Protein AF-0000000078593612 (afdb_homodimer)

Organism: NCBI:txid1408889

Solvent-accessible surface area (backbone atoms only — not comparable to full-atom values): 45350 Å² total; per-residue (Å²): 127,71,74,78,68,58,71,71,62,85,76,64,77,66,53,33,5,36,52,20,31,52,41,51,43,61,33,21,47,53,28,37,57,37,37,45,30,49,49,64,64,54,51,49,42,60,63,47,47,27,39,27,21,12,40,40,27,44,46,95,59,37,51,93,60,41,53,49,58,53,38,48,76,69,48,68,70,75,63,52,52,66,53,46,51,50,44,54,53,50,46,58,73,74,44,88,56,78,33,35,37,36,35,32,21,48,63,38,58,70,71,56,56,63,58,69,59,53,34,48,55,42,36,74,70,72,43,51,49,45,73,48,87,26,29,36,88,79,33,36,25,61,49,12,41,36,52,44,54,37,46,51,67,68,47,44,58,80,72,39,89,59,59,66,61,69,36,86,51,26,31,37,55,36,36,74,48,61,54,61,37,41,40,32,57,17,40,46,50,48,52,41,52,58,45,41,71,61,68,35,44,72,40,58,59,50,42,88,92,15,33,65,69,49,59,45,41,57,60,12,26,51,34,33,40,22,22,14,80,56,17,45,64,47,40,50,50,41,27,72,76,64,64,25,52,66,48,81,60,47,24,41,36,13,22,59,69,46,28,48,52,52,52,48,53,53,33,63,74,68,66,45,63,61,65,53,48,51,54,51,48,50,54,49,46,49,49,49,48,51,52,54,50,21,33,42,55,46,38,63,73,67,51,56,64,37,38,24,31,39,44,30,40,62,34,46,44,59,16,51,49,55,32,41,44,73,72,48,28,39,72,41,38,39,31,31,46,74,48,56,83,82,60,66,34,66,64,48,46,55,51,50,48,54,55,46,42,71,74,33,73,86,56,75,61,47,78,46,68,51,64,52,64,70,59,49,44,52,53,55,70,72,57,78,50,58,32,37,37,17,23,53,79,46,49,60,53,23,61,73,72,68,30,55,69,46,72,80,26,52,40,27,61,74,40,37,45,70,59,53,40,54,42,29,52,69,8,30,52,45,45,48,28,52,52,51,18,50,55,60,68,72,106,128,71,73,80,68,56,70,72,62,86,76,64,75,64,54,33,5,36,50,19,31,51,41,51,42,61,33,22,48,52,29,36,56,36,36,44,30,50,47,65,63,52,51,50,42,60,62,47,47,26,41,28,20,12,39,40,28,45,46,95,58,37,52,94,60,40,53,50,58,53,37,47,77,68,49,68,69,78,66,55,51,65,54,46,51,50,44,54,54,50,46,58,72,74,44,88,56,76,34,35,38,36,35,31,21,48,65,38,57,70,74,56,55,61,58,70,58,53,33,48,55,41,36,74,71,71,42,52,49,45,72,48,87,26,28,38,86,79,33,36,26,62,50,12,41,36,52,43,53,39,46,52,67,66,48,44,59,81,71,38,89,57,60,66,62,68,36,86,50,26,32,38,55,34,36,74,46,60,54,60,37,42,39,33,58,16,40,47,49,48,52,42,52,58,45,40,72,61,68,35,44,71,39,58,58,50,41,88,91,15,31,65,68,50,59,44,42,57,59,12,27,52,34,32,40,23,22,14,79,58,16,45,66,48,41,50,48,40,28,74,75,64,66,25,51,66,50,78,60,48,24,40,36,13,22,59,69,48,29,48,51,52,52,49,54,53,34,60,75,69,67,47,61,61,66,53,48,50,51,52,48,50,53,50,47,51,50,48,48,51,51,52,50,20,34,42,56,44,37,64,74,68,51,56,64,36,39,23,32,39,42,30,38,61,34,46,44,58,16,52,48,55,30,41,44,72,71,48,28,39,71,42,36,39,31,31,45,74,49,55,81,80,63,64,33,65,64,48,46,53,51,50,50,53,53,46,42,71,74,34,72,88,56,76,62,47,76,44,69,53,64,53,64,70,61,48,45,52,53,55,68,71,58,79,52,58,34,36,37,17,24,52,80,46,50,60,52,23,62,72,71,69,28,54,68,46,72,80,26,52,41,27,60,75,38,36,45,73,60,53,38,55,42,30,52,68,7,31,52,46,45,49,27,52,52,52,17,49,54,61,68,71,106

Structure (mmCIF, N/CA/C/O backbone):
data_AF-0000000078593612-model_v1
#
loop_
_entity.id
_entity.type
_entity.pdbx_description
1 polymer 'Nitrogenase/oxidoreductase component 1 domain-containing protein'
#
loop_
_atom_site.group_PDB
_atom_site.id
_atom_site.type_symbol
_atom_site.label_atom_id
_atom_site.label_alt_id
_atom_site.label_comp_id
_atom_site.label_asym_id
_atom_site.label_entity_id
_atom_site.label_seq_id
_atom_site.pdbx_PDB_ins_code
_atom_site.Cartn_x
_atom_site.Cartn_y
_atom_site.Cartn_z
_atom_site.occupancy
_atom_site.B_iso_or_equiv
_atom_site.auth_seq_id
_atom_site.auth_comp_id
_atom_site.auth_asym_id
_atom_site.auth_atom_id
_atom_site.pdbx_PDB_model_num
ATOM 1 N N . MET A 1 1 ? -31.641 17.141 -5.438 1 20.25 1 MET A N 1
ATOM 2 C CA . MET A 1 1 ? -30.625 18.188 -5.531 1 20.25 1 MET A CA 1
ATOM 3 C C . MET A 1 1 ? -29.391 17.672 -6.266 1 20.25 1 MET A C 1
ATOM 5 O O . MET A 1 1 ? -28.875 16.609 -5.949 1 20.25 1 MET A O 1
ATOM 9 N N . ASN A 1 2 ? -29.266 18.047 -7.441 1 22.45 2 ASN A N 1
ATOM 10 C CA . ASN A 1 2 ? -28.156 17.766 -8.344 1 22.45 2 ASN A CA 1
ATOM 11 C C . ASN A 1 2 ? -26.812 18.016 -7.676 1 22.45 2 ASN A C 1
ATOM 13 O O . ASN A 1 2 ? -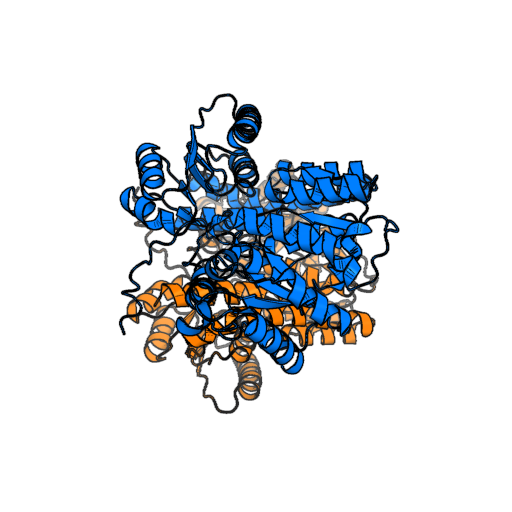26.391 19.172 -7.527 1 22.45 2 ASN A O 1
ATOM 17 N N . ILE A 1 3 ? -26.453 17.219 -6.75 1 29.5 3 ILE A N 1
ATOM 18 C CA . ILE A 1 3 ? -25.25 17.297 -5.938 1 29.5 3 ILE A CA 1
ATOM 19 C C . ILE A 1 3 ? -24.031 17.5 -6.836 1 29.5 3 ILE A C 1
ATOM 21 O O . ILE A 1 3 ? -22.922 17.703 -6.352 1 29.5 3 ILE A O 1
ATOM 25 N N . ASN A 1 4 ? -24.172 17.312 -8.047 1 32.06 4 ASN A N 1
ATOM 26 C CA . ASN A 1 4 ? -23.172 17.547 -9.086 1 32.06 4 ASN A CA 1
ATOM 27 C C . ASN A 1 4 ? -22.938 19.047 -9.297 1 32.06 4 ASN A C 1
ATOM 29 O O . ASN A 1 4 ? -22.078 19.422 -10.094 1 32.06 4 ASN A O 1
ATOM 33 N N . ASN A 1 5 ? -24.031 19.828 -9.289 1 29.62 5 ASN A N 1
ATOM 34 C CA . ASN A 1 5 ? -23.891 21.266 -9.484 1 29.62 5 ASN A CA 1
ATOM 35 C C . ASN A 1 5 ? -23.156 21.922 -8.32 1 29.62 5 ASN A C 1
ATOM 37 O O . ASN A 1 5 ? -23.781 22.609 -7.496 1 29.62 5 ASN A O 1
ATOM 41 N N . THR A 1 6 ? -22.438 21.188 -7.41 1 33.31 6 THR A N 1
ATOM 42 C CA . THR A 1 6 ? -21.625 21.875 -6.414 1 33.31 6 THR A CA 1
ATOM 43 C C . THR A 1 6 ? -20.922 23.078 -7.039 1 33.31 6 THR A C 1
ATOM 45 O O . THR A 1 6 ? -20.125 22.922 -7.969 1 33.31 6 THR A O 1
ATOM 48 N N . SER A 1 7 ? -21.594 24.125 -7.227 1 34 7 SER A N 1
ATOM 49 C CA . SER A 1 7 ? -20.844 25.359 -7.34 1 34 7 SER A CA 1
ATOM 50 C C . SER A 1 7 ? -19.453 25.234 -6.707 1 34 7 SER A C 1
ATOM 52 O O . SER A 1 7 ? -19.344 24.844 -5.539 1 34 7 SER A O 1
ATOM 54 N N . ILE A 1 8 ? -18.469 24.781 -7.434 1 39.66 8 ILE A N 1
ATOM 55 C CA . ILE A 1 8 ? -17.062 24.797 -7.062 1 39.66 8 ILE A CA 1
ATOM 56 C C . ILE A 1 8 ? -16.781 25.984 -6.148 1 39.66 8 ILE A C 1
ATOM 58 O O . ILE A 1 8 ? -16.828 27.125 -6.586 1 39.66 8 ILE A O 1
ATOM 62 N N . VAL A 1 9 ? -17.375 26.094 -5.078 1 41.19 9 VAL A N 1
ATOM 63 C CA . VAL A 1 9 ? -16.734 27.031 -4.172 1 41.19 9 VAL A CA 1
ATOM 64 C C . VAL A 1 9 ? -15.25 27.156 -4.531 1 41.19 9 VAL A C 1
ATOM 66 O O . VAL A 1 9 ? -14.602 26.172 -4.863 1 41.19 9 VAL A O 1
ATOM 69 N N . GLU A 1 10 ? -14.805 28.266 -5.055 1 49.91 10 GLU A N 1
ATOM 70 C CA . GLU A 1 10 ? -13.406 28.609 -5.289 1 49.91 10 GLU A CA 1
ATOM 71 C C . GLU A 1 10 ? -12.5 27.953 -4.258 1 49.91 10 GLU A C 1
ATOM 73 O O . GLU A 1 10 ? -12.477 28.359 -3.094 1 49.91 10 GLU A O 1
ATOM 78 N N . VAL A 1 11 ? -12.281 26.609 -4.488 1 56.75 11 VAL A N 1
ATOM 79 C CA . VAL A 1 11 ? -11.398 25.891 -3.578 1 56.75 11 VAL A CA 1
ATOM 80 C C . VAL A 1 11 ? -9.992 26.484 -3.631 1 56.75 11 VAL A C 1
ATOM 82 O O . VAL A 1 11 ? -9.375 26.547 -4.695 1 56.75 11 VAL A O 1
ATOM 85 N N . SER A 1 12 ? -9.695 27.219 -2.6 1 67.75 12 SER A N 1
ATOM 86 C CA . SER A 1 12 ? -8.328 27.703 -2.451 1 67.75 12 SER A CA 1
ATOM 87 C C . SER A 1 12 ? -7.383 26.578 -2.059 1 67.75 12 SER A C 1
ATOM 89 O O . SER A 1 12 ? -7.777 25.641 -1.363 1 67.75 12 SER A O 1
ATOM 91 N N . ARG A 1 13 ? -6.203 26.516 -2.662 1 78.31 13 ARG A N 1
ATOM 92 C CA . ARG A 1 13 ? -5.152 25.547 -2.365 1 78.31 13 ARG A CA 1
ATOM 93 C C . ARG A 1 13 ? -4.762 25.594 -0.891 1 78.31 13 ARG A C 1
ATOM 95 O O . ARG A 1 13 ? -4.43 24.578 -0.298 1 78.31 13 ARG A O 1
ATOM 102 N N . ASN A 1 14 ? -4.777 26.734 -0.405 1 76 14 ASN A N 1
ATOM 103 C CA . ASN A 1 14 ? -4.363 26.922 0.981 1 76 14 ASN A CA 1
ATOM 104 C C . ASN A 1 14 ? -5.461 27.594 1.806 1 76 14 ASN A C 1
ATOM 106 O O . ASN A 1 14 ? -5.941 28.672 1.449 1 76 14 ASN A O 1
ATOM 110 N N . SER A 1 15 ? -5.816 26.828 2.857 1 79.56 15 SER A N 1
ATOM 111 C CA . SER A 1 15 ? -6.805 27.391 3.771 1 79.56 15 SER A CA 1
ATOM 112 C C . SER A 1 15 ? -6.152 28.344 4.766 1 79.56 15 SER A C 1
ATOM 114 O O . SER A 1 15 ? -5.02 28.797 4.562 1 79.56 15 SER A O 1
ATOM 116 N N . CYS A 1 16 ? -6.91 28.766 5.766 1 84.31 16 CYS A N 1
ATOM 117 C CA . CYS A 1 16 ? -6.434 29.797 6.684 1 84.31 16 CYS A CA 1
ATOM 118 C C . CYS A 1 16 ? -5.773 29.172 7.906 1 84.31 16 CYS A C 1
ATOM 120 O O . CYS A 1 16 ? -5.734 27.953 8.039 1 84.31 16 CYS A O 1
ATOM 122 N N . ALA A 1 17 ? -5.223 30 8.688 1 88.5 17 ALA A N 1
ATOM 123 C CA . ALA A 1 17 ? -4.492 29.562 9.875 1 88.5 17 ALA A CA 1
ATOM 124 C C . ALA A 1 17 ? -5.395 28.781 10.82 1 88.5 17 ALA A C 1
ATOM 126 O O . ALA A 1 17 ? -4.965 27.797 11.43 1 88.5 17 ALA A O 1
ATOM 127 N N . PHE A 1 18 ? -6.621 29.188 10.953 1 86.75 18 PHE A N 1
ATOM 128 C CA . PHE A 1 18 ? -7.582 28.516 11.812 1 86.75 18 PHE A CA 1
ATOM 129 C C . PHE A 1 18 ? -7.777 27.062 11.367 1 86.75 18 PHE A C 1
ATOM 131 O O . PHE A 1 18 ? -7.77 26.156 12.195 1 86.75 18 PHE A O 1
ATOM 138 N N . SER A 1 19 ? -7.848 26.875 10.094 1 84.75 19 SER A N 1
ATOM 139 C CA . SER A 1 19 ? -8.023 25.531 9.531 1 84.75 19 SER A CA 1
ATOM 140 C C . SER A 1 19 ? -6.82 24.641 9.844 1 84.75 19 SER A C 1
ATOM 142 O O . SER A 1 19 ? -6.98 23.469 10.172 1 84.75 19 SER A O 1
ATOM 144 N N . GLY A 1 20 ? -5.691 25.234 9.703 1 89.94 20 GLY A N 1
ATOM 145 C CA . GLY A 1 20 ? -4.484 24.5 10.016 1 89.94 20 GLY A CA 1
ATOM 146 C C . GLY A 1 20 ? -4.434 24.031 11.461 1 89.94 20 GLY A C 1
ATOM 147 O O . GLY A 1 20 ? -4.094 22.875 11.734 1 89.94 20 GLY A O 1
ATOM 148 N N . ALA A 1 21 ? -4.82 24.891 12.32 1 91.94 21 ALA A N 1
ATOM 149 C CA . ALA A 1 21 ? -4.828 24.562 13.742 1 91.94 21 ALA A CA 1
ATOM 150 C C . ALA A 1 21 ? -5.855 23.469 14.055 1 91.94 21 ALA A C 1
ATOM 152 O O . ALA A 1 21 ? -5.566 22.531 14.797 1 91.94 21 ALA A O 1
ATOM 153 N N . LEU A 1 22 ? -6.984 23.672 13.508 1 87.88 22 LEU A N 1
ATOM 154 C CA . LEU A 1 22 ? -8.062 22.703 13.727 1 87.88 22 LEU A CA 1
ATOM 155 C C . LEU A 1 22 ? -7.652 21.328 13.25 1 87.88 22 LEU A C 1
ATOM 157 O O . LEU A 1 22 ? -7.871 20.328 13.953 1 87.88 22 LEU A O 1
ATOM 161 N N . GLN A 1 23 ? -7.023 21.234 12.125 1 88.81 23 GLN A N 1
ATOM 162 C CA . GLN A 1 23 ? -6.613 19.953 11.562 1 88.81 23 GLN A CA 1
ATOM 163 C C . GLN A 1 23 ? -5.547 19.297 12.43 1 88.81 23 GLN A C 1
ATOM 165 O O . GLN A 1 23 ? -5.566 18.078 12.617 1 88.81 23 GLN A O 1
ATOM 170 N N . VAL A 1 24 ? -4.688 20.062 12.898 1 93.69 24 VAL A N 1
ATOM 171 C CA . VAL A 1 24 ? -3.639 19.547 13.766 1 93.69 24 VAL A CA 1
ATOM 172 C C . VAL A 1 24 ? -4.262 18.953 15.031 1 93.69 24 VAL A C 1
ATOM 174 O O . VAL A 1 24 ? -3.996 17.797 15.375 1 93.69 24 VAL A O 1
ATOM 177 N N . VAL A 1 25 ? -5.129 19.656 15.68 1 92.31 25 VAL A N 1
ATOM 178 C CA . VAL A 1 25 ? -5.711 19.25 16.953 1 92.31 25 VAL A CA 1
ATOM 179 C C . VAL A 1 25 ? -6.578 18.016 16.75 1 92.31 25 VAL A C 1
ATOM 181 O O . VAL A 1 25 ? -6.523 17.062 17.547 1 92.31 25 VAL A O 1
ATOM 184 N N . GLU A 1 26 ? -7.262 17.984 15.648 1 88.5 26 GLU A N 1
ATOM 185 C CA . GLU A 1 26 ? -8.164 16.859 15.375 1 88.5 26 GLU A CA 1
ATOM 186 C C . GLU A 1 26 ? -7.387 15.602 15.031 1 88.5 26 GLU A C 1
ATOM 188 O O . GLU A 1 26 ? -7.941 14.5 15.062 1 88.5 26 GLU A O 1
ATOM 193 N N . SER A 1 27 ? -6.152 15.75 14.703 1 93.56 27 SER A N 1
ATOM 194 C CA . SER A 1 27 ? -5.348 14.602 14.281 1 93.56 27 SER A CA 1
ATOM 195 C C . SER A 1 27 ? -4.621 13.969 15.461 1 93.56 27 SER A C 1
ATOM 197 O O . SER A 1 27 ? -3.797 13.07 15.281 1 93.56 27 SER A O 1
ATOM 199 N N . ILE A 1 28 ? -4.93 14.461 16.656 1 95.06 28 ILE A N 1
ATOM 200 C CA . ILE A 1 28 ? -4.402 13.883 17.891 1 95.06 28 ILE A CA 1
ATOM 201 C C . ILE A 1 28 ? -5.512 13.133 18.625 1 95.06 28 ILE A C 1
ATOM 203 O O . ILE A 1 28 ? -6.562 13.703 18.922 1 95.06 28 ILE A O 1
ATOM 207 N N . GLU A 1 29 ? -5.203 11.844 18.906 1 92.19 29 GLU A N 1
ATOM 208 C CA . GLU A 1 29 ? -6.23 11.023 19.531 1 92.19 29 GLU A CA 1
ATOM 209 C C . GLU A 1 29 ? -6.59 11.555 20.922 1 92.19 29 GLU A C 1
ATOM 211 O O . GLU A 1 29 ? -5.707 11.906 21.703 1 92.19 29 GLU A O 1
ATOM 216 N N . LYS A 1 30 ? -7.887 11.688 21.172 1 91.56 30 LYS A N 1
ATOM 217 C CA . LYS A 1 30 ? -8.469 12.07 22.453 1 91.56 30 LYS A CA 1
ATOM 218 C C . LYS A 1 30 ? -8.172 13.531 22.781 1 91.56 30 LYS A C 1
ATOM 220 O O . LYS A 1 30 ? -8.047 13.898 23.953 1 91.56 30 LYS A O 1
ATOM 225 N N . VAL A 1 31 ? -7.914 14.289 21.844 1 91.94 31 VAL A N 1
ATOM 226 C CA . VAL A 1 31 ? -7.832 15.734 21.969 1 91.94 31 VAL A CA 1
ATOM 227 C C . VAL A 1 31 ? -9.008 16.391 21.234 1 91.94 31 VAL A C 1
ATOM 229 O O . VAL A 1 31 ? -9.305 16.047 20.094 1 91.94 31 VAL A O 1
ATOM 232 N N . VAL A 1 32 ? -9.648 17.312 21.906 1 89.06 32 VAL A N 1
ATOM 233 C CA . VAL A 1 32 ? -10.883 17.875 21.375 1 89.06 32 VAL A CA 1
ATOM 234 C C . VAL A 1 32 ? -10.719 19.375 21.172 1 89.06 32 VAL A C 1
ATOM 236 O O . VAL A 1 32 ? -10.359 20.094 22.109 1 89.06 32 VAL A O 1
ATOM 239 N N . PRO A 1 33 ? -10.961 19.812 19.984 1 89.25 33 PRO A N 1
ATOM 240 C CA . PRO A 1 33 ? -10.961 21.266 19.766 1 89.25 33 PRO A CA 1
ATOM 241 C C . PRO A 1 33 ? -12.25 21.938 20.234 1 89.25 33 PRO A C 1
ATOM 243 O O . PRO A 1 33 ? -13.336 21.359 20.094 1 89.25 33 PRO A O 1
ATOM 246 N N . ILE A 1 34 ? -12.148 23.016 20.891 1 86.5 34 ILE A N 1
ATOM 247 C CA . ILE A 1 34 ? -13.25 23.922 21.203 1 86.5 34 ILE A CA 1
ATOM 248 C C . ILE A 1 34 ? -13.141 25.188 20.344 1 86.5 34 ILE A C 1
ATOM 250 O O . ILE A 1 34 ? -12.266 26.031 20.578 1 86.5 34 ILE A O 1
ATOM 254 N N . VAL A 1 35 ? -14.008 25.25 19.391 1 83.81 35 VAL A N 1
ATOM 255 C CA . VAL A 1 35 ? -13.906 26.312 18.391 1 83.81 35 VAL A CA 1
ATOM 256 C C . VAL A 1 35 ? -14.648 27.547 18.859 1 83.81 35 VAL A C 1
ATOM 258 O O . VAL A 1 35 ? -15.852 27.5 19.125 1 83.81 35 VAL A O 1
ATOM 261 N N . HIS A 1 36 ? -13.898 28.547 19.078 1 83.44 36 HIS A N 1
ATOM 262 C CA . HIS A 1 36 ? -14.461 29.859 19.422 1 83.44 36 HIS A CA 1
ATOM 263 C C . HIS A 1 36 ? -14.398 30.797 18.219 1 83.44 36 HIS A C 1
ATOM 265 O O . HIS A 1 36 ? -13.547 31.688 18.172 1 83.44 36 HIS A O 1
ATOM 271 N N . SER A 1 37 ? -15.258 30.531 17.297 1 78.56 37 SER A N 1
ATOM 272 C CA . SER A 1 37 ? -15.352 31.281 16.062 1 78.56 37 SER A CA 1
ATOM 273 C C . SER A 1 37 ? -16.766 31.25 15.492 1 78.56 37 SER A C 1
ATOM 275 O O . SER A 1 37 ? -17.688 30.719 16.125 1 78.56 37 SER A O 1
ATOM 277 N N . THR A 1 38 ? -16.938 31.875 14.32 1 69.25 38 THR A N 1
ATOM 278 C CA . THR A 1 38 ? -18.25 31.844 13.672 1 69.25 38 THR A CA 1
ATOM 279 C C . THR A 1 38 ? -18.531 30.469 13.078 1 69.25 38 THR A C 1
ATOM 281 O O . THR A 1 38 ? -17.609 29.688 12.828 1 69.25 38 THR A O 1
ATOM 284 N N . ALA A 1 39 ? -19.797 30.141 12.945 1 60.31 39 ALA A N 1
ATOM 285 C CA . ALA A 1 39 ? -20.25 28.859 12.414 1 60.31 39 ALA A CA 1
ATOM 286 C C . ALA A 1 39 ? -19.672 28.625 11.016 1 60.31 39 ALA A C 1
ATOM 288 O O . ALA A 1 39 ? -19.359 27.484 10.656 1 60.31 39 ALA A O 1
ATOM 289 N N . GLY A 1 40 ? -19.516 29.609 10.289 1 56.53 40 GLY A N 1
ATOM 290 C CA . GLY A 1 40 ? -19.031 29.5 8.922 1 56.53 40 GLY A CA 1
ATOM 291 C C . GLY A 1 40 ? -17.641 28.906 8.82 1 56.53 40 GLY A C 1
ATOM 292 O O . GLY A 1 40 ? -17.391 28.062 7.957 1 56.53 40 GLY A O 1
ATOM 293 N N . CYS A 1 41 ? -16.844 29.281 9.742 1 64.56 41 CYS A N 1
ATOM 294 C CA . CYS A 1 41 ? -15.461 28.797 9.688 1 64.56 41 CYS A CA 1
ATOM 295 C C . CYS A 1 41 ? -15.406 27.297 9.93 1 64.56 41 CYS A C 1
ATOM 297 O O . CYS A 1 41 ? -14.625 26.594 9.289 1 64.56 41 CYS A O 1
ATOM 299 N N . THR A 1 42 ? -16.281 26.812 10.758 1 60.22 42 THR A N 1
ATOM 300 C CA . THR A 1 42 ? -16.266 25.391 11.125 1 60.22 42 THR A CA 1
ATOM 301 C C . THR A 1 42 ? -16.828 24.531 10 1 60.22 42 THR A C 1
ATOM 303 O O . THR A 1 42 ? -16.266 23.484 9.68 1 60.22 42 THR A O 1
ATOM 306 N N . ILE A 1 43 ? -17.875 25.031 9.492 1 50 43 ILE A N 1
ATOM 307 C CA . ILE A 1 43 ? -18.547 24.281 8.445 1 50 43 ILE A CA 1
ATOM 308 C C . ILE A 1 43 ? -17.641 24.203 7.215 1 50 43 ILE A C 1
ATOM 310 O O . ILE A 1 43 ? -17.516 23.125 6.602 1 50 43 ILE A O 1
ATOM 314 N N . GLN A 1 44 ? -17 25.266 6.965 1 54.03 44 GLN A N 1
ATOM 315 C CA . GLN A 1 44 ? -16.109 25.312 5.812 1 54.03 44 GLN A CA 1
ATOM 316 C C . GLN A 1 44 ? -14.961 24.312 5.969 1 54.03 44 GLN A C 1
ATOM 318 O O . GLN A 1 44 ? -14.555 23.656 5.004 1 54.03 44 GLN A O 1
ATOM 323 N N . GLN A 1 45 ? -14.68 24.156 7.164 1 58.25 45 GLN A N 1
ATOM 324 C CA . GLN A 1 45 ? -13.547 23.266 7.414 1 58.25 45 GLN A CA 1
ATOM 325 C C . GLN A 1 45 ? -13.969 21.797 7.352 1 58.25 45 GLN A C 1
ATOM 327 O O . GLN A 1 45 ? -13.297 20.984 6.715 1 58.25 45 GLN A O 1
ATOM 332 N N . TYR A 1 46 ? -15.023 21.516 8.008 1 56.53 46 TYR A N 1
ATOM 333 C CA . TYR A 1 46 ? -15.453 20.125 8.094 1 56.53 46 TYR A CA 1
ATOM 334 C C . TYR A 1 46 ? -15.883 19.609 6.73 1 56.53 46 TYR A C 1
ATOM 336 O O . TYR A 1 46 ? -15.461 18.531 6.305 1 56.53 46 TYR A O 1
ATOM 344 N N . LEU A 1 47 ? -16.641 20.391 6.121 1 51.5 47 LEU A N 1
ATOM 345 C CA . LEU A 1 47 ? -17.219 19.922 4.863 1 51.5 47 LEU A CA 1
ATOM 346 C C . LEU A 1 47 ? -16.234 20.094 3.715 1 51.5 47 LEU A C 1
ATOM 348 O O . LEU A 1 47 ? -16.125 19.234 2.834 1 51.5 47 LEU A O 1
ATOM 352 N N . GLY A 1 48 ? -15.469 21.016 3.879 1 58.41 48 GLY A N 1
ATOM 353 C CA . GLY A 1 48 ? -14.656 21.391 2.73 1 58.41 48 GLY A CA 1
ATOM 354 C C . GLY A 1 48 ? -13.32 20.656 2.689 1 58.41 48 GLY A C 1
ATOM 355 O O . GLY A 1 48 ? -13 20 1.701 1 58.41 48 GLY A O 1
ATOM 356 N N . VAL A 1 49 ? -12.711 20.578 3.758 1 61.84 49 VAL A N 1
ATOM 357 C CA . VAL A 1 49 ? -11.328 20.125 3.74 1 61.84 49 VAL A CA 1
ATOM 358 C C . VAL A 1 49 ? -11.273 18.609 3.646 1 61.84 49 VAL A C 1
ATOM 360 O O . VAL A 1 49 ? -10.492 18.062 2.863 1 61.84 49 VAL A O 1
ATOM 363 N N . ASN A 1 50 ? -12.109 17.938 4.336 1 65.25 50 ASN A N 1
ATOM 364 C CA . ASN A 1 50 ? -12.07 16.484 4.348 1 65.25 50 ASN A CA 1
ATOM 365 C C . ASN A 1 50 ? -12.406 15.898 2.979 1 65.25 50 ASN A C 1
ATOM 367 O O . ASN A 1 50 ? -11.805 14.922 2.551 1 65.25 50 ASN A O 1
ATOM 371 N N . LYS A 1 51 ? -13.258 16.547 2.365 1 65 51 LYS A N 1
ATOM 372 C CA . LYS A 1 51 ? -13.688 16.078 1.051 1 65 51 LYS A CA 1
ATOM 373 C C . LYS A 1 51 ? -12.57 16.234 0.02 1 65 51 LYS A C 1
ATOM 375 O O . LYS A 1 51 ? -12.398 15.391 -0.854 1 65 51 LYS A O 1
ATOM 380 N N . VAL A 1 52 ? -11.805 17.25 0.281 1 72.5 52 VAL A N 1
ATOM 381 C CA . VAL A 1 52 ? -10.82 17.547 -0.754 1 72.5 52 VAL A CA 1
ATOM 382 C C . VAL A 1 52 ? -9.445 17.047 -0.325 1 72.5 52 VAL A C 1
ATOM 384 O O . VAL A 1 52 ? -8.461 17.219 -1.049 1 72.5 52 VAL A O 1
ATOM 387 N N . SER A 1 53 ? -9.406 16.453 0.793 1 77.62 53 SER A N 1
ATOM 388 C CA . SER A 1 53 ? -8.18 15.812 1.261 1 77.62 53 SER A CA 1
ATOM 389 C C . SER A 1 53 ? -8.281 14.289 1.178 1 77.62 53 SER A C 1
ATOM 391 O O . SER A 1 53 ? -8.023 13.594 2.158 1 77.62 53 SER A O 1
ATOM 393 N N . GLY A 1 54 ? -8.742 13.891 0.077 1 67.25 54 GLY A N 1
ATOM 394 C CA . GLY A 1 54 ? -8.828 12.453 -0.097 1 67.25 54 GLY A CA 1
ATOM 395 C C . GLY A 1 54 ? -10.125 11.867 0.43 1 67.25 54 GLY A C 1
ATOM 396 O O . GLY A 1 54 ? -10.172 10.688 0.802 1 67.25 54 GLY A O 1
ATOM 397 N N . ASN A 1 55 ? -11.18 12.719 0.637 1 59.91 55 ASN A N 1
ATOM 398 C CA . ASN A 1 55 ? -12.516 12.312 1.056 1 59.91 55 ASN A CA 1
ATOM 399 C C . ASN A 1 55 ? -12.484 11.594 2.402 1 59.91 55 ASN A C 1
ATOM 401 O O . ASN A 1 55 ? -13.125 10.547 2.568 1 59.91 55 ASN A O 1
ATOM 405 N N . LYS A 1 56 ? -11.742 12.148 3.33 1 70.38 56 LYS A N 1
ATOM 406 C CA . LYS A 1 56 ? -11.625 11.562 4.664 1 70.38 56 LYS A CA 1
ATOM 407 C C . LYS A 1 56 ? -12.82 11.945 5.535 1 70.38 56 LYS A C 1
ATOM 409 O O . LYS A 1 56 ? -13.539 12.906 5.234 1 70.38 56 LYS A O 1
ATOM 414 N N . GLY A 1 57 ? -13.297 11.055 6.426 1 55.62 57 GLY A N 1
ATOM 415 C CA . GLY A 1 57 ? -14.344 11.352 7.387 1 55.62 57 GLY A CA 1
ATOM 416 C C . GLY A 1 57 ? -13.867 12.18 8.562 1 55.62 57 GLY A C 1
ATOM 417 O O . GLY A 1 57 ? -12.703 12.57 8.617 1 55.62 57 GLY A O 1
ATOM 418 N N . SER A 1 58 ? -14.781 12.672 9.461 1 51.34 58 SER A N 1
ATOM 419 C CA . SER A 1 58 ? -14.508 13.617 10.539 1 51.34 58 SER A CA 1
ATOM 420 C C . SER A 1 58 ? -13.852 12.922 11.727 1 51.34 58 SER A C 1
ATOM 422 O O . SER A 1 58 ? -13.359 13.586 12.648 1 51.34 58 SER A O 1
ATOM 424 N N . GLY A 1 59 ? -13.375 11.68 11.664 1 48.66 59 GLY A N 1
ATOM 425 C CA . GLY A 1 59 ? -12.711 11.023 12.781 1 48.66 59 GLY A CA 1
ATOM 426 C C . GLY A 1 59 ? -13.492 11.109 14.078 1 48.66 59 GLY A C 1
ATOM 427 O O . GLY A 1 59 ? -14.703 11.352 14.062 1 48.66 59 GLY A O 1
ATOM 428 N N . TYR A 1 60 ? -12.797 10.766 15.367 1 40.62 60 TYR A N 1
ATOM 429 C CA . TYR A 1 60 ? -13.375 10.742 16.703 1 40.62 60 TYR A CA 1
ATOM 430 C C . TYR A 1 60 ? -14.047 12.07 17.031 1 40.62 60 TYR A C 1
ATOM 432 O O . TYR A 1 60 ? -15.148 12.094 17.578 1 40.62 60 TYR A O 1
ATOM 440 N N . ALA A 1 61 ? -13.258 13.148 16.922 1 40.78 61 ALA A N 1
ATOM 441 C CA . ALA A 1 61 ? -13.75 14.469 17.297 1 40.78 61 ALA A CA 1
ATOM 442 C C . ALA A 1 61 ? -14.352 15.195 16.094 1 40.78 61 ALA A C 1
ATOM 444 O O . ALA A 1 61 ? -14.781 16.344 16.188 1 40.78 61 ALA A O 1
ATOM 445 N N . GLY A 1 62 ? -14.273 14.523 14.812 1 42.16 62 GLY A N 1
ATOM 446 C CA . GLY A 1 62 ? -14.609 15.047 13.5 1 42.16 62 GLY A CA 1
ATOM 447 C C . GLY A 1 62 ? -16 14.664 13.047 1 42.16 62 GLY A C 1
ATOM 448 O O . GLY A 1 62 ? -16.641 13.781 13.633 1 42.16 62 GLY A O 1
ATOM 449 N N . GLY A 1 63 ? -16.797 15.438 12.641 1 41.22 63 GLY A N 1
ATOM 450 C CA . GLY A 1 63 ? -18.172 15.648 12.188 1 41.22 63 GLY A CA 1
ATOM 451 C C . GLY A 1 63 ? -18.781 16.922 12.719 1 41.22 63 GLY A C 1
ATOM 452 O O . GLY A 1 63 ? -18.078 17.797 13.211 1 41.22 63 GLY A O 1
ATOM 453 N N . VAL A 1 64 ? -20.031 17.047 12.453 1 39.19 64 VAL A N 1
ATOM 454 C CA . VAL A 1 64 ? -20.781 18.219 12.906 1 39.19 64 VAL A CA 1
ATOM 455 C C . VAL A 1 64 ? -20.609 18.391 14.414 1 39.19 64 VAL A C 1
ATOM 457 O O . VAL A 1 64 ? -21.062 19.391 14.984 1 39.19 64 VAL A O 1
ATOM 460 N N . GLN A 1 65 ? -19.797 17.484 14.891 1 36.94 65 GLN A N 1
ATOM 461 C CA . GLN A 1 65 ? -19.812 17.5 16.344 1 36.94 65 GLN A CA 1
ATOM 462 C C . GLN A 1 65 ? -18.672 18.375 16.891 1 36.94 65 GLN A C 1
ATOM 464 O O . GLN A 1 65 ? -18.422 18.375 18.094 1 36.94 65 GLN A O 1
ATOM 469 N N . ALA A 1 66 ? -17.719 18.719 16.031 1 41.56 66 ALA A N 1
ATOM 470 C CA . ALA A 1 66 ? -16.828 19.656 16.703 1 41.56 66 ALA A CA 1
ATOM 471 C C . ALA A 1 66 ? -17.609 20.703 17.5 1 41.56 66 ALA A C 1
ATOM 473 O O . ALA A 1 66 ? -18.5 21.344 16.984 1 41.56 66 ALA A O 1
ATOM 474 N N . SER A 1 67 ? -17.672 20.547 18.781 1 36.41 67 SER A N 1
ATOM 475 C CA . SER A 1 67 ? -18.406 21.469 19.641 1 36.41 67 SER A CA 1
ATOM 476 C C . SER A 1 67 ? -18.078 22.922 19.297 1 36.41 67 SER A C 1
ATOM 478 O O . SER A 1 67 ? -16.922 23.344 19.359 1 36.41 67 SER A O 1
ATOM 480 N N . SER A 1 68 ? -18.609 23.328 18.234 1 38.66 68 SER A N 1
ATOM 481 C CA . SER A 1 68 ? -18.5 24.734 17.875 1 38.66 68 SER A CA 1
ATOM 482 C C . SER A 1 68 ? -19.422 25.609 18.734 1 38.66 68 SER A C 1
ATOM 484 O O . SER A 1 68 ? -20.5 25.172 19.125 1 38.66 68 SER A O 1
ATOM 486 N N . SER A 1 69 ? -18.844 26.453 19.438 1 38.5 69 SER A N 1
ATOM 487 C CA . SER A 1 69 ? -19.703 27.375 20.188 1 38.5 69 SER A CA 1
ATOM 488 C C . SER A 1 69 ? -20.75 28.016 19.281 1 38.5 69 SER A C 1
ATOM 490 O O . SER A 1 69 ? -21.656 28.703 19.766 1 38.5 69 SER A O 1
ATOM 492 N N . ASN A 1 70 ? -20.844 27.328 18.031 1 37.91 70 ASN A N 1
ATOM 493 C CA . ASN A 1 70 ? -21.828 27.922 17.109 1 37.91 70 ASN A CA 1
ATOM 494 C C . ASN A 1 70 ? -22.141 29.375 17.5 1 37.91 70 ASN A C 1
ATOM 496 O O . ASN A 1 70 ? -23.25 29.688 17.906 1 37.91 70 ASN A O 1
ATOM 500 N N . VAL A 1 71 ? -21.219 30.203 17.688 1 37.41 71 VAL A N 1
ATOM 501 C CA . VAL A 1 71 ? -21.484 31.609 17.969 1 37.41 71 VAL A CA 1
ATOM 502 C C . VAL A 1 71 ? -22.297 32.219 16.828 1 37.41 71 VAL A C 1
ATOM 504 O O . VAL A 1 71 ? -21.891 32.156 15.664 1 37.41 71 VAL A O 1
ATOM 507 N N . ILE A 1 72 ? -23.547 32.219 16.906 1 36.06 72 ILE A N 1
ATOM 508 C CA . ILE A 1 72 ? -24.453 32.938 16.016 1 36.06 72 ILE A CA 1
ATOM 509 C C . ILE A 1 72 ? -24.094 34.438 16.016 1 36.06 72 ILE A C 1
ATOM 511 O O . ILE A 1 72 ? -23.438 34.906 16.938 1 36.06 72 ILE A O 1
ATOM 515 N N . GLU A 1 73 ? -24.5 35.094 14.922 1 37 73 GLU A N 1
ATOM 516 C CA . GLU A 1 73 ? -24.328 36.531 14.711 1 37 73 GLU A CA 1
ATOM 517 C C . GLU A 1 73 ? -24.453 37.312 16.016 1 37 73 GLU A C 1
ATOM 519 O O . GLU A 1 73 ? -23.656 38.188 16.312 1 37 73 GLU A O 1
ATOM 524 N N . LYS A 1 74 ? -25.5 37.219 16.594 1 35.75 74 LYS A N 1
ATOM 525 C CA . LYS A 1 74 ? -25.844 38 17.766 1 35.75 74 LYS A CA 1
ATOM 526 C C . LYS A 1 74 ? -24.844 37.781 18.906 1 35.75 74 LYS A C 1
ATOM 528 O O . LYS A 1 74 ? -24.531 38.719 19.656 1 35.75 74 LYS A O 1
ATOM 533 N N . GLN A 1 75 ? -24.406 36.781 19.078 1 40.44 75 GLN A N 1
ATOM 534 C CA . GLN A 1 75 ? -23.5 36.5 20.188 1 40.44 75 GLN A CA 1
ATOM 535 C C . GLN A 1 75 ? -22.078 36.938 19.844 1 40.44 75 GLN A C 1
ATOM 537 O O . GLN A 1 75 ? -21.25 37.125 20.75 1 40.44 75 GLN A O 1
ATOM 542 N N . ILE A 1 76 ? -21.688 37.031 18.719 1 42.03 76 ILE A N 1
ATOM 543 C CA . ILE A 1 76 ? -20.5 37.75 18.25 1 42.03 76 ILE A CA 1
ATOM 544 C C . ILE A 1 76 ? -20.516 39.188 18.781 1 42.03 76 ILE A C 1
ATOM 546 O O . ILE A 1 76 ? -19.469 39.719 19.156 1 42.03 76 ILE A O 1
ATOM 550 N N . ILE A 1 77 ? -21.609 39.844 18.875 1 40.62 77 ILE A N 1
ATOM 551 C CA . ILE A 1 77 ? -21.766 41.25 19.297 1 40.62 77 ILE A CA 1
ATOM 552 C C . ILE A 1 77 ? -21.625 41.344 20.812 1 40.62 77 ILE A C 1
ATOM 554 O O . ILE A 1 77 ? -21 42.281 21.312 1 40.62 77 ILE A O 1
ATOM 558 N N . PHE A 1 78 ? -22.328 40.719 21.719 1 42.5 78 PHE A N 1
ATOM 559 C CA . PHE A 1 78 ? -22.516 41.062 23.109 1 42.5 78 PHE A CA 1
ATOM 560 C C . PHE A 1 78 ? -21.469 40.406 24 1 42.5 78 PHE A C 1
ATOM 562 O O . PHE A 1 78 ? -21.594 40.406 25.219 1 42.5 78 PHE A O 1
ATOM 569 N N . GLY A 1 79 ? -20.328 40.094 23.656 1 51.88 79 GLY A N 1
ATOM 570 C CA . GLY A 1 79 ? -19.188 39.781 24.5 1 51.88 79 GLY A CA 1
ATOM 571 C C . GLY A 1 79 ? -19.062 38.312 24.812 1 51.88 79 GLY A C 1
ATOM 572 O O . GLY A 1 79 ? -19.984 37.719 25.406 1 51.88 79 GLY A O 1
ATOM 573 N N . GLY A 1 80 ? -18.297 37.25 24.078 1 62 80 GLY A N 1
ATOM 574 C CA . GLY A 1 80 ? -18.172 35.844 23.781 1 62 80 GLY A CA 1
ATOM 575 C C . GLY A 1 80 ? -17.438 35.062 24.859 1 62 80 GLY A C 1
ATOM 576 O O . GLY A 1 80 ? -17.328 33.844 24.781 1 62 80 GLY A O 1
ATOM 577 N N . THR A 1 81 ? -17.125 35.875 25.984 1 75.31 81 THR A N 1
ATOM 578 C CA . THR A 1 81 ? -16.344 35.25 27.031 1 75.31 81 THR A CA 1
ATOM 579 C C . THR A 1 81 ? -17.203 34.312 27.859 1 75.31 81 THR A C 1
ATOM 581 O O . THR A 1 81 ? -16.781 33.188 28.188 1 75.31 81 THR A O 1
ATOM 584 N N . SER A 1 82 ? -18.359 34.875 28.281 1 76.88 82 SER A N 1
ATOM 585 C CA . SER A 1 82 ? -19.25 34.031 29.062 1 76.88 82 SER A CA 1
ATOM 586 C C . SER A 1 82 ? -19.672 32.781 28.281 1 76.88 82 SER A C 1
ATOM 588 O O . SER A 1 82 ? -19.766 31.688 28.844 1 76.88 82 SER A O 1
ATOM 590 N N . ARG A 1 83 ? -19.812 32.969 27.141 1 79.62 83 ARG A N 1
ATOM 591 C CA . ARG A 1 83 ? -20.203 31.859 26.297 1 79.62 83 ARG A CA 1
ATOM 592 C C . ARG A 1 83 ? -19.078 30.844 26.156 1 79.62 83 ARG A C 1
ATOM 594 O O . ARG A 1 83 ? -19.312 29.641 26.141 1 79.62 83 ARG A O 1
ATOM 601 N N . LEU A 1 84 ? -17.906 31.422 26.047 1 85.31 84 LEU A N 1
ATOM 602 C CA . LEU A 1 84 ? -16.75 30.531 25.953 1 85.31 84 LEU A CA 1
ATOM 603 C C . LEU A 1 84 ? -16.609 29.703 27.219 1 85.31 84 LEU A C 1
ATOM 605 O O . LEU A 1 84 ? -16.359 28.5 27.141 1 85.31 84 LEU A O 1
ATOM 609 N N . ARG A 1 85 ? -16.844 30.375 28.328 1 86.06 85 ARG A N 1
ATOM 610 C CA . ARG A 1 85 ? -16.781 29.672 29.609 1 86.06 85 ARG A CA 1
ATOM 611 C C . ARG A 1 85 ? -17.797 28.531 29.656 1 86.06 85 ARG A C 1
ATOM 613 O O . ARG A 1 85 ? -17.453 27.406 30.047 1 86.06 85 ARG A O 1
ATOM 620 N N . GLU A 1 86 ? -18.938 28.812 29.281 1 83.88 86 GLU A N 1
ATOM 621 C CA . GLU A 1 86 ? -20 27.812 29.266 1 83.88 86 GLU A CA 1
ATOM 622 C C . GLU A 1 86 ? -19.688 26.688 28.281 1 83.88 86 GLU A C 1
ATOM 624 O O . GLU A 1 86 ? -19.922 25.516 28.578 1 83.88 86 GLU A O 1
ATOM 629 N N . GLN A 1 87 ? -19.203 27.062 27.188 1 83.69 87 GLN A N 1
ATOM 630 C CA . GLN A 1 87 ? -18.859 26.078 26.156 1 83.69 87 GLN A CA 1
ATOM 631 C C . GLN A 1 87 ? -17.766 25.141 26.641 1 83.69 87 GLN A C 1
ATOM 633 O O . GLN A 1 87 ? -17.828 23.922 26.391 1 83.69 87 GLN A O 1
ATOM 638 N N . ILE A 1 88 ? -16.781 25.688 27.25 1 88.62 88 ILE A N 1
ATOM 639 C CA . ILE A 1 88 ? -15.688 24.875 27.781 1 88.62 88 ILE A CA 1
ATOM 640 C C . ILE A 1 88 ? -16.234 23.859 28.781 1 88.62 88 ILE A C 1
ATOM 642 O O . ILE A 1 88 ? -15.977 22.672 28.672 1 88.62 88 ILE A O 1
ATOM 646 N N . LYS A 1 89 ? -17.062 24.344 29.672 1 87.12 89 LYS A N 1
ATOM 647 C CA . LYS A 1 89 ? -17.625 23.484 30.703 1 87.12 89 LYS A CA 1
ATOM 648 C C . LYS A 1 89 ? -18.516 22.391 30.094 1 87.12 89 LYS A C 1
ATOM 650 O O . LYS A 1 89 ? -18.453 21.234 30.5 1 87.12 89 LYS A O 1
ATOM 655 N N . ASN A 1 90 ? -19.344 22.781 29.203 1 85.12 90 ASN A N 1
ATOM 656 C CA . ASN A 1 90 ? -20.25 21.844 28.562 1 85.12 90 ASN A CA 1
ATOM 657 C C . ASN A 1 90 ? -19.484 20.766 27.781 1 85.12 90 ASN A C 1
ATOM 659 O O . ASN A 1 90 ? -19.859 19.594 27.812 1 85.12 90 ASN A O 1
ATOM 663 N N . THR A 1 91 ? -18.5 21.219 27.047 1 85.44 91 THR A N 1
ATOM 664 C CA . THR A 1 91 ? -17.719 20.281 26.25 1 85.44 91 THR A CA 1
ATOM 665 C C . THR A 1 91 ? -17.031 19.25 27.141 1 85.44 91 THR A C 1
ATOM 667 O O . THR A 1 91 ? -17.031 18.062 26.844 1 85.44 91 THR A O 1
ATOM 670 N N . ILE A 1 92 ? -16.531 19.703 28.203 1 88.12 92 ILE A N 1
ATOM 671 C CA . ILE A 1 92 ? -15.82 18.828 29.141 1 88.12 92 ILE A CA 1
ATOM 672 C C . ILE A 1 92 ? -16.781 17.812 29.734 1 88.12 92 ILE A C 1
ATOM 674 O O . ILE A 1 92 ? -16.422 16.656 29.953 1 88.12 92 ILE A O 1
ATOM 678 N N . LYS A 1 93 ? -17.984 18.203 29.922 1 86.88 93 LYS A N 1
ATOM 679 C CA . LYS A 1 93 ? -19 17.359 30.531 1 86.88 93 LYS A CA 1
ATOM 680 C C . LYS A 1 93 ? -19.469 16.266 29.547 1 86.88 93 LYS A C 1
ATOM 682 O O . LYS A 1 93 ? -19.781 15.156 29.969 1 86.88 93 LYS A O 1
ATOM 687 N N . VAL A 1 94 ? -19.422 16.594 28.328 1 85.38 94 VAL A N 1
ATOM 688 C CA . VAL A 1 94 ? -20.094 15.703 27.375 1 85.38 94 VAL A CA 1
ATOM 689 C C . VAL A 1 94 ? -19.047 14.898 26.609 1 85.38 94 VAL A C 1
ATOM 691 O O . VAL A 1 94 ? -19.344 13.805 26.125 1 85.38 94 VAL A O 1
ATOM 694 N N . MET A 1 95 ? -17.875 15.414 26.5 1 87.31 95 MET A N 1
ATOM 695 C CA . MET A 1 95 ? -16.844 14.742 25.719 1 87.31 95 MET A CA 1
ATOM 696 C C . MET A 1 95 ? -15.672 14.32 26.609 1 87.31 95 MET A C 1
ATOM 698 O O . MET A 1 95 ? -15.078 15.148 27.297 1 87.31 95 MET A O 1
ATOM 702 N N . ASP A 1 96 ? -15.438 13.109 26.531 1 88 96 ASP A N 1
ATOM 703 C CA . ASP A 1 96 ? -14.281 12.594 27.25 1 88 96 ASP A CA 1
ATOM 704 C C . ASP A 1 96 ? -13 12.766 26.453 1 88 96 ASP A C 1
ATOM 706 O O . ASP A 1 96 ? -12.852 12.172 25.375 1 88 96 ASP A O 1
ATOM 710 N N . ALA A 1 97 ? -12.094 13.625 26.922 1 91.69 97 ALA A N 1
ATOM 711 C CA . ALA A 1 97 ? -10.828 13.891 26.234 1 91.69 97 ALA A CA 1
ATOM 712 C C . ALA A 1 97 ? -9.695 14.062 27.234 1 91.69 97 ALA A C 1
ATOM 714 O O . ALA A 1 97 ? -9.93 14.273 28.438 1 91.69 97 ALA A O 1
ATOM 715 N N . ASP A 1 98 ? -8.531 13.883 26.75 1 94.06 98 ASP A N 1
ATOM 716 C CA . ASP A 1 98 ? -7.34 14.055 27.578 1 94.06 98 ASP A CA 1
ATOM 717 C C . ASP A 1 98 ? -6.855 15.5 27.547 1 94.06 98 ASP A C 1
A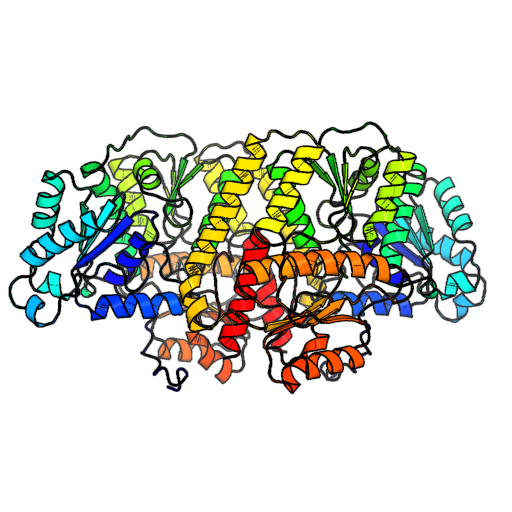TOM 719 O O . ASP A 1 98 ? -6.113 15.938 28.438 1 94.06 98 ASP A O 1
ATOM 723 N N . LEU A 1 99 ? -7.273 16.203 26.516 1 94.44 99 LEU A N 1
ATOM 724 C CA . LEU A 1 99 ? -6.91 17.609 26.359 1 94.44 99 LEU A CA 1
ATOM 725 C C . LEU A 1 99 ? -7.953 18.359 25.531 1 94.44 99 LEU A C 1
ATOM 727 O O . LEU A 1 99 ? -8.453 17.828 24.531 1 94.44 99 LEU A O 1
ATOM 731 N N . TYR A 1 100 ? -8.305 19.5 26 1 91.69 100 TYR A N 1
ATOM 732 C CA . TYR A 1 100 ? -9.188 20.391 25.266 1 91.69 100 TYR A CA 1
ATOM 733 C C . TYR A 1 100 ? -8.43 21.625 24.781 1 91.69 100 TYR A C 1
ATOM 735 O O . TYR A 1 100 ? -7.676 22.234 25.547 1 91.69 100 TYR A O 1
ATOM 743 N N . VAL A 1 101 ? -8.578 21.906 23.516 1 93.06 101 VAL A N 1
ATOM 744 C CA . VAL A 1 101 ? -7.836 23.031 22.938 1 93.06 101 VAL A CA 1
ATOM 745 C C . VAL A 1 101 ? -8.812 24.078 22.406 1 93.06 101 VAL A C 1
ATOM 747 O O . VAL A 1 101 ? -9.508 23.844 21.422 1 93.06 101 VAL A O 1
ATOM 750 N N . VAL A 1 102 ? -8.812 25.25 23.016 1 90.88 102 VAL A N 1
ATOM 751 C CA . VAL A 1 102 ? -9.641 26.344 22.531 1 90.88 102 VAL A CA 1
ATOM 752 C C . VAL A 1 102 ? -8.977 27.016 21.328 1 90.88 102 VAL A C 1
ATOM 754 O O . VAL A 1 102 ? -7.844 27.5 21.438 1 90.88 102 VAL A O 1
ATOM 757 N N . LEU A 1 103 ? -9.656 26.984 20.266 1 89.12 103 LEU A N 1
ATOM 758 C CA . LEU A 1 103 ? -9.172 27.625 19.031 1 89.12 103 LEU A CA 1
ATOM 759 C C . LEU A 1 103 ? -10.008 28.859 18.703 1 89.12 103 LEU A C 1
ATOM 761 O O . LEU A 1 103 ? -11.234 28.781 18.625 1 89.12 103 LEU A O 1
ATOM 765 N N . SER A 1 104 ? -9.336 29.969 18.562 1 86 104 SER A N 1
ATOM 766 C CA . SER A 1 104 ? -10.062 31.203 18.266 1 86 104 SER A CA 1
ATOM 767 C C . SER A 1 104 ? -9.93 31.562 16.781 1 86 104 SER A C 1
ATOM 769 O O . SER A 1 104 ? -8.875 31.375 16.188 1 86 104 SER A O 1
ATOM 771 N N . GLY A 1 105 ? -10.992 32.062 16.234 1 82.88 105 GLY A N 1
ATOM 772 C CA . GLY A 1 105 ? -11.016 32.5 14.852 1 82.88 105 GLY A CA 1
ATOM 773 C C . GLY A 1 105 ? -10.938 34.031 14.711 1 82.88 105 GLY A C 1
ATOM 774 O O . GLY A 1 105 ? -10.617 34.719 15.672 1 82.88 105 GLY A O 1
ATOM 775 N N . CYS A 1 106 ? -11.086 34.438 13.469 1 78.5 106 CYS A N 1
ATOM 776 C CA . CYS A 1 106 ? -10.914 35.844 13.109 1 78.5 106 CYS A CA 1
ATOM 777 C C . CYS A 1 106 ? -11.867 36.719 13.906 1 78.5 106 CYS A C 1
ATOM 779 O O . CYS A 1 106 ? -11.453 37.719 14.5 1 78.5 106 CYS A O 1
ATOM 781 N N . ALA A 1 107 ? -13.125 36.344 13.969 1 73.88 107 ALA A N 1
ATOM 782 C CA . ALA A 1 107 ? -14.172 37.156 14.539 1 73.88 107 ALA A CA 1
ATOM 783 C C . ALA A 1 107 ? -13.938 37.406 16.031 1 73.88 107 ALA A C 1
ATOM 785 O O . ALA A 1 107 ? -14.039 38.531 16.5 1 73.88 107 ALA A O 1
ATOM 786 N N . THR A 1 108 ? -13.602 36.406 16.734 1 78.12 108 THR A N 1
ATOM 787 C CA . THR A 1 108 ? -13.43 36.5 18.172 1 78.12 108 THR A CA 1
ATOM 788 C C . THR A 1 108 ? -12.156 37.25 18.531 1 78.12 108 THR A C 1
ATOM 790 O O . THR A 1 108 ? -12.109 38 19.516 1 78.12 108 THR A O 1
ATOM 793 N N . GLU A 1 109 ? -11.203 37.062 17.766 1 78.69 109 GLU A N 1
ATOM 794 C CA . GLU A 1 109 ? -9.953 37.781 18 1 78.69 109 GLU A CA 1
ATOM 795 C C . GLU A 1 109 ? -10.109 39.281 17.719 1 78.69 109 GLU A C 1
ATOM 797 O O . GLU A 1 109 ? -9.484 40.094 18.391 1 78.69 109 GLU A O 1
ATOM 802 N N . LEU A 1 110 ? -10.922 39.531 16.734 1 75.62 110 LEU A N 1
ATOM 803 C CA . LEU A 1 110 ? -11.18 40.938 16.422 1 75.62 110 LEU A CA 1
ATOM 804 C C . LEU A 1 110 ? -11.992 41.625 17.516 1 75.62 110 LEU A C 1
ATOM 806 O O . LEU A 1 110 ? -11.789 42.781 17.812 1 75.62 110 LEU A O 1
ATOM 810 N N . VAL A 1 111 ? -12.953 40.875 18.016 1 76.56 111 VAL A N 1
ATOM 811 C CA . VAL A 1 111 ? -13.766 41.406 19.125 1 76.56 111 VAL A CA 1
ATOM 812 C C . VAL A 1 111 ? -12.883 41.625 20.344 1 76.56 111 VAL A C 1
ATOM 814 O O . VAL A 1 111 ? -13.133 42.562 21.125 1 76.56 111 VAL A O 1
ATOM 817 N N . GLY A 1 112 ? -11.906 40.812 20.516 1 76.75 112 GLY A N 1
ATOM 818 C CA . GLY A 1 112 ? -10.969 41 21.625 1 76.75 112 GLY A CA 1
ATOM 819 C C . GLY A 1 112 ? -11.359 40.188 22.859 1 76.75 112 GLY A C 1
ATOM 820 O O . GLY A 1 112 ? -11.141 40.656 23.984 1 76.75 112 GLY A O 1
ATOM 821 N N . ASP A 1 113 ? -11.992 39.125 22.641 1 78.88 113 ASP A N 1
ATOM 822 C CA . ASP A 1 113 ? -12.297 38.25 23.781 1 78.88 113 ASP A CA 1
ATOM 823 C C . ASP A 1 113 ? -11.023 37.812 24.484 1 78.88 113 ASP A C 1
ATOM 825 O O . ASP A 1 113 ? -10 37.562 23.844 1 78.88 113 ASP A O 1
ATOM 829 N N . ASP A 1 114 ? -11.086 37.844 25.781 1 85 114 ASP A N 1
ATOM 830 C CA . ASP A 1 114 ? -9.914 37.438 26.547 1 85 114 ASP A CA 1
ATOM 831 C C . ASP A 1 114 ? -9.867 35.938 26.688 1 85 114 ASP A C 1
ATOM 833 O O . ASP A 1 114 ? -10.047 35.406 27.797 1 85 114 ASP A O 1
ATOM 837 N N . ILE A 1 115 ? -9.477 35.25 25.703 1 89 115 ILE A N 1
ATOM 838 C CA . ILE A 1 115 ? -9.477 33.781 25.625 1 89 115 ILE A CA 1
ATOM 839 C C . ILE A 1 115 ? -8.445 33.219 26.594 1 89 115 ILE A C 1
ATOM 841 O O . ILE A 1 115 ? -8.742 32.281 27.328 1 89 115 ILE A O 1
ATOM 845 N N . PRO A 1 116 ? -7.273 33.812 26.688 1 89.88 116 PRO A N 1
ATOM 846 C CA . PRO A 1 116 ? -6.289 33.281 27.641 1 89.88 116 PRO A CA 1
ATOM 847 C C . PRO A 1 116 ? -6.797 33.312 29.078 1 89.88 116 PRO A C 1
ATOM 849 O O . PRO A 1 116 ? -6.562 32.344 29.828 1 89.88 116 PRO A O 1
ATOM 852 N N . ALA A 1 117 ? -7.512 34.344 29.422 1 90.06 117 ALA A N 1
ATOM 853 C CA . ALA A 1 117 ? -8.023 34.469 30.781 1 90.06 117 ALA A CA 1
ATOM 854 C C . ALA A 1 117 ? -9.062 33.375 31.062 1 90.06 117 ALA A C 1
ATOM 856 O O . ALA A 1 117 ? -9.102 32.812 32.156 1 90.06 117 ALA A O 1
ATOM 857 N N . MET A 1 118 ? -9.867 33.188 30.141 1 88.81 118 MET A N 1
ATOM 858 C CA . MET A 1 118 ? -10.898 32.156 30.312 1 88.81 118 MET A CA 1
ATOM 859 C C . MET A 1 118 ? -10.273 30.766 30.422 1 88.81 118 MET A C 1
ATOM 861 O O . MET A 1 118 ? -10.75 29.922 31.172 1 88.81 118 MET A O 1
ATOM 865 N N . THR A 1 119 ? -9.32 30.516 29.578 1 91.62 119 THR A N 1
ATOM 866 C CA . THR A 1 119 ? -8.633 29.234 29.609 1 91.62 119 THR A CA 1
ATOM 867 C C . THR A 1 119 ? -7.91 29.031 30.938 1 91.62 119 THR A C 1
ATOM 869 O O . THR A 1 119 ? -7.906 27.938 31.5 1 91.62 119 THR A O 1
ATOM 872 N N . LYS A 1 120 ? -7.32 30.094 31.438 1 92.31 120 LYS A N 1
ATOM 873 C CA . LYS A 1 120 ? -6.648 30.047 32.719 1 92.31 120 LYS A CA 1
ATOM 874 C C . LYS A 1 120 ? -7.633 29.703 33.844 1 92.31 120 LYS A C 1
ATOM 876 O O . LYS A 1 120 ? -7.301 28.938 34.75 1 92.31 120 LYS A O 1
ATOM 881 N N . GLU A 1 121 ? -8.742 30.281 33.781 1 92 121 GLU A N 1
ATOM 882 C CA . GLU A 1 121 ? -9.789 29.984 34.75 1 92 121 GLU A CA 1
ATOM 883 C C . GLU A 1 121 ? -10.141 28.5 34.75 1 92 121 GLU A C 1
ATOM 885 O O . GLU A 1 121 ? -10.32 27.891 35.812 1 92 121 GLU A O 1
ATOM 890 N N . ALA A 1 122 ? -10.273 27.984 33.562 1 91.5 122 ALA A N 1
ATOM 891 C CA . ALA A 1 122 ? -10.57 26.562 33.438 1 91.5 122 ALA A CA 1
ATOM 892 C C . ALA A 1 122 ? -9.43 25.719 33.969 1 91.5 122 ALA A C 1
ATOM 894 O O . ALA A 1 122 ? -9.664 24.688 34.625 1 91.5 122 ALA A O 1
ATOM 895 N N . GLN A 1 123 ? -8.227 26.125 33.719 1 92.81 123 GLN A N 1
ATOM 896 C CA . GLN A 1 123 ? -7.051 25.422 34.25 1 92.81 123 GLN A CA 1
ATOM 897 C C . GLN A 1 123 ? -7.031 25.422 35.75 1 92.81 123 GLN A C 1
ATOM 899 O O . GLN A 1 123 ? -6.648 24.422 36.375 1 92.81 123 GLN A O 1
ATOM 904 N N . GLU A 1 124 ? -7.402 26.469 36.344 1 93.25 124 GLU A N 1
ATOM 905 C CA . GLU A 1 124 ? -7.441 26.578 37.812 1 93.25 124 GLU A CA 1
ATOM 906 C C . GLU A 1 124 ? -8.461 25.625 38.406 1 93.25 124 GLU A C 1
ATOM 908 O O . GLU A 1 124 ? -8.336 25.219 39.562 1 93.25 124 GLU A O 1
ATOM 913 N N . GLN A 1 125 ? -9.383 25.297 37.625 1 91.88 125 GLN A N 1
ATOM 914 C CA . GLN A 1 125 ? -10.359 24.297 38.031 1 91.88 125 GLN A CA 1
ATOM 915 C C . GLN A 1 125 ? -9.875 22.875 37.719 1 91.88 125 GLN A C 1
ATOM 917 O O . GLN A 1 125 ? -10.625 21.906 37.875 1 91.88 125 GLN A O 1
ATOM 922 N N . ARG A 1 126 ? -8.75 22.656 37.188 1 89.81 126 ARG A N 1
ATOM 923 C CA . ARG A 1 126 ? -8.031 21.406 36.969 1 89.81 126 ARG A CA 1
ATOM 924 C C . ARG A 1 126 ? -8.523 20.719 35.688 1 89.81 126 ARG A C 1
ATOM 926 O O . ARG A 1 126 ? -8.477 19.5 35.562 1 89.81 126 ARG A O 1
ATOM 933 N N . TYR A 1 127 ? -9.172 21.578 34.875 1 93.38 127 TYR A N 1
ATOM 934 C CA . TYR A 1 127 ? -9.516 21.031 33.562 1 93.38 127 TYR A CA 1
ATOM 935 C C . TYR A 1 127 ? -8.328 21.109 32.625 1 93.38 127 TYR A C 1
ATOM 937 O O . TYR A 1 127 ? -7.594 22.109 32.625 1 93.38 127 TYR A O 1
ATOM 945 N N . PRO A 1 128 ? -8.117 20.062 31.859 1 94.5 128 PRO A N 1
ATOM 946 C CA . PRO A 1 128 ? -7 20.062 30.906 1 94.5 128 PRO A CA 1
ATOM 947 C C . PRO A 1 128 ? -7.312 20.859 29.641 1 94.5 128 PRO A C 1
ATOM 949 O O . PRO A 1 128 ? -7.52 20.266 28.578 1 94.5 128 PRO A O 1
ATOM 952 N N . VAL A 1 129 ? -7.262 22.203 29.734 1 94.44 129 VAL A N 1
ATOM 953 C CA . VAL A 1 129 ? -7.633 23.094 28.641 1 94.44 129 VAL A CA 1
ATOM 954 C C . VAL A 1 129 ? -6.469 24.016 28.312 1 94.44 129 VAL A C 1
ATOM 956 O O . VAL A 1 129 ? -5.797 24.531 29.203 1 94.44 129 VAL A O 1
ATOM 959 N N . ILE A 1 130 ? -6.18 24.125 27.078 1 94.75 130 ILE A N 1
ATOM 960 C CA . ILE A 1 130 ? -5.238 25.141 26.609 1 94.75 130 ILE A CA 1
ATOM 961 C C . ILE A 1 130 ? -5.867 25.938 25.484 1 94.75 130 ILE A C 1
ATOM 963 O O . ILE A 1 130 ? -6.973 25.625 25.031 1 94.75 130 ILE A O 1
ATOM 967 N N . ASN A 1 131 ? -5.219 27.031 25.094 1 92.94 131 ASN A N 1
ATOM 968 C CA . ASN A 1 131 ? -5.758 27.844 24 1 92.94 131 ASN A CA 1
ATOM 969 C C . ASN A 1 131 ? -4.691 28.141 22.953 1 92.94 131 ASN A C 1
ATOM 971 O O . ASN A 1 131 ? -3.506 28.25 23.281 1 92.94 131 ASN A O 1
ATOM 975 N N . ILE A 1 132 ? -5.062 28.188 21.766 1 92.69 132 ILE A N 1
ATOM 976 C CA . ILE A 1 132 ? -4.234 28.578 20.625 1 92.69 132 ILE A CA 1
ATOM 977 C C . ILE A 1 132 ? -4.949 29.641 19.797 1 92.69 132 ILE A C 1
ATOM 979 O O . ILE A 1 132 ? -6.062 29.422 19.312 1 92.69 132 ILE A O 1
ATOM 983 N N . GLN A 1 133 ? -4.352 30.766 19.656 1 89.5 133 GLN A N 1
ATOM 984 C CA . GLN A 1 133 ? -4.934 31.859 18.891 1 89.5 133 GLN A CA 1
ATOM 985 C C . GLN A 1 133 ? -4.473 31.812 17.438 1 89.5 133 GLN A C 1
ATOM 987 O O . GLN A 1 133 ? -3.307 32.094 17.141 1 89.5 133 GLN A O 1
ATOM 992 N N . THR A 1 134 ? -5.406 31.469 16.609 1 86.12 134 THR A N 1
ATOM 993 C CA . THR A 1 134 ? -5.055 31.281 15.203 1 86.12 134 THR A CA 1
ATOM 994 C C . THR A 1 134 ? -6.094 31.938 14.305 1 86.12 134 THR A C 1
ATOM 996 O O . THR A 1 134 ? -6.668 31.281 13.43 1 86.12 134 THR A O 1
ATOM 999 N N . PRO A 1 135 ? -6.238 33.25 14.461 1 80.62 135 PRO A N 1
ATOM 1000 C CA . PRO A 1 135 ? -7.152 33.906 13.523 1 80.62 135 PRO A CA 1
ATOM 1001 C C . PRO A 1 135 ? -6.688 33.781 12.07 1 80.62 135 PRO A C 1
ATOM 1003 O O . PRO A 1 135 ? -5.484 33.812 11.797 1 80.62 135 PRO A O 1
ATOM 1006 N N . GLY A 1 136 ? -7.625 33.656 11.188 1 77.12 136 GLY A N 1
ATOM 1007 C CA . GLY A 1 136 ? -7.352 33.406 9.773 1 77.12 136 GLY A CA 1
ATOM 1008 C C . GLY A 1 136 ? -6.457 34.469 9.164 1 77.12 136 GLY A C 1
ATOM 1009 O O . GLY A 1 136 ? -5.648 34.188 8.281 1 77.12 136 GLY A O 1
ATOM 1010 N N . PHE A 1 137 ? -6.574 35.625 9.656 1 75.31 137 PHE A N 1
ATOM 1011 C CA . PHE A 1 137 ? -5.863 36.719 9.031 1 75.31 137 PHE A CA 1
ATOM 1012 C C . PHE A 1 137 ? -4.375 36.688 9.359 1 75.31 137 PHE A C 1
ATOM 1014 O O . PHE A 1 137 ? -3.57 37.375 8.742 1 75.31 137 PHE A O 1
ATOM 1021 N N . LYS A 1 138 ? -3.971 35.875 10.242 1 83.81 138 LYS A N 1
ATOM 1022 C CA . LYS A 1 138 ? -2.574 35.812 10.656 1 83.81 138 LYS A CA 1
ATOM 1023 C C . LYS A 1 138 ? -1.747 34.969 9.703 1 83.81 138 LYS A C 1
ATOM 1025 O O . LYS A 1 138 ? -0.516 35.031 9.711 1 83.81 138 LYS A O 1
ATOM 1030 N N . GLY A 1 139 ? -2.477 34.156 8.953 1 87.06 139 GLY A N 1
ATOM 1031 C CA . GLY A 1 139 ? -1.701 33.312 8.047 1 87.06 139 GLY A CA 1
ATOM 1032 C C . GLY A 1 139 ? -2.52 32.219 7.41 1 87.06 139 GLY A C 1
ATOM 1033 O O . GLY A 1 139 ? -3.75 32.219 7.508 1 87.06 139 GLY A O 1
ATOM 1034 N N . ASP A 1 140 ? -1.757 31.375 6.719 1 88.81 140 ASP A N 1
ATOM 1035 C CA . ASP A 1 140 ? -2.414 30.281 6.016 1 88.81 140 ASP A CA 1
ATOM 1036 C C . ASP A 1 140 ? -2.328 28.984 6.824 1 88.81 140 ASP A C 1
ATOM 1038 O O . ASP A 1 140 ? -1.994 29.016 8.008 1 88.81 140 ASP A O 1
ATOM 1042 N N . ILE A 1 141 ? -2.711 27.953 6.219 1 90 141 ILE A N 1
ATOM 1043 C CA . ILE A 1 141 ? -2.816 26.656 6.859 1 90 141 ILE A CA 1
ATOM 1044 C C . ILE A 1 141 ? -1.453 26.234 7.402 1 90 141 ILE A C 1
ATOM 1046 O O . ILE A 1 141 ? -1.366 25.594 8.453 1 90 141 ILE A O 1
ATOM 1050 N N . HIS A 1 142 ? -0.383 26.562 6.742 1 92.62 142 HIS A N 1
ATOM 1051 C CA . HIS A 1 142 ? 0.97 26.203 7.152 1 92.62 142 HIS A CA 1
ATOM 1052 C C . HIS A 1 142 ? 1.371 26.938 8.43 1 92.62 142 HIS A C 1
ATOM 1054 O O . HIS A 1 142 ? 1.946 26.344 9.344 1 92.62 142 HIS A O 1
ATOM 1060 N N . TYR A 1 143 ? 1.012 28.172 8.414 1 91.44 143 TYR A N 1
ATOM 1061 C CA . TYR A 1 143 ? 1.222 28.953 9.625 1 91.44 143 TYR A CA 1
ATOM 1062 C C . TYR A 1 143 ? 0.434 28.375 10.797 1 91.44 143 TYR A C 1
ATOM 1064 O O . TYR A 1 143 ? 0.939 28.312 11.914 1 91.44 143 TYR A O 1
ATOM 1072 N N . GLY A 1 144 ? -0.789 28.031 10.539 1 93.06 144 GLY A N 1
ATOM 1073 C CA . GLY A 1 144 ? -1.593 27.391 11.562 1 93.06 144 GLY A CA 1
ATOM 1074 C C . GLY A 1 144 ? -0.934 26.156 12.156 1 93.06 144 GLY A C 1
ATOM 1075 O O . GLY A 1 144 ? -0.951 25.969 13.375 1 93.06 144 GLY A O 1
ATOM 1076 N N . TYR A 1 145 ? -0.37 25.344 11.297 1 94.81 145 TYR A N 1
ATOM 1077 C CA . TYR A 1 145 ? 0.366 24.156 11.734 1 94.81 145 TYR A CA 1
ATOM 1078 C C . TYR A 1 145 ? 1.544 24.547 12.617 1 94.81 145 TYR A C 1
ATOM 1080 O O . TYR A 1 145 ? 1.725 23.984 13.703 1 94.81 145 TYR A O 1
ATOM 1088 N N . GLU A 1 146 ? 2.309 25.484 12.227 1 94.88 146 GLU A N 1
ATOM 1089 C CA . GLU A 1 146 ? 3.512 25.906 12.938 1 94.88 146 GLU A CA 1
ATOM 1090 C C . GLU A 1 146 ? 3.176 26.422 14.328 1 94.88 146 GLU A C 1
ATOM 1092 O O . GLU A 1 146 ? 3.803 26.031 15.312 1 94.88 146 GLU A O 1
ATOM 1097 N N . VAL A 1 147 ? 2.166 27.281 14.375 1 94.38 147 VAL A N 1
ATOM 1098 C CA . VAL A 1 147 ? 1.803 27.922 15.633 1 94.38 147 VAL A CA 1
ATOM 1099 C C . VAL A 1 147 ? 1.212 26.891 16.594 1 94.38 147 VAL A C 1
ATOM 1101 O O . VAL A 1 147 ? 1.49 26.922 17.797 1 94.38 147 VAL A O 1
ATOM 1104 N N . THR A 1 148 ? 0.456 26.031 16.062 1 95.88 148 THR A N 1
ATOM 1105 C CA . THR A 1 148 ? -0.183 25.016 16.906 1 95.88 148 THR A CA 1
ATOM 1106 C C . THR A 1 148 ? 0.857 24.078 17.5 1 95.88 148 THR A C 1
ATOM 1108 O O . THR A 1 148 ? 0.809 23.75 18.688 1 95.88 148 THR A O 1
ATOM 1111 N N . LEU A 1 149 ? 1.825 23.656 16.688 1 96.19 149 LEU A N 1
ATOM 1112 C CA . LEU A 1 149 ? 2.896 22.781 17.172 1 96.19 149 LEU A CA 1
ATOM 1113 C C . LEU A 1 149 ? 3.641 23.438 18.328 1 96.19 149 LEU A C 1
ATOM 1115 O O . LEU A 1 149 ? 3.82 22.828 19.375 1 96.19 149 LEU A O 1
ATOM 1119 N N . ARG A 1 150 ? 3.992 24.609 18.062 1 93.94 150 ARG A N 1
ATOM 1120 C CA . ARG A 1 150 ? 4.777 25.328 19.062 1 93.94 150 ARG A CA 1
ATOM 1121 C C . ARG A 1 150 ? 3.994 25.516 20.359 1 93.94 150 ARG A C 1
ATOM 1123 O O . ARG A 1 150 ? 4.523 25.281 21.438 1 93.94 150 ARG A O 1
ATOM 1130 N N . THR A 1 151 ? 2.771 25.906 20.219 1 94.5 151 THR A N 1
ATOM 1131 C CA . THR A 1 151 ? 1.944 26.172 21.375 1 94.5 151 THR A CA 1
ATOM 1132 C C . THR A 1 151 ? 1.709 24.906 22.188 1 94.5 151 THR A C 1
ATOM 1134 O O . THR A 1 151 ? 1.758 24.922 23.422 1 94.5 151 THR A O 1
ATOM 1137 N N . LEU A 1 152 ? 1.427 23.797 21.516 1 95.25 152 LEU A N 1
ATOM 1138 C CA . LEU A 1 152 ? 1.237 22.516 22.203 1 95.25 152 LEU A CA 1
ATOM 1139 C C . LEU A 1 152 ? 2.486 22.141 22.984 1 95.25 152 LEU A C 1
ATOM 1141 O O . LEU A 1 152 ? 2.396 21.734 24.156 1 95.25 152 LEU A O 1
ATOM 1145 N N . ILE A 1 153 ? 3.629 22.328 22.391 1 94.31 153 ILE A N 1
ATOM 1146 C CA . ILE A 1 153 ? 4.891 21.969 23.031 1 94.31 153 ILE A CA 1
ATOM 1147 C C . ILE A 1 153 ? 5.141 22.891 24.219 1 94.31 153 ILE A C 1
ATOM 1149 O O . ILE A 1 153 ? 5.57 22.422 25.281 1 94.31 153 ILE A O 1
ATOM 1153 N N . GLU A 1 154 ? 4.77 24.125 24.078 1 92.31 154 GLU A N 1
ATOM 1154 C CA . GLU A 1 154 ? 5.055 25.141 25.094 1 92.31 154 GLU A CA 1
ATOM 1155 C C . GLU A 1 154 ? 4.09 25.031 26.266 1 92.31 154 GLU A C 1
ATOM 1157 O O . GLU A 1 154 ? 4.465 25.281 27.422 1 92.31 154 GLU A O 1
ATOM 1162 N N . GLN A 1 155 ? 2.877 24.656 25.969 1 90.25 155 GLN A N 1
ATOM 1163 C CA . GLN A 1 155 ? 1.842 24.812 26.984 1 90.25 155 GLN A CA 1
ATOM 1164 C C . GLN A 1 155 ? 1.531 23.484 27.656 1 90.25 155 GLN A C 1
ATOM 1166 O O . GLN A 1 155 ? 0.889 23.453 28.719 1 90.25 155 GLN A O 1
ATOM 1171 N N . LEU A 1 156 ? 1.959 22.406 27.109 1 89.62 156 LEU A N 1
ATOM 1172 C CA . LEU A 1 156 ? 1.528 21.109 27.625 1 89.62 156 LEU A CA 1
ATOM 1173 C C . LEU A 1 156 ? 2.02 20.906 29.062 1 89.62 156 LEU A C 1
ATOM 1175 O O . LEU A 1 156 ? 1.367 20.234 29.859 1 89.62 156 LEU A O 1
ATOM 1179 N N . HIS A 1 157 ? 3.152 21.531 29.406 1 83.88 157 HIS A N 1
ATOM 1180 C CA . HIS A 1 157 ? 3.707 21.406 30.75 1 83.88 157 HIS A CA 1
ATOM 1181 C C . HIS A 1 157 ? 2.789 22.047 31.781 1 83.88 157 HIS A C 1
ATOM 1183 O O . HIS A 1 157 ? 2.91 21.766 32.969 1 83.88 157 HIS A O 1
ATOM 1189 N N . LYS A 1 158 ? 1.9 22.938 31.359 1 81.81 158 LYS A N 1
ATOM 1190 C CA . LYS A 1 158 ? 0.957 23.578 32.281 1 81.81 158 LYS A CA 1
ATOM 1191 C C . LYS A 1 158 ? -0.124 22.609 32.719 1 81.81 158 LYS A C 1
ATOM 1193 O O . LYS A 1 158 ? -0.784 22.828 33.75 1 81.81 158 LYS A O 1
ATOM 1198 N N . ILE A 1 159 ? -0.288 21.578 31.984 1 87.69 159 ILE A N 1
ATOM 1199 C CA . ILE A 1 159 ? -1.382 20.641 32.219 1 87.69 159 ILE A CA 1
ATOM 1200 C C . ILE A 1 159 ? -0.824 19.312 32.719 1 87.69 159 ILE A C 1
ATOM 1202 O O . ILE A 1 159 ? -1.375 18.719 33.656 1 87.69 159 ILE A O 1
ATOM 1206 N N . TYR A 1 160 ? 0.26 18.906 32.125 1 86.94 160 TYR A N 1
ATOM 1207 C CA . TYR A 1 160 ? 0.842 17.609 32.438 1 86.94 160 TYR A CA 1
ATOM 1208 C C . TYR A 1 160 ? 2.311 17.734 32.812 1 86.94 160 TYR A C 1
ATOM 1210 O O . TYR A 1 160 ? 2.984 18.688 32.375 1 86.94 160 TYR A O 1
ATOM 1218 N N . GLU A 1 161 ? 2.734 16.781 33.656 1 82.25 161 GLU A N 1
ATOM 1219 C CA . GLU A 1 161 ? 4.168 16.703 33.906 1 82.25 161 GLU A CA 1
ATOM 1220 C C . GLU A 1 161 ? 4.938 16.281 32.688 1 82.25 161 GLU A C 1
ATOM 1222 O O . GLU A 1 161 ? 4.547 15.328 32 1 82.25 161 GLU A O 1
ATOM 1227 N N . VAL A 1 162 ? 5.859 17.125 32.344 1 80.06 162 VAL A N 1
ATOM 1228 C CA . VAL A 1 162 ? 6.707 16.844 31.203 1 80.06 162 VAL A CA 1
ATOM 1229 C C . VAL A 1 162 ? 8.148 16.641 31.656 1 80.06 162 VAL A C 1
ATOM 1231 O O . VAL A 1 162 ? 8.703 17.469 32.375 1 80.06 162 VAL A O 1
ATOM 1234 N N . ALA A 1 163 ? 8.625 15.281 31.531 1 73.25 163 ALA A N 1
ATOM 1235 C CA . ALA A 1 163 ? 10.023 14.992 31.859 1 73.25 163 ALA A CA 1
ATOM 1236 C C . ALA A 1 163 ? 10.953 15.367 30.719 1 73.25 163 ALA A C 1
ATOM 1238 O O . ALA A 1 163 ? 10.555 15.328 29.547 1 73.25 163 ALA A O 1
ATOM 1239 N N . SER A 1 164 ? 12.086 15.844 31.141 1 79.25 164 SER A N 1
ATOM 1240 C CA . SER A 1 164 ? 13.008 16.266 30.078 1 79.25 164 SER A CA 1
ATOM 1241 C C . SER A 1 164 ? 14.188 15.305 29.969 1 79.25 164 SER A C 1
ATOM 1243 O O . SER A 1 164 ? 15.148 15.578 29.25 1 79.25 164 SER A O 1
ATOM 1245 N N . GLU A 1 165 ? 13.945 14.195 30.609 1 90.69 165 GLU A N 1
ATOM 1246 C CA . GLU A 1 165 ? 15.031 13.227 30.469 1 90.69 165 GLU A CA 1
ATOM 1247 C C . GLU A 1 165 ? 15.047 12.633 29.062 1 90.69 165 GLU A C 1
ATOM 1249 O O . GLU A 1 165 ? 14.008 12.211 28.547 1 90.69 165 GLU A O 1
ATOM 1254 N N . ARG A 1 166 ? 16.234 12.641 28.578 1 95 166 ARG A N 1
ATOM 1255 C CA . ARG A 1 166 ? 16.391 12.188 27.203 1 95 166 ARG A CA 1
ATOM 1256 C C . ARG A 1 166 ? 16.172 10.68 27.094 1 95 166 ARG A C 1
ATOM 1258 O O . ARG A 1 166 ? 16.656 9.914 27.938 1 95 166 ARG A O 1
ATOM 1265 N N . VAL A 1 167 ? 15.438 10.281 26.172 1 96.44 167 VAL A N 1
ATOM 1266 C CA . VAL A 1 167 ? 15.25 8.867 25.859 1 96.44 167 VAL A CA 1
ATOM 1267 C C . VAL A 1 167 ? 16.047 8.508 24.609 1 96.44 167 VAL A C 1
ATOM 1269 O O . VAL A 1 167 ? 15.758 8.992 23.516 1 96.44 167 VAL A O 1
ATOM 1272 N N . LYS A 1 168 ? 16.969 7.629 24.828 1 96.81 168 LYS A N 1
ATOM 1273 C CA . LYS A 1 168 ? 17.844 7.23 23.734 1 96.81 168 LYS A CA 1
ATOM 1274 C C . LYS A 1 168 ? 17.062 6.578 22.609 1 96.81 168 LYS A C 1
ATOM 1276 O O . LYS A 1 168 ? 16.219 5.719 22.844 1 96.81 168 LYS A O 1
ATOM 1281 N N . GLY A 1 169 ? 17.281 7.066 21.406 1 97.88 169 GLY A N 1
ATOM 1282 C CA . GLY A 1 169 ? 16.672 6.449 20.234 1 97.88 169 GLY A CA 1
ATOM 1283 C C . GLY A 1 169 ? 15.289 6.984 19.922 1 97.88 169 GLY A C 1
ATOM 1284 O O . GLY A 1 169 ? 14.695 6.617 18.906 1 97.88 169 GLY A O 1
ATOM 1285 N N . LEU A 1 170 ? 14.758 7.859 20.766 1 98.31 170 LEU A N 1
ATOM 1286 C CA . LEU A 1 170 ? 13.453 8.453 20.5 1 98.31 170 LEU A CA 1
ATOM 1287 C C . LEU A 1 170 ? 13.586 9.656 19.562 1 98.31 170 LEU A C 1
ATOM 1289 O O . LEU A 1 170 ? 14.406 10.547 19.797 1 98.31 170 LEU A O 1
ATOM 1293 N N . VAL A 1 171 ? 12.836 9.648 18.469 1 98.81 171 VAL A N 1
ATOM 1294 C CA . VAL A 1 171 ? 12.883 10.766 17.531 1 98.81 171 VAL A CA 1
ATOM 1295 C C . VAL A 1 171 ? 11.484 11.336 17.328 1 98.81 171 VAL A C 1
ATOM 1297 O O . VAL A 1 171 ? 10.492 10.594 17.375 1 98.81 171 VAL A O 1
ATOM 1300 N N . ASN A 1 172 ? 11.375 12.664 17.141 1 98.62 172 ASN A N 1
ATOM 1301 C CA . ASN A 1 172 ? 10.141 13.344 16.75 1 98.62 172 ASN A CA 1
ATOM 1302 C C . ASN A 1 172 ? 10.109 13.648 15.258 1 98.62 172 ASN A C 1
ATOM 1304 O O . ASN A 1 172 ? 11.141 13.977 14.672 1 98.62 172 ASN A O 1
ATOM 1308 N N . VAL A 1 173 ? 8.945 13.547 14.711 1 98.62 173 VAL A N 1
ATOM 1309 C CA . VAL A 1 173 ? 8.773 13.859 13.297 1 98.62 173 VAL A CA 1
ATOM 1310 C C . VAL A 1 173 ? 7.965 15.148 13.141 1 98.62 173 VAL A C 1
ATOM 1312 O O . VAL A 1 173 ? 6.844 15.242 13.648 1 98.62 173 VAL A O 1
ATOM 1315 N N . PHE A 1 174 ? 8.531 16.141 12.422 1 98.19 174 PHE A N 1
ATOM 1316 C CA . PHE A 1 174 ? 7.863 17.406 12.156 1 98.19 174 PHE A CA 1
ATOM 1317 C C . PHE A 1 174 ? 7.801 17.672 10.656 1 98.19 174 PHE A C 1
ATOM 1319 O O . PHE A 1 174 ? 8.586 17.125 9.883 1 98.19 174 PHE A O 1
ATOM 1326 N N . GLY A 1 175 ? 6.852 18.453 10.258 1 97.12 175 GLY A N 1
ATOM 1327 C CA . GLY A 1 175 ? 6.82 18.953 8.891 1 97.12 175 GLY A CA 1
ATOM 1328 C C . GLY A 1 175 ? 5.82 18.219 8.016 1 97.12 175 GLY A C 1
ATOM 1329 O O . GLY A 1 175 ? 5.723 18.484 6.82 1 97.12 175 GLY A O 1
ATOM 1330 N N . VAL A 1 176 ? 5.16 17.25 8.547 1 97.06 176 VAL A N 1
ATOM 1331 C CA . VAL A 1 176 ? 4.062 16.578 7.855 1 97.06 176 VAL A CA 1
ATOM 1332 C C . VAL A 1 176 ? 2.727 17.125 8.352 1 97.06 176 VAL A C 1
ATOM 1334 O O . VAL A 1 176 ? 2.336 16.891 9.492 1 97.06 176 VAL A O 1
ATOM 1337 N N . ILE A 1 177 ? 2.029 17.828 7.492 1 94.94 177 ILE A N 1
ATOM 1338 C CA . ILE A 1 177 ? 0.844 18.562 7.91 1 94.94 177 ILE A CA 1
ATOM 1339 C C . ILE A 1 177 ? -0.405 17.734 7.648 1 94.94 177 ILE A C 1
ATOM 1341 O O . ILE A 1 177 ? -0.759 17.469 6.496 1 94.94 177 ILE A O 1
ATOM 1345 N N . PRO A 1 178 ? -1.093 17.312 8.641 1 93.69 178 PRO A N 1
ATOM 1346 C CA . PRO A 1 178 ? -2.279 16.484 8.453 1 93.69 178 PRO A CA 1
ATOM 1347 C C . PRO A 1 178 ? -3.303 17.109 7.512 1 93.69 178 PRO A C 1
ATOM 1349 O O . PRO A 1 178 ? -3.557 18.312 7.586 1 93.69 178 PRO A O 1
ATOM 1352 N N . ASN A 1 179 ? -3.871 16.359 6.637 1 89.44 179 ASN A N 1
ATOM 1353 C CA . ASN A 1 179 ? -4.938 16.656 5.691 1 89.44 179 ASN A CA 1
ATOM 1354 C C . ASN A 1 179 ? -4.445 17.578 4.57 1 89.44 179 ASN A C 1
ATOM 1356 O O . ASN A 1 179 ? -4.887 17.453 3.424 1 89.44 179 ASN A O 1
ATOM 1360 N N . GLN A 1 180 ? -3.572 18.578 4.961 1 91.81 180 GLN A N 1
ATOM 1361 C CA . GLN A 1 180 ? -2.951 19.328 3.879 1 91.81 180 GLN A CA 1
ATOM 1362 C C . GLN A 1 180 ? -2.062 18.438 3.021 1 91.81 180 GLN A C 1
ATOM 1364 O O . GLN A 1 180 ? -2.027 18.578 1.797 1 91.81 180 GLN A O 1
ATOM 1369 N N . ASP A 1 181 ? -1.235 17.734 3.693 1 94.19 181 ASP A N 1
ATOM 1370 C CA . ASP A 1 181 ? -0.685 16.531 3.055 1 94.19 181 ASP A CA 1
ATOM 1371 C C . ASP A 1 181 ? -1.731 15.43 2.963 1 94.19 181 ASP A C 1
ATOM 1373 O O . ASP A 1 181 ? -2.043 14.781 3.963 1 94.19 181 ASP A O 1
ATOM 1377 N N . VAL A 1 182 ? -2.199 15.203 1.811 1 93.5 182 VAL A N 1
ATOM 1378 C CA . VAL A 1 182 ? -3.316 14.281 1.637 1 93.5 182 VAL A CA 1
ATOM 1379 C C . VAL A 1 182 ? -2.881 12.867 2.014 1 93.5 182 VAL A C 1
ATOM 1381 O O . VAL A 1 182 ? -3.705 12.047 2.426 1 93.5 182 VAL A O 1
ATOM 1384 N N . PHE A 1 183 ? -1.611 12.555 1.972 1 96.69 183 PHE A N 1
ATOM 1385 C CA . PHE A 1 183 ? -1.085 11.219 2.227 1 96.69 183 PHE A CA 1
ATOM 1386 C C . PHE A 1 183 ? -0.453 11.148 3.611 1 96.69 183 PHE A C 1
ATOM 1388 O O . PHE A 1 183 ? 0.327 10.234 3.895 1 96.69 183 PHE A O 1
ATOM 1395 N N . TRP A 1 184 ? -0.779 12.031 4.512 1 96.31 184 TRP A N 1
ATOM 1396 C CA . TRP A 1 184 ? -0.038 12.242 5.75 1 96.31 184 TRP A CA 1
ATOM 1397 C C . TRP A 1 184 ? -0.016 10.977 6.598 1 96.31 184 TRP A C 1
ATOM 1399 O O . TRP A 1 184 ? 1.008 10.641 7.195 1 96.31 184 TRP A O 1
ATOM 1409 N N . GLN A 1 185 ? -1.097 10.266 6.695 1 95.81 185 GLN A N 1
ATOM 1410 C CA . GLN A 1 185 ? -1.132 9.078 7.547 1 95.81 185 GLN A CA 1
ATOM 1411 C C . GLN A 1 185 ? -0.193 7.996 7.02 1 95.81 185 GLN A C 1
ATOM 1413 O O . GLN A 1 185 ? 0.623 7.453 7.77 1 95.81 185 GLN A O 1
ATOM 1418 N N . GLY A 1 186 ? -0.358 7.727 5.707 1 97.06 186 GLY A N 1
ATOM 1419 C CA . GLY A 1 186 ? 0.555 6.773 5.094 1 97.06 186 GLY A CA 1
ATOM 1420 C C . GLY A 1 186 ? 2.008 7.203 5.176 1 97.06 186 GLY A C 1
ATOM 1421 O O . GLY A 1 186 ? 2.895 6.375 5.387 1 97.06 186 GLY A O 1
ATOM 1422 N N . ASN A 1 187 ? 2.236 8.484 5.02 1 98.12 187 ASN A N 1
ATOM 1423 C CA . ASN A 1 187 ? 3.59 9.023 5.09 1 98.12 187 ASN A CA 1
ATOM 1424 C C . ASN A 1 187 ? 4.195 8.836 6.48 1 98.12 187 ASN A C 1
ATOM 1426 O O . ASN A 1 187 ? 5.34 8.398 6.609 1 98.12 187 ASN A O 1
ATOM 1430 N N . LEU A 1 188 ? 3.414 9.133 7.48 1 98.12 188 LEU A N 1
ATOM 1431 C CA . LEU A 1 188 ? 3.908 9.008 8.852 1 98.12 188 LEU A CA 1
ATOM 1432 C C . LEU A 1 188 ? 4.168 7.543 9.203 1 98.12 188 LEU A C 1
ATOM 1434 O O . LEU A 1 188 ? 5.164 7.227 9.852 1 98.12 188 LEU A O 1
ATOM 1438 N N . PHE A 1 189 ? 3.346 6.684 8.719 1 97.25 189 PHE A N 1
ATOM 1439 C CA . PHE A 1 189 ? 3.527 5.262 8.992 1 97.25 189 PHE A CA 1
ATOM 1440 C C . PHE A 1 189 ? 4.762 4.727 8.281 1 97.25 189 PHE A C 1
ATOM 1442 O O . PHE A 1 189 ? 5.48 3.883 8.82 1 97.25 189 PHE A O 1
ATOM 1449 N N . GLU A 1 190 ? 4.957 5.168 7.098 1 98.25 190 GLU A N 1
ATOM 1450 C CA . GLU A 1 190 ? 6.133 4.711 6.363 1 98.25 190 GLU A CA 1
ATOM 1451 C C . GLU A 1 190 ? 7.418 5.219 7.012 1 98.25 190 GLU A C 1
ATOM 1453 O O . GLU A 1 190 ? 8.391 4.473 7.133 1 98.25 190 GLU A O 1
ATOM 1458 N N . LEU A 1 191 ? 7.422 6.496 7.43 1 98.62 191 LEU A N 1
ATOM 1459 C CA . LEU A 1 191 ? 8.578 7.016 8.156 1 98.62 191 LEU A CA 1
ATOM 1460 C C . LEU A 1 191 ? 8.836 6.203 9.414 1 98.62 191 LEU A C 1
ATOM 1462 O O . LEU A 1 191 ? 9.984 5.852 9.711 1 98.62 191 LEU A O 1
ATOM 1466 N N . LYS A 1 192 ? 7.762 5.953 10.133 1 98.31 192 LYS A N 1
ATOM 1467 C CA . LYS A 1 192 ? 7.867 5.164 11.352 1 98.31 192 LYS A CA 1
ATOM 1468 C C . LYS A 1 192 ? 8.438 3.779 11.07 1 98.31 192 LYS A C 1
ATOM 1470 O O . LYS A 1 192 ? 9.344 3.318 11.766 1 98.31 192 LYS A O 1
ATOM 1475 N N . ARG A 1 193 ? 7.918 3.111 10.016 1 97.31 193 ARG A N 1
ATOM 1476 C CA . ARG A 1 193 ? 8.391 1.78 9.648 1 97.31 193 ARG A CA 1
ATOM 1477 C C . ARG A 1 193 ? 9.891 1.796 9.352 1 97.31 193 ARG A C 1
ATOM 1479 O O . ARG A 1 193 ? 10.633 0.953 9.852 1 97.31 193 ARG A O 1
ATOM 1486 N N . ILE A 1 194 ? 10.336 2.736 8.594 1 98.5 194 ILE A N 1
ATOM 1487 C CA . ILE A 1 194 ? 11.727 2.842 8.18 1 98.5 194 ILE A CA 1
ATOM 1488 C C . ILE A 1 194 ? 12.609 3.068 9.406 1 98.5 194 ILE A C 1
ATOM 1490 O O . ILE A 1 194 ? 13.602 2.365 9.602 1 98.5 194 ILE A O 1
ATOM 1494 N N . LEU A 1 195 ? 12.203 3.965 10.234 1 98.75 195 LEU A N 1
ATOM 1495 C CA . LEU A 1 195 ? 13.023 4.359 11.375 1 98.75 195 LEU A CA 1
ATOM 1496 C C . LEU A 1 195 ? 13.039 3.266 12.438 1 98.75 195 LEU A C 1
ATOM 1498 O O . LEU A 1 195 ? 14.07 3.01 13.055 1 98.75 195 LEU A O 1
ATOM 1502 N N . GLU A 1 196 ? 11.93 2.59 12.664 1 98 196 GLU A N 1
ATOM 1503 C CA . GLU A 1 196 ? 11.883 1.501 13.633 1 98 196 GLU A CA 1
ATOM 1504 C C . GLU A 1 196 ? 12.703 0.305 13.164 1 98 196 GLU A C 1
ATOM 1506 O O . GLU A 1 196 ? 13.25 -0.44 13.984 1 98 196 GLU A O 1
ATOM 1511 N N . SER A 1 197 ? 12.836 0.171 11.859 1 97.19 197 SER A N 1
ATOM 1512 C CA . SER A 1 197 ? 13.594 -0.942 11.297 1 97.19 197 SER A CA 1
ATOM 1513 C C . SER A 1 197 ? 15.078 -0.824 11.641 1 97.19 197 SER A C 1
ATOM 1515 O O . SER A 1 197 ? 15.812 -1.815 11.602 1 97.19 197 SER A O 1
ATOM 1517 N N . ILE A 1 198 ? 15.516 0.378 11.938 1 97.62 198 ILE A N 1
ATOM 1518 C CA . ILE A 1 198 ? 16.922 0.542 12.305 1 97.62 198 ILE A CA 1
ATOM 1519 C C . ILE A 1 198 ? 17.047 0.755 13.812 1 97.62 198 ILE A C 1
ATOM 1521 O O . ILE A 1 198 ? 18.078 1.239 14.297 1 97.62 198 ILE A O 1
ATOM 1525 N N . GLY A 1 199 ? 15.961 0.547 14.562 1 97.19 199 GLY A N 1
ATOM 1526 C CA . GLY A 1 199 ? 16.047 0.424 16.016 1 97.19 199 GLY A CA 1
ATOM 1527 C C . GLY A 1 199 ? 15.609 1.679 16.75 1 97.19 199 GLY A C 1
ATOM 1528 O O . GLY A 1 199 ? 15.859 1.82 17.938 1 97.19 199 GLY A O 1
ATOM 1529 N N . LEU A 1 200 ? 14.953 2.537 16.125 1 98.44 200 LEU A N 1
ATOM 1530 C CA . LEU A 1 200 ? 14.555 3.787 16.766 1 98.44 200 LEU A CA 1
ATOM 1531 C C . LEU A 1 200 ? 13.102 3.719 17.234 1 98.44 200 LEU A C 1
ATOM 1533 O O . LEU A 1 200 ? 12.352 2.84 16.812 1 98.44 200 LEU A O 1
ATOM 1537 N N . LYS A 1 201 ? 12.773 4.508 18.172 1 98.12 201 LYS A N 1
ATOM 1538 C CA . LYS A 1 201 ? 11.398 4.805 18.547 1 98.12 201 LYS A CA 1
ATOM 1539 C C . LYS A 1 201 ? 10.922 6.117 17.938 1 98.12 201 LYS A C 1
ATOM 1541 O O . LYS A 1 201 ? 11.672 7.098 17.906 1 98.12 201 LYS A O 1
ATOM 1546 N N . VAL A 1 202 ? 9.695 6.129 17.469 1 98.5 202 VAL A N 1
ATOM 1547 C CA . VAL A 1 202 ? 9.305 7.27 16.641 1 98.5 202 VAL A CA 1
ATOM 1548 C C . VAL A 1 202 ? 8.023 7.891 17.188 1 98.5 202 VAL A C 1
ATOM 1550 O O . VAL A 1 202 ? 7.016 7.203 17.359 1 98.5 202 VAL A O 1
ATOM 1553 N N . ASN A 1 203 ? 8.109 9.109 17.453 1 97.88 203 ASN A N 1
ATOM 1554 C CA . ASN A 1 203 ? 6.938 9.93 17.75 1 97.88 203 ASN A CA 1
ATOM 1555 C C . ASN A 1 203 ? 6.445 10.664 16.516 1 97.88 203 ASN A C 1
ATOM 1557 O O . ASN A 1 203 ? 6.992 11.711 16.141 1 97.88 203 ASN A O 1
ATOM 1561 N N . THR A 1 204 ? 5.355 10.148 15.938 1 97.88 204 THR A N 1
ATOM 1562 C CA . THR A 1 204 ? 4.832 10.758 14.727 1 97.88 204 THR A CA 1
ATOM 1563 C C . THR A 1 204 ? 3.861 11.891 15.055 1 97.88 204 THR A C 1
ATOM 1565 O O . THR A 1 204 ? 3.512 12.688 14.188 1 97.88 204 THR A O 1
ATOM 1568 N N . LEU A 1 205 ? 3.359 11.906 16.25 1 97.06 205 LEU A N 1
ATOM 1569 C CA . LEU A 1 205 ? 2.602 12.992 16.859 1 97.06 205 LEU A CA 1
ATOM 1570 C C . LEU A 1 205 ? 1.154 12.984 16.375 1 97.06 205 LEU A C 1
ATOM 1572 O O . LEU A 1 205 ? 0.264 13.477 17.078 1 97.06 205 LEU A O 1
ATOM 1576 N N . PHE A 1 206 ? 0.878 12.484 15.172 1 96.75 206 PHE A N 1
ATOM 1577 C CA . PHE A 1 206 ? -0.466 12.531 14.609 1 96.75 206 PHE A CA 1
ATOM 1578 C C . PHE A 1 206 ? -0.911 11.141 14.164 1 96.75 206 PHE A C 1
ATOM 1580 O O . PHE A 1 206 ? -0.082 10.305 13.797 1 96.75 206 PHE A O 1
ATOM 1587 N N . GLY A 1 207 ? -2.244 10.969 14.164 1 93.38 207 GLY A N 1
ATOM 1588 C CA . GLY A 1 207 ? -2.807 9.773 13.555 1 93.38 207 GLY A CA 1
ATOM 1589 C C . GLY A 1 207 ? -3.023 8.648 14.547 1 93.38 207 GLY A C 1
ATOM 1590 O O . GLY A 1 207 ? -3.111 8.883 15.75 1 93.38 207 GLY A O 1
ATOM 1591 N N . PHE A 1 208 ? -3.113 7.461 14.062 1 93.38 208 PHE A N 1
ATOM 1592 C CA . PHE A 1 208 ? -3.453 6.273 14.836 1 93.38 208 PHE A CA 1
ATOM 1593 C C . PHE A 1 208 ? -2.416 6.02 15.922 1 93.38 208 PHE A C 1
ATOM 1595 O O . PHE A 1 208 ? -1.219 5.949 15.641 1 93.38 208 PHE A O 1
ATOM 1602 N N . GLY A 1 209 ? -2.869 5.973 17.078 1 93.12 209 GLY A N 1
ATOM 1603 C CA . GLY A 1 209 ? -2.008 5.629 18.203 1 93.12 209 GLY A CA 1
ATOM 1604 C C . GLY A 1 209 ? -1.27 6.824 18.781 1 93.12 209 GLY A C 1
ATOM 1605 O O . GLY A 1 209 ? -0.442 6.68 19.672 1 93.12 209 GLY A O 1
ATOM 1606 N N . GLN A 1 210 ? -1.493 7.988 18.25 1 96 210 GLN A N 1
ATOM 1607 C CA . GLN A 1 210 ? -0.821 9.195 18.719 1 96 210 GLN A CA 1
ATOM 1608 C C . GLN A 1 210 ? -1.753 10.039 19.594 1 96 210 GLN A C 1
ATOM 1610 O O . GLN A 1 210 ? -2.719 10.617 19.094 1 96 210 GLN A O 1
ATOM 1615 N N . ASN A 1 211 ? -1.434 10.062 20.859 1 94.44 211 ASN A N 1
ATOM 1616 C CA . ASN A 1 211 ? -2.232 10.797 21.828 1 94.44 211 ASN A CA 1
ATOM 1617 C C . ASN A 1 211 ? -1.377 11.766 22.641 1 94.44 211 ASN A C 1
ATOM 1619 O O . ASN A 1 211 ? -0.247 12.07 22.25 1 94.44 211 ASN A O 1
ATOM 1623 N N . ILE A 1 212 ? -1.935 12.234 23.703 1 93.75 212 ILE A N 1
ATOM 1624 C CA . ILE A 1 212 ? -1.271 13.273 24.484 1 93.75 212 ILE A CA 1
ATOM 1625 C C . ILE A 1 212 ? 0.02 12.719 25.078 1 93.75 212 ILE A C 1
ATOM 1627 O O . ILE A 1 212 ? 0.983 13.461 25.281 1 93.75 212 ILE A O 1
ATOM 1631 N N . GLU A 1 213 ? 0.039 11.438 25.328 1 93.94 213 GLU A N 1
ATOM 1632 C CA . GLU A 1 213 ? 1.245 10.836 25.875 1 93.94 213 GLU A CA 1
ATOM 1633 C C . GLU A 1 213 ? 2.432 11 24.938 1 93.94 213 GLU A C 1
ATOM 1635 O O . GLU A 1 213 ? 3.559 11.227 25.375 1 93.94 213 GLU A O 1
ATOM 1640 N N . ASN A 1 214 ? 2.188 10.883 23.703 1 95.69 214 ASN A N 1
ATOM 1641 C CA . ASN A 1 214 ? 3.236 11.102 22.719 1 95.69 214 ASN A CA 1
ATOM 1642 C C . ASN A 1 214 ? 3.74 12.539 22.734 1 95.69 214 ASN A C 1
ATOM 1644 O O . ASN A 1 214 ? 4.941 12.789 22.625 1 95.69 214 ASN A O 1
ATOM 1648 N N . TRP A 1 215 ? 2.865 13.438 22.906 1 95.88 215 TRP A N 1
ATOM 1649 C CA . TRP A 1 215 ? 3.219 14.852 22.938 1 95.88 215 TRP A CA 1
ATOM 1650 C C . TRP A 1 215 ? 3.982 15.195 24.219 1 95.88 215 TRP A C 1
ATOM 1652 O O . TRP A 1 215 ? 4.887 16.031 24.203 1 95.88 215 TRP A O 1
ATOM 1662 N N . ARG A 1 216 ? 3.656 14.5 25.266 1 94.25 216 ARG A N 1
ATOM 1663 C CA . ARG A 1 216 ? 4.363 14.695 26.516 1 94.25 216 ARG A CA 1
ATOM 1664 C C . ARG A 1 216 ? 5.816 14.242 26.406 1 94.25 216 ARG A C 1
ATOM 1666 O O . ARG A 1 216 ? 6.684 14.734 27.141 1 94.25 216 ARG A O 1
ATOM 1673 N N . GLN A 1 217 ? 6.086 13.422 25.438 1 95 217 GLN A N 1
ATOM 1674 C CA . GLN A 1 217 ? 7.422 12.852 25.297 1 95 217 GLN A CA 1
ATOM 1675 C C . GLN A 1 217 ? 8.258 13.648 24.297 1 95 217 GLN A C 1
ATOM 1677 O O . GLN A 1 217 ? 9.438 13.359 24.094 1 95 217 GLN A O 1
ATOM 1682 N N . VAL A 1 218 ? 7.711 14.688 23.75 1 96.94 218 VAL A N 1
ATOM 1683 C CA . VAL A 1 218 ? 8.398 15.461 22.719 1 96.94 218 VAL A CA 1
ATOM 1684 C C . VAL A 1 218 ? 9.719 16 23.266 1 96.94 218 VAL A C 1
ATOM 1686 O O . VAL A 1 218 ? 10.766 15.852 22.641 1 96.94 218 VAL A O 1
ATOM 1689 N N . PRO A 1 219 ? 9.766 16.453 24.516 1 95.69 219 PRO A N 1
ATOM 1690 C CA . PRO A 1 219 ? 11.031 16.984 25.031 1 95.69 219 PRO A CA 1
ATOM 1691 C C . PRO A 1 219 ? 12.016 15.883 25.422 1 95.69 219 PRO A C 1
ATOM 1693 O O . PRO A 1 219 ? 13.164 16.172 25.766 1 95.69 219 PRO A O 1
ATOM 1696 N N . ASN A 1 220 ? 11.602 14.648 25.359 1 96.38 220 ASN A N 1
ATOM 1697 C CA . ASN A 1 220 ? 12.453 13.523 25.75 1 96.38 220 ASN A CA 1
ATOM 1698 C C . ASN A 1 220 ? 13.242 12.992 24.547 1 96.38 220 ASN A C 1
ATOM 1700 O O . ASN A 1 220 ? 14.148 12.172 24.719 1 96.38 220 ASN A O 1
ATOM 1704 N N . ALA A 1 221 ? 13 13.469 23.422 1 97.88 221 ALA A N 1
ATOM 1705 C CA . ALA A 1 221 ? 13.57 12.891 22.203 1 97.88 221 ALA A CA 1
ATOM 1706 C C . ALA A 1 221 ? 15.07 13.148 22.125 1 97.88 221 ALA A C 1
ATOM 1708 O O . ALA A 1 221 ? 15.57 14.117 22.703 1 97.88 221 ALA A O 1
ATOM 1709 N N . GLU A 1 222 ? 15.688 12.281 21.469 1 98.25 222 GLU A N 1
ATOM 1710 C CA . GLU A 1 222 ? 17.109 12.43 21.219 1 98.25 222 GLU A CA 1
ATOM 1711 C C . GLU A 1 222 ? 17.375 13.266 19.969 1 98.25 222 GLU A C 1
ATOM 1713 O O . GLU A 1 222 ? 18.406 13.93 19.859 1 98.25 222 GLU A O 1
ATOM 1718 N N . LEU A 1 223 ? 16.469 13.258 19.078 1 98.75 223 LEU A N 1
ATOM 1719 C CA . LEU A 1 223 ? 16.641 13.93 17.797 1 98.75 223 LEU A CA 1
ATOM 1720 C C . LEU A 1 223 ? 15.289 14.336 17.219 1 98.75 223 LEU A C 1
ATOM 1722 O O . LEU A 1 223 ? 14.312 13.594 17.328 1 98.75 223 LEU A O 1
ATOM 1726 N N . ASN A 1 224 ? 15.242 15.562 16.641 1 98.75 224 ASN A N 1
ATOM 1727 C CA . ASN A 1 224 ? 14.078 16.016 15.875 1 98.75 224 ASN A CA 1
ATOM 1728 C C . ASN A 1 224 ? 14.328 15.922 14.367 1 98.75 224 ASN A C 1
ATOM 1730 O O . ASN A 1 224 ? 15.383 16.344 13.883 1 98.75 224 ASN A O 1
ATOM 1734 N N . LEU A 1 225 ? 13.391 15.328 13.672 1 98.81 225 LEU A N 1
ATOM 1735 C CA . LEU A 1 225 ? 13.461 15.227 12.219 1 98.81 225 LEU A CA 1
ATOM 1736 C C . LEU A 1 225 ? 12.453 16.172 11.555 1 98.81 225 LEU A C 1
ATOM 1738 O O . LEU A 1 225 ? 11.266 16.141 11.891 1 98.81 225 LEU A O 1
ATOM 1742 N N . VAL A 1 226 ? 12.898 17 10.594 1 98.12 226 VAL A N 1
ATOM 1743 C CA . VAL A 1 226 ? 12.039 17.984 9.961 1 98.12 226 VAL A CA 1
ATOM 1744 C C . VAL A 1 226 ? 11.977 17.734 8.453 1 98.12 226 VAL A C 1
ATOM 1746 O O . VAL A 1 226 ? 13.008 17.688 7.785 1 98.12 226 VAL A O 1
ATOM 1749 N N . PHE A 1 227 ? 10.742 17.656 7.895 1 97.56 227 PHE A N 1
ATOM 1750 C CA . PHE A 1 227 ? 10.625 17.234 6.508 1 97.56 227 PHE A CA 1
ATOM 1751 C C . PHE A 1 227 ? 10 18.328 5.652 1 97.56 227 PHE A C 1
ATOM 1753 O O . PHE A 1 227 ? 9.633 18.094 4.5 1 97.56 227 PHE A O 1
ATOM 1760 N N . SER A 1 228 ? 9.82 19.484 6.18 1 94.69 228 SER A N 1
ATOM 1761 C CA . SER A 1 228 ? 9.414 20.688 5.473 1 94.69 228 SER A CA 1
ATOM 1762 C C . SER A 1 228 ? 9.789 21.938 6.254 1 94.69 228 SER A C 1
ATOM 1764 O O . SER A 1 228 ? 10.094 21.859 7.449 1 94.69 228 SER A O 1
ATOM 1766 N N . PRO A 1 229 ? 9.766 23.094 5.613 1 91.56 229 PRO A N 1
ATOM 1767 C CA . PRO A 1 229 ? 10.109 24.328 6.332 1 91.56 229 PRO A CA 1
ATOM 1768 C C . PRO A 1 229 ? 9.18 24.609 7.504 1 91.56 229 PRO A C 1
ATOM 1770 O O . PRO A 1 229 ? 9.555 25.312 8.445 1 91.56 229 PRO A O 1
ATOM 1773 N N . TRP A 1 230 ? 8.117 23.938 7.547 1 93.19 230 TRP A N 1
ATOM 1774 C CA . TRP A 1 230 ? 7.062 24.281 8.492 1 93.19 230 TRP A CA 1
ATOM 1775 C C . TRP A 1 230 ? 7.277 23.562 9.828 1 93.19 230 TRP A C 1
ATOM 1777 O O . TRP A 1 230 ? 6.59 23.859 10.805 1 93.19 230 TRP A O 1
ATOM 1787 N N . GLY A 1 231 ? 8.195 22.734 9.844 1 94.5 231 GLY A N 1
ATOM 1788 C CA . GLY A 1 231 ? 8.547 22.078 11.094 1 94.5 231 GLY A CA 1
ATOM 1789 C C . GLY A 1 231 ? 9.766 22.672 11.766 1 94.5 231 GLY A C 1
ATOM 1790 O O . GLY A 1 231 ? 10.102 22.312 12.898 1 94.5 231 GLY A O 1
ATOM 1791 N N . ILE A 1 232 ? 10.383 23.641 11.18 1 94.19 232 ILE A N 1
ATOM 1792 C CA . ILE A 1 232 ? 11.688 24.141 11.609 1 94.19 232 ILE A CA 1
ATOM 1793 C C . ILE A 1 232 ? 11.539 24.938 12.906 1 94.19 232 ILE A C 1
ATOM 1795 O O . ILE A 1 232 ? 12.359 24.812 13.812 1 94.19 232 ILE A O 1
ATOM 1799 N N . LYS A 1 233 ? 10.531 25.766 13 1 94.56 233 LYS A N 1
ATOM 1800 C CA . LYS A 1 233 ? 10.359 26.609 14.188 1 94.56 233 LYS A CA 1
ATOM 1801 C C . LYS A 1 233 ? 10.211 25.75 15.445 1 94.56 233 LYS A C 1
ATOM 1803 O O . LYS A 1 233 ? 10.789 26.078 16.484 1 94.56 233 LYS A O 1
ATOM 1808 N N . ALA A 1 234 ? 9.445 24.719 15.328 1 96.25 234 ALA A N 1
ATOM 1809 C CA . ALA A 1 234 ? 9.281 23.812 16.469 1 96.25 234 ALA A CA 1
ATOM 1810 C C . ALA A 1 234 ? 10.609 23.156 16.828 1 96.25 234 ALA A C 1
ATOM 1812 O O . ALA A 1 234 ? 10.969 23.078 18 1 96.25 234 ALA A O 1
ATOM 1813 N N . ALA A 1 235 ? 11.328 22.734 15.836 1 97.31 235 ALA A N 1
ATOM 1814 C CA . ALA A 1 235 ? 12.609 22.078 16.062 1 97.31 235 ALA A CA 1
ATOM 1815 C C . ALA A 1 235 ? 13.617 23.031 16.703 1 97.31 235 ALA A C 1
ATOM 1817 O O . ALA A 1 235 ? 14.336 22.656 17.625 1 97.31 235 ALA A O 1
ATOM 1818 N N . LYS A 1 236 ? 13.625 24.234 16.25 1 97.06 236 LYS A N 1
ATOM 1819 C CA . LYS A 1 236 ? 14.531 25.234 16.797 1 97.06 236 LYS A CA 1
ATOM 1820 C C . LYS A 1 236 ? 14.188 25.531 18.266 1 97.06 236 LYS A C 1
ATOM 1822 O O . LYS A 1 236 ? 15.086 25.672 19.094 1 97.06 236 LYS A O 1
ATOM 1827 N N . TYR A 1 237 ? 12.945 25.625 18.516 1 96.56 237 TYR A N 1
ATOM 1828 C CA . TYR A 1 237 ? 12.516 25.844 19.891 1 96.56 237 TYR A CA 1
ATOM 1829 C C . TYR A 1 237 ? 13.008 24.734 20.797 1 96.56 237 TYR A C 1
ATOM 1831 O O . TYR A 1 237 ? 13.5 24.984 21.891 1 96.56 237 TYR A O 1
ATOM 1839 N N . LEU A 1 238 ? 12.852 23.516 20.359 1 96.94 238 LEU A N 1
ATOM 1840 C CA . LEU A 1 238 ? 13.242 22.344 21.156 1 96.94 238 LEU A CA 1
ATOM 1841 C C . LEU A 1 238 ? 14.758 22.297 21.328 1 96.94 238 LEU A C 1
ATOM 1843 O O . LEU A 1 238 ? 15.258 21.859 22.375 1 96.94 238 LEU A O 1
ATOM 1847 N N . LYS A 1 239 ? 15.453 22.734 20.312 1 97.75 239 LYS A N 1
ATOM 1848 C CA . LYS A 1 239 ? 16.906 22.828 20.422 1 97.75 239 LYS A CA 1
ATOM 1849 C C . LYS A 1 239 ? 17.312 23.859 21.484 1 97.75 239 LYS A C 1
ATOM 1851 O O . LYS A 1 239 ? 18.141 23.594 22.344 1 97.75 239 LYS A O 1
ATOM 1856 N N . ASP A 1 240 ? 16.719 24.984 21.469 1 96.69 240 ASP A N 1
ATOM 1857 C CA . ASP A 1 240 ? 17.062 26.094 22.359 1 96.69 240 ASP A CA 1
ATOM 1858 C C . ASP A 1 240 ? 16.672 25.781 23.797 1 96.69 240 ASP A C 1
ATOM 1860 O O . ASP A 1 240 ? 17.438 26.016 24.719 1 96.69 240 ASP A O 1
ATOM 1864 N N . LYS A 1 241 ? 15.539 25.203 23.938 1 93.88 241 LYS A N 1
ATOM 1865 C CA . LYS A 1 241 ? 14.977 25.031 25.281 1 93.88 241 LYS A CA 1
ATOM 1866 C C . LYS A 1 241 ? 15.445 23.719 25.906 1 93.88 241 LYS A C 1
ATOM 1868 O O . LYS A 1 241 ? 15.672 23.656 27.125 1 93.88 241 LYS A O 1
ATOM 1873 N N . TYR A 1 242 ? 15.555 22.688 25.078 1 94.31 242 TYR A N 1
ATOM 1874 C CA . TYR A 1 242 ? 15.805 21.375 25.641 1 94.31 242 TYR A CA 1
ATOM 1875 C C . TYR A 1 242 ? 17.094 20.781 25.109 1 94.31 242 TYR A C 1
ATOM 1877 O O . TYR A 1 242 ? 17.438 19.641 25.406 1 94.31 242 TYR A O 1
ATOM 1885 N N . ASN A 1 243 ? 17.734 21.484 24.234 1 96.56 243 ASN A N 1
ATOM 1886 C CA . ASN A 1 243 ? 19 21.062 23.656 1 96.56 243 ASN A CA 1
ATOM 1887 C C . ASN A 1 243 ? 18.844 19.797 22.828 1 96.56 243 ASN A C 1
ATOM 1889 O O . ASN A 1 243 ? 19.703 18.906 22.859 1 96.56 243 ASN A O 1
ATOM 1893 N N . ILE A 1 244 ? 17.734 19.609 22.219 1 97.81 244 ILE A N 1
ATOM 1894 C CA . ILE A 1 244 ? 17.516 18.5 21.312 1 97.81 244 ILE A CA 1
ATOM 1895 C C . ILE A 1 244 ? 17.922 18.906 19.891 1 97.81 244 ILE A C 1
ATOM 1897 O O . ILE A 1 244 ? 17.344 19.828 19.312 1 97.81 244 ILE A O 1
ATOM 1901 N N . PRO A 1 245 ? 18.953 18.234 19.344 1 98.38 245 PRO A N 1
ATOM 1902 C CA . PRO A 1 245 ? 19.328 18.578 17.969 1 98.38 245 PRO A CA 1
ATOM 1903 C C . PRO A 1 245 ? 18.266 18.203 16.953 1 98.38 245 PRO A C 1
ATOM 1905 O O . PRO A 1 245 ? 17.328 17.469 17.266 1 98.38 245 PRO A O 1
ATOM 1908 N N . TYR A 1 246 ? 18.375 18.828 15.703 1 98.5 246 TYR A N 1
ATOM 1909 C CA . TYR A 1 246 ? 17.453 18.453 14.648 1 98.5 246 TYR A CA 1
ATOM 1910 C C . TYR A 1 246 ? 18.172 18.312 13.305 1 98.5 246 TYR A C 1
ATOM 1912 O O . TYR A 1 246 ? 19.234 18.906 13.102 1 98.5 246 TYR A O 1
ATOM 1920 N N . LEU A 1 247 ? 17.672 17.422 12.477 1 98.31 247 LEU A N 1
ATOM 1921 C CA . LEU A 1 247 ? 18.047 17.297 11.078 1 98.31 247 LEU A CA 1
ATOM 1922 C C . LEU A 1 247 ? 16.953 17.844 10.172 1 98.31 247 LEU A C 1
ATOM 1924 O O . LEU A 1 247 ? 15.773 17.5 10.328 1 98.31 247 LEU A O 1
ATOM 1928 N N . ASN A 1 248 ? 17.344 18.734 9.266 1 95.81 248 ASN A N 1
ATOM 1929 C CA . ASN A 1 248 ? 16.406 19.312 8.305 1 95.81 248 ASN A CA 1
ATOM 1930 C C . ASN A 1 248 ? 16.531 18.641 6.934 1 95.81 248 ASN A C 1
ATOM 1932 O O . ASN A 1 248 ? 17.516 18.859 6.227 1 95.81 248 ASN A O 1
ATOM 1936 N N . PHE A 1 249 ? 15.547 17.875 6.5 1 94.38 249 PHE A N 1
ATOM 1937 C CA . PHE A 1 249 ? 15.57 17.172 5.223 1 94.38 249 PHE A CA 1
ATOM 1938 C C . PHE A 1 249 ? 14.836 17.953 4.152 1 94.38 249 PHE A C 1
ATOM 1940 O O . PHE A 1 249 ? 14.961 17.672 2.961 1 94.38 249 PHE A O 1
ATOM 1947 N N . GLU A 1 250 ? 14.102 18.922 4.395 1 87.62 250 GLU A N 1
ATOM 1948 C CA . GLU A 1 250 ? 13.414 19.875 3.525 1 87.62 250 GLU A CA 1
ATOM 1949 C C . GLU A 1 250 ? 12.289 19.188 2.748 1 87.62 250 GLU A C 1
ATOM 1951 O O . GLU A 1 250 ? 11.383 19.859 2.254 1 87.62 250 GLU A O 1
ATOM 1956 N N . SER A 1 251 ? 12.406 17.891 2.492 1 95 251 SER A N 1
ATOM 1957 C CA . SER A 1 251 ? 11.375 17.141 1.788 1 95 251 SER A CA 1
ATOM 1958 C C . SER A 1 251 ? 11.32 15.695 2.266 1 95 251 SER A C 1
ATOM 1960 O O . SER A 1 251 ? 12.297 15.18 2.811 1 95 251 SER A O 1
ATOM 1962 N N . LEU A 1 252 ? 10.164 15.117 2.078 1 98.12 252 LEU A N 1
ATOM 1963 C CA . LEU A 1 252 ? 10.023 13.688 2.348 1 98.12 252 LEU A CA 1
ATOM 1964 C C . LEU A 1 252 ? 10.828 12.867 1.341 1 98.12 252 LEU A C 1
ATOM 1966 O O . LEU A 1 252 ? 10.859 13.195 0.154 1 98.12 252 LEU A O 1
ATOM 1970 N N . PRO A 1 253 ? 11.469 11.82 1.796 1 98.38 253 PRO A N 1
ATOM 1971 C CA . PRO A 1 253 ? 12.297 11.008 0.902 1 98.38 253 PRO A CA 1
ATOM 1972 C C . PRO A 1 253 ? 11.477 10.062 0.035 1 98.38 253 PRO A C 1
ATOM 1974 O O . PRO A 1 253 ? 10.539 9.422 0.526 1 98.38 253 PRO A O 1
ATOM 1977 N N . VAL A 1 254 ? 11.82 9.977 -1.188 1 98.31 254 VAL A N 1
ATOM 1978 C CA . VAL A 1 254 ? 11.141 9.07 -2.111 1 98.31 254 VAL A CA 1
ATOM 1979 C C . VAL A 1 254 ? 12.164 8.312 -2.945 1 98.31 254 VAL A C 1
ATOM 1981 O O . VAL A 1 254 ? 13.102 8.906 -3.484 1 98.31 254 VAL A O 1
ATOM 1984 N N . GLY A 1 255 ? 11.992 6.977 -2.959 1 97.19 255 GLY A N 1
ATOM 1985 C CA . GLY A 1 255 ? 12.805 6.211 -3.889 1 97.19 255 GLY A CA 1
ATOM 1986 C C . GLY A 1 255 ? 14.133 5.77 -3.299 1 97.19 255 GLY A C 1
ATOM 1987 O O . GLY A 1 255 ? 14.266 5.637 -2.08 1 97.19 255 GLY A O 1
ATOM 1988 N N . LEU A 1 256 ? 15.109 5.516 -4.129 1 95.75 256 LEU A N 1
ATOM 1989 C CA . LEU A 1 256 ? 16.359 4.852 -3.754 1 95.75 256 LEU A CA 1
ATOM 1990 C C . LEU A 1 256 ? 17.297 5.824 -3.053 1 95.75 256 LEU A C 1
ATOM 1992 O O . LEU A 1 256 ? 17.281 5.93 -1.823 1 95.75 256 LEU A O 1
ATOM 1996 N N . SER A 1 257 ? 17.922 6.719 -3.746 1 93.69 257 SER A N 1
ATOM 1997 C CA . SER A 1 257 ? 19 7.547 -3.217 1 93.69 257 SER A CA 1
ATOM 1998 C C . SER A 1 257 ? 18.5 8.477 -2.115 1 93.69 257 SER A C 1
ATOM 2000 O O . SER A 1 257 ? 19.141 8.625 -1.078 1 93.6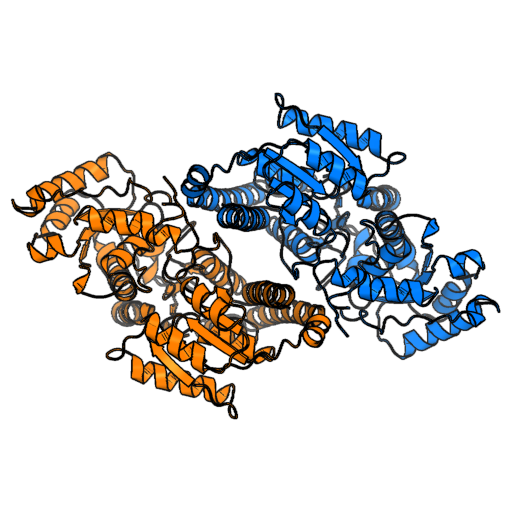9 257 SER A O 1
ATOM 2002 N N . SER A 1 258 ? 17.375 9.031 -2.324 1 95.38 258 SER A N 1
ATOM 2003 C CA . SER A 1 258 ? 16.828 9.984 -1.365 1 95.38 258 SER A CA 1
ATOM 2004 C C . SER A 1 258 ? 16.516 9.305 -0.034 1 95.38 258 SER A C 1
ATOM 2006 O O . SER A 1 258 ? 16.859 9.828 1.028 1 95.38 258 SER A O 1
ATOM 2008 N N . THR A 1 259 ? 15.891 8.148 -0.063 1 98.44 259 THR A N 1
ATOM 2009 C CA . THR A 1 259 ? 15.516 7.434 1.151 1 98.44 259 THR A CA 1
ATOM 2010 C C . THR A 1 259 ? 16.75 6.875 1.856 1 98.44 259 THR A C 1
ATOM 2012 O O . THR A 1 259 ? 16.859 6.945 3.082 1 98.44 259 THR A O 1
ATOM 2015 N N . SER A 1 260 ? 17.688 6.367 1.09 1 98.25 260 SER A N 1
ATOM 2016 C CA . SER A 1 260 ? 18.922 5.84 1.678 1 98.25 260 SER A CA 1
ATOM 2017 C C . SER A 1 260 ? 19.719 6.938 2.371 1 98.25 260 SER A C 1
ATOM 2019 O O . SER A 1 260 ? 20.234 6.734 3.471 1 98.25 260 SER A O 1
ATOM 2021 N N . SER A 1 261 ? 19.828 8.07 1.687 1 97.25 261 SER A N 1
ATOM 2022 C CA . SER A 1 261 ? 20.531 9.203 2.277 1 97.25 261 SER A CA 1
ATOM 2023 C C . SER A 1 261 ? 19.859 9.648 3.58 1 97.25 261 SER A C 1
ATOM 2025 O O . SER A 1 261 ? 20.547 9.984 4.547 1 97.25 261 SER A O 1
ATOM 2027 N N . PHE A 1 262 ? 18.562 9.648 3.641 1 98.44 262 PHE A N 1
ATOM 2028 C CA . PHE A 1 262 ? 17.797 9.969 4.836 1 98.44 262 PHE A CA 1
ATOM 2029 C C . PHE A 1 262 ? 18.141 9.023 5.977 1 98.44 262 PHE A C 1
ATOM 2031 O O . PHE A 1 262 ? 18.469 9.469 7.082 1 98.44 262 PHE A O 1
ATOM 2038 N N . ILE A 1 263 ? 18.141 7.734 5.68 1 98.75 263 ILE A N 1
ATOM 2039 C CA . ILE A 1 263 ? 18.391 6.711 6.688 1 98.75 263 ILE A CA 1
ATOM 2040 C C . ILE A 1 263 ? 19.812 6.836 7.203 1 98.75 263 ILE A C 1
ATOM 2042 O O . ILE A 1 263 ? 20.062 6.785 8.414 1 98.75 263 ILE A O 1
ATOM 2046 N N . GLU A 1 264 ? 20.766 7.051 6.32 1 98.38 264 GLU A N 1
ATOM 2047 C CA . GLU A 1 264 ? 22.172 7.168 6.68 1 98.38 264 GLU A CA 1
ATOM 2048 C C . GLU A 1 264 ? 22.422 8.391 7.555 1 98.38 264 GLU A C 1
ATOM 2050 O O . GLU A 1 264 ? 23.156 8.312 8.539 1 98.38 264 GLU A O 1
ATOM 2055 N N . LYS A 1 265 ? 21.844 9.5 7.211 1 98.25 265 LYS A N 1
ATOM 2056 C CA . LYS A 1 265 ? 22.016 10.727 7.977 1 98.25 265 LYS A CA 1
ATOM 2057 C C . LYS A 1 265 ? 21.516 10.562 9.406 1 98.25 265 LYS A C 1
ATOM 2059 O O . LYS A 1 265 ? 22.172 10.977 10.359 1 98.25 265 LYS A O 1
ATOM 2064 N N . VAL A 1 266 ? 20.344 9.953 9.562 1 98.62 266 VAL A N 1
ATOM 2065 C CA . VAL A 1 266 ? 19.766 9.734 10.883 1 98.62 266 VAL A CA 1
ATOM 2066 C C . VAL A 1 266 ? 20.641 8.742 11.664 1 98.62 266 VAL A C 1
ATOM 2068 O O . VAL A 1 266 ? 20.938 8.969 12.836 1 98.62 266 VAL A O 1
ATOM 2071 N N . GLY A 1 267 ? 21 7.621 10.961 1 97.94 267 GLY A N 1
ATOM 2072 C CA . GLY A 1 267 ? 21.828 6.621 11.602 1 97.94 267 GLY A CA 1
ATOM 2073 C C . GLY A 1 267 ? 23.156 7.18 12.102 1 97.94 267 GLY A C 1
ATOM 2074 O O . GLY A 1 267 ? 23.578 6.879 13.219 1 97.94 267 GLY A O 1
ATOM 2075 N N . ASN A 1 268 ? 23.781 8.008 11.297 1 97.38 268 ASN A N 1
ATOM 2076 C CA . ASN A 1 268 ? 25.047 8.625 11.656 1 97.38 268 ASN A CA 1
ATOM 2077 C C . ASN A 1 268 ? 24.891 9.586 12.836 1 97.38 268 ASN A C 1
ATOM 2079 O O . ASN A 1 268 ? 25.719 9.586 13.75 1 97.38 268 ASN A O 1
ATOM 2083 N N . GLN A 1 269 ? 23.844 10.328 12.828 1 97.88 269 GLN A N 1
ATOM 2084 C CA . GLN A 1 269 ? 23.594 11.297 13.883 1 97.88 269 GLN A CA 1
ATOM 2085 C C . GLN A 1 269 ? 23.391 10.609 15.227 1 97.88 269 GLN A C 1
ATOM 2087 O O . GLN A 1 269 ? 23.797 11.141 16.266 1 97.88 269 GLN A O 1
ATOM 2092 N N . LEU A 1 270 ? 22.781 9.445 15.234 1 98.06 270 LEU A N 1
ATOM 2093 C CA . LEU A 1 270 ? 22.438 8.773 16.484 1 98.06 270 LEU A CA 1
ATOM 2094 C C . LEU A 1 270 ? 23.375 7.609 16.75 1 98.06 270 LEU A C 1
ATOM 2096 O O . LEU A 1 270 ? 23.156 6.82 17.672 1 98.06 270 LEU A O 1
ATOM 2100 N N . SER A 1 271 ? 24.375 7.41 15.93 1 97.19 271 SER A N 1
ATOM 2101 C CA . SER A 1 271 ? 25.406 6.379 16.094 1 97.19 271 SER A CA 1
ATOM 2102 C C . SER A 1 271 ? 24.781 4.988 16.141 1 97.19 271 SER A C 1
ATOM 2104 O O . SER A 1 271 ? 25.094 4.191 17.031 1 97.19 271 SER A O 1
ATOM 2106 N N . ILE A 1 272 ? 23.938 4.812 15.266 1 97.12 272 ILE A N 1
ATOM 2107 C CA . ILE A 1 272 ? 23.328 3.496 15.125 1 97.12 272 ILE A CA 1
ATOM 2108 C C . ILE A 1 272 ? 24.297 2.543 14.438 1 97.12 272 ILE A C 1
ATOM 2110 O O . ILE A 1 272 ? 25.141 2.973 13.633 1 97.12 272 ILE A O 1
ATOM 2114 N N . ASP A 1 273 ? 24.172 1.292 14.703 1 96.88 273 ASP A N 1
ATOM 2115 C CA . ASP A 1 273 ? 25.016 0.254 14.109 1 96.88 273 ASP A CA 1
ATOM 2116 C C . ASP A 1 273 ? 24.953 0.308 12.578 1 96.88 273 ASP A C 1
ATOM 2118 O O . ASP A 1 273 ? 23.891 0.108 11.992 1 96.88 273 ASP A O 1
ATOM 2122 N N . GLU A 1 274 ? 26.062 0.476 12 1 96.69 274 GLU A N 1
ATOM 2123 C CA . GLU A 1 274 ? 26.172 0.642 10.555 1 96.69 274 GLU A CA 1
ATOM 2124 C C . GLU A 1 274 ? 25.719 -0.618 9.82 1 96.69 274 GLU A C 1
ATOM 2126 O O . GLU A 1 274 ? 25.141 -0.537 8.727 1 96.69 274 GLU A O 1
ATOM 2131 N N . ASN A 1 275 ? 25.969 -1.688 10.398 1 97.12 275 ASN A N 1
ATOM 2132 C CA . ASN A 1 275 ? 25.578 -2.941 9.766 1 97.12 275 ASN A CA 1
ATOM 2133 C C . ASN A 1 275 ? 24.062 -3.064 9.672 1 97.12 275 ASN A C 1
ATOM 2135 O O . ASN A 1 275 ? 23.531 -3.549 8.664 1 97.12 275 ASN A O 1
ATOM 2139 N N . LYS A 1 276 ? 23.438 -2.66 10.703 1 96.5 276 LYS A N 1
ATOM 2140 C CA . LYS A 1 276 ? 21.969 -2.684 10.719 1 96.5 276 LYS A CA 1
ATOM 2141 C C . LYS A 1 276 ? 21.391 -1.766 9.641 1 96.5 276 LYS A C 1
ATOM 2143 O O . LYS A 1 276 ? 20.453 -2.137 8.938 1 96.5 276 LYS A O 1
ATOM 2148 N N . ILE A 1 277 ? 21.984 -0.623 9.484 1 98.06 277 ILE A N 1
ATOM 2149 C CA . ILE A 1 277 ? 21.562 0.366 8.5 1 98.06 277 ILE A CA 1
ATOM 2150 C C . ILE A 1 277 ? 21.781 -0.178 7.09 1 98.06 277 ILE A C 1
ATOM 2152 O O . ILE A 1 277 ? 20.875 -0.173 6.262 1 98.06 277 ILE A O 1
ATOM 2156 N N . ASN A 1 278 ? 22.938 -0.683 6.887 1 98 278 ASN A N 1
ATOM 2157 C CA . ASN A 1 278 ? 23.312 -1.176 5.566 1 98 278 ASN A CA 1
ATOM 2158 C C . ASN A 1 278 ? 22.453 -2.369 5.152 1 98 278 ASN A C 1
ATOM 2160 O O . ASN A 1 278 ? 22.062 -2.486 3.988 1 98 278 ASN A O 1
ATOM 2164 N N . GLU A 1 279 ? 22.219 -3.205 6.07 1 97.62 279 GLU A N 1
ATOM 2165 C CA . GLU A 1 279 ? 21.391 -4.379 5.781 1 97.62 279 GLU A CA 1
ATOM 2166 C C . GLU A 1 279 ? 19.984 -3.977 5.387 1 97.62 279 GLU A C 1
ATOM 2168 O O . GLU A 1 279 ? 19.422 -4.508 4.422 1 97.62 279 GLU A O 1
ATOM 2173 N N . PHE A 1 280 ? 19.438 -3.092 6.105 1 97.69 280 PHE A N 1
ATOM 2174 C CA . PHE A 1 280 ? 18.094 -2.629 5.812 1 97.69 280 PHE A CA 1
ATOM 2175 C C . PHE A 1 280 ? 18.031 -1.956 4.445 1 97.69 280 PHE A C 1
ATOM 2177 O O . PHE A 1 280 ? 17.156 -2.26 3.635 1 97.69 280 PHE A O 1
ATOM 2184 N N . ILE A 1 281 ? 18.953 -1.038 4.199 1 98.44 281 ILE A N 1
ATOM 2185 C CA . ILE A 1 281 ? 19 -0.294 2.945 1 98.44 281 ILE A CA 1
ATOM 2186 C C . ILE A 1 281 ? 19.172 -1.261 1.777 1 98.44 281 ILE A C 1
ATOM 2188 O O . ILE A 1 281 ? 18.469 -1.175 0.774 1 98.44 281 ILE A O 1
ATOM 2192 N N . LYS A 1 282 ? 20.047 -2.162 1.94 1 97.69 282 LYS A N 1
ATOM 2193 C CA . LYS A 1 282 ? 20.328 -3.125 0.878 1 97.69 282 LYS A CA 1
ATOM 2194 C C . LYS A 1 282 ? 19.078 -3.939 0.536 1 97.69 282 LYS A C 1
ATOM 2196 O O . LYS A 1 282 ? 18.766 -4.125 -0.64 1 97.69 282 LYS A O 1
ATOM 2201 N N . ASN A 1 283 ? 18.438 -4.383 1.526 1 96.69 283 ASN A N 1
ATOM 2202 C CA . ASN A 1 283 ? 17.234 -5.184 1.314 1 96.69 283 ASN A CA 1
ATOM 2203 C C . ASN A 1 283 ? 16.141 -4.387 0.609 1 96.69 283 ASN A C 1
ATOM 2205 O O . ASN A 1 283 ? 15.531 -4.863 -0.351 1 96.69 283 ASN A O 1
ATOM 2209 N N . GLU A 1 284 ? 15.883 -3.199 1.064 1 97.81 284 GLU A N 1
ATOM 2210 C CA . GLU A 1 284 ? 14.828 -2.365 0.498 1 97.81 284 GLU A CA 1
ATOM 2211 C C . GLU A 1 284 ? 15.164 -1.935 -0.925 1 97.81 284 GLU A C 1
ATOM 2213 O O . GLU A 1 284 ? 14.305 -1.932 -1.804 1 97.81 284 GLU A O 1
ATOM 2218 N N . GLU A 1 285 ? 16.406 -1.557 -1.129 1 97.38 285 GLU A N 1
ATOM 2219 C CA . GLU A 1 285 ? 16.844 -1.16 -2.465 1 97.38 285 GLU A CA 1
ATOM 2220 C C . GLU A 1 285 ? 16.75 -2.326 -3.445 1 97.38 285 GLU A C 1
ATOM 2222 O O . GLU A 1 285 ? 16.344 -2.143 -4.598 1 97.38 285 GLU A O 1
ATOM 2227 N N . SER A 1 286 ? 17.141 -3.5 -2.984 1 96.31 286 SER A N 1
ATOM 2228 C CA . SER A 1 286 ? 17.078 -4.68 -3.84 1 96.31 286 SER A CA 1
ATOM 2229 C C . SER A 1 286 ? 15.641 -4.984 -4.254 1 96.31 286 SER A C 1
ATOM 2231 O O . SER A 1 286 ? 15.383 -5.359 -5.402 1 96.31 286 SER A O 1
ATOM 2233 N N . LYS A 1 287 ? 14.805 -4.84 -3.355 1 95.69 287 LYS A N 1
ATOM 2234 C CA . LYS A 1 287 ? 13.398 -5.09 -3.658 1 95.69 287 LYS A CA 1
ATOM 2235 C C . LYS A 1 287 ? 12.867 -4.086 -4.676 1 95.69 287 LYS A C 1
ATOM 2237 O O . LYS A 1 287 ? 12.195 -4.465 -5.641 1 95.69 287 LYS A O 1
ATOM 2242 N N . LEU A 1 288 ? 13.078 -2.812 -4.422 1 96.19 288 LEU A N 1
ATOM 2243 C CA . LEU A 1 288 ? 12.633 -1.787 -5.359 1 96.19 288 LEU A CA 1
ATOM 2244 C C . LEU A 1 288 ? 13.25 -2 -6.734 1 96.19 288 LEU A C 1
ATOM 2246 O O . LEU A 1 288 ? 12.57 -1.863 -7.758 1 96.19 288 LEU A O 1
ATOM 2250 N N . ASN A 1 289 ? 14.523 -2.385 -6.758 1 93.5 289 ASN A N 1
ATOM 2251 C CA . ASN A 1 289 ? 15.188 -2.664 -8.023 1 93.5 289 ASN A CA 1
ATOM 2252 C C . ASN A 1 289 ? 14.562 -3.863 -8.734 1 93.5 289 ASN A C 1
ATOM 2254 O O . ASN A 1 289 ? 14.469 -3.885 -9.961 1 93.5 289 ASN A O 1
ATOM 2258 N N . TYR A 1 290 ? 14.203 -4.809 -7.93 1 91.31 290 TYR A N 1
ATOM 2259 C CA . TYR A 1 290 ? 13.5 -5.969 -8.469 1 91.31 290 TYR A CA 1
ATOM 2260 C C . TYR A 1 290 ? 12.227 -5.547 -9.195 1 91.31 290 TYR A C 1
ATOM 2262 O O . TYR A 1 290 ? 11.953 -6.016 -10.305 1 91.31 290 TYR A O 1
ATOM 2270 N N . TYR A 1 291 ? 11.492 -4.629 -8.648 1 91.69 291 TYR A N 1
ATOM 2271 C CA . TYR A 1 291 ? 10.266 -4.137 -9.273 1 91.69 291 TYR A CA 1
ATOM 2272 C C . TYR A 1 291 ? 10.578 -3.301 -10.508 1 91.69 291 TYR A C 1
ATOM 2274 O O . TYR A 1 291 ? 9.875 -3.383 -11.523 1 91.69 291 TYR A O 1
ATOM 2282 N N . LEU A 1 292 ? 11.617 -2.498 -10.414 1 90.25 292 LEU A N 1
ATOM 2283 C CA . LEU A 1 292 ? 12.016 -1.667 -11.547 1 90.25 292 LEU A CA 1
ATOM 2284 C C . LEU A 1 292 ? 12.414 -2.527 -12.734 1 90.25 292 LEU A C 1
ATOM 2286 O O . LEU A 1 292 ? 12.109 -2.191 -13.883 1 90.25 292 LEU A O 1
ATOM 2290 N N . GLU A 1 293 ? 13.023 -3.621 -12.422 1 84.88 293 GLU A N 1
ATOM 2291 C CA . GLU A 1 293 ? 13.398 -4.559 -13.477 1 84.88 293 GLU A CA 1
ATOM 2292 C C . GLU A 1 293 ? 12.172 -5.223 -14.086 1 84.88 293 GLU A C 1
ATOM 2294 O O . GLU A 1 293 ? 12.125 -5.469 -15.297 1 84.88 293 GLU A O 1
ATOM 2299 N N . ASN A 1 294 ? 11.234 -5.48 -13.273 1 81.19 294 ASN A N 1
ATOM 2300 C CA . ASN A 1 294 ? 10.023 -6.156 -13.719 1 81.19 294 ASN A CA 1
ATOM 2301 C C . ASN A 1 294 ? 9.172 -5.262 -14.617 1 81.19 294 ASN A C 1
ATOM 2303 O O . ASN A 1 294 ? 8.328 -5.754 -15.367 1 81.19 294 ASN A O 1
ATOM 2307 N N . ILE A 1 295 ? 9.414 -3.971 -14.555 1 81.38 295 ILE A N 1
ATOM 2308 C CA . ILE A 1 295 ? 8.594 -3.076 -15.359 1 81.38 295 ILE A CA 1
ATOM 2309 C C . ILE A 1 295 ? 9.414 -2.521 -16.516 1 81.38 295 ILE A C 1
ATOM 2311 O O . ILE A 1 295 ? 8.938 -1.679 -17.281 1 81.38 295 ILE A O 1
ATOM 2315 N N . ALA A 1 296 ? 10.586 -2.967 -16.703 1 76.69 296 ALA A N 1
ATOM 2316 C CA . ALA A 1 296 ? 11.508 -2.432 -17.703 1 76.69 296 ALA A CA 1
ATOM 2317 C C . ALA A 1 296 ? 10.906 -2.512 -19.094 1 76.69 296 ALA A C 1
ATOM 2319 O O . ALA A 1 296 ? 11.008 -1.563 -19.875 1 76.69 296 ALA A O 1
ATOM 2320 N N . ASP A 1 297 ? 10.266 -3.645 -19.359 1 70.44 297 ASP A N 1
ATOM 2321 C CA . ASP A 1 297 ? 9.641 -3.791 -20.672 1 70.44 297 ASP A CA 1
ATOM 2322 C C . ASP A 1 297 ? 8.547 -2.746 -20.875 1 70.44 297 ASP A C 1
ATOM 2324 O O . ASP A 1 297 ? 8.422 -2.174 -21.953 1 70.44 297 ASP A O 1
ATOM 2328 N N . PHE A 1 298 ? 7.824 -2.623 -19.859 1 74.06 298 PHE A N 1
ATOM 2329 C CA . PHE A 1 298 ? 6.793 -1.593 -19.891 1 74.06 298 PHE A CA 1
ATOM 2330 C C . PHE A 1 298 ? 7.414 -0.217 -20.109 1 74.06 298 PHE A C 1
ATOM 2332 O O . PHE A 1 298 ? 6.898 0.585 -20.891 1 74.06 298 PHE A O 1
ATOM 2339 N N . TYR A 1 299 ? 8.445 0.011 -19.484 1 70.31 299 TYR A N 1
ATOM 2340 C CA . TYR A 1 299 ? 9.172 1.271 -19.547 1 70.31 299 TYR A CA 1
ATOM 2341 C C . TYR A 1 299 ? 9.57 1.59 -20.984 1 70.31 299 TYR A C 1
ATOM 2343 O O . TYR A 1 299 ? 9.406 2.723 -21.453 1 70.31 299 TYR A O 1
ATOM 2351 N N . TYR A 1 300 ? 9.977 0.616 -21.641 1 70.25 300 TYR A N 1
ATOM 2352 C CA . TYR A 1 300 ? 10.43 0.807 -23.016 1 70.25 300 TYR A CA 1
ATOM 2353 C C . TYR A 1 300 ? 9.25 0.923 -23.969 1 70.25 300 TYR A C 1
ATOM 2355 O O . TYR A 1 300 ? 9.258 1.765 -24.875 1 70.25 300 TYR A O 1
ATOM 2363 N N . GLU A 1 301 ? 8.328 0.145 -23.703 1 71.62 301 GLU A N 1
ATOM 2364 C CA . GLU A 1 301 ? 7.16 0.118 -24.578 1 71.62 301 GLU A CA 1
ATOM 2365 C C . GLU A 1 301 ? 6.395 1.437 -24.531 1 71.62 301 GLU A C 1
ATOM 2367 O O . GLU A 1 301 ? 5.938 1.941 -25.547 1 71.62 301 GLU A O 1
ATOM 2372 N N . TYR A 1 302 ? 6.273 1.988 -23.375 1 75.31 302 TYR A N 1
ATOM 2373 C CA . TYR A 1 302 ? 5.445 3.18 -23.219 1 75.31 302 TYR A CA 1
ATOM 2374 C C . TYR A 1 302 ? 6.309 4.426 -23.047 1 75.31 302 TYR A C 1
ATOM 2376 O O . TYR A 1 302 ? 5.793 5.52 -22.797 1 75.31 302 TYR A O 1
ATOM 2384 N N . ASN A 1 303 ? 7.617 4.324 -23.25 1 76.5 303 ASN A N 1
ATOM 2385 C CA . ASN A 1 303 ? 8.547 5.438 -23.141 1 76.5 303 ASN A CA 1
ATOM 2386 C C . ASN A 1 303 ? 8.289 6.266 -21.875 1 76.5 303 ASN A C 1
ATOM 2388 O O . ASN A 1 303 ? 7.781 7.383 -21.969 1 76.5 303 ASN A O 1
ATOM 2392 N N . LEU A 1 304 ? 8.773 5.809 -20.844 1 76.88 304 LEU A N 1
ATOM 2393 C CA . LEU A 1 304 ? 8.516 6.477 -19.578 1 76.88 304 LEU A CA 1
ATOM 2394 C C . LEU A 1 304 ? 9.438 7.68 -19.391 1 76.88 304 LEU A C 1
ATOM 2396 O O . LEU A 1 304 ? 9.328 8.406 -18.406 1 76.88 304 LEU A O 1
ATOM 2400 N N . GLN A 1 305 ? 10.289 7.984 -20.344 1 85.06 305 GLN A N 1
ATOM 2401 C CA . GLN A 1 305 ? 11.109 9.195 -20.281 1 85.06 305 GLN A CA 1
ATOM 2402 C C . GLN A 1 305 ? 10.289 10.422 -20.672 1 85.06 305 GLN A C 1
ATOM 2404 O O . GLN A 1 305 ? 10.594 11.086 -21.672 1 85.06 305 GLN A O 1
ATOM 2409 N N . LYS A 1 306 ? 9.422 10.719 -19.844 1 92.75 306 LYS A N 1
ATOM 2410 C CA . LYS A 1 306 ? 8.477 11.797 -20.109 1 92.75 306 LYS A CA 1
ATOM 2411 C C . LYS A 1 306 ? 8.898 13.078 -19.391 1 92.75 306 LYS A C 1
ATOM 2413 O O . LYS A 1 306 ? 9.383 13.039 -18.266 1 92.75 306 LYS A O 1
ATOM 2418 N N . GLU A 1 307 ? 8.727 14.172 -20.141 1 95.44 307 GLU A N 1
ATOM 2419 C CA . GLU A 1 307 ? 8.883 15.484 -19.531 1 95.44 307 GLU A CA 1
ATOM 2420 C C . GLU A 1 307 ? 7.664 15.844 -18.688 1 95.44 307 GLU A C 1
ATOM 2422 O O . GLU A 1 307 ? 6.523 15.727 -19.141 1 95.44 307 GLU A O 1
ATOM 2427 N N . PHE A 1 308 ? 7.961 16.297 -17.422 1 97.44 308 PHE A N 1
ATOM 2428 C CA . PHE A 1 308 ? 6.785 16.469 -16.594 1 97.44 308 PHE A CA 1
ATOM 2429 C C . PHE A 1 308 ? 6.824 17.812 -15.867 1 97.44 308 PHE A C 1
ATOM 2431 O O . PHE A 1 308 ? 7.883 18.438 -15.75 1 97.44 308 PHE A O 1
ATOM 2438 N N . ALA A 1 309 ? 5.641 18.312 -15.5 1 98.38 309 ALA A N 1
ATOM 2439 C CA . ALA A 1 309 ? 5.445 19.422 -14.57 1 98.38 309 ALA A CA 1
ATOM 2440 C C . ALA A 1 309 ? 4.977 18.906 -13.203 1 98.38 309 ALA A C 1
ATOM 2442 O O . ALA A 1 309 ? 4.23 17.938 -13.125 1 98.38 309 ALA A O 1
ATOM 2443 N N . ILE A 1 310 ? 5.445 19.562 -12.188 1 98.31 310 ILE A N 1
ATOM 2444 C CA . ILE A 1 310 ? 4.992 19.203 -10.852 1 98.31 310 ILE A CA 1
ATOM 2445 C C . ILE A 1 310 ? 4.469 20.453 -10.133 1 98.31 310 ILE A C 1
ATOM 2447 O O . ILE A 1 310 ? 5.125 21.5 -10.133 1 98.31 310 ILE A O 1
ATOM 2451 N N . VAL A 1 311 ? 3.254 20.391 -9.695 1 97.81 311 VAL A N 1
ATOM 2452 C CA . VAL A 1 311 ? 2.611 21.391 -8.852 1 97.81 311 VAL A CA 1
ATOM 2453 C C . VAL A 1 311 ? 2.393 20.828 -7.449 1 97.81 311 VAL A C 1
ATOM 2455 O O . VAL A 1 311 ? 1.48 20.016 -7.23 1 97.81 311 VAL A O 1
ATOM 2458 N N . SER A 1 312 ? 3.193 21.25 -6.516 1 96.62 312 SER A N 1
ATOM 2459 C CA . SER A 1 312 ? 3.131 20.625 -5.199 1 96.62 312 SER A CA 1
ATOM 2460 C C . SER A 1 312 ? 3.773 21.5 -4.137 1 96.62 312 SER A C 1
ATOM 2462 O O . SER A 1 312 ? 4.168 22.641 -4.418 1 96.62 312 SER A O 1
ATOM 2464 N N . GLU A 1 313 ? 3.76 20.984 -2.92 1 94.88 313 GLU A N 1
ATOM 2465 C CA . GLU A 1 313 ? 4.328 21.703 -1.781 1 94.88 313 GLU A CA 1
ATOM 2466 C C . GLU A 1 313 ? 5.781 21.312 -1.547 1 94.88 313 GLU A C 1
ATOM 2468 O O . GLU A 1 313 ? 6.238 20.281 -2.055 1 94.88 313 GLU A O 1
ATOM 2473 N N . THR A 1 314 ? 6.453 22.094 -0.785 1 92.75 314 THR A N 1
ATOM 2474 C CA . THR A 1 314 ? 7.875 21.938 -0.505 1 92.75 314 THR A CA 1
ATOM 2475 C C . THR A 1 314 ? 8.148 20.547 0.078 1 92.75 314 THR A C 1
ATOM 2477 O O . THR A 1 314 ? 9.125 19.891 -0.288 1 92.75 314 THR A O 1
ATOM 2480 N N . GLY A 1 315 ? 7.262 20.078 0.872 1 92.88 315 GLY A N 1
ATOM 2481 C CA . GLY A 1 315 ? 7.484 18.828 1.595 1 92.88 315 GLY A CA 1
ATOM 2482 C C . GLY A 1 315 ? 7.5 17.609 0.693 1 92.88 315 GLY A C 1
ATOM 2483 O O . GLY A 1 315 ? 7.957 16.547 1.097 1 92.88 315 GLY A O 1
ATOM 2484 N N . TYR A 1 316 ? 7.078 17.766 -0.567 1 93.62 316 TYR A N 1
ATOM 2485 C CA . TYR A 1 316 ? 6.918 16.609 -1.435 1 93.62 316 TYR A CA 1
ATOM 2486 C C . TYR A 1 316 ? 7.742 16.766 -2.707 1 93.62 316 TYR A C 1
ATOM 2488 O O . TYR A 1 316 ? 8.195 15.766 -3.279 1 93.62 316 TYR A O 1
ATOM 2496 N N . THR A 1 317 ? 7.941 17.891 -3.121 1 95.38 317 THR A N 1
ATOM 2497 C CA . THR A 1 317 ? 8.367 18.203 -4.484 1 95.38 317 THR A CA 1
ATOM 2498 C C . THR A 1 317 ? 9.734 17.594 -4.777 1 95.38 317 THR A C 1
ATOM 2500 O O . THR A 1 317 ? 9.883 16.812 -5.719 1 95.38 317 THR A O 1
ATOM 2503 N N . LEU A 1 318 ? 10.656 17.891 -3.949 1 95.25 318 LEU A N 1
ATOM 2504 C CA . LEU A 1 318 ? 12.023 17.469 -4.23 1 95.25 318 LEU A CA 1
ATOM 2505 C C . LEU A 1 318 ? 12.133 15.945 -4.191 1 95.25 318 LEU A C 1
ATOM 2507 O O . LEU A 1 318 ? 12.789 15.344 -5.047 1 95.25 318 LEU A O 1
ATOM 2511 N N . GLY A 1 319 ? 11.539 15.32 -3.178 1 96.44 319 GLY A N 1
ATOM 2512 C CA . GLY A 1 319 ? 11.586 13.875 -3.066 1 96.44 319 GLY A CA 1
ATOM 2513 C C . GLY A 1 319 ? 11.031 13.164 -4.285 1 96.44 319 GLY A C 1
ATOM 2514 O O . GLY A 1 319 ? 11.641 12.219 -4.793 1 96.44 319 GLY A O 1
ATOM 2515 N N . ILE A 1 320 ? 9.922 13.625 -4.766 1 97.94 320 ILE A N 1
ATOM 2516 C CA . ILE A 1 320 ? 9.281 13.039 -5.934 1 97.94 320 ILE A CA 1
ATOM 2517 C C . ILE A 1 320 ? 10.164 13.227 -7.164 1 97.94 320 ILE A C 1
ATOM 2519 O O . ILE A 1 320 ? 10.367 12.289 -7.941 1 97.94 320 ILE A O 1
ATOM 2523 N N . ILE A 1 321 ? 10.719 14.422 -7.312 1 96.62 321 ILE A N 1
ATOM 2524 C CA . ILE A 1 321 ? 11.562 14.742 -8.461 1 96.62 321 ILE A CA 1
ATOM 2525 C C . ILE A 1 321 ? 12.797 13.844 -8.469 1 96.62 321 ILE A C 1
ATOM 2527 O O . ILE A 1 321 ? 13.156 13.281 -9.5 1 96.62 321 ILE A O 1
ATOM 2531 N N . GLU A 1 322 ? 13.406 13.688 -7.328 1 96 322 GLU A N 1
ATOM 2532 C CA . GLU A 1 322 ? 14.617 12.883 -7.23 1 96 322 GLU A CA 1
ATOM 2533 C C . GLU A 1 322 ? 14.367 11.445 -7.688 1 96 322 GLU A C 1
ATOM 2535 O O . GLU A 1 322 ? 15.164 10.875 -8.43 1 96 322 GLU A O 1
ATOM 2540 N N . PHE A 1 323 ? 13.297 10.898 -7.281 1 97.25 323 PHE A N 1
ATOM 2541 C CA . PHE A 1 323 ? 12.977 9.523 -7.664 1 97.25 323 PHE A CA 1
ATOM 2542 C C . PHE A 1 323 ? 12.672 9.438 -9.156 1 97.25 323 PHE A C 1
ATOM 2544 O O . PHE A 1 323 ? 13.172 8.547 -9.844 1 97.25 323 PHE A O 1
ATOM 2551 N N . LEU A 1 324 ? 11.828 10.344 -9.641 1 96.25 324 LEU A N 1
ATOM 2552 C CA . LEU A 1 324 ? 11.406 10.281 -11.039 1 96.25 324 LEU A CA 1
ATOM 2553 C C . LEU A 1 324 ? 12.594 10.492 -11.977 1 96.25 324 LEU A C 1
ATOM 2555 O O . LEU A 1 324 ? 12.688 9.836 -13.016 1 96.25 324 LEU A O 1
ATOM 2559 N N . VAL A 1 325 ? 13.5 11.359 -11.586 1 94.12 325 VAL A N 1
ATOM 2560 C CA . VAL A 1 325 ? 14.703 11.586 -12.375 1 94.12 325 VAL A CA 1
ATOM 2561 C C . VAL A 1 325 ? 15.555 10.312 -12.391 1 94.12 325 VAL A C 1
ATOM 2563 O O . VAL A 1 325 ? 16.125 9.953 -13.422 1 94.12 325 VAL A O 1
ATOM 2566 N N . GLU A 1 326 ? 15.609 9.664 -11.281 1 91.5 326 GLU A N 1
ATOM 2567 C CA . GLU A 1 326 ? 16.375 8.43 -11.156 1 91.5 326 GLU A CA 1
ATOM 2568 C C . GLU A 1 326 ? 15.867 7.367 -12.133 1 91.5 326 GLU A C 1
ATOM 2570 O O . GLU A 1 326 ? 16.641 6.535 -12.602 1 91.5 326 GLU A O 1
ATOM 2575 N N . ILE A 1 327 ? 14.609 7.434 -12.43 1 91.69 327 ILE A N 1
ATOM 2576 C CA . ILE A 1 327 ? 14.078 6.387 -13.297 1 91.69 327 ILE A CA 1
ATOM 2577 C C . ILE A 1 327 ? 13.852 6.945 -14.703 1 91.69 327 ILE A C 1
ATOM 2579 O O . ILE A 1 327 ? 13.133 6.348 -15.508 1 91.69 327 ILE A O 1
ATOM 2583 N N . GLY A 1 328 ? 14.297 8.133 -14.938 1 90.06 328 GLY A N 1
ATOM 2584 C CA . GLY A 1 328 ? 14.453 8.562 -16.312 1 90.06 328 GLY A CA 1
ATOM 2585 C C . GLY A 1 328 ? 13.484 9.664 -16.703 1 90.06 328 GLY A C 1
ATOM 2586 O O . GLY A 1 328 ? 13.531 10.164 -17.844 1 90.06 328 GLY A O 1
ATOM 2587 N N . PHE A 1 329 ? 12.609 10.109 -15.852 1 93.5 329 PHE A N 1
ATOM 2588 C CA . PHE A 1 329 ? 11.734 11.227 -16.156 1 93.5 329 PHE A CA 1
ATOM 2589 C C . PHE A 1 329 ? 12.508 12.539 -16.156 1 93.5 329 PHE A C 1
ATOM 2591 O O . PHE A 1 329 ? 13.578 12.633 -15.547 1 93.5 329 PHE A O 1
ATOM 2598 N N . ILE A 1 330 ? 11.914 13.539 -16.844 1 93.88 330 ILE A N 1
ATOM 2599 C CA . ILE A 1 330 ? 12.617 14.805 -16.984 1 93.88 330 ILE A CA 1
ATOM 2600 C C . ILE A 1 330 ? 11.742 15.945 -16.469 1 93.88 330 ILE A C 1
ATOM 2602 O O . ILE A 1 330 ? 10.75 16.312 -17.094 1 93.88 330 ILE A O 1
ATOM 2606 N N . PRO A 1 331 ? 12.141 16.516 -15.359 1 95.69 331 PRO A N 1
ATOM 2607 C CA . PRO A 1 331 ? 11.375 17.672 -14.891 1 95.69 331 PRO A CA 1
ATOM 2608 C C . PRO A 1 331 ? 11.57 18.906 -15.766 1 95.69 331 PRO A C 1
ATOM 2610 O O . PRO A 1 331 ? 12.711 19.25 -16.094 1 95.69 331 PRO A O 1
ATOM 2613 N N . LYS A 1 332 ? 10.469 19.547 -16.141 1 95.38 332 LYS A N 1
ATOM 2614 C CA . LYS A 1 332 ? 10.531 20.734 -16.969 1 95.38 332 LYS A CA 1
ATOM 2615 C C . LYS A 1 332 ? 10.039 21.969 -16.203 1 95.38 332 LYS A C 1
ATOM 2617 O O . LYS A 1 332 ? 10.594 23.062 -16.344 1 95.38 332 LYS A O 1
ATOM 2622 N N . THR A 1 333 ? 9.008 21.797 -15.523 1 97 333 THR A N 1
ATOM 2623 C CA . THR A 1 333 ? 8.367 22.906 -14.812 1 97 333 THR A CA 1
ATOM 2624 C C . THR A 1 333 ? 8.047 22.5 -13.375 1 97 333 THR A C 1
ATOM 2626 O O . THR A 1 333 ? 7.418 21.469 -13.141 1 97 333 THR A O 1
ATOM 2629 N N . ILE A 1 334 ? 8.516 23.281 -12.445 1 96.69 334 ILE A N 1
ATOM 2630 C CA . ILE A 1 334 ? 8.258 23.078 -11.023 1 96.69 334 ILE A CA 1
ATOM 2631 C C . ILE A 1 334 ? 7.5 24.266 -10.453 1 96.69 334 ILE A C 1
ATOM 2633 O O . ILE A 1 334 ? 7.945 25.406 -10.586 1 96.69 334 ILE A O 1
ATOM 2637 N N . ILE A 1 335 ? 6.391 24.016 -9.867 1 96.31 335 ILE A N 1
ATOM 2638 C CA . ILE A 1 335 ? 5.602 25.062 -9.234 1 96.31 335 ILE A CA 1
ATOM 2639 C C . ILE A 1 335 ? 5.395 24.734 -7.754 1 96.31 335 ILE A C 1
ATOM 2641 O O . ILE A 1 335 ? 4.727 23.766 -7.418 1 96.31 335 ILE A O 1
ATOM 2645 N N . ILE A 1 336 ? 5.934 25.516 -6.867 1 95.06 336 ILE A N 1
ATOM 2646 C CA . ILE A 1 336 ? 5.781 25.375 -5.422 1 95.06 336 ILE A CA 1
ATOM 2647 C C . ILE A 1 336 ? 4.598 26.219 -4.949 1 95.06 336 ILE A C 1
ATOM 2649 O O . ILE A 1 336 ? 4.516 27.406 -5.254 1 95.06 336 ILE A O 1
ATOM 2653 N N . THR A 1 337 ? 3.75 25.594 -4.121 1 93.75 337 THR A N 1
ATOM 2654 C CA . THR A 1 337 ? 2.469 26.25 -3.887 1 93.75 337 THR A CA 1
ATOM 2655 C C . THR A 1 337 ? 2.365 26.734 -2.443 1 93.75 337 THR A C 1
ATOM 2657 O O . THR A 1 337 ? 1.392 27.391 -2.074 1 93.75 337 THR A O 1
ATOM 2660 N N . ASP A 1 338 ? 3.336 26.453 -1.564 1 90.81 338 ASP A N 1
ATOM 2661 C CA . ASP A 1 338 ? 3.16 26.75 -0.148 1 90.81 338 ASP A CA 1
ATOM 2662 C C . ASP A 1 338 ? 4.113 27.859 0.297 1 90.81 338 ASP A C 1
ATOM 2664 O O . ASP A 1 338 ? 4.262 28.109 1.495 1 90.81 338 ASP A O 1
ATOM 2668 N N . ILE A 1 339 ? 4.867 28.391 -0.561 1 84.75 339 ILE A N 1
ATOM 2669 C CA . ILE A 1 339 ? 5.77 29.484 -0.221 1 84.75 339 ILE A CA 1
ATOM 2670 C C . ILE A 1 339 ? 5.348 30.75 -0.963 1 84.75 339 ILE A C 1
ATOM 2672 O O . ILE A 1 339 ? 5.258 30.766 -2.193 1 84.75 339 ILE A O 1
ATOM 2676 N N . SER A 1 340 ? 4.879 31.688 -0.178 1 66.56 340 SER A N 1
ATOM 2677 C CA . SER A 1 340 ? 4.512 32.969 -0.808 1 66.56 340 SER A CA 1
ATOM 2678 C C . SER A 1 340 ? 5.723 33.875 -0.962 1 66.56 340 SER A C 1
ATOM 2680 O O . SER A 1 340 ? 6.742 33.688 -0.298 1 66.56 340 SER A O 1
ATOM 2682 N N . GLU A 1 341 ? 5.809 34.656 -2.01 1 57.75 341 GLU A N 1
ATOM 2683 C CA . GLU A 1 341 ? 6.887 35.5 -2.492 1 57.75 341 GLU A CA 1
ATOM 2684 C C . GLU A 1 341 ? 7.602 36.219 -1.335 1 57.75 341 GLU A C 1
ATOM 2686 O O . GLU A 1 341 ? 8.82 36.375 -1.36 1 57.75 341 GLU A O 1
ATOM 2691 N N . ASP A 1 342 ? 7.043 36.531 -0.373 1 56.16 342 ASP A N 1
ATOM 2692 C CA . ASP A 1 342 ? 7.707 37.406 0.601 1 56.16 342 ASP A CA 1
ATOM 2693 C C . ASP A 1 342 ? 8.43 36.562 1.664 1 56.16 342 ASP A C 1
ATOM 2695 O O . ASP A 1 342 ? 9.453 37 2.197 1 56.16 342 ASP A O 1
ATOM 2699 N N . ASN A 1 343 ? 8.047 35.375 1.821 1 61.03 343 ASN A N 1
ATOM 2700 C CA . ASN A 1 343 ? 8.57 34.688 2.994 1 61.03 343 ASN A CA 1
ATOM 2701 C C . ASN A 1 343 ? 9.898 34 2.693 1 61.03 343 ASN A C 1
ATOM 2703 O O . ASN A 1 343 ? 10.789 34.594 2.1 1 61.03 343 ASN A O 1
ATOM 2707 N N . TYR A 1 344 ? 10.07 32.812 2.742 1 65.81 344 TYR A N 1
ATOM 2708 C CA . TYR A 1 344 ? 11.18 31.875 2.713 1 65.81 344 TYR A CA 1
ATOM 2709 C C . TYR A 1 344 ? 11.555 31.516 1.278 1 65.81 344 TYR A C 1
ATOM 2711 O O . TYR A 1 344 ? 12.352 30.609 1.048 1 65.81 344 TYR A O 1
ATOM 2719 N N . GLU A 1 345 ? 11.195 32.438 0.375 1 72 345 GLU A N 1
ATOM 2720 C CA . GLU A 1 345 ? 11.281 32.094 -1.036 1 72 345 GLU A CA 1
ATOM 2721 C C . GLU A 1 345 ? 12.727 32.094 -1.516 1 72 345 GLU A C 1
ATOM 2723 O O . GLU A 1 345 ? 13.18 31.141 -2.145 1 72 345 GLU A O 1
ATOM 2728 N N . ASP A 1 346 ? 13.406 33.062 -1.107 1 77.81 346 ASP A N 1
ATOM 2729 C CA . ASP A 1 346 ? 14.766 33.188 -1.627 1 77.81 346 ASP A CA 1
ATOM 2730 C C . ASP A 1 346 ? 15.648 32.062 -1.156 1 77.81 346 ASP A C 1
ATOM 2732 O O . ASP A 1 346 ? 16.391 31.453 -1.95 1 77.81 346 ASP A O 1
ATOM 2736 N N . ASN A 1 347 ? 15.523 31.812 0.052 1 79 347 ASN A N 1
ATOM 2737 C CA . ASN A 1 347 ? 16.344 30.75 0.602 1 79 347 ASN A CA 1
ATOM 2738 C C . ASN A 1 347 ? 15.961 29.391 0.019 1 79 347 ASN A C 1
ATOM 2740 O O . ASN A 1 347 ? 16.828 28.594 -0.338 1 79 347 ASN A O 1
ATOM 2744 N N . TYR A 1 348 ? 14.734 29.188 -0.077 1 82.19 348 TYR A N 1
ATOM 2745 C CA . TYR A 1 348 ? 14.289 27.906 -0.608 1 82.19 348 TYR A CA 1
ATOM 2746 C C . TYR A 1 348 ? 14.594 27.797 -2.096 1 82.19 348 TYR A C 1
ATOM 2748 O O . TYR A 1 348 ? 14.961 26.719 -2.582 1 82.19 348 TYR A O 1
ATOM 2756 N N . ARG A 1 349 ? 14.453 28.906 -2.777 1 84.06 349 ARG A N 1
ATOM 2757 C CA . ARG A 1 349 ? 14.789 28.906 -4.199 1 84.06 349 ARG A CA 1
ATOM 2758 C C . ARG A 1 349 ? 16.25 28.516 -4.422 1 84.06 349 ARG A C 1
ATOM 2760 O O . ARG A 1 349 ? 16.547 27.688 -5.277 1 84.06 349 ARG A O 1
ATOM 2767 N N . LYS A 1 350 ? 17.094 29.156 -3.688 1 85.25 350 LYS A N 1
ATOM 2768 C CA . LYS A 1 350 ? 18.516 28.859 -3.812 1 85.25 350 LYS A CA 1
ATOM 2769 C C . LYS A 1 350 ? 18.797 27.391 -3.502 1 85.25 350 LYS A C 1
ATOM 2771 O O . LYS A 1 350 ? 19.562 26.734 -4.207 1 85.25 350 LYS A O 1
ATOM 2776 N N . TYR A 1 351 ? 18.141 26.938 -2.508 1 85.81 351 TYR A N 1
ATOM 2777 C CA . TYR A 1 351 ? 18.312 25.547 -2.105 1 85.81 351 TYR A CA 1
ATOM 2778 C C . TYR A 1 351 ? 17.844 24.594 -3.207 1 85.81 351 TYR A C 1
ATOM 2780 O O . TYR A 1 351 ? 18.578 23.688 -3.592 1 85.81 351 TYR A O 1
ATOM 2788 N N . LEU A 1 352 ? 16.703 24.844 -3.727 1 86.5 352 LEU A N 1
ATOM 2789 C CA . LEU A 1 352 ? 16.125 23.969 -4.738 1 86.5 352 LEU A CA 1
ATOM 2790 C C . LEU A 1 352 ? 16.938 24.016 -6.035 1 86.5 352 LEU A C 1
ATOM 2792 O O . LEU A 1 352 ? 17.125 23 -6.695 1 86.5 352 LEU A O 1
ATOM 2796 N N . ASP A 1 353 ? 17.328 25.219 -6.324 1 86.5 353 ASP A N 1
ATOM 2797 C CA . ASP A 1 353 ? 18.141 25.391 -7.531 1 86.5 353 ASP A CA 1
ATOM 2798 C C . ASP A 1 353 ? 19.438 24.578 -7.445 1 86.5 353 ASP A C 1
ATOM 2800 O O . ASP A 1 353 ? 19.828 23.938 -8.422 1 86.5 353 ASP A O 1
ATOM 2804 N N . LYS A 1 354 ? 20.031 24.656 -6.359 1 87.38 354 LYS A N 1
ATOM 2805 C CA . LYS A 1 354 ? 21.281 23.906 -6.156 1 87.38 354 LYS A CA 1
ATOM 2806 C C . LYS A 1 354 ? 21.031 22.406 -6.285 1 87.38 354 LYS A C 1
ATOM 2808 O O . LYS A 1 354 ? 21.812 21.703 -6.934 1 87.38 354 LYS A O 1
ATOM 2813 N N . LYS A 1 355 ? 20.031 21.922 -5.684 1 88.06 355 LYS A N 1
ATOM 2814 C CA . LYS A 1 355 ? 19.703 20.5 -5.719 1 88.06 355 LYS A CA 1
ATOM 2815 C C . LYS A 1 355 ? 19.359 20.047 -7.133 1 88.06 355 LYS A C 1
ATOM 2817 O O . LYS A 1 355 ? 19.781 18.984 -7.574 1 88.06 355 LYS A O 1
ATOM 2822 N N . LEU A 1 356 ? 18.594 20.875 -7.789 1 87.56 356 LEU A N 1
ATOM 2823 C CA . LEU A 1 356 ? 18.156 20.531 -9.141 1 87.56 356 LEU A CA 1
ATOM 2824 C C . LEU A 1 356 ? 19.328 20.547 -10.109 1 87.56 356 LEU A C 1
ATOM 2826 O O . LEU A 1 356 ? 19.406 19.703 -11.008 1 87.56 356 LEU A O 1
ATOM 2830 N N . HIS A 1 357 ? 20.203 21.484 -9.914 1 87.12 357 HIS A N 1
ATOM 2831 C CA . HIS A 1 357 ? 21.391 21.562 -10.758 1 87.12 357 HIS A CA 1
ATOM 2832 C C . HIS A 1 357 ? 22.266 20.328 -10.586 1 87.12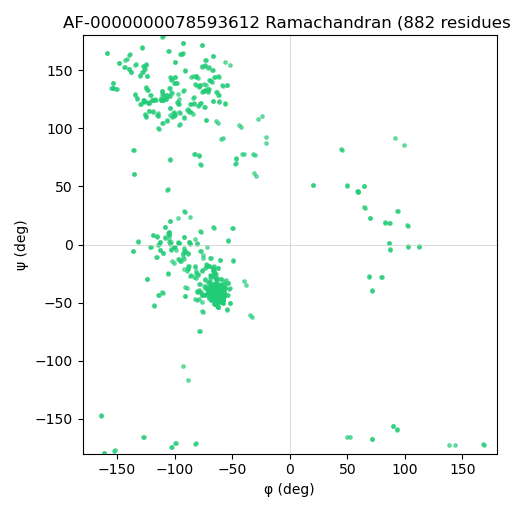 357 HIS A C 1
ATOM 2834 O O . HIS A 1 357 ? 22.891 19.859 -11.539 1 87.12 357 HIS A O 1
ATOM 2840 N N . ALA A 1 358 ? 22.328 19.906 -9.438 1 86.69 358 ALA A N 1
ATOM 2841 C CA . ALA A 1 358 ? 23.109 18.719 -9.156 1 86.69 358 ALA A CA 1
ATOM 2842 C C . ALA A 1 358 ? 22.469 17.484 -9.797 1 86.69 358 ALA A C 1
ATOM 2844 O O . ALA A 1 358 ? 23.188 16.594 -10.273 1 86.69 358 ALA A O 1
ATOM 2845 N N . LEU A 1 359 ? 21.234 17.484 -9.805 1 85.88 359 LEU A N 1
ATOM 2846 C CA . LEU A 1 359 ? 20.484 16.344 -10.336 1 85.88 359 LEU A CA 1
ATOM 2847 C C . LEU A 1 359 ? 20.484 16.359 -11.859 1 85.88 359 LEU A C 1
ATOM 2849 O O . LEU A 1 359 ? 20.531 15.305 -12.5 1 85.88 359 LEU A O 1
ATOM 2853 N N . LEU A 1 360 ? 20.328 17.562 -12.336 1 87 360 LEU A N 1
ATOM 2854 C CA . LEU A 1 360 ? 20.188 17.734 -13.773 1 87 360 LEU A CA 1
ATOM 2855 C C . LEU A 1 360 ? 21.031 18.906 -14.273 1 87 360 LEU A C 1
ATOM 2857 O O . LEU A 1 360 ? 20.484 19.938 -14.688 1 87 360 LEU A O 1
ATOM 2861 N N . PRO A 1 361 ? 22.219 18.688 -14.461 1 77.88 361 PRO A N 1
ATOM 2862 C CA . PRO A 1 361 ? 23.109 19.797 -14.797 1 77.88 361 PRO A CA 1
ATOM 2863 C C . PRO A 1 361 ? 22.844 20.359 -16.188 1 77.88 361 PRO A C 1
ATOM 2865 O O . PRO A 1 361 ? 23.094 21.547 -16.438 1 77.88 361 PRO A O 1
ATOM 2868 N N . LEU A 1 362 ? 22.344 19.594 -17.031 1 72.5 362 LEU A N 1
ATOM 2869 C CA . LEU A 1 362 ? 22.234 20.016 -18.422 1 72.5 362 LEU A CA 1
ATOM 2870 C C . LEU A 1 362 ? 20.797 20.422 -18.75 1 72.5 362 LEU A C 1
ATOM 2872 O O . LEU A 1 362 ? 20.516 20.859 -19.875 1 72.5 362 LEU A O 1
ATOM 2876 N N . ASN A 1 363 ? 19.969 20.234 -17.812 1 75.56 363 ASN A N 1
ATOM 2877 C CA . ASN A 1 363 ? 18.578 20.5 -18.094 1 75.56 363 ASN A CA 1
ATOM 2878 C C . ASN A 1 363 ? 18.109 21.812 -17.469 1 75.56 363 ASN A C 1
ATOM 2880 O O . ASN A 1 363 ? 18.547 22.156 -16.359 1 75.56 363 ASN A O 1
ATOM 2884 N N . GLN A 1 364 ? 17.406 22.484 -18.344 1 81 364 GLN A N 1
ATOM 2885 C CA . GLN A 1 364 ? 16.781 23.672 -17.797 1 81 364 GLN A CA 1
ATOM 2886 C C . GLN A 1 364 ? 15.422 23.359 -17.172 1 81 364 GLN A C 1
ATOM 2888 O O . GLN A 1 364 ? 14.57 22.734 -17.797 1 81 364 GLN A O 1
ATOM 2893 N N . VAL A 1 365 ? 15.297 23.641 -15.922 1 91.44 365 VAL A N 1
ATOM 2894 C CA . VAL A 1 365 ? 14.055 23.469 -15.18 1 91.44 365 VAL A CA 1
ATOM 2895 C C . VAL A 1 365 ? 13.484 24.828 -14.789 1 91.44 365 VAL A C 1
ATOM 2897 O O . VAL A 1 365 ? 14.211 25.688 -14.297 1 91.44 365 VAL A O 1
ATOM 2900 N N . ASN A 1 366 ? 12.25 25.125 -15.156 1 93.44 366 ASN A N 1
ATOM 2901 C CA . ASN A 1 366 ? 11.578 26.359 -14.75 1 93.44 366 ASN A CA 1
ATOM 2902 C C . ASN A 1 366 ? 10.961 26.219 -13.359 1 93.44 366 ASN A C 1
ATOM 2904 O O . ASN A 1 366 ? 10.125 25.344 -13.133 1 93.44 366 ASN A O 1
ATOM 2908 N N . LEU A 1 367 ? 11.383 27.062 -12.5 1 93 367 LEU A N 1
ATOM 2909 C CA . LEU A 1 367 ? 10.914 27.031 -11.125 1 93 367 LEU A CA 1
ATOM 2910 C C . LEU A 1 367 ? 10.008 28.234 -10.836 1 93 367 LEU A C 1
ATOM 2912 O O . LEU A 1 367 ? 10.391 29.375 -11.094 1 93 367 LEU A O 1
ATOM 2916 N N . TYR A 1 368 ? 8.828 27.953 -10.336 1 93.12 368 TYR A N 1
ATOM 2917 C CA . TYR A 1 368 ? 7.863 29 -9.984 1 93.12 368 TYR A CA 1
ATOM 2918 C C . TYR A 1 368 ? 7.367 28.812 -8.555 1 93.12 368 TYR A C 1
ATOM 2920 O O . TYR A 1 368 ? 7.344 27.703 -8.031 1 93.12 368 TYR A O 1
ATOM 2928 N N . PHE A 1 369 ? 7.051 29.906 -7.902 1 92.69 369 PHE A N 1
ATOM 2929 C CA . PHE A 1 369 ? 6.309 29.953 -6.648 1 92.69 369 PHE A CA 1
ATOM 2930 C C . PHE A 1 369 ? 4.949 30.609 -6.844 1 92.69 369 PHE A C 1
ATOM 2932 O O . PHE A 1 369 ? 4.867 31.828 -7.027 1 92.69 369 PHE A O 1
ATOM 2939 N N . GLU A 1 370 ? 3.941 29.781 -6.961 1 91.19 370 GLU A N 1
ATOM 2940 C CA . GLU A 1 370 ? 2.617 30.266 -7.34 1 91.19 370 GLU A CA 1
ATOM 2941 C C . GLU A 1 370 ? 1.517 29.391 -6.746 1 91.19 370 GLU A C 1
ATOM 2943 O O . GLU A 1 370 ? 1.624 28.156 -6.746 1 91.19 370 GLU A O 1
ATOM 2948 N N . GLU A 1 371 ? 0.506 30.016 -6.18 1 89.88 371 GLU A N 1
ATOM 2949 C CA . GLU A 1 371 ? -0.607 29.25 -5.633 1 89.88 371 GLU A CA 1
ATOM 2950 C C . GLU A 1 371 ? -1.902 29.547 -6.387 1 89.88 371 GLU A C 1
ATOM 2952 O O . GLU A 1 371 ? -2.895 28.828 -6.227 1 89.88 371 GLU A O 1
ATOM 2957 N N . ASP A 1 372 ? -1.918 30.547 -7.234 1 89.69 372 ASP A N 1
ATOM 2958 C CA . ASP A 1 372 ? -3.111 30.938 -7.977 1 89.69 372 ASP A CA 1
ATOM 2959 C C . ASP A 1 372 ? -3.4 29.938 -9.102 1 89.69 372 ASP A C 1
ATOM 2961 O O . ASP A 1 372 ? -2.529 29.672 -9.938 1 89.69 372 ASP A O 1
ATOM 2965 N N . LEU A 1 373 ? -4.605 29.547 -9.164 1 93.19 373 LEU A N 1
ATOM 2966 C CA . LEU A 1 373 ? -4.992 28.484 -10.102 1 93.19 373 LEU A CA 1
ATOM 2967 C C . LEU A 1 373 ? -4.812 28.953 -11.547 1 93.19 373 LEU A C 1
ATOM 2969 O O . LEU A 1 373 ? -4.25 28.234 -12.367 1 93.19 373 LEU A O 1
ATOM 2973 N N . GLU A 1 374 ? -5.293 30.125 -11.852 1 93.5 374 GLU A N 1
ATOM 2974 C CA . GLU A 1 374 ? -5.246 30.609 -13.227 1 93.5 374 GLU A CA 1
ATOM 2975 C C . GLU A 1 374 ? -3.805 30.781 -13.703 1 93.5 374 GLU A C 1
ATOM 2977 O O . GLU A 1 374 ? -3.475 30.438 -14.836 1 93.5 374 GLU A O 1
ATOM 2982 N N . LYS A 1 375 ? -3.006 31.312 -12.875 1 95.06 375 LYS A N 1
ATOM 2983 C CA . LYS A 1 375 ? -1.596 31.484 -13.211 1 95.06 375 LYS A CA 1
ATOM 2984 C C . LYS A 1 375 ? -0.907 30.141 -13.406 1 95.06 375 LYS A C 1
ATOM 2986 O O . LYS A 1 375 ? -0.109 29.969 -14.328 1 95.06 375 LYS A O 1
ATOM 2991 N N . ILE A 1 376 ? -1.225 29.25 -12.586 1 96.75 376 ILE A N 1
ATOM 2992 C CA . ILE A 1 376 ? -0.654 27.906 -12.688 1 96.75 376 ILE A CA 1
ATOM 2993 C C . ILE A 1 376 ? -1.069 27.266 -14.008 1 96.75 376 ILE A C 1
ATOM 2995 O O . ILE A 1 376 ? -0.24 26.688 -14.711 1 96.75 376 ILE A O 1
ATOM 2999 N N . ASN A 1 377 ? -2.311 27.375 -14.305 1 97.19 377 ASN A N 1
ATOM 3000 C CA . ASN A 1 377 ? -2.805 26.812 -15.555 1 97.19 377 ASN A CA 1
ATOM 3001 C C . ASN A 1 377 ? -2.068 27.406 -16.766 1 97.19 377 ASN A C 1
ATOM 3003 O O . ASN A 1 377 ? -1.715 26.688 -17.688 1 97.19 377 ASN A O 1
ATOM 3007 N N . GLU A 1 378 ? -1.872 28.672 -16.672 1 97.25 378 GLU A N 1
ATOM 3008 C CA . GLU A 1 378 ? -1.164 29.344 -17.766 1 97.25 378 GLU A CA 1
ATOM 3009 C C . GLU A 1 378 ? 0.27 28.844 -17.891 1 97.25 378 GLU A C 1
ATOM 3011 O O . GLU A 1 378 ? 0.764 28.609 -18.984 1 97.25 378 GLU A O 1
ATOM 3016 N N . ILE A 1 379 ? 0.921 28.719 -16.812 1 97.88 379 ILE A N 1
ATOM 3017 C CA . ILE A 1 379 ? 2.295 28.234 -16.781 1 97.88 379 ILE A CA 1
ATOM 3018 C C . ILE A 1 379 ? 2.357 26.828 -17.406 1 97.88 379 ILE A C 1
ATOM 3020 O O . ILE A 1 379 ? 3.209 26.562 -18.25 1 97.88 379 ILE A O 1
ATOM 3024 N N . ILE A 1 380 ? 1.44 25.969 -16.984 1 98.12 380 ILE A N 1
ATOM 3025 C CA . ILE A 1 380 ? 1.43 24.594 -17.453 1 98.12 380 ILE A CA 1
ATOM 3026 C C . ILE A 1 380 ? 1.123 24.562 -18.953 1 98.12 380 ILE A C 1
ATOM 3028 O O . ILE A 1 380 ? 1.741 23.797 -19.703 1 98.12 380 ILE A O 1
ATOM 3032 N N . LYS A 1 381 ? 0.177 25.344 -19.328 1 97.19 381 LYS A N 1
ATOM 3033 C CA . LYS A 1 381 ? -0.212 25.406 -20.734 1 97.19 381 LYS A CA 1
ATOM 3034 C C . LYS A 1 381 ? 0.99 25.703 -21.625 1 97.19 381 LYS A C 1
ATOM 3036 O O . LYS A 1 381 ? 1.098 25.172 -22.734 1 97.19 381 LYS A O 1
ATOM 3041 N N . ASN A 1 382 ? 1.885 26.438 -21.141 1 95.94 382 ASN A N 1
ATOM 3042 C CA . ASN A 1 382 ? 3.027 26.891 -21.922 1 95.94 382 ASN A CA 1
ATOM 3043 C C . ASN A 1 382 ? 4.246 26 -21.703 1 95.94 382 ASN A C 1
ATOM 3045 O O . ASN A 1 382 ? 5.309 26.25 -22.281 1 95.94 382 ASN A O 1
ATOM 3049 N N . SER A 1 383 ? 4.18 25 -20.938 1 94.81 383 SER A N 1
ATOM 3050 C CA . SER A 1 383 ? 5.336 24.188 -20.547 1 94.81 383 SER A CA 1
ATOM 3051 C C . SER A 1 383 ? 5.531 23.016 -21.5 1 94.81 383 SER A C 1
ATOM 3053 O O . SER A 1 383 ? 6.598 22.391 -21.5 1 94.81 383 SER A O 1
ATOM 3055 N N . GLU A 1 384 ? 4.699 22.641 -22.344 1 93.31 384 GLU A N 1
ATOM 3056 C CA . GLU A 1 384 ? 4.789 21.531 -23.281 1 93.31 384 GLU A CA 1
ATOM 3057 C C . GLU A 1 384 ? 5.203 20.234 -22.578 1 93.31 384 GLU A C 1
ATOM 3059 O O . GLU A 1 384 ? 6.141 19.562 -23 1 93.31 384 GLU A O 1
ATOM 3064 N N . VAL A 1 385 ? 4.562 19.891 -21.531 1 96.81 385 VAL A N 1
ATOM 3065 C CA . VAL A 1 385 ? 4.887 18.703 -20.766 1 96.81 385 VAL A CA 1
ATOM 3066 C C . VAL A 1 385 ? 4.023 17.531 -21.234 1 96.81 385 VAL A C 1
ATOM 3068 O O . VAL A 1 385 ? 3.039 17.719 -21.953 1 96.81 385 VAL A O 1
ATOM 3071 N N . GLU A 1 386 ? 4.461 16.312 -20.844 1 96.31 386 GLU A N 1
ATOM 3072 C CA . GLU A 1 386 ? 3.771 15.094 -21.219 1 96.31 386 GLU A CA 1
ATOM 3073 C C . GLU A 1 386 ? 3.082 14.438 -20.031 1 96.31 386 GLU A C 1
ATOM 3075 O O . GLU A 1 386 ? 2.336 13.477 -20.188 1 96.31 386 GLU A O 1
ATOM 3080 N N . LEU A 1 387 ? 3.322 14.953 -18.875 1 97.44 387 LEU A N 1
ATOM 3081 C CA . LEU A 1 387 ? 2.777 14.438 -17.625 1 97.44 387 LEU A CA 1
ATOM 3082 C C . LEU A 1 387 ? 2.686 15.547 -16.578 1 97.44 387 LEU A C 1
ATOM 3084 O O . LEU A 1 387 ? 3.6 16.359 -16.453 1 97.44 387 LEU A O 1
ATOM 3088 N N . ILE A 1 388 ? 1.594 15.609 -15.922 1 98.5 388 ILE A N 1
ATOM 3089 C CA . ILE A 1 388 ? 1.425 16.547 -14.82 1 98.5 388 ILE A CA 1
ATOM 3090 C C . ILE A 1 388 ? 1.319 15.789 -13.5 1 98.5 388 ILE A C 1
ATOM 3092 O O . ILE A 1 388 ? 0.586 14.805 -13.398 1 98.5 388 ILE A O 1
ATOM 3096 N N . LEU A 1 389 ? 2.107 16.109 -12.57 1 98.56 389 LEU A N 1
ATOM 3097 C CA . LEU A 1 389 ? 1.924 15.711 -11.18 1 98.56 389 LEU A CA 1
ATOM 3098 C C . LEU A 1 389 ? 1.348 16.859 -10.359 1 98.56 389 LEU A C 1
ATOM 3100 O O . LEU A 1 389 ? 1.979 17.906 -10.227 1 98.56 389 LEU A O 1
ATOM 3104 N N . GLY A 1 390 ? 0.221 16.719 -9.914 1 97.5 390 GLY A N 1
ATOM 3105 C CA . GLY A 1 390 ? -0.41 17.828 -9.234 1 97.5 390 GLY A CA 1
ATOM 3106 C C . GLY A 1 390 ? -1.614 17.422 -8.406 1 97.5 390 GLY A C 1
ATOM 3107 O O . GLY A 1 390 ? -1.601 16.375 -7.754 1 97.5 390 GLY A O 1
ATOM 3108 N N . SER A 1 391 ? -2.588 18.297 -8.32 1 94.62 391 SER A N 1
ATOM 3109 C CA . SER A 1 391 ? -3.822 18.109 -7.562 1 94.62 391 SER A CA 1
ATOM 3110 C C . SER A 1 391 ? -5.023 17.969 -8.492 1 94.62 391 SER A C 1
ATOM 3112 O O . SER A 1 391 ? -4.863 17.906 -9.711 1 94.62 391 SER A O 1
ATOM 3114 N N . SER A 1 392 ? -6.223 17.766 -7.875 1 93.38 392 SER A N 1
ATOM 3115 C CA . SER A 1 392 ? -7.449 17.703 -8.664 1 93.38 392 SER A CA 1
ATOM 3116 C C . SER A 1 392 ? -7.703 19.016 -9.391 1 93.38 392 SER A C 1
ATOM 3118 O O . SER A 1 392 ? -8.445 19.047 -10.375 1 93.38 392 SER A O 1
ATOM 3120 N N . LEU A 1 393 ? -7.078 20.141 -8.93 1 93 393 LEU A N 1
ATOM 3121 C CA . LEU A 1 393 ? -7.242 21.438 -9.57 1 93 393 LEU A CA 1
ATOM 3122 C C . LEU A 1 393 ? -6.645 21.438 -10.969 1 93 393 LEU A C 1
ATOM 3124 O O . LEU A 1 393 ? -7.082 22.203 -11.836 1 93 393 LEU A O 1
ATOM 3128 N N . GLU A 1 394 ? -5.711 20.578 -11.211 1 96.31 394 GLU A N 1
ATOM 3129 C CA . GLU A 1 394 ? -5.035 20.547 -12.508 1 96.31 394 GLU A CA 1
ATOM 3130 C C . GLU A 1 394 ? -5.785 19.656 -13.5 1 96.31 394 GLU A C 1
ATOM 3132 O O . GLU A 1 394 ? -5.344 19.484 -14.641 1 96.31 394 GLU A O 1
ATOM 3137 N N . ASN A 1 395 ? -6.922 19.078 -13.109 1 95.12 395 ASN A N 1
ATOM 3138 C CA . ASN A 1 395 ? -7.707 18.25 -14.023 1 95.12 395 ASN A CA 1
ATOM 3139 C C . ASN A 1 395 ? -8.117 19.031 -15.273 1 95.12 395 ASN A C 1
ATOM 3141 O O . ASN A 1 395 ? -8.047 18.516 -16.391 1 95.12 395 ASN A O 1
ATOM 3145 N N . LYS A 1 396 ? -8.516 20.25 -15.07 1 94.69 396 LYS A N 1
ATOM 3146 C CA . LYS A 1 396 ? -9.008 21.062 -16.188 1 94.69 396 LYS A CA 1
ATOM 3147 C C . LYS A 1 396 ? -7.914 21.297 -17.219 1 94.69 396 LYS A C 1
ATOM 3149 O O . LYS A 1 396 ? -8.125 21.078 -18.406 1 94.69 396 LYS A O 1
ATOM 3154 N N . ILE A 1 397 ? -6.793 21.797 -16.719 1 97.12 397 ILE A N 1
ATOM 3155 C CA . ILE A 1 397 ? -5.699 22.078 -17.641 1 97.12 397 ILE A CA 1
ATOM 3156 C C . ILE A 1 397 ? -5.211 20.781 -18.281 1 97.12 397 ILE A C 1
ATOM 3158 O O . ILE A 1 397 ? -4.805 20.766 -19.438 1 97.12 397 ILE A O 1
ATOM 3162 N N . SER A 1 398 ? -5.176 19.734 -17.531 1 97.38 398 SER A N 1
ATOM 3163 C CA . SER A 1 398 ? -4.84 18.406 -18.062 1 97.38 398 SER A CA 1
ATOM 3164 C C . SER A 1 398 ? -5.707 18.062 -19.281 1 97.38 398 SER A C 1
ATOM 3166 O O . SER A 1 398 ? -5.195 17.656 -20.312 1 97.38 398 SER A O 1
ATOM 3168 N N . ASP A 1 399 ? -6.965 18.203 -19.172 1 96.31 399 ASP A N 1
ATOM 3169 C CA . ASP A 1 399 ? -7.91 17.922 -20.25 1 96.31 399 ASP A CA 1
ATOM 3170 C C . ASP A 1 399 ? -7.684 18.859 -21.438 1 96.31 399 ASP A C 1
ATOM 3172 O O . ASP A 1 399 ? -7.727 18.438 -22.578 1 96.31 399 ASP A O 1
ATOM 3176 N N . GLU A 1 400 ? -7.5 20.078 -21.094 1 96.56 400 GLU A N 1
ATOM 3177 C CA . GLU A 1 400 ? -7.355 21.109 -22.125 1 96.56 400 GLU A CA 1
ATOM 3178 C C . GLU A 1 400 ? -6.156 20.812 -23.016 1 96.56 400 GLU A C 1
ATOM 3180 O O . GLU A 1 400 ? -6.234 20.969 -24.25 1 96.56 400 GLU A O 1
ATOM 3185 N N . ILE A 1 401 ? -5.082 20.438 -22.438 1 97.12 401 ILE A N 1
ATOM 3186 C CA . ILE A 1 401 ? -3.871 20.266 -23.219 1 97.12 401 ILE A CA 1
ATOM 3187 C C . ILE A 1 401 ? -3.672 18.781 -23.547 1 97.12 401 ILE A C 1
ATOM 3189 O O . ILE A 1 401 ? -2.666 18.391 -24.141 1 97.12 401 ILE A O 1
ATOM 3193 N N . ASN A 1 402 ? -4.5 17.891 -23.047 1 96.44 402 ASN A N 1
ATOM 3194 C CA . ASN A 1 402 ? -4.512 16.469 -23.297 1 96.44 402 ASN A CA 1
ATOM 3195 C C . ASN A 1 402 ? -3.246 15.789 -22.781 1 96.44 402 ASN A C 1
ATOM 3197 O O . ASN A 1 402 ? -2.555 15.102 -23.531 1 96.44 402 ASN A O 1
ATOM 3201 N N . VAL A 1 403 ? -2.932 16.031 -21.625 1 97 403 VAL A N 1
ATOM 3202 C CA . VAL A 1 403 ? -1.808 15.438 -20.906 1 97 403 VAL A CA 1
ATOM 3203 C C . VAL A 1 403 ? -2.303 14.789 -19.609 1 97 403 VAL A C 1
ATOM 3205 O O . VAL A 1 403 ? -3.16 15.336 -18.922 1 97 403 VAL A O 1
ATOM 3208 N N . PRO A 1 404 ? -1.821 13.539 -19.312 1 96.75 404 PRO A N 1
ATOM 3209 C CA . PRO A 1 404 ? -2.295 12.883 -18.094 1 96.75 404 PRO A CA 1
ATOM 3210 C C . PRO A 1 404 ? -1.831 13.586 -16.828 1 96.75 404 PRO A C 1
ATOM 3212 O O . PRO A 1 404 ? -0.749 14.18 -16.797 1 96.75 404 PRO A O 1
ATOM 3215 N N . VAL A 1 405 ? -2.68 13.484 -15.727 1 97.88 405 VAL A N 1
ATOM 3216 C CA . VAL A 1 405 ? -2.354 14.109 -14.453 1 97.88 405 VAL A CA 1
ATOM 3217 C C . VAL A 1 405 ? -2.418 13.07 -13.336 1 97.88 405 VAL A C 1
ATOM 3219 O O . VAL A 1 405 ? -3.406 12.352 -13.203 1 97.88 405 VAL A O 1
ATOM 3222 N N . GLN A 1 406 ? -1.37 12.922 -12.633 1 97.88 406 GLN A N 1
ATOM 3223 C CA . GLN A 1 406 ? -1.325 12.133 -11.406 1 97.88 406 GLN A CA 1
ATOM 3224 C C . GLN A 1 406 ? -1.46 13.023 -10.172 1 97.88 406 GLN A C 1
ATOM 3226 O O . GLN A 1 406 ? -0.674 13.953 -9.984 1 97.88 406 GLN A O 1
ATOM 3231 N N . HIS A 1 407 ? -2.439 12.75 -9.359 1 97.12 407 HIS A N 1
ATOM 3232 C CA . HIS A 1 407 ? -2.666 13.539 -8.156 1 97.12 407 HIS A CA 1
ATOM 3233 C C . HIS A 1 407 ? -1.687 13.156 -7.055 1 97.12 407 HIS A C 1
ATOM 3235 O O . HIS A 1 407 ? -1.641 12 -6.633 1 97.12 407 HIS A O 1
ATOM 3241 N N . ILE A 1 408 ? -0.895 14.117 -6.551 1 97.12 408 ILE A N 1
ATOM 3242 C CA . ILE A 1 408 ? 0.107 13.836 -5.527 1 97.12 408 ILE A CA 1
ATOM 3243 C C . ILE A 1 408 ? 0.062 14.914 -4.449 1 97.12 408 ILE A C 1
ATOM 3245 O O . ILE A 1 408 ? 0.77 14.82 -3.441 1 97.12 408 ILE A O 1
ATOM 3249 N N . SER A 1 409 ? -0.731 15.914 -4.676 1 94.31 409 SER A N 1
ATOM 3250 C CA . SER A 1 409 ? -0.743 17.062 -3.771 1 94.31 409 SER A CA 1
ATOM 3251 C C . SER A 1 409 ? -2.164 17.562 -3.525 1 94.31 409 SER A C 1
ATOM 3253 O O . SER A 1 409 ? -3.084 17.219 -4.27 1 94.31 409 SER A O 1
ATOM 3255 N N . PHE A 1 410 ? -2.311 18.312 -2.533 1 92.38 410 PHE A N 1
ATOM 3256 C CA . PHE A 1 410 ? -3.6 18.906 -2.182 1 92.38 410 PHE A CA 1
ATOM 3257 C C . PHE A 1 410 ? -4.008 19.953 -3.201 1 92.38 410 PHE A C 1
ATOM 3259 O O . PHE A 1 410 ? -3.166 20.703 -3.705 1 92.38 410 PHE A O 1
ATOM 3266 N N . PRO A 1 411 ? -5.281 19.984 -3.496 1 92.5 411 PRO A N 1
ATOM 3267 C CA . PRO A 1 411 ? -6.387 19.141 -3.031 1 92.5 411 PRO A CA 1
ATOM 3268 C C . PRO A 1 411 ? -6.617 17.922 -3.926 1 92.5 411 PRO A C 1
ATOM 3270 O O . PRO A 1 411 ? -6.309 17.969 -5.121 1 92.5 411 PRO A O 1
ATOM 3273 N N . ILE A 1 412 ? -7.086 16.859 -3.381 1 92.38 412 ILE A N 1
ATOM 3274 C CA . ILE A 1 412 ? -7.492 15.664 -4.117 1 92.38 412 ILE A CA 1
ATOM 3275 C C . ILE A 1 412 ? -8.93 15.297 -3.746 1 92.38 412 ILE A C 1
ATOM 3277 O O . ILE A 1 412 ? -9.203 14.914 -2.605 1 92.38 412 ILE A O 1
ATOM 3281 N N . TRP A 1 413 ? -9.844 15.43 -4.645 1 86.88 413 TRP A N 1
ATOM 3282 C CA . TRP A 1 413 ? -11.227 15.039 -4.379 1 86.88 413 TRP A CA 1
ATOM 3283 C C . TRP A 1 413 ? -11.641 13.859 -5.246 1 86.88 413 TRP A C 1
ATOM 3285 O O . TRP A 1 413 ? -12.734 13.305 -5.078 1 86.88 413 TRP A O 1
ATOM 3295 N N . ASP A 1 414 ? -10.75 13.359 -6.082 1 87.81 414 ASP A N 1
ATOM 3296 C CA . ASP A 1 414 ? -11.055 12.289 -7.027 1 87.81 414 ASP A CA 1
ATOM 3297 C C . ASP A 1 414 ? -10.734 10.922 -6.43 1 87.81 414 ASP A C 1
ATOM 3299 O O . ASP A 1 414 ? -11.039 9.891 -7.027 1 87.81 414 ASP A O 1
ATOM 3303 N N . SER A 1 415 ? -10.125 10.938 -5.309 1 91.56 415 SER A N 1
ATOM 3304 C CA . SER A 1 415 ? -9.703 9.68 -4.707 1 91.56 415 SER A CA 1
ATOM 3305 C C . SER A 1 415 ? -9.938 9.68 -3.201 1 91.56 415 SER A C 1
ATOM 3307 O O . SER A 1 415 ? -9.906 10.734 -2.564 1 91.56 415 SER A O 1
ATOM 3309 N N . VAL A 1 416 ? -10.164 8.531 -2.699 1 91.38 416 VAL A N 1
ATOM 3310 C CA . VAL A 1 416 ? -10.188 8.297 -1.258 1 91.38 416 VAL A CA 1
ATOM 3311 C C . VAL A 1 416 ? -8.828 7.773 -0.797 1 91.38 416 VAL A C 1
ATOM 3313 O O . VAL A 1 416 ? -8.352 6.754 -1.299 1 91.38 416 VAL A O 1
ATOM 3316 N N . ILE A 1 417 ? -8.219 8.484 0.082 1 93.56 417 ILE A N 1
ATOM 3317 C CA . ILE A 1 417 ? -6.875 8.141 0.54 1 93.56 417 ILE A CA 1
ATOM 3318 C C . ILE A 1 417 ? -6.879 7.941 2.055 1 93.56 417 ILE A C 1
ATOM 3320 O O . ILE A 1 417 ? -7.258 8.844 2.805 1 93.56 417 ILE A O 1
ATOM 3324 N N . LEU A 1 418 ? -6.48 6.77 2.506 1 93.44 418 LEU A N 1
ATOM 3325 C CA . LEU A 1 418 ? -6.465 6.441 3.928 1 93.44 418 LEU A CA 1
ATOM 3326 C C . LEU A 1 418 ? -5.047 6.152 4.406 1 93.44 418 LEU A C 1
ATOM 3328 O O . LEU A 1 418 ? -4.555 6.801 5.332 1 93.44 418 LEU A O 1
ATOM 3332 N N . ASP A 1 419 ? -4.406 5.277 3.721 1 95.06 419 ASP A N 1
ATOM 3333 C CA . ASP A 1 419 ? -3.096 4.816 4.168 1 95.06 419 ASP A CA 1
ATOM 3334 C C . ASP A 1 419 ? -2.082 4.848 3.025 1 95.06 419 ASP A C 1
ATOM 3336 O O . ASP A 1 419 ? -0.927 4.457 3.203 1 95.06 419 ASP A O 1
ATOM 3340 N N . LYS A 1 420 ? -2.496 5.293 1.923 1 96.75 420 LYS A N 1
ATOM 3341 C CA . LYS A 1 420 ? -1.626 5.324 0.75 1 96.75 420 LYS A CA 1
ATOM 3342 C C . LYS A 1 420 ? -0.457 6.281 0.96 1 96.75 420 LYS A C 1
ATOM 3344 O O . LYS A 1 420 ? -0.623 7.352 1.546 1 96.75 420 LYS A O 1
ATOM 3349 N N . THR A 1 421 ? 0.686 5.91 0.432 1 97.81 421 THR A N 1
ATOM 3350 C CA . THR A 1 421 ? 1.863 6.762 0.554 1 97.81 421 THR A CA 1
ATOM 3351 C C . THR A 1 421 ? 2.709 6.703 -0.715 1 97.81 421 THR A C 1
ATOM 3353 O O . THR A 1 421 ? 2.699 5.695 -1.426 1 97.81 421 THR A O 1
ATOM 3356 N N . TYR A 1 422 ? 3.426 7.742 -0.979 1 98.25 422 TYR A N 1
ATOM 3357 C CA . TYR A 1 422 ? 4.352 7.801 -2.105 1 98.25 422 TYR A CA 1
ATOM 3358 C C . TYR A 1 422 ? 5.793 7.93 -1.622 1 98.25 422 TYR A C 1
ATOM 3360 O O . TYR A 1 422 ? 6.715 8.07 -2.428 1 98.25 422 TYR A O 1
ATOM 3368 N N . ILE A 1 423 ? 6.016 7.84 -0.317 1 98.44 423 ILE A N 1
ATOM 3369 C CA . ILE A 1 423 ? 7.371 8.125 0.141 1 98.44 423 ILE A CA 1
ATOM 3370 C C . ILE A 1 423 ? 8.078 6.824 0.51 1 98.44 423 ILE A C 1
ATOM 3372 O O . ILE A 1 423 ? 7.438 5.777 0.637 1 98.44 423 ILE A O 1
ATOM 3376 N N . GLY A 1 424 ? 9.391 6.906 0.67 1 98.5 424 GLY A N 1
ATOM 3377 C CA . GLY A 1 424 ? 10.18 5.719 0.958 1 98.5 424 GLY A CA 1
ATOM 3378 C C . GLY A 1 424 ? 10.305 4.781 -0.229 1 98.5 424 GLY A C 1
ATOM 3379 O O . GLY A 1 424 ? 10.047 5.176 -1.367 1 98.5 424 GLY A O 1
ATOM 3380 N N . TYR A 1 425 ? 10.781 3.59 0.074 1 98.12 425 TYR A N 1
ATOM 3381 C CA . TYR A 1 425 ? 10.906 2.576 -0.968 1 98.12 425 TYR A CA 1
ATOM 3382 C C . TYR A 1 425 ? 9.539 2.049 -1.381 1 98.12 425 TYR A C 1
ATOM 3384 O O . TYR A 1 425 ? 9.25 1.921 -2.572 1 98.12 425 TYR A O 1
ATOM 3392 N N . LYS A 1 426 ? 8.734 1.814 -0.375 1 97.12 426 LYS A N 1
ATOM 3393 C CA . LYS A 1 426 ? 7.383 1.309 -0.61 1 97.12 426 LYS A CA 1
ATOM 3394 C C . LYS A 1 426 ? 6.543 2.318 -1.389 1 97.12 426 LYS A C 1
ATOM 3396 O O . LYS A 1 426 ? 5.832 1.953 -2.326 1 97.12 426 LYS A O 1
ATOM 3401 N N . GLY A 1 427 ? 6.652 3.539 -0.958 1 98.25 427 GLY A N 1
ATOM 3402 C CA . GLY A 1 427 ? 5.895 4.582 -1.635 1 98.25 427 GLY A CA 1
ATOM 3403 C C . GLY A 1 427 ? 6.336 4.801 -3.07 1 98.25 427 GLY A C 1
ATOM 3404 O O . GLY A 1 427 ? 5.52 5.141 -3.93 1 98.25 427 GLY A O 1
ATOM 3405 N N . ALA A 1 428 ? 7.609 4.637 -3.307 1 98.06 428 ALA A N 1
ATOM 3406 C CA . ALA A 1 428 ? 8.117 4.742 -4.672 1 98.06 428 ALA A CA 1
ATOM 3407 C C . ALA A 1 428 ? 7.484 3.691 -5.578 1 98.06 428 ALA A C 1
ATOM 3409 O O . ALA A 1 428 ? 7.156 3.973 -6.73 1 98.06 428 ALA A O 1
ATOM 3410 N N . THR A 1 429 ? 7.305 2.498 -5.066 1 97.19 429 THR A N 1
ATOM 3411 C CA . THR A 1 429 ? 6.648 1.435 -5.816 1 97.19 429 THR A CA 1
ATOM 3412 C C . THR A 1 429 ? 5.199 1.803 -6.121 1 97.19 429 THR A C 1
ATOM 3414 O O . THR A 1 429 ? 4.727 1.608 -7.242 1 97.19 429 THR A O 1
ATOM 3417 N N . THR A 1 430 ? 4.543 2.344 -5.141 1 97.94 430 THR A N 1
ATOM 3418 C CA . THR A 1 430 ? 3.162 2.781 -5.316 1 97.94 430 THR A CA 1
ATOM 3419 C C . THR A 1 430 ? 3.074 3.875 -6.379 1 97.94 430 THR A C 1
ATOM 3421 O O . THR A 1 430 ? 2.191 3.844 -7.238 1 97.94 430 THR A O 1
ATOM 3424 N N . LEU A 1 431 ? 3.973 4.812 -6.254 1 97.56 431 LEU A N 1
ATOM 3425 C CA . LEU A 1 431 ? 4.008 5.898 -7.23 1 97.56 431 LEU A CA 1
ATOM 3426 C C . LEU A 1 431 ? 4.246 5.359 -8.633 1 97.56 431 LEU A C 1
ATOM 3428 O O . LEU A 1 431 ? 3.607 5.805 -9.594 1 97.56 431 LEU A O 1
ATOM 3432 N N . LEU A 1 432 ? 5.137 4.434 -8.742 1 95 432 LEU A N 1
ATOM 3433 C CA . LEU A 1 432 ? 5.438 3.803 -10.023 1 95 432 LEU A CA 1
ATOM 3434 C C . LEU A 1 432 ? 4.203 3.107 -10.586 1 95 432 LEU A C 1
ATOM 3436 O O . LEU A 1 432 ? 3.9 3.238 -11.773 1 95 432 LEU A O 1
ATOM 3440 N N . GLU A 1 433 ? 3.512 2.332 -9.766 1 95.5 433 GLU A N 1
ATOM 3441 C CA . GLU A 1 433 ? 2.285 1.662 -10.188 1 95.5 433 GLU A CA 1
ATOM 3442 C C . GLU A 1 433 ? 1.26 2.666 -10.703 1 95.5 433 GLU A C 1
ATOM 3444 O O . GLU A 1 433 ? 0.663 2.457 -11.766 1 95.5 433 GLU A O 1
ATOM 3449 N N . ASP A 1 434 ? 1.106 3.762 -9.984 1 96.25 434 ASP A N 1
ATOM 3450 C CA . ASP A 1 434 ? 0.079 4.742 -10.328 1 96.25 434 ASP A CA 1
ATOM 3451 C C . ASP A 1 434 ? 0.425 5.469 -11.625 1 96.25 434 ASP A C 1
ATOM 3453 O O . ASP A 1 434 ? -0.423 5.613 -12.508 1 96.25 434 ASP A O 1
ATOM 3457 N N . ILE A 1 435 ? 1.67 5.906 -11.75 1 95.69 435 ILE A N 1
ATOM 3458 C CA . ILE A 1 435 ? 2.084 6.656 -12.93 1 95.69 435 ILE A CA 1
ATOM 3459 C C . ILE A 1 435 ? 2.049 5.75 -14.15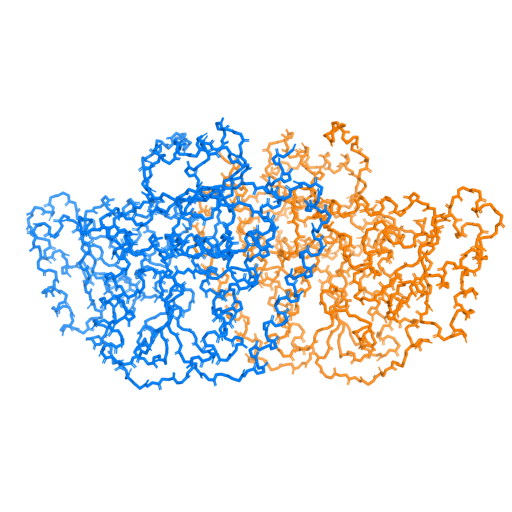6 1 95.69 435 ILE A C 1
ATOM 3461 O O . ILE A 1 435 ? 1.569 6.152 -15.219 1 95.69 435 ILE A O 1
ATOM 3465 N N . ALA A 1 436 ? 2.545 4.566 -14.023 1 92.69 436 ALA A N 1
ATOM 3466 C CA . ALA A 1 436 ? 2.539 3.627 -15.141 1 92.69 436 ALA A CA 1
ATOM 3467 C C . ALA A 1 436 ? 1.113 3.307 -15.578 1 92.69 436 ALA A C 1
ATOM 3469 O O . ALA A 1 436 ? 0.829 3.23 -16.781 1 92.69 436 ALA A O 1
ATOM 3470 N N . THR A 1 437 ? 0.243 3.062 -14.617 1 93.69 437 THR A N 1
ATOM 3471 C CA . THR A 1 437 ? -1.16 2.809 -14.922 1 93.69 437 THR A CA 1
ATOM 3472 C C . THR A 1 437 ? -1.773 3.988 -15.672 1 93.69 437 THR A C 1
ATOM 3474 O O . THR A 1 437 ? -2.48 3.799 -16.656 1 93.69 437 THR A O 1
ATOM 3477 N N . LEU A 1 438 ? -1.483 5.18 -15.148 1 93.88 438 LEU A N 1
ATOM 3478 C CA . LEU A 1 438 ? -1.989 6.406 -15.758 1 93.88 438 LEU A CA 1
ATOM 3479 C C . LEU A 1 438 ? -1.52 6.531 -17.203 1 93.88 438 LEU A C 1
ATOM 3481 O O . LEU A 1 438 ? -2.32 6.809 -18.094 1 93.88 438 LEU A O 1
ATOM 3485 N N . ILE A 1 439 ? -0.272 6.324 -17.422 1 91.69 439 ILE A N 1
ATOM 3486 C CA . ILE A 1 439 ? 0.324 6.465 -18.75 1 91.69 439 ILE A CA 1
ATOM 3487 C C . ILE A 1 439 ? -0.245 5.402 -19.688 1 91.69 439 ILE A C 1
ATOM 3489 O O . ILE A 1 439 ? -0.551 5.688 -20.844 1 91.69 439 ILE A O 1
ATOM 3493 N N . ARG A 1 440 ? -0.419 4.23 -19.203 1 86.75 440 ARG A N 1
ATOM 3494 C CA . ARG A 1 440 ? -0.983 3.143 -20 1 86.75 440 ARG A CA 1
ATOM 3495 C C . ARG A 1 440 ? -2.393 3.484 -20.469 1 86.75 440 ARG A C 1
ATOM 3497 O O . ARG A 1 440 ? -2.74 3.238 -21.625 1 86.75 440 ARG A O 1
ATOM 3504 N N . ASN A 1 441 ? -3.158 4.008 -19.594 1 88.88 441 ASN A N 1
ATOM 3505 C CA . ASN A 1 441 ? -4.566 4.25 -19.891 1 88.88 441 ASN A CA 1
ATOM 3506 C C . ASN A 1 441 ? -4.754 5.512 -20.719 1 88.88 441 ASN A C 1
ATOM 3508 O O . ASN A 1 441 ? -5.797 5.688 -21.359 1 88.88 441 ASN A O 1
ATOM 3512 N N . PHE A 1 442 ? -3.852 6.43 -20.625 1 86.69 442 PHE A N 1
ATOM 3513 C CA . PHE A 1 442 ? -3.957 7.66 -21.406 1 86.69 442 PHE A CA 1
ATOM 3514 C C . PHE A 1 442 ? -3.566 7.414 -22.859 1 86.69 442 PHE A C 1
ATOM 3516 O O . PHE A 1 442 ? -3.992 8.148 -23.75 1 86.69 442 PHE A O 1
ATOM 3523 N N . ASN A 1 443 ? -2.801 6.379 -23.219 1 67.5 443 ASN A N 1
ATOM 3524 C CA . ASN A 1 443 ? -2.416 6.035 -24.578 1 67.5 443 ASN A CA 1
ATOM 3525 C C . ASN A 1 443 ? -3.479 5.176 -25.266 1 67.5 443 ASN A C 1
ATOM 3527 O O . ASN A 1 443 ? -3.705 5.305 -26.469 1 67.5 443 ASN A O 1
ATOM 3531 N N . MET B 1 1 ? 1.612 1.599 -36.656 1 20.81 1 MET B N 1
ATOM 3532 C CA . MET B 1 1 ? 0.717 0.481 -36.375 1 20.81 1 MET B CA 1
ATOM 3533 C C . MET B 1 1 ? -0.215 0.812 -35.188 1 20.81 1 MET B C 1
ATOM 3535 O O . MET B 1 1 ? 0.232 1.29 -34.156 1 20.81 1 MET B O 1
ATOM 3539 N N . ASN B 1 2 ? -1.387 1.105 -35.5 1 22.94 2 ASN B N 1
ATOM 3540 C CA . ASN B 1 2 ? -2.486 1.396 -34.594 1 22.94 2 ASN B CA 1
ATOM 3541 C C . ASN B 1 2 ? -2.572 0.365 -33.469 1 22.94 2 ASN B C 1
ATOM 3543 O O . ASN B 1 2 ? -3.041 -0.754 -33.688 1 22.94 2 ASN B O 1
ATOM 3547 N N . ILE B 1 3 ? -1.677 0.402 -32.625 1 30.03 3 ILE B N 1
ATOM 3548 C CA . ILE B 1 3 ? -1.507 -0.527 -31.5 1 30.03 3 ILE B CA 1
ATOM 3549 C C . ILE B 1 3 ? -2.826 -0.677 -30.75 1 30.03 3 ILE B C 1
ATOM 3551 O O . ILE B 1 3 ? -2.939 -1.504 -29.844 1 30.03 3 ILE B O 1
ATOM 3555 N N . ASN B 1 4 ? -3.729 0.16 -30.984 1 31.69 4 ASN B N 1
ATOM 3556 C CA . ASN B 1 4 ? -5.086 0.134 -30.438 1 31.69 4 ASN B CA 1
ATOM 3557 C C . ASN B 1 4 ? -5.906 -0.998 -31.062 1 31.69 4 ASN B C 1
ATOM 3559 O O . ASN B 1 4 ? -7.051 -1.227 -30.656 1 31.69 4 ASN B O 1
ATOM 3563 N N . ASN B 1 5 ? -5.758 -1.188 -32.406 1 29.03 5 ASN B N 1
ATOM 3564 C CA . ASN B 1 5 ? -6.48 -2.262 -33.062 1 29.03 5 ASN B CA 1
ATOM 3565 C C . ASN B 1 5 ? -6.008 -3.635 -32.594 1 29.03 5 ASN B C 1
ATOM 3567 O O . ASN B 1 5 ? -5.324 -4.348 -33.344 1 29.03 5 ASN B O 1
ATOM 3571 N N . THR B 1 6 ? -5.25 -3.773 -31.484 1 32.66 6 THR B N 1
ATOM 3572 C CA . THR B 1 6 ? -4.969 -5.125 -31.016 1 32.66 6 THR B CA 1
ATOM 3573 C C . THR B 1 6 ? -6.215 -6 -31.109 1 32.66 6 THR B C 1
ATOM 3575 O O . THR B 1 6 ? -7.242 -5.695 -30.5 1 32.66 6 THR B O 1
ATOM 3578 N N . SER B 1 7 ? -6.52 -6.445 -32.281 1 33.03 7 SER B N 1
ATOM 3579 C CA . SER B 1 7 ? -7.426 -7.594 -32.281 1 33.03 7 SER B CA 1
ATOM 3580 C C . SER B 1 7 ? -7.41 -8.305 -30.953 1 33.03 7 SER B C 1
ATOM 3582 O O . SER B 1 7 ? -6.348 -8.68 -30.453 1 33.03 7 SER B O 1
ATOM 3584 N N . ILE B 1 8 ? -8.227 -8 -30.078 1 39.66 8 ILE B N 1
ATOM 3585 C CA . ILE B 1 8 ? -8.477 -8.711 -28.828 1 39.66 8 ILE B CA 1
ATOM 3586 C C . ILE B 1 8 ? -8.219 -10.203 -29.016 1 39.66 8 ILE B C 1
ATOM 3588 O O . ILE B 1 8 ? -8.961 -10.883 -29.734 1 39.66 8 ILE B O 1
ATOM 3592 N N . VAL B 1 9 ? -7.059 -10.539 -29.328 1 40.12 9 VAL B N 1
ATOM 3593 C CA . VAL B 1 9 ? -6.828 -11.969 -29.141 1 40.12 9 VAL B CA 1
ATOM 3594 C C . VAL B 1 9 ? -7.738 -12.508 -28.047 1 40.12 9 VAL B C 1
ATOM 3596 O O . VAL B 1 9 ? -7.902 -11.867 -27 1 40.12 9 VAL B O 1
ATOM 3599 N N . GLU B 1 10 ? -8.734 -13.266 -28.375 1 49.81 10 GLU B N 1
ATOM 3600 C CA . GLU B 1 10 ? -9.602 -13.984 -27.438 1 49.81 10 GLU B CA 1
ATOM 3601 C C . GLU B 1 10 ? -8.836 -14.398 -26.188 1 49.81 10 GLU B C 1
ATOM 3603 O O . GLU B 1 10 ? -8.016 -15.32 -26.219 1 49.81 10 GLU B O 1
ATOM 3608 N N . VAL B 1 11 ? -8.648 -13.312 -25.297 1 57.16 11 VAL B N 1
ATOM 3609 C CA . VAL B 1 11 ? -7.953 -13.594 -24.047 1 57.16 11 VAL B CA 1
ATOM 3610 C C . VAL B 1 11 ? -8.773 -14.57 -23.203 1 57.16 11 VAL B C 1
ATOM 3612 O O . VAL B 1 11 ? -9.93 -14.297 -22.875 1 57.16 11 VAL B O 1
ATOM 3615 N N . SER B 1 12 ? -8.266 -15.758 -23.188 1 67.75 12 SER B N 1
ATOM 3616 C CA . SER B 1 12 ? -8.867 -16.734 -22.281 1 67.75 12 SER B CA 1
ATOM 3617 C C . SER B 1 12 ? -8.484 -16.453 -20.844 1 67.75 12 SER B C 1
ATOM 3619 O O . SER B 1 12 ? -7.398 -15.945 -20.562 1 67.75 12 SER B O 1
ATOM 3621 N N . ARG B 1 13 ? -9.445 -16.562 -19.906 1 78.12 13 ARG B N 1
ATOM 3622 C CA . ARG B 1 13 ? -9.242 -16.391 -18.469 1 78.12 13 ARG B CA 1
ATOM 3623 C C . ARG B 1 13 ? -8.172 -17.344 -17.953 1 78.12 13 ARG B C 1
ATOM 3625 O O . ARG B 1 13 ? -7.426 -17 -17.031 1 78.12 13 ARG B O 1
ATOM 3632 N N . ASN B 1 14 ? -8.188 -18.453 -18.484 1 76.06 14 ASN B N 1
ATOM 3633 C CA . ASN B 1 14 ? -7.262 -19.484 -18.031 1 76.06 14 ASN B CA 1
ATOM 3634 C C . ASN B 1 14 ? -6.398 -20 -19.188 1 76.06 14 ASN B C 1
ATOM 3636 O O . ASN B 1 14 ? -6.918 -20.438 -20.203 1 76.06 14 ASN B O 1
ATOM 3640 N N . SER B 1 15 ? -5.086 -19.844 -18.922 1 79.5 15 SER B N 1
ATOM 3641 C CA . SER B 1 15 ? -4.152 -20.375 -19.906 1 79.5 15 SER B CA 1
ATOM 3642 C C . SER B 1 15 ? -3.936 -21.875 -19.703 1 79.5 15 SER B C 1
ATOM 3644 O O . SER B 1 15 ? -4.715 -22.531 -19 1 79.5 15 SER B O 1
ATOM 3646 N N . CYS B 1 16 ? -2.975 -22.438 -20.422 1 84.25 16 CYS B N 1
ATOM 3647 C CA . CYS B 1 16 ? -2.785 -23.875 -20.422 1 84.25 16 CYS B CA 1
ATOM 3648 C C . CYS B 1 16 ? -1.775 -24.297 -19.359 1 84.25 16 CYS B C 1
ATOM 3650 O O . CYS B 1 16 ? -1.212 -23.438 -18.672 1 84.25 16 CYS B O 1
ATOM 3652 N N . ALA B 1 17 ? -1.647 -25.547 -19.203 1 88.5 17 ALA B N 1
ATOM 3653 C CA . ALA B 1 17 ? -0.769 -26.109 -18.188 1 88.5 17 ALA B CA 1
ATOM 3654 C C . ALA B 1 17 ? 0.674 -25.672 -18.391 1 88.5 17 ALA B C 1
ATOM 3656 O O . ALA B 1 17 ? 1.393 -25.406 -17.422 1 88.5 17 ALA B O 1
ATOM 3657 N N . PHE B 1 18 ? 1.1 -25.578 -19.609 1 86.75 18 PHE B N 1
ATOM 3658 C CA . PHE B 1 18 ? 2.453 -25.141 -19.938 1 86.75 18 PHE B CA 1
ATOM 3659 C C . PHE B 1 18 ? 2.709 -23.734 -19.422 1 86.75 18 PHE B C 1
ATOM 3661 O O . PHE B 1 18 ? 3.752 -23.469 -18.812 1 86.75 18 PHE B O 1
ATOM 3668 N N . SER B 1 19 ? 1.743 -22.891 -19.562 1 84.75 19 SER B N 1
ATOM 3669 C CA . SER B 1 19 ? 1.852 -21.516 -19.094 1 84.75 19 SER B CA 1
ATOM 3670 C C . SER B 1 19 ? 1.987 -21.453 -17.578 1 84.75 19 SER B C 1
ATOM 3672 O O . SER B 1 19 ? 2.775 -20.672 -17.047 1 84.75 19 SER B O 1
ATOM 3674 N N . GLY B 1 20 ? 1.206 -22.266 -16.969 1 89.88 20 GLY B N 1
ATOM 3675 C CA . GLY B 1 20 ? 1.291 -22.328 -15.516 1 89.88 20 GLY B CA 1
ATOM 3676 C C . GLY B 1 20 ? 2.66 -22.75 -15.016 1 89.88 20 GLY B C 1
ATOM 3677 O O . GLY B 1 20 ? 3.199 -22.141 -14.086 1 89.88 20 GLY B O 1
ATOM 3678 N N . ALA B 1 21 ? 3.205 -23.703 -15.656 1 91.94 21 ALA B N 1
ATOM 3679 C CA . ALA B 1 21 ? 4.527 -24.188 -15.281 1 91.94 21 ALA B CA 1
ATOM 3680 C C . ALA B 1 21 ? 5.598 -23.141 -15.523 1 91.94 21 ALA B C 1
ATOM 3682 O O . ALA B 1 21 ? 6.469 -22.906 -14.68 1 91.94 21 ALA B O 1
ATOM 3683 N N . LEU B 1 22 ? 5.508 -22.562 -16.656 1 87.88 22 LEU B N 1
ATOM 3684 C CA . LEU B 1 22 ? 6.473 -21.531 -17.031 1 87.88 22 LEU B CA 1
ATOM 3685 C C . LEU B 1 22 ? 6.4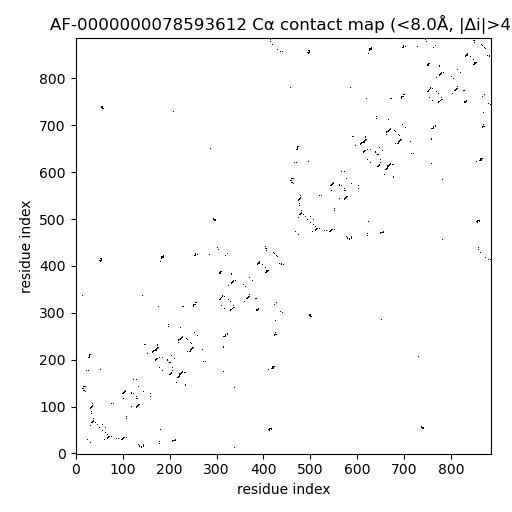49 -20.391 -16.031 1 87.88 22 LEU B C 1
ATOM 3687 O O . LEU B 1 22 ? 7.5 -19.922 -15.586 1 87.88 22 LEU B O 1
ATOM 3691 N N . GLN B 1 23 ? 5.285 -19.984 -15.625 1 88.75 23 GLN B N 1
ATOM 3692 C CA . GLN B 1 23 ? 5.141 -18.859 -14.688 1 88.75 23 GLN B CA 1
ATOM 3693 C C . GLN B 1 23 ? 5.711 -19.219 -13.32 1 88.75 23 GLN B C 1
ATOM 3695 O O . GLN B 1 23 ? 6.34 -18.375 -12.672 1 88.75 23 GLN B O 1
ATOM 3700 N N . VAL B 1 24 ? 5.48 -20.375 -12.938 1 93.69 24 VAL B N 1
ATOM 3701 C CA . VAL B 1 24 ? 6.004 -20.828 -11.656 1 93.69 24 VAL B CA 1
ATOM 3702 C C . VAL B 1 24 ? 7.531 -20.797 -11.68 1 93.69 24 VAL B C 1
ATOM 3704 O O . VAL B 1 24 ? 8.156 -20.203 -10.805 1 93.69 24 VAL B O 1
ATOM 3707 N N . VAL B 1 25 ? 8.133 -21.344 -12.672 1 92.31 25 VAL B N 1
ATOM 3708 C CA . VAL B 1 25 ? 9.586 -21.484 -12.758 1 92.31 25 VAL B CA 1
ATOM 3709 C C . VAL B 1 25 ? 10.227 -20.109 -12.867 1 92.31 25 VAL B C 1
ATOM 3711 O O . VAL B 1 25 ? 11.234 -19.828 -12.211 1 92.31 25 VAL B O 1
ATOM 3714 N N . GLU B 1 26 ? 9.586 -19.25 -13.594 1 88.38 26 GLU B N 1
ATOM 3715 C CA . GLU B 1 26 ? 10.125 -17.906 -13.812 1 88.38 26 GLU B CA 1
ATOM 3716 C C . GLU B 1 26 ? 10.023 -17.062 -12.547 1 88.38 26 GLU B C 1
ATOM 3718 O O . GLU B 1 26 ? 10.688 -16.031 -12.43 1 88.38 26 GLU B O 1
ATOM 3723 N N . SER B 1 27 ? 9.219 -17.469 -11.633 1 93.5 27 SER B N 1
ATOM 3724 C CA . SER B 1 27 ? 8.984 -16.688 -10.422 1 93.5 27 SER B CA 1
ATOM 3725 C C . SER B 1 27 ? 9.938 -17.109 -9.305 1 93.5 27 SER B C 1
ATOM 3727 O O . SER B 1 27 ? 9.805 -16.641 -8.164 1 93.5 27 SER B O 1
ATOM 3729 N N . ILE B 1 28 ? 10.883 -17.984 -9.633 1 95.06 28 ILE B N 1
ATOM 3730 C CA . ILE B 1 28 ? 11.938 -18.391 -8.711 1 95.06 28 ILE B CA 1
ATOM 3731 C C . ILE B 1 28 ? 13.266 -17.781 -9.141 1 95.06 28 ILE B C 1
ATOM 3733 O O . ILE B 1 28 ? 13.711 -17.969 -10.273 1 95.06 28 ILE B O 1
ATOM 3737 N N . GLU B 1 29 ? 13.867 -17.062 -8.164 1 92.31 29 GLU B N 1
ATOM 3738 C CA . GLU B 1 29 ? 15.109 -16.375 -8.5 1 92.31 29 GLU B CA 1
ATOM 3739 C C . GLU B 1 29 ? 16.203 -17.359 -8.883 1 92.31 29 GLU B C 1
ATOM 3741 O O . GLU B 1 29 ? 16.391 -18.375 -8.203 1 92.31 29 GLU B O 1
ATOM 3746 N N . LYS B 1 30 ? 16.875 -17.109 -10 1 91.62 30 LYS B N 1
ATOM 3747 C CA . LYS B 1 30 ? 18.031 -17.844 -10.5 1 91.62 30 LYS B CA 1
ATOM 3748 C C . LYS B 1 30 ? 17.625 -19.234 -10.969 1 91.62 30 LYS B C 1
ATOM 3750 O O . LYS B 1 30 ? 18.422 -20.172 -10.883 1 91.62 30 LYS B O 1
ATOM 3755 N N . VAL B 1 31 ? 16.438 -19.422 -11.289 1 91.94 31 VAL B N 1
ATOM 3756 C CA . VAL B 1 31 ? 15.969 -20.625 -11.961 1 91.94 31 VAL B CA 1
ATOM 3757 C C . VAL B 1 31 ? 15.555 -20.297 -13.391 1 91.94 31 VAL B C 1
ATOM 3759 O O . VAL B 1 31 ? 14.844 -19.312 -13.625 1 91.94 31 VAL B O 1
ATOM 3762 N N . VAL B 1 32 ? 16.016 -21.094 -14.312 1 89.06 32 VAL B N 1
ATOM 3763 C CA . VAL B 1 32 ? 15.82 -20.766 -15.719 1 89.06 32 VAL B CA 1
ATOM 3764 C C . VAL B 1 32 ? 15.023 -21.875 -16.406 1 89.06 32 VAL B C 1
ATOM 3766 O O . VAL B 1 32 ? 15.398 -23.047 -16.328 1 89.06 32 VAL B O 1
ATOM 3769 N N . PRO B 1 33 ? 13.938 -21.484 -17.016 1 89.25 33 PRO B N 1
ATOM 3770 C CA . PRO B 1 33 ? 13.211 -22.484 -17.797 1 89.25 33 PRO B CA 1
ATOM 3771 C C . PRO B 1 33 ? 13.844 -22.75 -19.156 1 89.25 33 PRO B C 1
ATOM 3773 O O . PRO B 1 33 ? 14.359 -21.828 -19.797 1 89.25 33 PRO B O 1
ATOM 3776 N N . ILE B 1 34 ? 13.945 -23.969 -19.547 1 86.44 34 ILE B N 1
ATOM 3777 C CA . ILE B 1 34 ? 14.281 -24.391 -20.891 1 86.44 34 ILE B CA 1
ATOM 3778 C C . ILE B 1 34 ? 13.031 -24.938 -21.594 1 86.44 34 ILE B C 1
ATOM 3780 O O . ILE B 1 34 ? 12.57 -26.031 -21.266 1 86.44 34 ILE B O 1
ATOM 3784 N N . VAL B 1 35 ? 12.547 -24.156 -22.5 1 83.75 35 VAL B N 1
ATOM 3785 C CA . VAL B 1 35 ? 11.266 -24.469 -23.109 1 83.75 35 VAL B CA 1
ATOM 3786 C C . VAL B 1 35 ? 11.477 -25.391 -24.312 1 83.75 35 VAL B C 1
ATOM 3788 O O . VAL B 1 35 ? 12.172 -25.031 -25.266 1 83.75 35 VAL B O 1
ATOM 3791 N N . HIS B 1 36 ? 10.984 -26.547 -24.172 1 83.38 36 HIS B N 1
ATOM 3792 C CA . HIS B 1 36 ? 10.984 -27.516 -25.266 1 83.38 36 HIS B CA 1
ATOM 3793 C C . HIS B 1 36 ? 9.602 -27.641 -25.891 1 83.38 36 HIS B C 1
ATOM 3795 O O . HIS B 1 36 ? 8.883 -28.594 -25.641 1 83.38 36 HIS B O 1
ATOM 3801 N N . SER B 1 37 ? 9.258 -26.609 -26.609 1 78.56 37 SER B N 1
ATOM 3802 C CA . SER B 1 37 ? 7.961 -26.5 -27.266 1 78.56 37 SER B CA 1
ATOM 3803 C C . SER B 1 37 ? 8.047 -25.641 -28.531 1 78.56 37 SER B C 1
ATOM 3805 O O . SER B 1 37 ? 9.141 -25.234 -28.938 1 78.56 37 SER B O 1
ATOM 3807 N N . THR B 1 38 ? 6.898 -25.422 -29.172 1 68.94 38 THR B N 1
ATOM 3808 C CA . THR B 1 38 ? 6.867 -24.578 -30.344 1 68.94 38 THR B CA 1
ATOM 3809 C C . THR B 1 38 ? 7.02 -23.109 -29.969 1 68.94 38 THR B C 1
ATOM 3811 O O . THR B 1 38 ? 6.75 -22.734 -28.828 1 68.94 38 THR B O 1
ATOM 3814 N N . ALA B 1 39 ? 7.527 -22.312 -30.875 1 60 39 ALA B N 1
ATOM 3815 C CA . ALA B 1 39 ? 7.742 -20.875 -30.656 1 60 39 ALA B CA 1
ATOM 3816 C C . ALA B 1 39 ? 6.445 -20.188 -30.266 1 60 39 ALA B C 1
ATOM 3818 O O . ALA B 1 39 ? 6.457 -19.234 -29.469 1 60 39 ALA B O 1
ATOM 3819 N N . GLY B 1 40 ? 5.395 -20.609 -30.766 1 56.31 40 GLY B N 1
ATOM 3820 C CA . GLY B 1 40 ? 4.098 -20 -30.516 1 56.31 40 GLY B CA 1
ATOM 3821 C C . GLY B 1 40 ? 3.707 -20.031 -29.047 1 56.31 40 GLY B C 1
ATOM 3822 O O . GLY B 1 40 ? 3.199 -19.031 -28.516 1 56.31 40 GLY B O 1
ATOM 3823 N N . CYS B 1 41 ? 4.016 -21.094 -28.438 1 64.31 41 CYS B N 1
ATOM 3824 C CA . CYS B 1 41 ? 3.623 -21.234 -27.031 1 64.31 41 CYS B CA 1
ATOM 3825 C C . CYS B 1 41 ? 4.383 -20.234 -26.156 1 64.31 41 CYS B C 1
ATOM 3827 O O . CYS B 1 41 ? 3.812 -19.656 -25.234 1 64.31 41 CYS B O 1
ATOM 3829 N N . THR B 1 42 ? 5.605 -19.953 -26.5 1 60.03 42 THR B N 1
ATOM 3830 C CA . THR B 1 42 ? 6.445 -19.078 -25.688 1 60.03 42 THR B CA 1
ATOM 3831 C C . THR B 1 42 ? 6.051 -17.625 -25.875 1 60.03 42 THR B C 1
ATOM 3833 O O . THR B 1 42 ? 5.969 -16.859 -24.906 1 60.03 42 THR B O 1
ATOM 3836 N N . ILE B 1 43 ? 5.836 -17.344 -27.109 1 49.81 43 ILE B N 1
ATOM 3837 C CA . ILE B 1 43 ? 5.5 -15.961 -27.438 1 49.81 43 ILE B CA 1
ATOM 3838 C C . ILE B 1 43 ? 4.156 -15.594 -26.812 1 49.81 43 ILE B C 1
ATOM 3840 O O . ILE B 1 43 ? 4.004 -14.508 -26.25 1 49.81 43 ILE B O 1
ATOM 3844 N N . GLN B 1 44 ? 3.287 -16.547 -26.859 1 53.84 44 GLN B N 1
ATOM 3845 C CA . GLN B 1 44 ? 1.961 -16.312 -26.297 1 53.84 44 GLN B CA 1
ATOM 3846 C C . GLN B 1 44 ? 2.039 -16.062 -24.797 1 53.84 44 GLN B C 1
ATOM 3848 O O . GLN B 1 44 ? 1.32 -15.219 -24.25 1 53.84 44 GLN B O 1
ATOM 3853 N N . GLN B 1 45 ? 2.996 -16.656 -24.297 1 58.41 45 GLN B N 1
ATOM 3854 C CA . GLN B 1 45 ? 3.105 -16.547 -22.844 1 58.41 45 GLN B CA 1
ATOM 3855 C C . GLN B 1 45 ? 3.775 -15.242 -22.438 1 58.41 45 GLN B C 1
ATOM 3857 O O . GLN B 1 45 ? 3.299 -14.547 -21.531 1 58.41 45 GLN B O 1
ATOM 3862 N N . TYR B 1 46 ? 4.844 -14.953 -23.078 1 56.53 46 TYR B N 1
ATOM 3863 C CA . TYR B 1 46 ? 5.609 -13.773 -22.688 1 56.53 46 TYR B CA 1
ATOM 3864 C C . TYR B 1 46 ? 4.836 -12.5 -23 1 56.53 46 TYR B C 1
ATOM 3866 O O . TYR B 1 46 ? 4.73 -11.617 -22.141 1 56.53 46 TYR B O 1
ATOM 3874 N N . LEU B 1 47 ? 4.32 -12.492 -24.125 1 51.16 47 LEU B N 1
ATOM 3875 C CA . LEU B 1 47 ? 3.666 -11.258 -24.547 1 51.16 47 LEU B CA 1
ATOM 3876 C C . LEU B 1 47 ? 2.25 -11.172 -24 1 51.16 47 LEU B C 1
ATOM 3878 O O . LEU B 1 47 ? 1.8 -10.102 -23.594 1 51.16 47 LEU B O 1
ATOM 3882 N N . GLY B 1 48 ? 1.734 -12.266 -23.812 1 57.97 48 GLY B N 1
ATOM 3883 C CA . GLY B 1 48 ? 0.316 -12.258 -23.5 1 57.97 48 GLY B CA 1
ATOM 3884 C C . GLY B 1 48 ? 0.038 -12.195 -22.016 1 57.97 48 GLY B C 1
ATOM 3885 O O . GLY B 1 48 ? -0.661 -11.297 -21.547 1 57.97 48 GLY B O 1
ATOM 3886 N N . VAL B 1 49 ? 0.72 -12.93 -21.297 1 61.66 49 VAL B N 1
ATOM 3887 C CA . VAL B 1 49 ? 0.336 -13.109 -19.906 1 61.66 49 VAL B CA 1
ATOM 3888 C C . VAL B 1 49 ? 0.816 -11.922 -19.078 1 61.66 49 VAL B C 1
ATOM 3890 O O . VAL B 1 49 ? 0.069 -11.391 -18.25 1 61.66 49 VAL B O 1
ATOM 3893 N N . ASN B 1 50 ? 1.979 -11.453 -19.344 1 65.06 50 ASN B N 1
ATOM 3894 C CA . ASN B 1 50 ? 2.529 -10.359 -18.547 1 65.06 50 ASN B CA 1
ATOM 3895 C C . ASN B 1 50 ? 1.73 -9.07 -18.719 1 65.06 50 ASN B C 1
ATOM 3897 O O . ASN B 1 50 ? 1.51 -8.328 -17.766 1 65.06 50 ASN B O 1
ATOM 3901 N N . LYS B 1 51 ? 1.3 -8.922 -19.891 1 65.06 51 LYS B N 1
ATOM 3902 C CA . LYS B 1 51 ? 0.54 -7.715 -20.188 1 65.06 51 LYS B CA 1
ATOM 3903 C C . LYS B 1 51 ? -0.817 -7.73 -19.5 1 65.06 51 LYS B C 1
ATOM 3905 O O . LYS B 1 51 ? -1.296 -6.688 -19.031 1 65.06 51 LYS B O 1
ATOM 3910 N N . VAL B 1 52 ? -1.274 -8.93 -19.312 1 72 52 VAL B N 1
ATOM 3911 C CA . VAL B 1 52 ? -2.637 -8.992 -18.797 1 72 52 VAL B CA 1
ATOM 3912 C C . VAL B 1 52 ? -2.609 -9.352 -17.312 1 72 52 VAL B C 1
ATOM 3914 O O . VAL B 1 52 ? -3.658 -9.469 -16.672 1 72 52 VAL B O 1
ATOM 3917 N N . SER B 1 53 ? -1.467 -9.508 -16.812 1 78 53 SER B N 1
ATOM 3918 C CA . SER B 1 53 ? -1.299 -9.727 -15.375 1 78 53 SER B CA 1
ATOM 3919 C C . SER B 1 53 ? -0.753 -8.484 -14.688 1 78 53 SER B C 1
ATOM 3921 O O . SER B 1 53 ? 0.239 -8.555 -13.953 1 78 53 SER B O 1
ATOM 3923 N N . GLY B 1 54 ? -1.35 -7.43 -15.008 1 67.31 54 GLY B N 1
ATOM 3924 C CA . GLY B 1 54 ? -0.915 -6.207 -14.359 1 67.31 54 GLY B CA 1
ATOM 3925 C C . GLY B 1 54 ? 0.25 -5.535 -15.062 1 67.31 54 GLY B C 1
ATOM 3926 O O . GLY B 1 54 ? 1.025 -4.809 -14.438 1 67.31 54 GLY B O 1
ATOM 3927 N N . ASN B 1 55 ? 0.504 -5.895 -16.375 1 59.53 55 ASN B N 1
ATOM 3928 C CA . ASN B 1 55 ? 1.528 -5.289 -17.219 1 59.53 55 ASN B CA 1
ATOM 3929 C C . ASN B 1 55 ? 2.922 -5.461 -16.609 1 59.53 55 ASN B C 1
ATOM 3931 O O . ASN B 1 55 ? 3.707 -4.512 -16.578 1 59.53 55 ASN B O 1
ATOM 3935 N N . LYS B 1 56 ? 3.201 -6.648 -16.141 1 70.31 56 LYS B N 1
ATOM 3936 C CA . LYS B 1 56 ? 4.5 -6.945 -15.539 1 70.31 56 LYS B CA 1
ATOM 3937 C C . LYS B 1 56 ? 5.547 -7.238 -16.609 1 70.31 56 LYS B C 1
ATOM 3939 O O . LYS B 1 56 ? 5.199 -7.539 -17.75 1 70.31 56 LYS B O 1
ATOM 3944 N N . GLY B 1 57 ? 6.82 -6.84 -16.406 1 55.69 57 GLY B N 1
ATOM 3945 C CA . GLY B 1 57 ? 7.918 -7.168 -17.297 1 55.69 57 GLY B CA 1
ATOM 3946 C C . GLY B 1 57 ? 8.398 -8.602 -17.156 1 55.69 57 GLY B C 1
ATOM 3947 O O . GLY B 1 57 ? 7.84 -9.375 -16.375 1 55.69 57 GLY B O 1
ATOM 3948 N N . SER B 1 58 ? 9.328 -9.109 -18.062 1 51.5 58 SER B N 1
ATOM 3949 C CA . SER B 1 58 ? 9.766 -10.5 -18.156 1 51.5 58 SER B CA 1
ATOM 3950 C C . SER B 1 58 ? 10.766 -10.852 -17.062 1 51.5 58 SER B C 1
ATOM 3952 O O . SER B 1 58 ? 11.094 -12.023 -16.875 1 51.5 58 SER B O 1
ATOM 3954 N N . GLY B 1 59 ? 11.016 -10.047 -16.031 1 48.94 59 GLY B N 1
ATOM 3955 C CA . GLY B 1 59 ? 11.93 -10.391 -14.961 1 48.94 59 GLY B CA 1
ATOM 3956 C C . GLY B 1 59 ? 13.297 -10.828 -15.461 1 48.94 59 GLY B C 1
ATOM 3957 O O . GLY B 1 59 ? 13.672 -10.531 -16.609 1 48.94 59 GLY B O 1
ATOM 3958 N N . TYR B 1 60 ? 14.227 -11.516 -14.508 1 41.06 60 TYR B N 1
ATOM 3959 C CA . TYR B 1 60 ? 15.578 -11.969 -14.781 1 41.06 60 TYR B CA 1
ATOM 3960 C C . TYR B 1 60 ? 15.617 -12.883 -16 1 41.06 60 TYR B C 1
ATOM 3962 O O . TYR B 1 60 ? 16.5 -12.758 -16.844 1 41.06 60 TYR B O 1
ATOM 3970 N N . ALA B 1 61 ? 14.805 -13.922 -15.898 1 40.75 61 ALA B N 1
ATOM 3971 C CA . ALA B 1 61 ? 14.797 -14.922 -16.969 1 40.75 61 ALA B CA 1
ATOM 3972 C C . ALA B 1 61 ? 13.742 -14.602 -18.016 1 40.75 61 ALA B C 1
ATOM 3974 O O . ALA B 1 61 ? 13.555 -15.359 -18.969 1 40.75 61 ALA B O 1
ATOM 3975 N N . GLY B 1 62 ? 12.891 -13.5 -17.781 1 41.84 62 GLY B N 1
ATOM 3976 C CA . GLY B 1 62 ? 11.711 -13.086 -18.531 1 41.84 62 GLY B CA 1
ATOM 3977 C C . GLY B 1 62 ? 12 -12.008 -19.562 1 41.84 62 GLY B C 1
ATOM 3978 O O . GLY B 1 62 ? 13.047 -11.359 -19.516 1 41.84 62 GLY B O 1
ATOM 3979 N N . GLY B 1 63 ? 11.734 -12.109 -20.703 1 41.38 63 GLY B N 1
ATOM 3980 C CA . GLY B 1 63 ? 11.805 -11.516 -22.031 1 41.38 63 GLY B CA 1
ATOM 3981 C C . GLY B 1 63 ? 12 -12.539 -23.125 1 41.38 63 GLY B C 1
ATOM 3982 O O . GLY B 1 63 ? 11.812 -13.734 -22.906 1 41.38 63 GLY B O 1
ATOM 3983 N N . VAL B 1 64 ? 12.227 -12.008 -24.297 1 39.16 64 VAL B N 1
ATOM 3984 C CA . VAL B 1 64 ? 12.445 -12.859 -25.453 1 39.16 64 VAL B CA 1
ATOM 3985 C C . VAL B 1 64 ? 13.562 -13.852 -25.172 1 39.16 64 VAL B C 1
ATOM 3987 O O . VAL B 1 64 ? 13.828 -14.75 -25.969 1 39.16 64 VAL B O 1
ATOM 3990 N N . GLN B 1 65 ? 13.984 -13.734 -23.938 1 37.19 65 GLN B N 1
ATOM 3991 C CA . GLN B 1 65 ? 15.195 -14.523 -23.75 1 37.19 65 GLN B CA 1
ATOM 3992 C C . GLN B 1 65 ? 14.859 -15.898 -23.172 1 37.19 65 GLN B C 1
ATOM 3994 O O . GLN B 1 65 ? 15.758 -16.641 -22.75 1 37.19 65 GLN B O 1
ATOM 3999 N N . ALA B 1 66 ? 13.641 -16.062 -22.672 1 41.84 66 ALA B N 1
ATOM 4000 C CA . ALA B 1 66 ? 13.477 -17.469 -22.328 1 41.84 66 ALA B CA 1
ATOM 4001 C C . ALA B 1 66 ? 14.055 -18.375 -23.422 1 41.84 66 ALA B C 1
ATOM 4003 O O . ALA B 1 66 ? 13.711 -18.25 -24.594 1 41.84 66 ALA B O 1
ATOM 4004 N N . SER B 1 67 ? 15.203 -18.891 -23.234 1 36.53 67 SER B N 1
ATOM 4005 C CA . SER B 1 67 ? 15.867 -19.75 -24.203 1 36.53 67 SER B CA 1
ATOM 4006 C C . SER B 1 67 ? 14.906 -20.812 -24.75 1 36.53 67 SER B C 1
ATOM 4008 O O . SER B 1 67 ? 14.359 -21.609 -23.984 1 36.53 67 SER B O 1
ATOM 4010 N N . SER B 1 68 ? 14.055 -20.359 -25.547 1 38.94 68 SER B N 1
ATOM 4011 C CA . SER B 1 68 ? 13.172 -21.281 -26.234 1 38.94 68 SER B CA 1
ATOM 4012 C C . SER B 1 68 ? 13.914 -22.047 -27.328 1 38.94 68 SER B C 1
ATOM 4014 O O . SER B 1 68 ? 14.836 -21.5 -27.953 1 38.94 68 SER B O 1
ATOM 4016 N N . SER B 1 69 ? 13.977 -23.281 -27.203 1 38.56 69 SER B N 1
ATOM 4017 C CA . SER B 1 69 ? 14.586 -24.047 -28.281 1 38.56 69 SER B CA 1
ATOM 4018 C C . SER B 1 69 ? 14.008 -23.656 -29.625 1 38.56 69 SER B C 1
ATOM 4020 O O . SER B 1 69 ? 14.5 -24.094 -30.672 1 38.56 69 SER B O 1
ATOM 4022 N N . ASN B 1 70 ? 13.25 -22.422 -29.547 1 37.94 70 ASN B N 1
ATOM 4023 C CA . ASN B 1 70 ? 12.641 -22.031 -30.828 1 37.94 70 ASN B CA 1
ATOM 4024 C C . ASN B 1 70 ? 12.523 -23.219 -31.781 1 37.94 70 ASN B C 1
ATOM 4026 O O . ASN B 1 70 ? 13.188 -23.25 -32.812 1 37.94 70 ASN B O 1
ATOM 4030 N N . VAL B 1 71 ? 12 -24.297 -31.438 1 37.19 71 VAL B N 1
ATOM 4031 C CA . VAL B 1 71 ? 11.805 -25.406 -32.375 1 37.19 71 VAL B CA 1
ATOM 4032 C C . VAL B 1 71 ? 10.93 -24.969 -33.531 1 37.19 71 VAL B C 1
ATOM 4034 O O . VAL B 1 71 ? 9.82 -24.469 -33.344 1 37.19 71 VAL B O 1
ATOM 4037 N N . ILE B 1 72 ? 11.469 -24.484 -34.562 1 35.41 72 ILE B N 1
ATOM 4038 C CA . ILE B 1 72 ? 10.805 -24.234 -35.844 1 35.41 72 ILE B CA 1
ATOM 4039 C C . ILE B 1 72 ? 10.078 -25.5 -36.312 1 35.41 72 ILE B C 1
ATOM 4041 O O . ILE B 1 72 ? 10.406 -26.609 -35.875 1 35.41 72 ILE B O 1
ATOM 4045 N N . GLU B 1 73 ? 9.047 -25.297 -37.125 1 36.5 73 GLU B N 1
ATOM 4046 C CA . GLU B 1 73 ? 8.25 -26.344 -37.75 1 36.5 73 GLU B CA 1
ATOM 4047 C C . GLU B 1 73 ? 9.109 -27.562 -38.062 1 36.5 73 GLU B C 1
ATOM 4049 O O . GLU B 1 73 ? 8.711 -28.703 -37.812 1 36.5 73 GLU B O 1
ATOM 4054 N N . LYS B 1 74 ? 10.023 -27.406 -38.844 1 36.44 74 LYS B N 1
ATOM 4055 C CA . LYS B 1 74 ? 10.82 -28.5 -39.406 1 36.44 74 LYS B CA 1
ATOM 4056 C C . LYS B 1 74 ? 11.516 -29.297 -38.281 1 36.44 74 LYS B C 1
ATOM 4058 O O . LYS B 1 74 ? 11.68 -30.5 -38.406 1 36.44 74 LYS B O 1
ATOM 4063 N N . GLN B 1 75 ? 11.891 -28.781 -37.406 1 39.62 75 GLN B N 1
ATOM 4064 C CA . GLN B 1 75 ? 12.609 -29.5 -36.344 1 39.62 75 GLN B CA 1
ATOM 4065 C C . GLN B 1 75 ? 11.633 -30.188 -35.406 1 39.62 75 GLN B C 1
ATOM 4067 O O . GLN B 1 75 ? 12.023 -31.078 -34.656 1 39.62 75 GLN B O 1
ATOM 4072 N N . ILE B 1 76 ? 10.5 -29.844 -35.281 1 41.03 76 ILE B N 1
ATOM 4073 C CA . ILE B 1 76 ? 9.398 -30.594 -34.688 1 41.03 76 ILE B CA 1
ATOM 4074 C C . ILE B 1 76 ? 9.305 -31.969 -35.344 1 41.03 76 ILE B C 1
ATOM 4076 O O . ILE B 1 76 ? 9.039 -32.969 -34.656 1 41.03 76 ILE B O 1
ATOM 4080 N N . ILE B 1 77 ? 9.523 -32.125 -36.625 1 39.47 77 ILE B N 1
ATOM 4081 C CA . ILE B 1 77 ? 9.406 -33.344 -37.375 1 39.47 77 ILE B CA 1
ATOM 4082 C C . ILE B 1 77 ? 10.602 -34.25 -37.094 1 39.47 77 ILE B C 1
ATOM 4084 O O . ILE B 1 77 ? 10.453 -35.469 -36.969 1 39.47 77 ILE B O 1
ATOM 4088 N N . PHE B 1 78 ? 11.906 -33.969 -37.281 1 42.38 78 PHE B N 1
ATOM 4089 C CA . PHE B 1 78 ? 13.016 -34.906 -37.469 1 42.38 78 PHE B CA 1
ATOM 4090 C C . PHE B 1 78 ? 13.648 -35.25 -36.125 1 42.38 78 PHE B C 1
ATOM 4092 O O . PHE B 1 78 ? 14.734 -35.844 -36.062 1 42.38 78 PHE B O 1
ATOM 4099 N N . GLY B 1 79 ? 13.102 -35.281 -34.969 1 51.38 79 GLY B N 1
ATOM 4100 C CA . GLY B 1 79 ? 13.539 -35.969 -33.781 1 51.38 79 GLY B CA 1
ATOM 4101 C C . GLY B 1 79 ? 14.266 -35.062 -32.812 1 51.38 79 GLY B C 1
ATOM 4102 O O . GLY B 1 79 ? 15.352 -34.594 -33.094 1 51.38 79 GLY B O 1
ATOM 4103 N N . GLY B 1 80 ? 13.633 -34.156 -31.719 1 61.97 80 GLY B N 1
ATOM 4104 C CA . GLY B 1 80 ? 13.742 -33.031 -30.828 1 61.97 80 GLY B CA 1
ATOM 4105 C C . GLY B 1 80 ? 14.672 -33.25 -29.656 1 61.97 80 GLY B C 1
ATOM 4106 O O . GLY B 1 80 ? 15 -32.344 -28.906 1 61.97 80 GLY B O 1
ATOM 4107 N N . THR B 1 81 ? 15.203 -34.531 -29.656 1 75.25 81 THR B N 1
ATOM 4108 C CA . THR B 1 81 ? 16.016 -34.875 -28.5 1 75.25 81 THR B CA 1
ATOM 4109 C C . THR B 1 81 ? 17.422 -34.281 -28.609 1 75.25 81 THR B C 1
ATOM 4111 O O . THR B 1 81 ? 17.953 -33.75 -27.625 1 75.25 81 THR B O 1
ATOM 4114 N N . SER B 1 82 ? 18.016 -34.469 -29.844 1 76.69 82 SER B N 1
ATOM 4115 C CA . SER B 1 82 ? 19.344 -33.906 -30.031 1 76.69 82 SER B CA 1
ATOM 4116 C C . SER B 1 82 ? 19.328 -32.406 -29.859 1 76.69 82 SER B C 1
ATOM 4118 O O . SER B 1 82 ? 20.25 -31.812 -29.281 1 76.69 82 SER B O 1
ATOM 4120 N N . ARG B 1 83 ? 18.344 -31.891 -30.234 1 79.44 83 ARG B N 1
ATOM 4121 C CA . ARG B 1 83 ? 18.219 -30.453 -30.109 1 79.44 83 ARG B CA 1
ATOM 4122 C C . ARG B 1 83 ? 18.047 -30.031 -28.656 1 79.44 83 ARG B C 1
ATOM 4124 O O . ARG B 1 83 ? 18.594 -29.016 -28.219 1 79.44 83 ARG B O 1
ATOM 4131 N N . LEU B 1 84 ? 17.281 -30.859 -28 1 85.06 84 LEU B N 1
ATOM 4132 C CA . LEU B 1 84 ? 17.094 -30.578 -26.578 1 85.06 84 LEU B CA 1
ATOM 4133 C C . LEU B 1 84 ? 18.422 -30.656 -25.828 1 85.06 84 LEU B C 1
ATOM 4135 O O . LEU B 1 84 ? 18.719 -29.797 -25 1 85.06 84 LEU B O 1
ATOM 4139 N N . ARG B 1 85 ? 19.188 -31.656 -26.219 1 86.06 85 ARG B N 1
ATOM 4140 C CA . ARG B 1 85 ? 20.5 -31.812 -25.609 1 86.06 85 ARG B CA 1
ATOM 4141 C C . ARG B 1 85 ? 21.375 -30.578 -25.844 1 86.06 85 ARG B C 1
ATOM 4143 O O . ARG B 1 85 ? 22 -30.062 -24.922 1 86.06 85 ARG B O 1
ATOM 4150 N N . GLU B 1 86 ? 21.391 -30.172 -27.031 1 83.88 86 GLU B N 1
ATOM 4151 C CA . GLU B 1 86 ? 22.172 -28.984 -27.391 1 83.88 86 GLU B CA 1
ATOM 4152 C C . GLU B 1 86 ? 21.656 -27.734 -26.688 1 83.88 86 GLU B C 1
ATOM 4154 O O . GLU B 1 86 ? 22.438 -26.906 -26.234 1 83.88 86 GLU B O 1
ATOM 4159 N N . GLN B 1 87 ? 20.391 -27.641 -26.641 1 83.75 87 GLN B N 1
ATOM 4160 C CA . GLN B 1 87 ? 19.781 -26.484 -26 1 83.75 87 GLN B CA 1
ATOM 4161 C C . GLN B 1 87 ? 20.125 -26.422 -24.516 1 83.75 87 GLN B C 1
ATOM 4163 O O . GLN B 1 87 ? 20.391 -25.359 -23.969 1 83.75 87 GLN B O 1
ATOM 4168 N N . ILE B 1 88 ? 20.031 -27.547 -23.875 1 88.62 88 ILE B N 1
ATOM 4169 C CA . ILE B 1 88 ? 20.375 -27.625 -22.469 1 88.62 88 ILE B CA 1
ATOM 4170 C C . ILE B 1 88 ? 21.812 -27.172 -22.25 1 88.62 88 ILE B C 1
ATOM 4172 O O . ILE B 1 88 ? 22.078 -26.297 -21.422 1 88.62 88 ILE B O 1
ATOM 4176 N N . LYS B 1 89 ? 22.703 -27.672 -23.047 1 87.12 89 LYS B N 1
ATOM 4177 C CA . LYS B 1 89 ? 24.109 -27.359 -22.906 1 87.12 89 LYS B CA 1
ATOM 4178 C C . LYS B 1 89 ? 24.375 -25.875 -23.188 1 87.12 89 LYS B C 1
ATOM 4180 O O . LYS B 1 89 ? 25.109 -25.219 -22.453 1 87.12 89 LYS B O 1
ATOM 4185 N N . ASN B 1 90 ? 23.781 -25.391 -24.219 1 85.12 90 ASN B N 1
ATOM 4186 C CA . ASN B 1 90 ? 23.969 -23.984 -24.578 1 85.12 90 ASN B CA 1
ATOM 4187 C C . ASN B 1 90 ? 23.422 -23.047 -23.5 1 85.12 90 ASN B C 1
ATOM 4189 O O . ASN B 1 90 ? 24.047 -22.031 -23.188 1 85.12 90 ASN B O 1
ATOM 4193 N N . THR B 1 91 ? 22.25 -23.391 -23.016 1 85.5 91 THR B N 1
ATOM 4194 C CA . THR B 1 91 ? 21.641 -22.547 -22 1 85.5 91 THR B CA 1
ATOM 4195 C C . THR B 1 91 ? 22.516 -22.5 -20.75 1 85.5 91 THR B C 1
ATOM 4197 O O . THR B 1 91 ? 22.719 -21.422 -20.172 1 85.5 91 THR B O 1
ATOM 4200 N N . ILE B 1 92 ? 23.047 -23.594 -20.391 1 88.12 92 ILE B N 1
ATOM 4201 C CA . ILE B 1 92 ? 23.891 -23.688 -19.203 1 88.12 92 ILE B CA 1
ATOM 4202 C C . ILE B 1 92 ? 25.156 -22.844 -19.391 1 88.12 92 ILE B C 1
ATOM 4204 O O . ILE B 1 92 ? 25.641 -22.219 -18.453 1 88.12 92 ILE B O 1
ATOM 4208 N N . LYS B 1 93 ? 25.609 -22.797 -20.594 1 86.88 93 LYS B N 1
ATOM 4209 C CA . LYS B 1 93 ? 26.844 -22.062 -20.906 1 86.88 93 LYS B CA 1
ATOM 4210 C C . LYS B 1 93 ? 26.609 -20.562 -20.875 1 86.88 93 LYS B C 1
ATOM 4212 O O . LYS B 1 93 ? 27.5 -19.797 -20.5 1 86.88 93 LYS B O 1
ATOM 4217 N N . VAL B 1 94 ? 25.438 -20.188 -21.188 1 85.5 94 VAL B N 1
ATOM 4218 C CA . VAL B 1 94 ? 25.25 -18.75 -21.438 1 85.5 94 VAL B CA 1
ATOM 4219 C C . VAL B 1 94 ? 24.5 -18.125 -20.25 1 85.5 94 VAL B C 1
ATOM 4221 O O . VAL B 1 94 ? 24.609 -16.922 -20.016 1 85.5 94 VAL B O 1
ATOM 4224 N N . MET B 1 95 ? 23.766 -18.922 -19.547 1 87.25 95 MET B N 1
ATOM 4225 C CA . MET B 1 95 ? 22.969 -18.391 -18.453 1 87.25 95 MET B CA 1
ATOM 4226 C C . MET B 1 95 ? 23.438 -18.984 -17.109 1 87.25 95 MET B C 1
ATOM 4228 O O . MET B 1 95 ? 23.469 -20.203 -16.953 1 87.25 95 MET B O 1
ATOM 4232 N N . ASP B 1 96 ? 23.719 -18.094 -16.297 1 88.06 96 ASP B N 1
ATOM 4233 C CA . ASP B 1 96 ? 24.094 -18.531 -14.953 1 88.06 96 ASP B CA 1
ATOM 4234 C C . ASP B 1 96 ? 22.844 -18.719 -14.086 1 88.06 96 ASP B C 1
ATOM 4236 O O . ASP B 1 96 ? 22.125 -17.766 -13.805 1 88.06 96 ASP B O 1
ATOM 4240 N N . ALA B 1 97 ? 22.578 -19.969 -13.688 1 91.75 97 ALA B N 1
ATOM 4241 C CA . ALA B 1 97 ? 21.406 -20.297 -12.867 1 91.75 97 ALA B CA 1
ATOM 4242 C C . ALA B 1 97 ? 21.734 -21.391 -11.859 1 91.75 97 ALA B C 1
ATOM 4244 O O . ALA B 1 97 ? 22.75 -22.078 -11.992 1 91.75 97 ALA B O 1
ATOM 4245 N N . ASP B 1 98 ? 20.953 -21.438 -10.859 1 94.06 98 ASP B N 1
ATOM 4246 C CA . ASP B 1 98 ? 21.125 -22.453 -9.828 1 94.06 98 ASP B CA 1
ATOM 4247 C C . ASP B 1 98 ? 20.359 -23.734 -10.18 1 94.06 98 ASP B C 1
ATOM 4249 O O . ASP B 1 98 ? 20.641 -24.797 -9.648 1 94.06 98 ASP B O 1
ATOM 4253 N N . LEU B 1 99 ? 19.391 -23.578 -11.062 1 94.38 99 LEU B N 1
ATOM 4254 C CA . LEU B 1 99 ? 18.578 -24.703 -11.516 1 94.38 99 LEU B CA 1
ATOM 4255 C C . LEU B 1 99 ? 18 -24.422 -12.898 1 94.38 99 LEU B C 1
ATOM 4257 O O . LEU B 1 99 ? 17.562 -23.312 -13.188 1 94.38 99 LEU B O 1
ATOM 4261 N N . TYR B 1 100 ? 18.094 -25.406 -13.719 1 91.69 100 TYR B N 1
ATOM 4262 C CA . TYR B 1 100 ? 17.469 -25.375 -15.039 1 91.69 100 TYR B CA 1
ATOM 4263 C C . TYR B 1 100 ? 16.312 -26.344 -15.117 1 91.69 100 TYR B C 1
ATOM 4265 O O . TYR B 1 100 ? 16.422 -27.5 -14.695 1 91.69 100 TYR B O 1
ATOM 4273 N N . VAL B 1 101 ? 15.188 -25.844 -15.578 1 93.06 101 VAL B N 1
ATOM 4274 C CA . VAL B 1 101 ? 13.992 -26.688 -15.625 1 93.06 101 VAL B CA 1
ATOM 4275 C C . VAL B 1 101 ? 13.516 -26.828 -17.078 1 93.06 101 VAL B C 1
ATOM 4277 O O . VAL B 1 101 ? 13.047 -25.859 -17.672 1 93.06 101 VAL B O 1
ATOM 4280 N N . VAL B 1 102 ? 13.578 -28.031 -17.594 1 90.81 102 VAL B N 1
ATOM 4281 C CA . VAL B 1 102 ? 13.078 -28.312 -18.938 1 90.81 102 VAL B CA 1
ATOM 4282 C C . VAL B 1 102 ? 11.555 -28.453 -18.906 1 90.81 102 VAL B C 1
ATOM 4284 O O . VAL B 1 102 ? 11.023 -29.297 -18.188 1 90.81 102 VAL B O 1
ATOM 4287 N N . LEU B 1 103 ? 10.93 -27.609 -19.625 1 89.06 103 LEU B N 1
ATOM 4288 C CA . LEU B 1 103 ? 9.477 -27.641 -19.734 1 89.06 103 LEU B CA 1
ATOM 4289 C C . LEU B 1 103 ? 9.039 -28.078 -21.125 1 89.06 103 LEU B C 1
ATOM 4291 O O . LEU B 1 103 ? 9.477 -27.516 -22.125 1 89.06 103 LEU B O 1
ATOM 4295 N N . SER B 1 104 ? 8.242 -29.094 -21.156 1 86.12 104 SER B N 1
ATOM 4296 C CA . SER B 1 104 ? 7.801 -29.609 -22.453 1 86.12 104 SER B CA 1
ATOM 4297 C C . SER B 1 104 ? 6.367 -29.172 -22.75 1 86.12 104 SER B C 1
ATOM 4299 O O . SER B 1 104 ? 5.527 -29.125 -21.859 1 86.12 104 SER B O 1
ATOM 4301 N N . GLY B 1 105 ? 6.129 -28.859 -23.984 1 82.88 105 GLY B N 1
ATOM 4302 C CA . GLY B 1 105 ? 4.805 -28.469 -24.453 1 82.88 105 GLY B CA 1
ATOM 4303 C C . GLY B 1 105 ? 4.082 -29.578 -25.188 1 82.88 105 GLY B C 1
ATOM 4304 O O . GLY B 1 105 ? 4.5 -30.734 -25.141 1 82.88 105 GLY B O 1
ATOM 4305 N N . CYS B 1 106 ? 2.928 -29.188 -25.719 1 78.38 106 CYS B N 1
ATOM 4306 C CA . CYS B 1 106 ? 2.031 -30.141 -26.359 1 78.38 106 CYS B CA 1
ATOM 4307 C C . CYS B 1 106 ? 2.729 -30.859 -27.516 1 78.38 106 CYS B C 1
ATOM 4309 O O . CYS B 1 106 ? 2.689 -32.094 -27.594 1 78.38 106 CYS B O 1
ATOM 4311 N N . ALA B 1 107 ? 3.416 -30.094 -28.344 1 73.56 107 ALA B N 1
ATOM 4312 C CA . ALA B 1 107 ? 3.979 -30.625 -29.578 1 73.56 107 ALA B CA 1
ATOM 4313 C C . ALA B 1 107 ? 5.047 -31.672 -29.281 1 73.56 107 ALA B C 1
ATOM 4315 O O . ALA B 1 107 ? 5.055 -32.75 -29.891 1 73.56 107 ALA B O 1
ATOM 4316 N N . THR B 1 108 ? 5.887 -31.422 -28.359 1 77.94 108 THR B N 1
ATOM 4317 C CA . THR B 1 108 ? 7 -32.312 -28.062 1 77.94 108 THR B CA 1
ATOM 4318 C C . THR B 1 108 ? 6.508 -33.562 -27.328 1 77.94 108 THR B C 1
ATOM 4320 O O . THR B 1 108 ? 7.043 -34.656 -27.531 1 77.94 108 THR B O 1
ATOM 4323 N N . GLU B 1 109 ? 5.582 -33.375 -26.547 1 78.69 109 GLU B N 1
ATOM 4324 C CA . GLU B 1 109 ? 5.023 -34.531 -25.844 1 78.69 109 GLU B CA 1
ATOM 4325 C C . GLU B 1 109 ? 4.273 -35.469 -26.797 1 78.69 109 GLU B C 1
ATOM 4327 O O . GLU B 1 109 ? 4.27 -36.688 -26.609 1 78.69 109 GLU B O 1
ATOM 4332 N N . LEU B 1 110 ? 3.65 -34.844 -27.766 1 75.5 110 LEU B N 1
ATOM 4333 C CA . LEU B 1 110 ? 2.943 -35.656 -28.766 1 75.5 110 LEU B CA 1
ATOM 4334 C C . LEU B 1 110 ? 3.926 -36.406 -29.641 1 75.5 110 LEU B C 1
ATOM 4336 O O . LEU B 1 110 ? 3.648 -37.562 -30.031 1 75.5 110 LEU B O 1
ATOM 4340 N N . VAL B 1 111 ? 4.996 -35.75 -29.984 1 76.44 111 VAL B N 1
ATOM 4341 C CA . VAL B 1 111 ? 6.035 -36.438 -30.766 1 76.44 111 VAL B CA 1
ATOM 4342 C C . VAL B 1 111 ? 6.641 -37.562 -29.969 1 76.44 111 VAL B C 1
ATOM 4344 O O . VAL B 1 111 ? 7.035 -38.594 -30.547 1 76.44 111 VAL B O 1
ATOM 4347 N N . GLY B 1 112 ? 6.723 -37.438 -28.688 1 76.62 112 GLY B N 1
ATOM 4348 C CA . GLY B 1 112 ? 7.219 -38.5 -27.828 1 76.62 112 GLY B CA 1
ATOM 4349 C C . GLY B 1 112 ? 8.711 -38.375 -27.547 1 76.62 112 GLY B C 1
ATOM 4350 O O . GLY B 1 112 ? 9.398 -39.406 -27.438 1 76.62 112 GLY B O 1
ATOM 4351 N N . ASP B 1 113 ? 9.195 -37.188 -27.562 1 78.69 113 ASP B N 1
ATOM 4352 C CA . ASP B 1 113 ? 10.602 -37 -27.188 1 78.69 113 ASP B CA 1
ATOM 4353 C C . ASP B 1 113 ? 10.867 -37.531 -25.781 1 78.69 113 ASP B C 1
ATOM 4355 O O . ASP B 1 113 ? 10.031 -37.406 -24.891 1 78.69 113 ASP B O 1
ATOM 4359 N N . ASP B 1 114 ? 11.961 -38.219 -25.688 1 84.88 114 ASP B N 1
ATOM 4360 C CA . ASP B 1 114 ? 12.312 -38.75 -24.359 1 84.88 114 ASP B CA 1
ATOM 4361 C C . ASP B 1 114 ? 13 -37.688 -23.516 1 84.88 114 ASP B C 1
ATOM 4363 O O . ASP B 1 114 ? 14.195 -37.781 -23.234 1 84.88 114 ASP B O 1
ATOM 4367 N N . ILE B 1 115 ? 12.273 -36.812 -22.984 1 88.88 115 ILE B N 1
ATOM 4368 C CA . ILE B 1 115 ? 12.758 -35.656 -22.234 1 88.88 115 ILE B CA 1
ATOM 4369 C C . ILE B 1 115 ? 13.391 -36.125 -20.922 1 88.88 115 ILE B C 1
ATOM 4371 O O . ILE B 1 115 ? 14.492 -35.688 -20.578 1 88.88 115 ILE B O 1
ATOM 4375 N N . PRO B 1 116 ? 12.805 -37.062 -20.219 1 89.69 116 PRO B N 1
ATOM 4376 C CA . PRO B 1 116 ? 13.43 -37.531 -18.984 1 89.69 116 PRO B CA 1
ATOM 4377 C C . PRO B 1 116 ? 14.82 -38.125 -19.203 1 89.69 116 PRO B C 1
ATOM 4379 O O . PRO B 1 116 ? 15.727 -37.875 -18.406 1 89.69 116 PRO B O 1
ATOM 4382 N N . ALA B 1 117 ? 14.984 -38.812 -20.297 1 89.81 117 ALA B N 1
ATOM 4383 C CA . ALA B 1 117 ? 16.297 -39.406 -20.578 1 89.81 117 ALA B CA 1
ATOM 4384 C C . ALA B 1 117 ? 17.344 -38.312 -20.844 1 89.81 117 ALA B C 1
ATOM 4386 O O . ALA B 1 117 ? 18.484 -38.438 -20.406 1 89.81 117 ALA B O 1
ATOM 4387 N N . MET B 1 118 ? 16.953 -37.375 -21.547 1 88.56 118 MET B N 1
ATOM 4388 C CA . MET B 1 118 ? 17.875 -36.312 -21.859 1 88.56 118 MET B CA 1
ATOM 4389 C C . MET B 1 118 ? 18.25 -35.531 -20.594 1 88.56 118 MET B C 1
ATOM 4391 O O . MET B 1 118 ? 19.406 -35.125 -20.438 1 88.56 118 MET B O 1
ATOM 4395 N N . THR B 1 119 ? 17.297 -35.281 -19.797 1 91.5 119 THR B N 1
ATOM 4396 C CA . THR B 1 119 ? 17.547 -34.594 -18.531 1 91.5 119 THR B CA 1
ATOM 4397 C C . THR B 1 119 ? 18.453 -35.406 -17.625 1 91.5 119 THR B C 1
ATOM 4399 O O . THR B 1 119 ? 19.344 -34.844 -16.969 1 91.5 119 THR B O 1
ATOM 4402 N N . LYS B 1 120 ? 18.234 -36.688 -17.609 1 92.19 120 LYS B N 1
ATOM 4403 C CA . LYS B 1 120 ? 19.078 -37.594 -16.828 1 92.19 120 LYS B CA 1
ATOM 4404 C C . LYS B 1 120 ? 20.531 -37.531 -17.297 1 92.19 120 LYS B C 1
ATOM 4406 O O . LYS B 1 120 ? 21.453 -37.531 -16.484 1 92.19 120 LYS B O 1
ATOM 4411 N N . GLU B 1 121 ? 20.672 -37.531 -18.562 1 91.81 121 GLU B N 1
ATOM 4412 C CA . GLU B 1 121 ? 22.016 -37.406 -19.125 1 91.81 121 GLU B CA 1
ATOM 4413 C C . GLU B 1 121 ? 22.703 -36.125 -18.641 1 91.81 121 GLU B C 1
ATOM 4415 O O . GLU B 1 121 ? 23.891 -36.125 -18.328 1 91.81 121 GLU B O 1
ATOM 4420 N N . ALA B 1 122 ? 21.969 -35.062 -18.656 1 91.31 122 ALA B N 1
ATOM 4421 C CA . ALA B 1 122 ? 22.516 -33.812 -18.188 1 91.31 122 ALA B CA 1
ATOM 4422 C C . ALA B 1 122 ? 22.859 -33.875 -16.703 1 91.31 122 ALA B C 1
ATOM 4424 O O . ALA B 1 122 ? 23.891 -33.344 -16.266 1 91.31 122 ALA B O 1
ATOM 4425 N N . GLN B 1 123 ? 22.031 -34.531 -15.945 1 92.75 123 GLN B N 1
ATOM 4426 C CA . GLN B 1 123 ? 22.266 -34.719 -14.516 1 92.75 123 GLN B CA 1
ATOM 4427 C C . GLN B 1 123 ? 23.547 -35.5 -14.266 1 92.75 123 GLN B C 1
ATOM 4429 O O . GLN B 1 123 ? 24.297 -35.219 -13.328 1 92.75 123 GLN B O 1
ATOM 4434 N N . GLU B 1 124 ? 23.766 -36.469 -15.047 1 93 124 GLU B N 1
ATOM 4435 C CA . GLU B 1 124 ? 24.953 -37.312 -14.922 1 93 124 GLU B CA 1
ATOM 4436 C C . GLU B 1 124 ? 26.219 -36.5 -15.188 1 93 124 GLU B C 1
ATOM 4438 O O . GLU B 1 124 ? 27.297 -36.844 -14.695 1 93 124 GLU B O 1
ATOM 4443 N N . GLN B 1 125 ? 26.078 -35.5 -15.906 1 91.81 125 GLN B N 1
ATOM 4444 C CA . GLN B 1 125 ? 27.188 -34.594 -16.141 1 91.81 125 GLN B CA 1
ATOM 4445 C C . GLN B 1 125 ? 27.281 -33.531 -15.047 1 91.81 125 GLN B C 1
ATOM 4447 O O . GLN B 1 125 ? 28.031 -32.562 -15.156 1 91.81 125 GLN B O 1
ATOM 4452 N N . ARG B 1 126 ? 26.453 -33.5 -14.039 1 89.94 126 ARG B N 1
ATOM 4453 C CA . ARG B 1 126 ? 26.438 -32.719 -12.82 1 89.94 126 ARG B CA 1
ATOM 4454 C C . ARG B 1 126 ? 25.828 -31.328 -13.07 1 89.94 126 ARG B C 1
ATOM 4456 O O . ARG B 1 126 ? 26.188 -30.359 -12.398 1 89.94 126 ARG B O 1
ATOM 4463 N N . TYR B 1 127 ? 25.094 -31.312 -14.188 1 93.25 127 TYR B N 1
ATOM 4464 C CA . TYR B 1 127 ? 24.328 -30.078 -14.391 1 93.25 127 TYR B CA 1
ATOM 4465 C C . TYR B 1 127 ? 23.031 -30.094 -13.586 1 93.25 127 TYR B C 1
ATOM 4467 O O . TYR B 1 127 ? 22.375 -31.141 -13.484 1 93.25 127 TYR B O 1
ATOM 4475 N N . PRO B 1 128 ? 22.719 -28.969 -12.969 1 94.44 128 PRO B N 1
ATOM 4476 C CA . PRO B 1 128 ? 21.484 -28.906 -12.18 1 94.44 128 PRO B CA 1
ATOM 4477 C C . PRO B 1 128 ? 20.234 -28.719 -13.047 1 94.44 128 PRO B C 1
ATOM 4479 O O . PRO B 1 128 ? 19.656 -27.641 -13.078 1 94.44 128 PRO B O 1
ATOM 4482 N N . VAL B 1 129 ? 19.797 -29.828 -13.688 1 94.38 129 VAL B N 1
ATOM 4483 C CA . VAL B 1 129 ? 18.672 -29.781 -14.633 1 94.38 129 VAL B CA 1
ATOM 4484 C C . VAL B 1 129 ? 17.594 -30.766 -14.188 1 94.38 129 VAL B C 1
ATOM 4486 O O . VAL B 1 129 ? 17.891 -31.891 -13.758 1 94.38 129 VAL B O 1
ATOM 4489 N N . ILE B 1 130 ? 16.422 -30.312 -14.188 1 94.69 130 ILE B N 1
ATOM 4490 C CA . ILE B 1 130 ? 15.273 -31.203 -13.992 1 94.69 130 ILE B CA 1
ATOM 4491 C C . ILE B 1 130 ? 14.258 -30.969 -15.109 1 94.69 130 ILE B C 1
ATOM 4493 O O . ILE B 1 130 ? 14.43 -30.078 -15.945 1 94.69 130 ILE B O 1
ATOM 4497 N N . ASN B 1 131 ? 13.258 -31.859 -15.195 1 92.88 131 ASN B N 1
ATOM 4498 C CA . ASN B 1 131 ? 12.234 -31.688 -16.234 1 92.88 131 ASN B CA 1
ATOM 4499 C C . ASN B 1 131 ? 10.828 -31.781 -15.648 1 92.88 131 ASN B C 1
ATOM 4501 O O . ASN B 1 131 ? 10.602 -32.469 -14.656 1 92.88 131 ASN B O 1
ATOM 4505 N N . ILE B 1 132 ? 9.953 -31.062 -16.172 1 92.62 132 ILE B N 1
ATOM 4506 C CA . ILE B 1 132 ? 8.531 -31.078 -15.844 1 92.62 132 ILE B CA 1
ATOM 4507 C C . ILE B 1 132 ? 7.707 -31.188 -17.125 1 92.62 132 ILE B C 1
ATOM 4509 O O . ILE B 1 132 ? 7.82 -30.328 -18.016 1 92.62 132 ILE B O 1
ATOM 4513 N N . GLN B 1 133 ? 6.934 -32.188 -17.234 1 89.44 133 GLN B N 1
ATOM 4514 C CA . GLN B 1 133 ? 6.094 -32.406 -18.406 1 89.44 133 GLN B CA 1
ATOM 4515 C C . GLN B 1 133 ? 4.711 -31.781 -18.219 1 89.44 133 GLN B C 1
ATOM 4517 O O . GLN B 1 133 ? 3.908 -32.281 -17.422 1 89.44 133 GLN B O 1
ATOM 4522 N N . THR B 1 134 ? 4.508 -30.719 -18.953 1 86.06 134 THR B N 1
ATOM 4523 C CA . THR B 1 134 ? 3.262 -29.984 -18.766 1 86.06 134 THR B CA 1
ATOM 4524 C C . THR B 1 134 ? 2.65 -29.625 -20.125 1 86.06 134 THR B C 1
ATOM 4526 O O . THR B 1 134 ? 2.389 -28.453 -20.391 1 86.06 134 THR B O 1
ATOM 4529 N N . PRO B 1 135 ? 2.346 -30.656 -20.906 1 80.38 135 PRO B N 1
ATOM 4530 C CA . PRO B 1 135 ? 1.659 -30.312 -22.141 1 80.38 135 PRO B CA 1
ATOM 4531 C C . PRO B 1 135 ? 0.31 -29.641 -21.906 1 80.38 135 PRO B C 1
ATOM 4533 O O . PRO B 1 135 ? -0.394 -29.969 -20.953 1 80.38 135 PRO B O 1
ATOM 4536 N N . GLY B 1 136 ? -0.027 -28.703 -22.766 1 77 136 GLY B N 1
ATOM 4537 C CA . GLY B 1 136 ? -1.227 -27.906 -22.625 1 77 136 GLY B CA 1
ATOM 4538 C C . GLY B 1 136 ? -2.494 -28.719 -22.516 1 77 136 GLY B C 1
ATOM 4539 O O . GLY B 1 136 ? -3.436 -28.344 -21.812 1 77 136 GLY B O 1
ATOM 4540 N N . PHE B 1 137 ? -2.479 -29.812 -23.125 1 75.44 137 PHE B N 1
ATOM 4541 C CA . PHE B 1 137 ? -3.699 -30.609 -23.203 1 75.44 137 PHE B CA 1
ATOM 4542 C C . PHE B 1 137 ? -3.979 -31.297 -21.875 1 75.44 137 PHE B C 1
ATOM 4544 O O . PHE B 1 137 ? -5.078 -31.812 -21.656 1 75.44 137 PHE B O 1
ATOM 4551 N N . LYS B 1 138 ? -3.08 -31.297 -20.984 1 83.81 138 LYS B N 1
ATOM 4552 C CA . LYS B 1 138 ? -3.244 -32 -19.719 1 83.81 138 LYS B CA 1
ATOM 4553 C C . LYS B 1 138 ? -4.043 -31.172 -18.719 1 83.81 138 LYS B C 1
ATOM 4555 O O . LYS B 1 138 ? -4.539 -31.688 -17.719 1 83.81 138 LYS B O 1
ATOM 4560 N N . GLY B 1 139 ? -4.09 -29.906 -19.031 1 87 139 GLY B N 1
ATOM 4561 C CA . GLY B 1 139 ? -4.828 -29.078 -18.078 1 87 139 GLY B CA 1
ATOM 4562 C C . GLY B 1 139 ? -4.625 -27.594 -18.281 1 87 139 GLY B C 1
ATOM 4563 O O . GLY B 1 139 ? -4.07 -27.172 -19.297 1 87 139 GLY B O 1
ATOM 4564 N N . ASP B 1 140 ? -5.172 -26.891 -17.297 1 88.75 140 ASP B N 1
ATOM 4565 C CA . ASP B 1 140 ? -5.082 -25.422 -17.391 1 88.75 140 ASP B CA 1
ATOM 4566 C C . ASP B 1 140 ? -3.941 -24.906 -16.516 1 88.75 140 ASP B C 1
ATOM 4568 O O . ASP B 1 140 ? -3.084 -25.672 -16.078 1 88.75 140 ASP B O 1
ATOM 4572 N N . ILE B 1 141 ? -3.908 -23.656 -16.391 1 89.94 141 ILE B N 1
ATOM 4573 C CA . ILE B 1 141 ? -2.828 -22.953 -15.703 1 89.94 141 ILE B CA 1
ATOM 4574 C C . ILE B 1 141 ? -2.74 -23.438 -14.258 1 89.94 141 ILE B C 1
ATOM 4576 O O . ILE B 1 141 ? -1.647 -23.547 -13.695 1 89.94 141 ILE B O 1
ATOM 4580 N N . HIS B 1 142 ? -3.834 -23.75 -13.641 1 92.56 142 HIS B N 1
ATOM 4581 C CA . HIS B 1 142 ? -3.877 -24.203 -12.258 1 92.56 142 HIS B CA 1
ATOM 4582 C C . HIS B 1 142 ? -3.246 -25.594 -12.109 1 92.56 142 HIS B C 1
ATOM 4584 O O . HIS B 1 142 ? -2.471 -25.828 -11.18 1 92.56 142 HIS B O 1
ATOM 4590 N N . TYR B 1 143 ? -3.59 -26.375 -13.055 1 91.44 143 TYR B N 1
ATOM 4591 C CA . TYR B 1 143 ? -2.957 -27.688 -13.109 1 91.44 143 TYR B CA 1
ATOM 4592 C C . TYR B 1 143 ? -1.449 -27.562 -13.289 1 91.44 143 TYR B C 1
ATOM 4594 O O . TYR B 1 143 ? -0.677 -28.297 -12.664 1 91.44 143 TYR B O 1
ATOM 4602 N N . GLY B 1 144 ? -1.056 -26.703 -14.172 1 93.06 144 GLY B N 1
ATOM 4603 C CA . GLY B 1 144 ? 0.363 -26.453 -14.359 1 93.06 144 GLY B CA 1
ATOM 4604 C C . GLY B 1 144 ? 1.074 -26.062 -13.078 1 93.06 144 GLY B C 1
ATOM 4605 O O . GLY B 1 144 ? 2.176 -26.547 -12.805 1 93.06 144 GLY B O 1
ATOM 4606 N N . TYR B 1 145 ? 0.448 -25.203 -12.305 1 94.81 145 TYR B N 1
ATOM 4607 C CA . TYR B 1 145 ? 0.978 -24.812 -11.008 1 94.81 145 TYR B CA 1
ATOM 4608 C C . TYR B 1 145 ? 1.118 -26.016 -10.086 1 94.81 145 TYR B C 1
ATOM 4610 O O . TYR B 1 145 ? 2.172 -26.234 -9.477 1 94.81 145 TYR B O 1
ATOM 4618 N N . GLU B 1 146 ? 0.133 -26.828 -9.992 1 94.81 146 GLU B N 1
ATOM 4619 C CA . GLU B 1 146 ? 0.102 -27.969 -9.102 1 94.81 146 GLU B CA 1
ATOM 4620 C C . GLU B 1 146 ? 1.203 -28.969 -9.445 1 94.81 146 GLU B C 1
ATOM 4622 O O . GLU B 1 146 ? 1.94 -29.422 -8.562 1 94.81 146 GLU B O 1
ATOM 4627 N N . VAL B 1 147 ? 1.3 -29.266 -10.727 1 94.25 147 VAL B N 1
ATOM 4628 C CA . VAL B 1 147 ? 2.25 -30.281 -11.18 1 94.25 147 VAL B CA 1
ATOM 4629 C C . VAL B 1 147 ? 3.676 -29.766 -11 1 94.25 147 VAL B C 1
ATOM 4631 O O . VAL B 1 147 ? 4.566 -30.516 -10.594 1 94.25 147 VAL B O 1
ATOM 4634 N N . THR B 1 148 ? 3.867 -28.547 -11.258 1 95.81 148 THR B N 1
ATOM 4635 C CA . THR B 1 148 ? 5.199 -27.969 -11.141 1 95.81 148 THR B CA 1
ATOM 4636 C C . THR B 1 148 ? 5.656 -27.953 -9.688 1 95.81 148 THR B C 1
ATOM 4638 O O . THR B 1 148 ? 6.793 -28.312 -9.383 1 95.81 148 THR B O 1
ATOM 4641 N N . LEU B 1 149 ? 4.762 -27.578 -8.773 1 96.12 149 LEU B N 1
ATOM 4642 C CA . LEU B 1 149 ? 5.086 -27.578 -7.352 1 96.12 149 LEU B CA 1
ATOM 4643 C C . LEU B 1 149 ? 5.516 -28.969 -6.898 1 96.12 149 LEU B C 1
ATOM 4645 O O . LEU B 1 149 ? 6.566 -29.125 -6.27 1 96.12 149 LEU B O 1
ATOM 4649 N N . ARG B 1 150 ? 4.723 -29.859 -7.25 1 93.88 150 ARG B N 1
ATOM 4650 C CA . ARG B 1 150 ? 4.973 -31.219 -6.824 1 93.88 150 ARG B CA 1
ATOM 4651 C C . ARG B 1 150 ? 6.293 -31.734 -7.383 1 93.88 150 ARG B C 1
ATOM 4653 O O . ARG B 1 150 ? 7.094 -32.344 -6.652 1 93.88 150 ARG B O 1
ATOM 4660 N N . THR B 1 151 ? 6.504 -31.5 -8.633 1 94.44 151 THR B N 1
ATOM 4661 C CA . THR B 1 151 ? 7.699 -32 -9.297 1 94.44 151 THR B CA 1
ATOM 4662 C C . THR B 1 151 ? 8.953 -31.359 -8.703 1 94.44 151 THR B C 1
ATOM 4664 O O . THR B 1 151 ? 9.961 -32.031 -8.492 1 94.44 151 THR B O 1
ATOM 4667 N N . LEU B 1 152 ? 8.922 -30.062 -8.461 1 95.31 152 LEU B N 1
ATOM 4668 C CA . LEU B 1 152 ? 10.055 -29.375 -7.855 1 95.31 152 LEU B CA 1
ATOM 4669 C C . LEU B 1 152 ? 10.375 -29.969 -6.484 1 95.31 152 LEU B C 1
ATOM 4671 O O . LEU B 1 152 ? 11.539 -30.25 -6.18 1 95.31 152 LEU B O 1
ATOM 4675 N N . ILE B 1 153 ? 9.367 -30.234 -5.715 1 94.31 153 ILE B N 1
ATOM 4676 C CA . ILE B 1 153 ? 9.547 -30.781 -4.371 1 94.31 153 ILE B CA 1
ATOM 4677 C C . ILE B 1 153 ? 10.102 -32.219 -4.465 1 94.31 153 ILE B C 1
ATOM 4679 O O . ILE B 1 153 ? 11 -32.562 -3.703 1 94.31 153 ILE B O 1
ATOM 4683 N N . GLU B 1 154 ? 9.656 -32.938 -5.449 1 92.31 154 GLU B N 1
ATOM 4684 C CA . GLU B 1 154 ? 10.016 -34.344 -5.582 1 92.31 154 GLU B CA 1
ATOM 4685 C C . GLU B 1 154 ? 11.414 -34.5 -6.16 1 92.31 154 GLU B C 1
ATOM 4687 O O . GLU B 1 154 ? 12.141 -35.438 -5.805 1 92.31 154 GLU B O 1
ATOM 4692 N N . GLN B 1 155 ? 11.773 -33.594 -7.035 1 90.19 155 GLN B N 1
ATOM 4693 C CA . GLN B 1 155 ? 12.969 -33.844 -7.836 1 90.19 155 GLN B CA 1
ATOM 4694 C C . GLN B 1 155 ? 14.164 -33.094 -7.297 1 90.19 155 GLN B C 1
ATOM 4696 O O . GLN B 1 155 ? 15.305 -33.375 -7.66 1 90.19 155 GLN B O 1
ATOM 4701 N N . LEU B 1 156 ? 13.938 -32.125 -6.457 1 89.62 156 LEU B N 1
ATOM 4702 C CA . LEU B 1 156 ? 15.039 -31.25 -6.062 1 89.62 156 LEU B CA 1
ATOM 4703 C C . LEU B 1 156 ? 16.125 -32.031 -5.332 1 89.62 156 LEU B C 1
ATOM 4705 O O . LEU B 1 156 ? 17.297 -31.688 -5.41 1 89.62 156 LEU B O 1
ATOM 4709 N N . HIS B 1 157 ? 15.727 -33.125 -4.652 1 83.88 157 HIS B N 1
ATOM 4710 C CA . HIS B 1 157 ? 16.688 -33.938 -3.92 1 83.88 157 HIS B CA 1
ATOM 4711 C C . HIS B 1 157 ? 17.672 -34.625 -4.871 1 83.88 157 HIS B C 1
ATOM 4713 O O . HIS B 1 157 ? 18.734 -35.062 -4.445 1 83.88 157 HIS B O 1
ATOM 4719 N N . LYS B 1 158 ? 17.328 -34.719 -6.145 1 81.75 158 LYS B N 1
ATOM 4720 C CA . LYS B 1 158 ? 18.219 -35.344 -7.141 1 81.75 158 LYS B CA 1
ATOM 4721 C C . LYS B 1 158 ? 19.391 -34.438 -7.473 1 81.75 158 LYS B C 1
ATOM 4723 O O . LYS B 1 158 ? 20.406 -34.875 -7.996 1 81.75 158 LYS B O 1
ATOM 4728 N N . ILE B 1 159 ? 19.219 -33.188 -7.188 1 87.69 159 ILE B N 1
ATOM 4729 C CA . ILE B 1 159 ? 20.203 -32.188 -7.582 1 87.69 159 ILE B CA 1
ATOM 4730 C C . ILE B 1 159 ? 20.922 -31.656 -6.344 1 87.69 159 ILE B C 1
ATOM 4732 O O . ILE B 1 159 ? 22.141 -31.469 -6.355 1 87.69 159 ILE B O 1
ATOM 4736 N N . TYR B 1 160 ? 20.141 -31.438 -5.305 1 87 160 TYR B N 1
ATOM 4737 C CA . TYR B 1 160 ? 20.672 -30.828 -4.09 1 87 160 TYR B CA 1
ATOM 4738 C C . TYR B 1 160 ? 20.375 -31.703 -2.873 1 87 160 TYR B C 1
ATOM 4740 O O . TYR B 1 160 ? 19.391 -32.438 -2.861 1 87 160 TYR B O 1
ATOM 4748 N N . GLU B 1 161 ? 21.281 -31.578 -1.895 1 82.19 161 GLU B N 1
ATOM 4749 C CA . GLU B 1 161 ? 20.984 -32.188 -0.607 1 82.19 161 GLU B CA 1
ATOM 4750 C C . GLU B 1 161 ? 19.812 -31.516 0.077 1 82.19 161 GLU B C 1
ATOM 4752 O O . GLU B 1 161 ? 19.75 -30.281 0.147 1 82.19 161 GLU B O 1
ATOM 4757 N N . VAL B 1 162 ? 18.859 -32.344 0.359 1 80.19 162 VAL B N 1
ATOM 4758 C CA . VAL B 1 162 ? 17.672 -31.844 1.054 1 80.19 162 VAL B CA 1
ATOM 4759 C C . VAL B 1 162 ? 17.578 -32.469 2.441 1 80.19 162 VAL B C 1
ATOM 4761 O O . VAL B 1 162 ? 17.656 -33.688 2.578 1 80.19 162 VAL B O 1
ATOM 4764 N N . ALA B 1 163 ? 17.797 -31.531 3.527 1 73.31 163 ALA B N 1
ATOM 4765 C CA . ALA B 1 163 ? 17.656 -32.031 4.898 1 73.31 163 ALA B CA 1
ATOM 4766 C C . ALA B 1 163 ? 16.188 -32.062 5.309 1 73.31 163 ALA B C 1
ATOM 4768 O O . ALA B 1 163 ? 15.367 -31.281 4.816 1 73.31 163 ALA B O 1
ATOM 4769 N N . SER B 1 164 ? 15.922 -33.094 6.086 1 79.06 164 SER B N 1
ATOM 4770 C CA . SER B 1 164 ? 14.523 -33.219 6.484 1 79.06 164 SER B CA 1
ATOM 4771 C C . SER B 1 164 ? 14.336 -32.875 7.957 1 79.06 164 SER B C 1
ATOM 4773 O O . SER B 1 164 ? 13.258 -33.062 8.516 1 79.06 164 SER B O 1
ATOM 4775 N N . GLU B 1 165 ? 15.391 -32.25 8.43 1 90.62 165 GLU B N 1
ATOM 4776 C CA . GLU B 1 165 ? 15.211 -31.859 9.82 1 90.62 165 GLU B CA 1
ATOM 4777 C C . GLU B 1 165 ? 14.25 -30.672 9.938 1 90.62 165 GLU B C 1
ATOM 4779 O O . GLU B 1 165 ? 14.391 -29.688 9.219 1 90.62 165 GLU B O 1
ATOM 4784 N N . ARG B 1 166 ? 13.391 -30.906 10.844 1 95 166 ARG B N 1
ATOM 4785 C CA . ARG B 1 166 ? 12.352 -29.906 11.008 1 95 166 ARG B CA 1
ATOM 4786 C C . ARG B 1 166 ? 12.914 -28.609 11.602 1 95 166 ARG B C 1
ATOM 4788 O O . ARG B 1 166 ? 13.727 -28.656 12.531 1 95 166 ARG B O 1
ATOM 4795 N N . VAL B 1 167 ? 12.57 -27.531 11.062 1 96.44 167 VAL B N 1
ATOM 4796 C CA . VAL B 1 167 ? 12.914 -26.219 11.594 1 96.44 167 VAL B CA 1
ATOM 4797 C C . VAL B 1 167 ? 11.695 -25.609 12.273 1 96.44 167 VAL B C 1
ATOM 4799 O O . VAL B 1 167 ? 10.695 -25.297 11.609 1 96.44 167 VAL B O 1
ATOM 4802 N N . LYS B 1 168 ? 11.867 -25.406 13.523 1 96.88 168 LYS B N 1
ATOM 4803 C CA . LYS B 1 168 ? 10.758 -24.859 14.312 1 96.88 168 LYS B CA 1
ATOM 4804 C C . LYS B 1 168 ? 10.352 -23.484 13.82 1 96.88 168 LYS B C 1
ATOM 4806 O O . LYS B 1 168 ? 11.211 -22.625 13.586 1 96.88 168 LYS B O 1
ATOM 4811 N N . GLY B 1 169 ? 9.078 -23.312 13.57 1 97.88 169 GLY B N 1
ATOM 4812 C CA . GLY B 1 169 ? 8.555 -22 13.211 1 97.88 169 GLY B CA 1
ATOM 4813 C C . GLY B 1 169 ? 8.625 -21.719 11.727 1 97.88 169 GLY B C 1
ATOM 4814 O O . GLY B 1 169 ? 8.148 -20.672 11.266 1 97.88 169 GLY B O 1
ATOM 4815 N N . LEU B 1 170 ? 9.211 -22.625 10.953 1 98.38 170 LEU B N 1
ATOM 4816 C CA . LEU B 1 170 ? 9.266 -22.438 9.5 1 98.38 170 LEU B CA 1
ATOM 4817 C C . LEU B 1 170 ? 7.973 -22.906 8.852 1 98.38 170 LEU B C 1
ATOM 4819 O O . LEU B 1 170 ? 7.516 -24.031 9.102 1 98.38 170 LEU B O 1
ATOM 4823 N N . VAL B 1 171 ? 7.348 -22.047 8.062 1 98.81 171 VAL B N 1
ATOM 4824 C CA . VAL B 1 171 ? 6.117 -22.422 7.375 1 98.81 171 VAL B CA 1
ATOM 4825 C C . VAL B 1 171 ? 6.273 -22.219 5.871 1 98.81 171 VAL B C 1
ATOM 4827 O O . VAL B 1 171 ? 6.977 -21.297 5.434 1 98.81 171 VAL B O 1
ATOM 4830 N N . ASN B 1 172 ? 5.648 -23.094 5.055 1 98.62 172 ASN B N 1
ATOM 4831 C CA . ASN B 1 172 ? 5.547 -22.938 3.607 1 98.62 172 ASN B CA 1
ATOM 4832 C C . ASN B 1 172 ? 4.188 -22.375 3.197 1 98.62 172 ASN B C 1
ATOM 4834 O O . ASN B 1 172 ? 3.166 -22.703 3.803 1 98.62 172 ASN B O 1
ATOM 4838 N N . VAL B 1 173 ? 4.207 -21.562 2.188 1 98.62 173 VAL B N 1
ATOM 4839 C CA . VAL B 1 173 ? 2.967 -21 1.67 1 98.62 173 VAL B CA 1
ATOM 4840 C C . VAL B 1 173 ? 2.664 -21.578 0.294 1 98.62 173 VAL B C 1
ATOM 4842 O O . VAL B 1 173 ? 3.488 -21.5 -0.62 1 98.62 173 VAL B O 1
ATOM 4845 N N . PHE B 1 174 ? 1.472 -22.172 0.15 1 98.19 174 PHE B N 1
ATOM 4846 C CA . PHE B 1 174 ? 1.018 -22.75 -1.11 1 98.19 174 PHE B CA 1
ATOM 4847 C C . PHE B 1 174 ? -0.321 -22.156 -1.527 1 98.19 174 PHE B C 1
ATOM 4849 O O . PHE B 1 174 ? -1.056 -21.625 -0.692 1 98.19 174 PHE B O 1
ATOM 4856 N N . GLY B 1 175 ? -0.582 -22.172 -2.791 1 97.06 175 GLY B N 1
ATOM 4857 C CA . GLY B 1 175 ? -1.905 -21.812 -3.279 1 97.06 175 GLY B CA 1
ATOM 4858 C C . GLY B 1 175 ? -1.972 -20.422 -3.869 1 97.06 175 GLY B C 1
ATOM 4859 O O . GLY B 1 175 ? -3.041 -19.969 -4.281 1 97.06 175 GLY B O 1
ATOM 4860 N N . VAL B 1 176 ? -0.9 -19.719 -3.84 1 97.06 176 VAL B N 1
ATOM 4861 C CA . VAL B 1 176 ? -0.802 -18.422 -4.516 1 97.06 176 VAL B CA 1
ATOM 4862 C C . VAL B 1 176 ? -0.084 -18.594 -5.852 1 97.06 176 VAL B C 1
ATOM 4864 O O . VAL B 1 176 ? 1.117 -18.875 -5.887 1 97.06 176 VAL B O 1
ATOM 4867 N N . ILE B 1 177 ? -0.8 -18.406 -6.926 1 94.81 177 ILE B N 1
ATOM 4868 C CA . ILE B 1 177 ? -0.272 -18.734 -8.242 1 94.81 177 ILE B CA 1
ATOM 4869 C C . ILE B 1 177 ? 0.312 -17.484 -8.891 1 94.81 177 ILE B C 1
ATOM 4871 O O . ILE B 1 177 ? -0.421 -16.562 -9.234 1 94.81 177 ILE B O 1
ATOM 4875 N N . PRO B 1 178 ? 1.564 -17.438 -9.109 1 93.62 178 PRO B N 1
ATOM 4876 C CA . PRO B 1 178 ? 2.186 -16.25 -9.703 1 93.62 178 PRO B CA 1
ATOM 4877 C C . PRO B 1 178 ? 1.551 -15.844 -11.031 1 93.62 178 PRO B C 1
ATOM 4879 O O . PRO B 1 178 ? 1.246 -16.703 -11.859 1 93.62 178 PRO B O 1
ATOM 4882 N N . ASN B 1 179 ? 1.325 -14.594 -11.242 1 89.31 179 ASN B N 1
ATOM 4883 C CA . ASN B 1 179 ? 0.826 -13.922 -12.438 1 89.31 179 ASN B CA 1
ATOM 4884 C C . ASN B 1 179 ? -0.655 -14.219 -12.664 1 89.31 179 ASN B C 1
ATOM 4886 O O . ASN B 1 179 ? -1.396 -13.352 -13.141 1 89.31 179 ASN B O 1
ATOM 4890 N N . GLN B 1 180 ? -1.044 -15.523 -12.406 1 91.75 180 GLN B N 1
ATOM 4891 C CA . GLN B 1 180 ? -2.482 -15.766 -12.438 1 91.75 180 GLN B CA 1
ATOM 4892 C C . GLN B 1 180 ? -3.203 -14.977 -11.352 1 91.75 180 GLN B C 1
ATOM 4894 O O . GLN B 1 180 ? -4.297 -14.453 -11.578 1 91.75 180 GLN B O 1
ATOM 4899 N N . ASP B 1 181 ? -2.688 -15.102 -10.188 1 94.19 181 ASP B N 1
ATOM 4900 C CA . ASP B 1 181 ? -2.982 -14.062 -9.195 1 94.19 181 ASP B CA 1
ATOM 4901 C C . ASP B 1 181 ? -2.23 -12.773 -9.516 1 94.19 181 ASP B C 1
ATOM 4903 O O . ASP B 1 181 ? -1.021 -12.68 -9.289 1 94.19 181 ASP B O 1
ATOM 4907 N N . VAL B 1 182 ? -2.928 -11.82 -9.961 1 93.5 182 VAL B N 1
ATOM 4908 C CA . VAL B 1 182 ? -2.287 -10.602 -10.438 1 93.5 182 VAL B CA 1
ATOM 4909 C C . VAL B 1 182 ? -1.603 -9.883 -9.281 1 93.5 182 VAL B C 1
ATOM 4911 O O . VAL B 1 182 ? -0.628 -9.156 -9.477 1 93.5 182 VAL B O 1
ATOM 4914 N N . PHE B 1 183 ? -2.01 -10.117 -8.055 1 96.75 183 PHE B N 1
ATOM 4915 C CA . PHE B 1 183 ? -1.488 -9.438 -6.879 1 96.75 183 PHE B CA 1
ATOM 4916 C C . PHE B 1 183 ? -0.543 -10.344 -6.102 1 96.75 183 PHE B C 1
ATOM 4918 O O . PHE B 1 183 ? -0.259 -10.094 -4.93 1 96.75 183 PHE B O 1
ATOM 4925 N N . TRP B 1 184 ? -0.001 -11.359 -6.707 1 96.25 184 TRP B N 1
ATOM 4926 C CA . TRP B 1 184 ? 0.669 -12.453 -6.012 1 96.25 184 TRP B CA 1
ATOM 4927 C C . TRP B 1 184 ? 1.856 -11.945 -5.203 1 96.25 184 TRP B C 1
ATOM 4929 O O . TRP B 1 184 ? 2.092 -12.391 -4.078 1 96.25 184 TRP B O 1
ATOM 4939 N N . GLN B 1 185 ? 2.625 -11.039 -5.711 1 95.88 185 GLN B N 1
ATOM 4940 C CA . GLN B 1 185 ? 3.805 -10.562 -4.996 1 95.88 185 GLN B CA 1
ATOM 4941 C C . GLN B 1 185 ? 3.414 -9.828 -3.719 1 95.88 185 GLN B C 1
ATOM 4943 O O . GLN B 1 185 ? 3.936 -10.117 -2.641 1 95.88 185 GLN B O 1
ATOM 4948 N N . GLY B 1 186 ? 2.48 -8.867 -3.92 1 97 186 GLY B N 1
ATOM 4949 C CA . GLY B 1 186 ? 1.977 -8.172 -2.748 1 97 186 GLY B CA 1
ATOM 4950 C C . GLY B 1 186 ? 1.316 -9.094 -1.741 1 97 186 GLY B C 1
ATOM 4951 O O . GLY B 1 186 ? 1.466 -8.906 -0.531 1 97 186 GLY B O 1
ATOM 4952 N N . ASN B 1 187 ? 0.614 -10.078 -2.236 1 98.12 187 ASN B N 1
ATOM 4953 C CA . ASN B 1 187 ? -0.055 -11.039 -1.371 1 98.12 187 ASN B CA 1
ATOM 4954 C C . ASN B 1 187 ? 0.948 -11.859 -0.56 1 98.12 187 ASN B C 1
ATOM 4956 O O . ASN B 1 187 ? 0.781 -12.031 0.648 1 98.12 187 ASN B O 1
ATOM 4960 N N . LEU B 1 188 ? 1.982 -12.305 -1.215 1 98.12 188 LEU B N 1
ATOM 4961 C CA . LEU B 1 188 ? 2.986 -13.109 -0.531 1 98.12 188 LEU B CA 1
ATOM 4962 C C . LEU B 1 188 ? 3.742 -12.281 0.501 1 98.12 188 LEU B C 1
ATOM 4964 O O . LEU B 1 188 ? 4.023 -12.758 1.603 1 98.12 188 LEU B O 1
ATOM 4968 N N . PHE B 1 189 ? 3.98 -11.062 0.19 1 97.19 189 PHE B N 1
ATOM 4969 C CA . PHE B 1 189 ? 4.684 -10.188 1.126 1 97.19 189 PHE B CA 1
ATOM 4970 C C . PHE B 1 189 ? 3.809 -9.875 2.336 1 97.19 189 PHE B C 1
ATOM 4972 O O . PHE B 1 189 ? 4.305 -9.797 3.461 1 97.19 189 PHE B O 1
ATOM 4979 N N . GLU B 1 190 ? 2.574 -9.68 2.088 1 98.25 190 GLU B N 1
ATOM 4980 C CA . GLU B 1 190 ? 1.675 -9.398 3.201 1 98.25 190 GLU B CA 1
ATOM 4981 C C . GLU B 1 190 ? 1.527 -10.609 4.113 1 98.25 190 GLU B C 1
ATOM 4983 O O . GLU B 1 190 ? 1.538 -10.484 5.34 1 98.25 190 GLU B O 1
ATOM 4988 N N . LEU B 1 191 ? 1.393 -11.797 3.514 1 98.62 191 LEU B N 1
ATOM 4989 C CA . LEU B 1 191 ? 1.357 -13.016 4.316 1 98.62 191 LEU B CA 1
ATOM 4990 C C . LEU B 1 191 ? 2.627 -13.148 5.148 1 98.62 191 LEU B C 1
ATOM 4992 O O . LEU B 1 191 ? 2.561 -13.477 6.34 1 98.62 191 LEU B O 1
ATOM 4996 N N . LYS B 1 192 ? 3.73 -12.93 4.492 1 98.38 192 LYS B N 1
ATOM 4997 C CA . LYS B 1 192 ? 5.02 -13.008 5.172 1 98.38 192 LYS B CA 1
ATOM 4998 C C . LYS B 1 192 ? 5.09 -12.023 6.332 1 98.38 192 LYS B C 1
ATOM 5000 O O . LYS B 1 192 ? 5.5 -12.383 7.438 1 98.38 192 LYS B O 1
ATOM 5005 N N . ARG B 1 193 ? 4.656 -10.758 6.078 1 97.38 193 ARG B N 1
ATOM 5006 C CA . ARG B 1 193 ? 4.68 -9.734 7.125 1 97.38 193 ARG B CA 1
ATOM 5007 C C . ARG B 1 193 ? 3.844 -10.164 8.328 1 97.38 193 ARG B C 1
ATOM 5009 O O . ARG B 1 193 ? 4.297 -10.07 9.469 1 97.38 193 ARG B O 1
ATOM 5016 N N . ILE B 1 194 ? 2.678 -10.656 8.094 1 98.56 194 ILE B N 1
ATOM 5017 C CA . ILE B 1 194 ? 1.752 -11.055 9.148 1 98.56 194 ILE B CA 1
ATOM 5018 C C . ILE B 1 194 ? 2.352 -12.203 9.961 1 98.56 194 ILE B C 1
ATOM 5020 O O . ILE B 1 194 ? 2.398 -12.148 11.188 1 98.56 194 ILE B O 1
ATOM 5024 N N . LEU B 1 195 ? 2.865 -13.156 9.273 1 98.75 195 LEU B N 1
ATOM 5025 C CA . LEU B 1 195 ? 3.35 -14.367 9.93 1 98.75 195 LEU B CA 1
ATOM 5026 C C . LEU B 1 195 ? 4.656 -14.094 10.672 1 98.75 195 LEU B C 1
ATOM 5028 O O . LEU B 1 195 ? 4.871 -14.617 11.766 1 98.75 195 LEU B O 1
ATOM 5032 N N . GLU B 1 196 ? 5.531 -13.281 10.125 1 98 196 GLU B N 1
ATOM 5033 C CA . GLU B 1 196 ? 6.781 -12.945 10.797 1 98 196 GLU B CA 1
ATOM 5034 C C . GLU B 1 196 ? 6.527 -12.094 12.039 1 98 196 GLU B C 1
ATOM 5036 O O . GLU B 1 196 ? 7.285 -12.164 13.008 1 98 196 GLU B O 1
ATOM 5041 N N . SER B 1 197 ? 5.43 -11.359 12.023 1 97.25 197 SER B N 1
ATOM 5042 C CA . SER B 1 197 ? 5.094 -10.508 13.156 1 97.25 197 SER B CA 1
ATOM 5043 C C . SER B 1 197 ? 4.758 -11.336 14.391 1 97.25 197 SER B C 1
ATOM 5045 O O . SER B 1 197 ? 4.832 -10.844 15.516 1 97.25 197 SER B O 1
ATOM 5047 N N . ILE B 1 198 ? 4.379 -12.578 14.18 1 97.62 198 ILE B N 1
ATOM 5048 C CA . ILE B 1 198 ? 4.074 -13.43 15.328 1 97.62 198 ILE B CA 1
ATOM 5049 C C . ILE B 1 198 ? 5.207 -14.43 15.547 1 97.62 198 ILE B C 1
ATOM 5051 O O . ILE B 1 198 ? 5.031 -15.438 16.234 1 97.62 198 ILE B O 1
ATOM 5055 N N . GLY B 1 199 ? 6.336 -14.25 14.859 1 97.25 199 GLY B N 1
ATOM 5056 C CA . GLY B 1 199 ? 7.562 -14.945 15.211 1 97.25 199 GLY B CA 1
ATOM 5057 C C . GLY B 1 199 ? 7.867 -16.125 14.305 1 97.25 199 GLY B C 1
ATOM 5058 O O . GLY B 1 199 ? 8.727 -16.953 14.617 1 97.25 199 GLY B O 1
ATOM 5059 N N . LEU B 1 200 ? 7.277 -16.203 13.195 1 98.44 200 LEU B N 1
ATOM 5060 C CA . LEU B 1 200 ? 7.492 -17.344 12.305 1 98.44 200 LEU B CA 1
ATOM 5061 C C . LEU B 1 200 ? 8.477 -16.984 11.203 1 98.44 200 LEU B C 1
ATOM 5063 O O . LEU B 1 200 ? 8.75 -15.805 10.961 1 98.44 200 LEU B O 1
ATOM 5067 N N . LYS B 1 201 ? 9.094 -17.953 10.648 1 98.12 201 LYS B N 1
ATOM 5068 C CA . LYS B 1 201 ? 9.828 -17.859 9.398 1 98.12 201 LYS B CA 1
ATOM 5069 C C . LYS B 1 201 ? 8.992 -18.344 8.219 1 98.12 201 LYS B C 1
ATOM 5071 O O . LYS B 1 201 ? 8.297 -19.359 8.328 1 98.12 201 LYS B O 1
ATOM 5076 N N . VAL B 1 202 ? 9.07 -17.641 7.117 1 98.5 202 VAL B N 1
ATOM 5077 C CA . VAL B 1 202 ? 8.094 -17.922 6.074 1 98.5 202 VAL B CA 1
ATOM 5078 C C . VAL B 1 202 ? 8.812 -18.203 4.754 1 98.5 202 VAL B C 1
ATOM 5080 O O . VAL B 1 202 ? 9.609 -17.375 4.297 1 98.5 202 VAL B O 1
ATOM 5083 N N . ASN B 1 203 ? 8.539 -19.297 4.227 1 97.88 203 ASN B N 1
ATOM 5084 C CA . ASN B 1 203 ? 8.922 -19.625 2.857 1 97.88 203 ASN B CA 1
ATOM 5085 C C . ASN B 1 203 ? 7.785 -19.344 1.876 1 97.88 203 ASN B C 1
ATOM 5087 O O . ASN B 1 203 ? 6.867 -20.156 1.741 1 97.88 203 ASN B O 1
ATOM 5091 N N . THR B 1 204 ? 7.934 -18.234 1.14 1 97.94 204 THR B N 1
ATOM 5092 C CA . THR B 1 204 ? 6.879 -17.875 0.201 1 97.94 204 THR B CA 1
ATOM 5093 C C . THR B 1 204 ? 7.105 -18.531 -1.154 1 97.94 204 THR B C 1
ATOM 5095 O O . THR B 1 204 ? 6.207 -18.562 -1.998 1 97.94 204 THR B O 1
ATOM 5098 N N . LEU B 1 205 ? 8.289 -18.969 -1.404 1 97.06 205 LEU B N 1
ATOM 5099 C CA . LEU B 1 205 ? 8.688 -19.828 -2.516 1 97.06 205 LEU B CA 1
ATOM 5100 C C . LEU B 1 205 ? 8.852 -19.031 -3.797 1 97.06 205 LEU B C 1
ATOM 5102 O O . LEU B 1 205 ? 9.602 -19.422 -4.691 1 97.06 205 LEU B O 1
ATOM 5106 N N . PHE B 1 206 ? 8.133 -17.906 -3.947 1 96.75 206 PHE B N 1
ATOM 5107 C CA . PHE B 1 206 ? 8.164 -17.141 -5.184 1 96.75 206 PHE B CA 1
ATOM 5108 C C . PHE B 1 206 ? 8.5 -15.68 -4.898 1 96.75 206 PHE B C 1
ATOM 5110 O O . PHE B 1 206 ? 8.195 -15.164 -3.82 1 96.75 206 PHE B O 1
ATOM 5117 N N . GLY B 1 207 ? 9.086 -15.047 -5.93 1 93.38 207 GLY B N 1
ATOM 5118 C CA . GLY B 1 207 ? 9.25 -13.602 -5.871 1 93.38 207 GLY B CA 1
ATOM 5119 C C . GLY B 1 207 ? 10.594 -13.18 -5.316 1 93.38 207 GLY B C 1
ATOM 5120 O O . GLY B 1 207 ? 11.547 -13.953 -5.32 1 93.38 207 GLY B O 1
ATOM 5121 N N . PHE B 1 208 ? 10.672 -11.984 -4.852 1 93.38 208 PHE B N 1
ATOM 5122 C CA . PHE B 1 208 ? 11.906 -11.352 -4.398 1 93.38 208 PHE B CA 1
ATOM 5123 C C . PHE B 1 208 ? 12.516 -12.125 -3.23 1 93.38 208 PHE B C 1
ATOM 5125 O O . PHE B 1 208 ? 11.836 -12.375 -2.229 1 93.38 208 PHE B O 1
ATOM 5132 N N . GLY B 1 209 ? 13.68 -12.516 -3.402 1 93.12 209 GLY B N 1
ATOM 5133 C CA . GLY B 1 209 ? 14.414 -13.164 -2.33 1 93.12 209 GLY B CA 1
ATOM 5134 C C . GLY B 1 209 ? 14.156 -14.656 -2.25 1 93.12 209 GLY B C 1
ATOM 5135 O O . GLY B 1 209 ? 14.648 -15.336 -1.344 1 93.12 209 GLY B O 1
ATOM 5136 N N . GLN B 1 210 ? 13.359 -15.188 -3.131 1 96.06 210 GLN B N 1
ATOM 5137 C CA . GLN B 1 210 ? 13.039 -16.609 -3.127 1 96.06 210 GLN B CA 1
ATOM 5138 C C . GLN B 1 210 ? 13.797 -17.344 -4.223 1 96.06 210 GLN B C 1
ATOM 5140 O O . GLN B 1 210 ? 13.531 -17.156 -5.41 1 96.06 210 GLN B O 1
ATOM 5145 N N . ASN B 1 211 ? 14.719 -18.156 -3.771 1 94.44 211 ASN B N 1
ATOM 5146 C CA . ASN B 1 211 ? 15.562 -18.922 -4.684 1 94.44 211 ASN B CA 1
ATOM 5147 C C . ASN B 1 211 ? 15.539 -20.406 -4.352 1 94.44 211 ASN B C 1
ATOM 5149 O O . ASN B 1 211 ? 14.664 -20.875 -3.619 1 94.44 211 ASN B O 1
ATOM 5153 N N . ILE B 1 212 ? 16.469 -21.109 -4.914 1 93.81 212 ILE B N 1
ATOM 5154 C CA . ILE B 1 212 ? 16.469 -22.562 -4.785 1 93.81 212 ILE B CA 1
ATOM 5155 C C . ILE B 1 212 ? 16.688 -22.953 -3.322 1 93.81 212 ILE B C 1
ATOM 5157 O O . ILE B 1 212 ? 16.203 -24 -2.871 1 93.81 212 ILE B O 1
ATOM 5161 N N . GLU B 1 213 ? 17.375 -22.109 -2.592 1 94 213 GLU B N 1
ATOM 5162 C CA . GLU B 1 213 ? 17.594 -22.406 -1.181 1 94 213 GLU B CA 1
ATOM 5163 C C . GLU B 1 213 ? 16.281 -22.484 -0.412 1 94 213 GLU B C 1
ATOM 5165 O O . GLU B 1 213 ? 16.141 -23.328 0.483 1 94 213 GLU B O 1
ATOM 5170 N N . ASN B 1 214 ? 15.398 -21.656 -0.748 1 95.75 214 ASN B N 1
ATOM 5171 C CA . ASN B 1 214 ? 14.078 -21.719 -0.129 1 95.75 214 ASN B CA 1
ATOM 5172 C C . ASN B 1 214 ? 13.352 -23.016 -0.456 1 95.75 214 ASN B C 1
ATOM 5174 O O . ASN B 1 214 ? 12.695 -23.594 0.407 1 95.75 214 ASN B O 1
ATOM 5178 N N . TRP B 1 215 ? 13.484 -23.453 -1.632 1 95.94 215 TRP B N 1
ATOM 5179 C CA . TRP B 1 215 ? 12.836 -24.688 -2.07 1 95.94 215 TRP B CA 1
ATOM 5180 C C . TRP B 1 215 ? 13.484 -25.906 -1.417 1 95.94 215 TRP B C 1
ATOM 5182 O O . TRP B 1 215 ? 12.797 -26.875 -1.095 1 95.94 215 TRP B O 1
ATOM 5192 N N . ARG B 1 216 ? 14.75 -25.797 -1.171 1 94.25 216 ARG B N 1
ATOM 5193 C CA . ARG B 1 216 ? 15.453 -26.875 -0.493 1 94.25 216 ARG B CA 1
ATOM 5194 C C . ARG B 1 216 ? 14.977 -27.016 0.946 1 94.25 216 ARG B C 1
ATOM 5196 O O . ARG B 1 216 ? 15.07 -28.109 1.526 1 94.25 216 ARG B O 1
ATOM 5203 N N . GLN B 1 217 ? 14.375 -26 1.459 1 95 217 GLN B N 1
ATOM 5204 C CA . GLN B 1 217 ? 13.961 -26 2.857 1 95 217 GLN B CA 1
ATOM 5205 C C . GLN B 1 217 ? 12.492 -26.391 2.992 1 95 217 GLN B C 1
ATOM 5207 O O . GLN B 1 217 ? 11.977 -26.5 4.105 1 95 217 GLN B O 1
ATOM 5212 N N . VAL B 1 218 ? 11.844 -26.703 1.909 1 96.94 218 VAL B N 1
ATOM 5213 C CA . VAL B 1 218 ? 10.422 -27.016 1.93 1 96.94 218 VAL B CA 1
ATOM 5214 C C . VAL B 1 218 ? 10.172 -28.203 2.846 1 96.94 218 VAL B C 1
ATOM 5216 O O . VAL B 1 218 ? 9.289 -28.156 3.705 1 96.94 218 VAL B O 1
ATOM 5219 N N . PRO B 1 219 ? 11.016 -29.219 2.834 1 95.69 219 PRO B N 1
ATOM 5220 C CA . PRO B 1 219 ? 10.766 -30.375 3.695 1 95.69 219 PRO B CA 1
ATOM 5221 C C . PRO B 1 219 ? 11.133 -30.109 5.156 1 95.69 219 PRO B C 1
ATOM 5223 O O . PRO B 1 219 ? 10.859 -30.953 6.023 1 95.69 219 PRO B O 1
ATOM 5226 N N . ASN B 1 220 ? 11.711 -28.984 5.445 1 96.38 220 ASN B N 1
ATOM 5227 C CA . ASN B 1 220 ? 12.125 -28.641 6.805 1 96.38 220 ASN B CA 1
ATOM 5228 C C . ASN B 1 220 ? 11.023 -27.922 7.566 1 96.38 220 ASN B C 1
ATOM 5230 O O . ASN B 1 220 ? 11.125 -27.719 8.773 1 96.38 220 ASN B O 1
ATOM 5234 N N . ALA B 1 221 ? 9.984 -27.609 6.938 1 97.88 221 ALA B N 1
ATOM 5235 C CA . ALA B 1 221 ? 8.969 -26.75 7.535 1 97.88 221 ALA B CA 1
ATOM 5236 C C . ALA B 1 221 ? 8.211 -27.484 8.641 1 97.88 221 ALA B C 1
ATOM 5238 O O . ALA B 1 221 ? 8.133 -28.719 8.648 1 97.88 221 ALA B O 1
ATOM 5239 N N . GLU B 1 222 ? 7.762 -26.703 9.531 1 98.25 222 GLU B N 1
ATOM 5240 C CA . GLU B 1 222 ? 6.941 -27.234 10.609 1 98.25 222 GLU B CA 1
ATOM 5241 C C . GLU B 1 222 ? 5.473 -27.312 10.203 1 98.25 222 GLU B C 1
ATOM 5243 O O . GLU B 1 222 ? 4.727 -28.156 10.711 1 98.25 222 GLU B O 1
ATOM 5248 N N . LEU B 1 223 ? 5.082 -26.5 9.312 1 98.75 223 LEU B N 1
ATOM 5249 C CA . LEU B 1 223 ? 3.684 -26.406 8.914 1 98.75 223 LEU B CA 1
ATOM 5250 C C . LEU B 1 223 ? 3.561 -25.891 7.48 1 98.75 223 LEU B C 1
ATOM 5252 O O . LEU B 1 223 ? 4.312 -25.016 7.066 1 98.75 223 LEU B O 1
ATOM 5256 N N . ASN B 1 224 ? 2.623 -26.5 6.711 1 98.75 224 ASN B N 1
ATOM 5257 C CA . ASN B 1 224 ? 2.262 -26 5.387 1 98.75 224 ASN B CA 1
ATOM 5258 C C . ASN B 1 224 ? 0.938 -25.25 5.418 1 98.75 224 ASN B C 1
ATOM 5260 O O . ASN B 1 224 ? -0.035 -25.719 6.012 1 98.75 224 ASN B O 1
ATOM 5264 N N . LEU B 1 225 ? 0.942 -24.078 4.832 1 98.81 225 LEU B N 1
ATOM 5265 C CA . LEU B 1 225 ? -0.266 -23.266 4.727 1 98.81 225 LEU B CA 1
ATOM 5266 C C . LEU B 1 225 ? -0.788 -23.25 3.293 1 98.81 225 LEU B C 1
ATOM 5268 O O . LEU B 1 225 ? -0.041 -22.953 2.359 1 98.81 225 LEU B O 1
ATOM 5272 N N . VAL B 1 226 ? -2.086 -23.547 3.096 1 98.12 226 VAL B N 1
ATOM 5273 C CA . VAL B 1 226 ? -2.668 -23.641 1.761 1 98.12 226 VAL B CA 1
ATOM 5274 C C . VAL B 1 226 ? -3.809 -22.641 1.622 1 98.12 226 VAL B C 1
ATOM 5276 O O . VAL B 1 226 ? -4.75 -22.641 2.42 1 98.12 226 VAL B O 1
ATOM 5279 N N . PHE B 1 227 ? -3.77 -21.812 0.538 1 97.56 227 PHE B N 1
ATOM 5280 C CA . PHE B 1 227 ? -4.727 -20.719 0.453 1 97.56 227 PHE B CA 1
ATOM 5281 C C . PHE B 1 227 ? -5.617 -20.875 -0.774 1 97.56 227 PHE B C 1
ATOM 5283 O O . PHE B 1 227 ? -6.355 -19.953 -1.13 1 97.56 227 PHE B O 1
ATOM 5290 N N . SER B 1 228 ? -5.551 -21.953 -1.443 1 94.75 228 SER B N 1
ATOM 5291 C CA . SER B 1 228 ? -6.445 -22.359 -2.525 1 94.75 228 SER B CA 1
ATOM 5292 C C . SER B 1 228 ? -6.41 -23.859 -2.746 1 94.75 228 SER B C 1
ATOM 5294 O O . SER B 1 228 ? -5.496 -24.547 -2.279 1 94.75 228 SER B O 1
ATOM 5296 N N . PRO B 1 229 ? -7.383 -24.391 -3.463 1 91.5 229 PRO B N 1
ATOM 5297 C CA . PRO B 1 229 ? -7.379 -25.844 -3.707 1 91.5 229 PRO B CA 1
ATOM 5298 C C . PRO B 1 229 ? -6.141 -26.312 -4.465 1 91.5 229 PRO B C 1
ATOM 5300 O O . PRO B 1 229 ? -5.758 -27.484 -4.371 1 91.5 229 PRO B O 1
ATOM 5303 N N . TRP B 1 230 ? -5.441 -25.422 -4.996 1 93.25 230 TRP B N 1
ATOM 5304 C CA . TRP B 1 230 ? -4.371 -25.766 -5.922 1 93.25 230 TRP B CA 1
ATOM 5305 C C . TRP B 1 230 ? -3.062 -26.016 -5.172 1 93.25 230 TRP B C 1
ATOM 5307 O O . TRP B 1 230 ? -2.084 -26.484 -5.758 1 93.25 230 TRP B O 1
ATOM 5317 N N . GLY B 1 231 ? -3.074 -25.734 -3.965 1 94.56 231 GLY B N 1
ATOM 5318 C CA . GLY B 1 231 ? -1.912 -26.016 -3.141 1 94.56 231 GLY B CA 1
ATOM 5319 C C . GLY B 1 231 ? -2.051 -27.297 -2.336 1 94.56 231 GLY B C 1
ATOM 5320 O O . GLY B 1 231 ? -1.094 -27.734 -1.694 1 94.56 231 GLY B O 1
ATOM 5321 N N . ILE B 1 232 ? -3.152 -27.969 -2.41 1 94.25 232 ILE B N 1
ATOM 5322 C CA . ILE B 1 232 ? -3.49 -29.062 -1.515 1 94.25 232 ILE B CA 1
ATOM 5323 C C . ILE B 1 232 ? -2.646 -30.297 -1.862 1 94.25 232 ILE B C 1
ATOM 5325 O O . ILE B 1 232 ? -2.148 -30.984 -0.971 1 94.25 232 ILE B O 1
ATOM 5329 N N . LYS B 1 233 ? -2.494 -30.594 -3.125 1 94.56 233 LYS B N 1
ATOM 5330 C CA . LYS B 1 233 ? -1.754 -31.781 -3.529 1 94.56 233 LYS B CA 1
ATOM 5331 C C . LYS B 1 233 ? -0.315 -31.734 -3.023 1 94.56 233 LYS B C 1
ATOM 5333 O O . LYS B 1 233 ? 0.216 -32.75 -2.551 1 94.56 233 LYS B O 1
ATOM 5338 N N . ALA B 1 234 ? 0.277 -30.594 -3.145 1 96.25 234 ALA B N 1
ATOM 5339 C CA . ALA B 1 234 ? 1.638 -30.438 -2.635 1 96.25 234 ALA B CA 1
ATOM 5340 C C . ALA B 1 234 ? 1.682 -30.625 -1.122 1 96.25 234 ALA B C 1
ATOM 5342 O O . ALA B 1 234 ? 2.559 -31.328 -0.603 1 96.25 234 ALA B O 1
ATOM 5343 N N . ALA B 1 235 ? 0.735 -30.062 -0.447 1 97.31 235 ALA B N 1
ATOM 5344 C CA . ALA B 1 235 ? 0.676 -30.172 1.009 1 97.31 235 ALA B CA 1
ATOM 5345 C C . ALA B 1 235 ? 0.461 -31.625 1.442 1 97.31 235 ALA B C 1
ATOM 5347 O O . ALA B 1 235 ? 1.097 -32.094 2.387 1 97.31 235 ALA B O 1
ATOM 5348 N N . LYS B 1 236 ? -0.382 -32.312 0.755 1 97.06 236 LYS B N 1
ATOM 5349 C CA . LYS B 1 236 ? -0.648 -33.688 1.07 1 97.06 236 LYS B CA 1
ATOM 5350 C C . LYS B 1 236 ? 0.593 -34.562 0.845 1 97.06 236 LYS B C 1
ATOM 5352 O O . LYS B 1 236 ? 0.893 -35.438 1.646 1 97.06 236 LYS B O 1
ATOM 5357 N N . TYR B 1 237 ? 1.238 -34.281 -0.207 1 96.5 237 TYR B N 1
ATOM 5358 C CA . TYR B 1 237 ? 2.477 -35 -0.48 1 96.5 237 TYR B CA 1
ATOM 5359 C C . TYR B 1 237 ? 3.477 -34.812 0.654 1 96.5 237 TYR B C 1
ATOM 5361 O O . TYR B 1 237 ? 4.102 -35.781 1.102 1 96.5 237 TYR B O 1
ATOM 5369 N N . LEU B 1 238 ? 3.645 -33.594 1.095 1 96.94 238 LEU B N 1
ATOM 5370 C CA . LEU B 1 238 ? 4.594 -33.281 2.154 1 96.94 238 LEU B CA 1
ATOM 5371 C C . LEU B 1 238 ? 4.172 -33.938 3.475 1 96.94 238 LEU B C 1
ATOM 5373 O O . LEU B 1 238 ? 5.02 -34.312 4.277 1 96.94 238 LEU B O 1
ATOM 5377 N N . LYS B 1 239 ? 2.877 -34 3.678 1 97.75 239 LYS B N 1
ATOM 5378 C CA . LYS B 1 239 ? 2.375 -34.688 4.863 1 97.75 239 LYS B CA 1
ATOM 5379 C C . LYS B 1 239 ? 2.705 -36.156 4.812 1 97.75 239 LYS B C 1
ATOM 5381 O O . LYS B 1 239 ? 3.213 -36.719 5.789 1 97.75 239 LYS B O 1
ATOM 5386 N N . ASP B 1 240 ? 2.506 -36.781 3.736 1 96.69 240 ASP B N 1
ATOM 5387 C CA . ASP B 1 240 ? 2.693 -38.219 3.576 1 96.69 240 ASP B CA 1
ATOM 5388 C C . ASP B 1 240 ? 4.176 -38.594 3.621 1 96.69 240 ASP B C 1
ATOM 5390 O O . ASP B 1 240 ? 4.559 -39.562 4.289 1 96.69 240 ASP B O 1
ATOM 5394 N N . LYS B 1 241 ? 4.961 -37.781 3.01 1 93.88 241 LYS B N 1
ATOM 5395 C CA . LYS B 1 241 ? 6.367 -38.156 2.83 1 93.88 241 LYS B CA 1
ATOM 5396 C C . LYS B 1 241 ? 7.211 -37.656 4.004 1 93.88 241 LYS B C 1
ATOM 5398 O O . LYS B 1 241 ? 8.156 -38.344 4.41 1 93.88 241 LYS B O 1
ATOM 5403 N N . TYR B 1 242 ? 6.871 -36.5 4.504 1 94.31 242 TYR B N 1
ATOM 5404 C CA . TYR B 1 242 ? 7.754 -35.875 5.488 1 94.31 242 TYR B CA 1
ATOM 5405 C C . TYR B 1 242 ? 7.02 -35.625 6.805 1 94.31 242 TYR B C 1
ATOM 5407 O O . TYR B 1 242 ? 7.578 -35.062 7.738 1 94.31 242 TYR B O 1
ATOM 5415 N N . ASN B 1 243 ? 5.773 -35.938 6.844 1 96.56 243 ASN B N 1
ATOM 5416 C CA . ASN B 1 243 ? 4.953 -35.812 8.039 1 96.56 243 ASN B CA 1
ATOM 5417 C C . ASN B 1 243 ? 4.797 -34.344 8.445 1 96.56 243 ASN B C 1
ATOM 5419 O O . ASN B 1 243 ? 4.832 -34 9.633 1 96.56 243 ASN B O 1
ATOM 5423 N N . ILE B 1 244 ? 4.801 -33.469 7.52 1 97.81 244 ILE B N 1
ATOM 5424 C CA . ILE B 1 244 ? 4.539 -32.062 7.781 1 97.81 244 ILE B CA 1
ATOM 5425 C C . ILE B 1 244 ? 3.039 -31.781 7.699 1 97.81 244 ILE B C 1
ATOM 5427 O O . ILE B 1 244 ? 2.428 -31.953 6.645 1 97.81 244 ILE B O 1
ATOM 5431 N N . PRO B 1 245 ? 2.443 -31.375 8.82 1 98.38 245 PRO B N 1
ATOM 5432 C CA . PRO B 1 245 ? 1.012 -31.062 8.766 1 98.38 245 PRO B CA 1
ATOM 5433 C C . PRO B 1 245 ? 0.704 -29.844 7.91 1 98.38 245 PRO B C 1
ATOM 5435 O O . PRO B 1 245 ? 1.612 -29.078 7.562 1 98.38 245 PRO B O 1
ATOM 5438 N N . TYR B 1 246 ? -0.622 -29.703 7.496 1 98.5 246 TYR B N 1
ATOM 5439 C CA . TYR B 1 246 ? -1.003 -28.516 6.75 1 98.5 246 TYR B CA 1
ATOM 5440 C C . TYR B 1 246 ? -2.35 -27.984 7.227 1 98.5 246 TYR B C 1
ATOM 5442 O O . TYR B 1 246 ? -3.158 -28.734 7.785 1 98.5 246 TYR B O 1
ATOM 5450 N N . LEU B 1 247 ? -2.518 -26.688 7.16 1 98.31 247 LEU B N 1
ATOM 5451 C CA . LEU B 1 247 ? -3.795 -25.984 7.324 1 98.31 247 LEU B CA 1
ATOM 5452 C C . LEU B 1 247 ? -4.34 -25.531 5.977 1 98.31 247 LEU B C 1
ATOM 5454 O O . LEU B 1 247 ? -3.621 -24.891 5.195 1 98.31 247 LEU B O 1
ATOM 5458 N N . ASN B 1 248 ? -5.59 -25.875 5.699 1 95.88 248 ASN B N 1
ATOM 5459 C CA . ASN B 1 248 ? -6.258 -25.453 4.473 1 95.88 248 ASN B CA 1
ATOM 5460 C C . ASN B 1 248 ? -7.199 -24.281 4.727 1 95.88 248 ASN B C 1
ATOM 5462 O O . ASN B 1 248 ? -8.25 -24.453 5.344 1 95.88 248 ASN B O 1
ATOM 5466 N N . PHE B 1 249 ? -6.887 -23.078 4.242 1 94.44 249 PHE B N 1
ATOM 5467 C CA . PHE B 1 249 ? -7.695 -21.891 4.441 1 94.44 249 PHE B CA 1
ATOM 5468 C C . PHE B 1 249 ? -8.617 -21.641 3.25 1 94.44 249 PHE B C 1
ATOM 5470 O O . PHE B 1 249 ? -9.547 -20.844 3.33 1 94.44 249 PHE B O 1
ATOM 5477 N N . GLU B 1 250 ? -8.484 -22.234 2.178 1 87.69 250 GLU B N 1
ATOM 5478 C CA . GLU B 1 250 ? -9.312 -22.234 0.976 1 87.69 250 GLU B CA 1
ATOM 5479 C C . GLU B 1 250 ? -9.266 -20.891 0.264 1 87.69 250 GLU B C 1
ATOM 5481 O O . GLU B 1 250 ? -9.57 -20.797 -0.927 1 87.69 250 GLU B O 1
ATOM 5486 N N . SER B 1 251 ? -9.039 -19.812 0.998 1 95.06 251 SER B N 1
ATOM 5487 C CA . SER B 1 251 ? -8.945 -18.469 0.418 1 95.06 251 SER B CA 1
ATOM 5488 C C . SER B 1 251 ? -7.969 -17.594 1.202 1 95.06 251 SER B C 1
ATOM 5490 O O . SER B 1 251 ? -7.695 -17.859 2.373 1 95.06 251 SER B O 1
ATOM 5492 N N . LEU B 1 252 ? -7.457 -16.609 0.507 1 98.12 252 LEU B N 1
ATOM 5493 C CA . LEU B 1 252 ? -6.633 -15.617 1.181 1 98.12 252 LEU B CA 1
ATOM 5494 C C . LEU B 1 252 ? -7.477 -14.773 2.131 1 98.12 252 LEU B C 1
ATOM 5496 O O . LEU B 1 252 ? -8.609 -14.414 1.812 1 98.12 252 LEU B O 1
ATOM 5500 N N . PRO B 1 253 ? -6.941 -14.461 3.281 1 98.38 253 PRO B N 1
ATOM 5501 C CA . PRO B 1 253 ? -7.703 -13.688 4.27 1 98.38 253 PRO B CA 1
ATOM 5502 C C . PRO B 1 253 ? -7.75 -12.195 3.943 1 98.38 253 PRO B C 1
ATOM 5504 O O . PRO B 1 253 ? -6.73 -11.617 3.561 1 98.38 253 PRO B O 1
ATOM 5507 N N . VAL B 1 254 ? -8.875 -11.633 4.094 1 98.31 254 VAL B N 1
ATOM 5508 C CA . VAL B 1 254 ? -9.039 -10.203 3.854 1 98.31 254 VAL B CA 1
ATOM 5509 C C . VAL B 1 254 ? -9.852 -9.578 4.988 1 98.31 254 VAL B C 1
ATOM 5511 O O . VAL B 1 254 ? -10.891 -10.102 5.383 1 98.31 254 VAL B O 1
ATOM 5514 N N . GLY B 1 255 ? -9.281 -8.477 5.543 1 97.12 255 GLY B N 1
ATOM 5515 C CA . GLY B 1 255 ? -10.086 -7.715 6.488 1 97.12 255 GLY B CA 1
ATOM 5516 C C . GLY B 1 255 ? -9.938 -8.195 7.918 1 97.12 255 GLY B C 1
ATOM 5517 O O . GLY B 1 255 ? -8.914 -8.781 8.281 1 97.12 255 GLY B O 1
ATOM 5518 N N . LEU B 1 256 ? -10.906 -7.945 8.75 1 95.75 256 LEU B N 1
ATOM 5519 C CA . LEU B 1 256 ? -10.82 -8.109 10.203 1 95.75 256 LEU B CA 1
ATOM 5520 C C . LEU B 1 256 ? -10.969 -9.578 10.586 1 95.75 256 LEU B C 1
ATOM 5522 O O . LEU B 1 256 ? -9.977 -10.297 10.695 1 95.75 256 LEU B O 1
ATOM 5526 N N . SER B 1 257 ? -12.133 -10.133 10.531 1 93.56 257 SER B N 1
ATOM 5527 C CA . SER B 1 257 ? -12.422 -11.445 11.086 1 93.56 257 SER B CA 1
ATOM 5528 C C . SER B 1 257 ? -11.664 -12.539 10.344 1 93.56 257 SER B C 1
ATOM 5530 O O . SER B 1 257 ? -11.102 -13.445 10.969 1 93.56 257 SER B O 1
ATOM 5532 N N . SER B 1 258 ? -11.617 -12.43 9.086 1 95.38 258 SER B N 1
ATOM 5533 C CA . SER B 1 258 ? -10.961 -13.445 8.266 1 95.38 258 SER B CA 1
ATOM 5534 C C . SER B 1 258 ? -9.461 -13.508 8.562 1 95.38 258 SER B C 1
ATOM 5536 O O . SER B 1 258 ? -8.906 -14.594 8.734 1 95.38 258 SER B O 1
ATOM 5538 N N . THR B 1 259 ? -8.805 -12.383 8.641 1 98.44 259 THR B N 1
ATOM 5539 C CA . THR B 1 259 ? -7.363 -12.328 8.875 1 98.44 259 THR B CA 1
ATOM 5540 C C . THR B 1 259 ? -7.039 -12.742 10.312 1 98.44 259 THR B C 1
ATOM 5542 O O . THR B 1 259 ? -6.078 -13.477 10.547 1 98.44 259 THR B O 1
ATOM 5545 N N . SER B 1 260 ? -7.859 -12.312 11.25 1 98.25 260 SER B N 1
ATOM 5546 C CA . SER B 1 260 ? -7.637 -12.68 12.648 1 98.25 260 SER B CA 1
ATOM 5547 C C . SER B 1 260 ? -7.785 -14.188 12.844 1 98.25 260 SER B C 1
ATOM 5549 O O . SER B 1 260 ? -6.984 -14.805 13.555 1 98.25 260 SER B O 1
ATOM 5551 N N . SER B 1 261 ? -8.836 -14.734 12.242 1 97.25 261 SER B N 1
ATOM 5552 C CA . SER B 1 261 ? -9.047 -16.172 12.328 1 97.25 261 SER B CA 1
ATOM 5553 C C . SER B 1 261 ? -7.867 -16.938 11.734 1 97.25 261 SER B C 1
ATOM 5555 O O . SER B 1 261 ? -7.445 -17.969 12.281 1 97.25 261 SER B O 1
ATOM 5557 N N . PHE B 1 262 ? -7.305 -16.484 10.656 1 98.44 262 PHE B N 1
ATOM 5558 C CA . PHE B 1 262 ? -6.125 -17.062 10.016 1 98.44 262 PHE B CA 1
ATOM 5559 C C . PHE B 1 262 ? -4.941 -17.062 10.977 1 98.44 262 PHE B C 1
ATOM 5561 O O . PHE B 1 262 ? -4.309 -18.109 11.172 1 98.44 262 PHE B O 1
ATOM 5568 N N . ILE B 1 263 ? -4.695 -15.922 11.594 1 98.75 263 ILE B N 1
ATOM 5569 C CA . ILE B 1 263 ? -3.557 -15.766 12.492 1 98.75 263 ILE B CA 1
ATOM 5570 C C . ILE B 1 263 ? -3.729 -16.672 13.711 1 98.75 263 ILE B C 1
ATOM 5572 O O . ILE B 1 263 ? -2.787 -17.359 14.117 1 98.75 263 ILE B O 1
ATOM 5576 N N . GLU B 1 264 ? -4.918 -16.734 14.25 1 98.38 264 GLU B N 1
ATOM 5577 C CA . GLU B 1 264 ? -5.207 -17.547 15.43 1 98.38 264 GLU B CA 1
ATOM 5578 C C . GLU B 1 264 ? -5.031 -19.031 15.125 1 98.38 264 GLU B C 1
ATOM 5580 O O . GLU B 1 264 ? -4.465 -19.766 15.938 1 98.38 264 GLU B O 1
ATOM 5585 N N . LYS B 1 265 ? -5.52 -19.484 14.023 1 98.25 265 LYS B N 1
ATOM 5586 C CA . LYS B 1 265 ? -5.414 -20.891 13.648 1 98.25 265 LYS B CA 1
ATOM 5587 C C . LYS B 1 265 ? -3.957 -21.312 13.516 1 98.25 265 LYS B C 1
ATOM 5589 O O . LYS B 1 265 ? -3.57 -22.375 14 1 98.25 265 LYS B O 1
ATOM 5594 N N . VAL B 1 266 ? -3.143 -20.484 12.875 1 98.62 266 VAL B N 1
ATOM 5595 C CA . VAL B 1 266 ? -1.727 -20.797 12.703 1 98.62 266 VAL B CA 1
ATOM 5596 C C . VAL B 1 266 ? -1.029 -20.781 14.062 1 98.62 266 VAL B C 1
ATOM 5598 O O . VAL B 1 266 ? -0.253 -21.688 14.383 1 98.62 266 VAL B O 1
ATOM 5601 N N . GLY B 1 267 ? -1.329 -19.688 14.844 1 97.94 267 GLY B N 1
ATOM 5602 C CA . GLY B 1 267 ? -0.734 -19.578 16.172 1 97.94 267 GLY B CA 1
ATOM 5603 C C . GLY B 1 267 ? -1.04 -20.766 17.062 1 97.94 267 GLY B C 1
ATOM 5604 O O . GLY B 1 267 ? -0.153 -21.297 17.734 1 97.94 267 GLY B O 1
ATOM 5605 N N . ASN B 1 268 ? -2.275 -21.219 17.031 1 97.38 268 ASN B N 1
ATOM 5606 C CA . ASN B 1 268 ? -2.699 -22.375 17.828 1 97.38 268 ASN B CA 1
ATOM 5607 C C . ASN B 1 268 ? -2.014 -23.656 17.375 1 97.38 268 ASN B C 1
ATOM 5609 O O . ASN B 1 268 ? -1.562 -24.453 18.203 1 97.38 268 ASN B O 1
ATOM 5613 N N . GLN B 1 269 ? -1.898 -23.812 16.094 1 97.88 269 GLN B N 1
ATOM 5614 C CA . GLN B 1 269 ? -1.288 -25.016 15.539 1 97.88 269 GLN B CA 1
ATOM 5615 C C . GLN B 1 269 ? 0.184 -25.125 15.93 1 97.88 269 GLN B C 1
ATOM 5617 O O . GLN B 1 269 ? 0.701 -26.219 16.141 1 97.88 269 GLN B O 1
ATOM 5622 N N . LEU B 1 270 ? 0.866 -24 16.031 1 98.06 270 LEU B N 1
ATOM 5623 C CA . LEU B 1 270 ? 2.305 -24 16.281 1 98.06 270 LEU B CA 1
ATOM 5624 C C . LEU B 1 270 ? 2.615 -23.625 17.719 1 98.06 270 LEU B C 1
ATOM 5626 O O . LEU B 1 270 ? 3.777 -23.406 18.078 1 98.06 270 LEU B O 1
ATOM 5630 N N . SER B 1 271 ? 1.618 -23.406 18.547 1 97.19 271 SER B N 1
ATOM 5631 C CA . SER B 1 271 ? 1.75 -23.094 19.969 1 97.19 271 SER B CA 1
ATOM 5632 C C . SER B 1 271 ? 2.561 -21.828 20.172 1 97.19 271 SER B C 1
ATOM 5634 O O . SER B 1 271 ? 3.488 -21.797 20.984 1 97.19 271 SER B O 1
ATOM 5636 N N . ILE B 1 272 ? 2.219 -20.906 19.422 1 97.19 272 ILE B N 1
ATOM 5637 C CA . ILE B 1 272 ? 2.84 -19.594 19.578 1 97.19 272 ILE B CA 1
ATOM 5638 C C . ILE B 1 272 ? 2.248 -18.891 20.797 1 97.19 272 ILE B C 1
ATOM 5640 O O . ILE B 1 272 ? 1.091 -19.109 21.156 1 97.19 272 ILE B O 1
ATOM 5644 N N . ASP B 1 273 ? 3 -18.016 21.375 1 96.88 273 ASP B N 1
ATOM 5645 C CA . ASP B 1 273 ? 2.572 -17.234 22.531 1 96.88 273 ASP B CA 1
ATOM 5646 C C . ASP B 1 273 ? 1.293 -16.453 22.234 1 96.88 273 ASP B C 1
ATOM 5648 O O . ASP B 1 273 ? 1.282 -15.586 21.359 1 96.88 273 ASP B O 1
ATOM 5652 N N . GLU B 1 274 ? 0.312 -16.719 22.984 1 96.69 274 GLU B N 1
ATOM 5653 C CA . GLU B 1 274 ? -1.005 -16.125 22.766 1 96.69 274 GLU B CA 1
ATOM 5654 C C . GLU B 1 274 ? -0.967 -14.609 22.938 1 96.69 274 GLU B C 1
ATOM 5656 O O . GLU B 1 274 ? -1.695 -13.883 22.266 1 96.69 274 GLU B O 1
ATOM 5661 N N . ASN B 1 275 ? -0.181 -14.195 23.812 1 97.12 275 ASN B N 1
ATOM 5662 C CA . ASN B 1 275 ? -0.083 -12.758 24.031 1 97.12 275 ASN B CA 1
ATOM 5663 C C . ASN B 1 275 ? 0.472 -12.031 22.812 1 97.12 275 ASN B C 1
ATOM 5665 O O . ASN B 1 275 ? 0.016 -10.938 22.469 1 97.12 275 ASN B O 1
ATOM 5669 N N . LYS B 1 276 ? 1.434 -12.641 22.219 1 96.5 276 LYS B N 1
ATOM 5670 C CA . LYS B 1 276 ? 2.021 -12.07 21.016 1 96.5 276 LYS B CA 1
ATOM 5671 C C . LYS B 1 276 ? 0.994 -11.992 19.891 1 96.5 276 LYS B C 1
ATOM 5673 O O . LYS B 1 276 ? 0.912 -10.984 19.188 1 96.5 276 LYS B O 1
ATOM 5678 N N . ILE B 1 277 ? 0.199 -13.008 19.766 1 98.12 277 ILE B N 1
ATOM 5679 C CA . ILE B 1 277 ? -0.837 -13.086 18.734 1 98.12 277 ILE B CA 1
ATOM 5680 C C . ILE B 1 277 ? -1.902 -12.023 19 1 98.12 277 ILE B C 1
ATOM 5682 O O . ILE B 1 277 ? -2.246 -11.25 18.109 1 98.12 277 ILE B O 1
ATOM 5686 N N . ASN B 1 278 ? -2.322 -11.961 20.203 1 98 278 ASN B N 1
ATOM 5687 C CA . ASN B 1 278 ? -3.389 -11.039 20.562 1 98 278 ASN B CA 1
ATOM 5688 C C . ASN B 1 278 ? -2.949 -9.586 20.406 1 98 278 ASN B C 1
ATOM 5690 O O . ASN B 1 278 ? -3.73 -8.742 19.969 1 98 278 ASN B O 1
ATOM 5694 N N . GLU B 1 279 ? -1.772 -9.336 20.781 1 97.62 279 GLU B N 1
ATOM 5695 C CA . GLU B 1 279 ? -1.252 -7.973 20.672 1 97.62 279 GLU B CA 1
ATOM 5696 C C . GLU B 1 279 ? -1.186 -7.531 19.219 1 97.62 279 GLU B C 1
ATOM 5698 O O . GLU B 1 279 ? -1.578 -6.414 18.875 1 97.62 279 GLU B O 1
ATOM 5703 N N . PHE B 1 280 ? -0.704 -8.383 18.422 1 97.69 280 PHE B N 1
ATOM 5704 C CA . PHE B 1 280 ? -0.604 -8.07 17 1 97.69 280 PHE B CA 1
ATOM 5705 C C . PHE B 1 280 ? -1.985 -7.844 16.391 1 97.69 280 PHE B C 1
ATOM 5707 O O . PHE B 1 280 ? -2.211 -6.855 15.695 1 97.69 280 PHE B O 1
ATOM 5714 N N . ILE B 1 281 ? -2.906 -8.766 16.625 1 98.44 281 ILE B N 1
ATOM 5715 C CA . ILE B 1 281 ? -4.262 -8.695 16.094 1 98.44 281 ILE B CA 1
ATOM 5716 C C . ILE B 1 281 ? -4.945 -7.418 16.578 1 98.44 281 ILE B C 1
ATOM 5718 O O . ILE B 1 281 ? -5.543 -6.688 15.781 1 98.44 281 ILE B O 1
ATOM 5722 N N . LYS B 1 282 ? -4.801 -7.137 17.797 1 97.75 282 LYS B N 1
ATOM 5723 C CA . LYS B 1 282 ? -5.438 -5.957 18.375 1 97.75 282 LYS B CA 1
ATOM 5724 C C . LYS B 1 282 ? -4.93 -4.68 17.719 1 97.75 282 LYS B C 1
ATOM 5726 O O . LYS B 1 282 ? -5.723 -3.801 17.359 1 97.75 282 LYS B O 1
ATOM 5731 N N . ASN B 1 283 ? -3.678 -4.613 17.547 1 96.75 283 ASN B N 1
ATOM 5732 C CA . ASN B 1 283 ? -3.084 -3.434 16.938 1 96.75 283 ASN B CA 1
ATOM 5733 C C . ASN B 1 283 ? -3.557 -3.258 15.492 1 96.75 283 ASN B C 1
ATOM 5735 O O . ASN B 1 283 ? -3.945 -2.16 15.094 1 96.75 283 ASN B O 1
ATOM 5739 N N . GLU B 1 284 ? -3.523 -4.309 14.727 1 97.81 284 GLU B N 1
ATOM 5740 C CA . GLU B 1 284 ? -3.908 -4.246 13.32 1 97.81 284 GLU B CA 1
ATOM 5741 C C . GLU B 1 284 ? -5.398 -3.963 13.172 1 97.81 284 GLU B C 1
ATOM 5743 O O . GLU B 1 284 ? -5.801 -3.174 12.312 1 97.81 284 GLU B O 1
ATOM 5748 N N . GLU B 1 285 ? -6.191 -4.617 13.984 1 97.38 285 GLU B N 1
ATOM 5749 C CA . GLU B 1 285 ? -7.633 -4.387 13.945 1 97.38 285 GLU B CA 1
ATOM 5750 C C . GLU B 1 285 ? -7.973 -2.949 14.328 1 97.38 285 GLU B C 1
ATOM 5752 O O . GLU B 1 285 ? -8.852 -2.332 13.719 1 97.38 285 GLU B O 1
ATOM 5757 N N . SER B 1 286 ? -7.301 -2.436 15.336 1 96.38 286 SER B N 1
ATOM 5758 C CA . SER B 1 286 ? -7.543 -1.064 15.773 1 96.38 286 SER B CA 1
ATOM 5759 C C . SER B 1 286 ? -7.219 -0.066 14.664 1 96.38 286 SER B C 1
ATOM 5761 O O . SER B 1 286 ? -7.941 0.917 14.477 1 96.38 286 SER B O 1
ATOM 5763 N N . LYS B 1 287 ? -6.191 -0.324 14.016 1 95.75 287 LYS B N 1
ATOM 5764 C CA . LYS B 1 287 ? -5.805 0.563 12.922 1 95.75 287 LYS B CA 1
ATOM 5765 C C . LYS B 1 287 ? -6.84 0.531 11.805 1 95.75 287 LYS B C 1
ATOM 5767 O O . LYS B 1 287 ? -7.246 1.579 11.297 1 95.75 287 LYS B O 1
ATOM 5772 N N . LEU B 1 288 ? -7.195 -0.66 11.352 1 96.19 288 LEU B N 1
ATOM 5773 C CA . LEU B 1 288 ? -8.203 -0.782 10.305 1 96.19 288 LEU B CA 1
ATOM 5774 C C . LEU B 1 288 ? -9.516 -0.141 10.734 1 96.19 288 LEU B C 1
ATOM 5776 O O . LEU B 1 288 ? -10.164 0.549 9.938 1 96.19 288 LEU B O 1
ATOM 5780 N N . ASN B 1 289 ? -9.883 -0.313 12 1 93.56 289 ASN B N 1
ATOM 5781 C CA . ASN B 1 289 ? -11.094 0.306 12.516 1 93.56 289 ASN B CA 1
ATOM 5782 C C . ASN B 1 289 ? -10.992 1.829 12.508 1 93.56 289 ASN B C 1
ATOM 5784 O O . ASN B 1 289 ? -11.984 2.52 12.258 1 93.56 289 ASN B O 1
ATOM 5788 N N . TYR B 1 290 ? -9.812 2.264 12.82 1 91.38 290 TYR B N 1
ATOM 5789 C CA . TYR B 1 290 ? -9.555 3.697 12.75 1 91.38 290 TYR B CA 1
ATOM 5790 C C . TYR B 1 290 ? -9.836 4.238 11.352 1 91.38 290 TYR B C 1
ATOM 5792 O O . TYR B 1 290 ? -10.477 5.281 11.203 1 91.38 290 TYR B O 1
ATOM 5800 N N . TYR B 1 291 ? -9.438 3.539 10.344 1 91.75 291 TYR B N 1
ATOM 5801 C CA . TYR B 1 291 ? -9.672 3.959 8.969 1 91.75 291 TYR B CA 1
ATOM 5802 C C . TYR B 1 291 ? -11.148 3.846 8.609 1 91.75 291 TYR B C 1
ATOM 5804 O O . TYR B 1 291 ? -11.695 4.703 7.906 1 91.75 291 TYR B O 1
ATOM 5812 N N . LEU B 1 292 ? -11.773 2.789 9.078 1 90.31 292 LEU B N 1
ATOM 5813 C CA . LEU B 1 292 ? -13.195 2.594 8.805 1 90.31 292 LEU B CA 1
ATOM 5814 C C . LEU B 1 292 ? -14.023 3.721 9.414 1 90.31 292 LEU B C 1
ATOM 5816 O O . LEU B 1 292 ? -15 4.18 8.812 1 90.31 292 LEU B O 1
ATOM 5820 N N . GLU B 1 293 ? -13.578 4.156 10.547 1 84.94 293 GLU B N 1
ATOM 5821 C CA . GLU B 1 293 ? -14.258 5.277 11.195 1 84.94 293 GLU B CA 1
ATOM 5822 C C . GLU B 1 293 ? -14.039 6.574 10.414 1 84.94 293 GLU B C 1
ATOM 5824 O O . GLU B 1 293 ? -14.938 7.41 10.328 1 84.94 293 GLU B O 1
ATOM 5829 N N . ASN B 1 294 ? -12.891 6.699 9.883 1 81.25 294 ASN B N 1
ATOM 5830 C CA . ASN B 1 294 ? -12.531 7.91 9.156 1 81.25 294 ASN B CA 1
ATOM 5831 C C . ASN B 1 294 ? -13.297 8.023 7.844 1 81.25 294 ASN B C 1
ATOM 5833 O O . ASN B 1 294 ? -13.414 9.109 7.277 1 81.25 294 ASN B O 1
ATOM 5837 N N . ILE B 1 295 ? -13.836 6.914 7.375 1 81.56 295 ILE B N 1
ATOM 5838 C CA . ILE B 1 295 ? -14.539 6.969 6.098 1 81.56 295 ILE B CA 1
ATOM 5839 C C . ILE B 1 295 ? -16.047 6.84 6.32 1 81.56 295 ILE B C 1
ATOM 5841 O O . ILE B 1 295 ? -16.812 6.781 5.363 1 81.56 295 ILE B O 1
ATOM 5845 N N . ALA B 1 296 ? -16.469 6.824 7.523 1 76.69 296 ALA B N 1
ATOM 5846 C CA . ALA B 1 296 ? -17.875 6.59 7.863 1 76.69 296 ALA B CA 1
ATOM 5847 C C . ALA B 1 296 ? -18.781 7.613 7.188 1 76.69 296 ALA B C 1
ATOM 5849 O O . ALA B 1 296 ? -19.844 7.262 6.66 1 76.69 296 ALA B O 1
ATOM 5850 N N . ASP B 1 297 ? -18.328 8.859 7.203 1 70.5 297 ASP B N 1
ATOM 5851 C CA . ASP B 1 297 ? -19.125 9.891 6.559 1 70.5 297 ASP B CA 1
ATOM 5852 C C . ASP B 1 297 ? -19.266 9.617 5.062 1 70.5 297 ASP B C 1
ATOM 5854 O O . ASP B 1 297 ? -20.344 9.797 4.492 1 70.5 297 ASP B O 1
ATOM 5858 N N . PHE B 1 298 ? -18.172 9.266 4.535 1 74.38 298 PHE B N 1
ATOM 5859 C CA . PHE B 1 298 ? -18.203 8.898 3.127 1 74.38 298 PHE B CA 1
ATOM 5860 C C . PHE B 1 298 ? -19.156 7.727 2.896 1 74.38 298 PHE B C 1
ATOM 5862 O O . PHE B 1 298 ? -19.922 7.727 1.93 1 74.38 298 PHE B O 1
ATOM 5869 N N . TYR B 1 299 ? -19.109 6.828 3.742 1 70.31 299 TYR B N 1
ATOM 5870 C CA . TYR B 1 299 ? -19.938 5.629 3.684 1 70.31 299 TYR B CA 1
ATOM 5871 C C . TYR B 1 299 ? -21.422 5.992 3.639 1 70.31 299 TYR B C 1
ATOM 5873 O O . TYR B 1 299 ? -22.172 5.434 2.84 1 70.31 299 TYR B O 1
ATOM 5881 N N . TYR B 1 300 ? -21.75 6.922 4.391 1 70.31 300 TYR B N 1
ATOM 5882 C CA . TYR B 1 300 ? -23.156 7.32 4.473 1 70.31 300 TYR B CA 1
ATOM 5883 C C . TYR B 1 300 ? -23.547 8.18 3.279 1 70.31 300 TYR B C 1
ATOM 5885 O O . TYR B 1 300 ? -24.625 8.016 2.717 1 70.31 300 TYR B O 1
ATOM 5893 N N . GLU B 1 301 ? -22.656 8.984 2.938 1 72 301 GLU B N 1
ATOM 5894 C CA . GLU B 1 301 ? -22.938 9.906 1.84 1 72 301 GLU B CA 1
ATOM 5895 C C . GLU B 1 301 ? -23.094 9.164 0.519 1 72 301 GLU B C 1
ATOM 5897 O O . GLU B 1 301 ? -23.969 9.484 -0.282 1 72 301 GLU B O 1
ATOM 5902 N N . TYR B 1 302 ? -22.281 8.18 0.302 1 75.62 302 TYR B N 1
ATOM 5903 C CA . TYR B 1 302 ? -22.281 7.5 -0.99 1 75.62 302 TYR B CA 1
ATOM 5904 C C . TYR B 1 302 ? -22.953 6.137 -0.888 1 75.62 302 TYR B C 1
ATOM 5906 O O . TYR B 1 302 ? -22.969 5.371 -1.854 1 75.62 302 TYR B O 1
ATOM 5914 N N . ASN B 1 303 ? -23.594 5.828 0.24 1 76.75 303 ASN B N 1
ATOM 5915 C CA . ASN B 1 303 ? -24.281 4.559 0.459 1 76.75 303 ASN B CA 1
ATOM 5916 C C . ASN B 1 303 ? -23.438 3.375 -0.006 1 76.75 303 ASN B C 1
ATOM 5918 O O . ASN B 1 303 ? -23.734 2.766 -1.036 1 76.75 303 ASN B O 1
ATOM 5922 N N . LEU B 1 304 ? -22.594 2.996 0.785 1 77.12 304 LEU B N 1
ATOM 5923 C CA . LEU B 1 304 ? -21.688 1.92 0.408 1 77.12 304 LEU B CA 1
ATOM 5924 C C . LEU B 1 304 ? -22.359 0.56 0.573 1 77.12 304 LEU B C 1
ATOM 5926 O O . LEU B 1 304 ? -21.766 -0.471 0.242 1 77.12 304 LEU B O 1
ATOM 5930 N N . GLN B 1 305 ? -23.594 0.502 1.002 1 85 305 GLN B N 1
ATOM 5931 C CA . GLN B 1 305 ? -24.328 -0.761 1.061 1 85 305 GLN B CA 1
ATOM 5932 C C . GLN B 1 305 ? -24.812 -1.184 -0.325 1 85 305 GLN B C 1
ATOM 5934 O O . GLN B 1 305 ? -26.016 -1.265 -0.573 1 85 305 GLN B O 1
ATOM 5939 N N . LYS B 1 306 ? -23.891 -1.516 -1.087 1 92.69 306 LYS B N 1
ATOM 5940 C CA . LYS B 1 306 ? -24.156 -1.848 -2.484 1 92.69 306 LYS B CA 1
ATOM 5941 C C . LYS B 1 306 ? -24.219 -3.359 -2.689 1 92.69 306 LYS B C 1
ATOM 5943 O O . LYS B 1 306 ? -23.438 -4.102 -2.094 1 92.69 306 LYS B O 1
ATOM 5948 N N . GLU B 1 307 ? -25.203 -3.727 -3.516 1 95.38 307 GLU B N 1
ATOM 5949 C CA . GLU B 1 307 ? -25.25 -5.109 -3.982 1 95.38 307 GLU B CA 1
ATOM 5950 C C . GLU B 1 307 ? -24.188 -5.367 -5.059 1 95.38 307 GLU B C 1
ATOM 5952 O O . GLU B 1 307 ? -24.078 -4.598 -6.02 1 95.38 307 GLU B O 1
ATOM 5957 N N . PHE B 1 308 ? -23.438 -6.484 -4.867 1 97.38 308 PHE B N 1
ATOM 5958 C CA . PHE B 1 308 ? -22.328 -6.605 -5.82 1 97.38 308 PHE B CA 1
ATOM 5959 C C . PHE B 1 308 ? -22.25 -8.023 -6.379 1 97.38 308 PHE B C 1
ATOM 5961 O O . PHE B 1 308 ? -22.797 -8.961 -5.789 1 97.38 308 PHE B O 1
ATOM 5968 N N . ALA B 1 309 ? -21.688 -8.141 -7.582 1 98.31 309 ALA B N 1
ATOM 5969 C CA . ALA B 1 309 ? -21.25 -9.398 -8.188 1 98.31 309 ALA B CA 1
ATOM 5970 C C . ALA B 1 309 ? -19.734 -9.547 -8.109 1 98.31 309 ALA B C 1
ATOM 5972 O O . ALA B 1 309 ? -19 -8.555 -8.211 1 98.31 309 ALA B O 1
ATOM 5973 N N . ILE B 1 310 ? -19.312 -10.75 -7.902 1 98.25 310 ILE B N 1
ATOM 5974 C CA . ILE B 1 310 ? -17.875 -11.008 -7.898 1 98.25 310 ILE B CA 1
ATOM 5975 C C . ILE B 1 310 ? -17.547 -12.133 -8.883 1 98.25 310 ILE B C 1
ATOM 5977 O O . ILE B 1 310 ? -18.203 -13.18 -8.875 1 98.25 310 ILE B O 1
ATOM 5981 N N . VAL B 1 311 ? -16.688 -11.844 -9.797 1 97.81 311 VAL B N 1
ATOM 5982 C CA . VAL B 1 311 ? -16.109 -12.805 -10.734 1 97.81 311 VAL B CA 1
ATOM 5983 C C . VAL B 1 311 ? -14.633 -13.023 -10.422 1 97.81 311 VAL B C 1
ATOM 5985 O O . VAL B 1 311 ? -13.797 -12.18 -10.734 1 97.81 311 VAL B O 1
ATOM 5988 N N . SER B 1 312 ? -14.32 -14.141 -9.836 1 96.62 312 SER B N 1
ATOM 5989 C CA . SER B 1 312 ? -12.953 -14.32 -9.359 1 96.62 312 SER B CA 1
ATOM 5990 C C . SER B 1 312 ? -12.648 -15.797 -9.125 1 96.62 312 SER B C 1
ATOM 5992 O O . SER B 1 312 ? -13.469 -16.672 -9.43 1 96.62 312 SER B O 1
ATOM 5994 N N . GLU B 1 313 ? -11.422 -16.031 -8.672 1 94.88 313 GLU B N 1
ATOM 5995 C CA . GLU B 1 313 ? -10.961 -17.391 -8.406 1 94.88 313 GLU B CA 1
ATOM 5996 C C . GLU B 1 313 ? -11.172 -17.766 -6.941 1 94.88 313 GLU B C 1
ATOM 5998 O O . GLU B 1 313 ? -11.383 -16.891 -6.098 1 94.88 313 GLU B O 1
ATOM 6003 N N . THR B 1 314 ? -11.094 -19.031 -6.68 1 92.75 314 THR B N 1
ATOM 6004 C CA . THR B 1 314 ? -11.344 -19.594 -5.355 1 92.75 314 THR B CA 1
ATOM 6005 C C . THR B 1 314 ? -10.43 -18.938 -4.316 1 92.75 314 THR B C 1
ATOM 6007 O O . THR B 1 314 ? -10.859 -18.625 -3.207 1 92.75 314 THR B O 1
ATOM 6010 N N . GLY B 1 315 ? -9.242 -18.656 -4.699 1 92.88 315 GLY B N 1
ATOM 6011 C CA . GLY B 1 315 ? -8.242 -18.172 -3.758 1 92.88 315 GLY B CA 1
ATOM 6012 C C . GLY B 1 315 ? -8.539 -16.781 -3.246 1 92.88 315 GLY B C 1
ATOM 6013 O O . GLY B 1 315 ? -7.965 -16.344 -2.244 1 92.88 315 GLY B O 1
ATOM 6014 N N . TYR B 1 316 ? -9.492 -16.078 -3.861 1 93.56 316 TYR B N 1
ATOM 6015 C CA . TYR B 1 316 ? -9.719 -14.672 -3.52 1 93.56 316 TYR B CA 1
ATOM 6016 C C . TYR B 1 316 ? -11.164 -14.438 -3.096 1 93.56 316 TYR B C 1
ATOM 6018 O O . TYR B 1 316 ? -11.445 -13.562 -2.277 1 93.56 316 TYR B O 1
ATOM 6026 N N . THR B 1 317 ? -12.023 -15.164 -3.582 1 95.38 317 THR B N 1
ATOM 6027 C CA . THR B 1 317 ? -13.445 -14.852 -3.592 1 95.38 317 THR B CA 1
ATOM 6028 C C . THR B 1 317 ? -13.992 -14.758 -2.168 1 95.38 317 THR B C 1
ATOM 6030 O O . THR B 1 317 ? -14.539 -13.727 -1.775 1 95.38 317 THR B O 1
ATOM 6033 N N . LEU B 1 318 ? -13.766 -15.773 -1.427 1 95.19 318 LEU B N 1
ATOM 6034 C CA . LEU B 1 318 ? -14.367 -15.812 -0.098 1 95.19 318 LEU B CA 1
ATOM 6035 C C . LEU B 1 318 ? -13.797 -14.719 0.794 1 95.19 318 LEU B C 1
ATOM 6037 O O . LEU B 1 318 ? -14.539 -14.055 1.524 1 95.19 318 LEU B O 1
ATOM 6041 N N . GLY B 1 319 ? -12.477 -14.547 0.773 1 96.44 319 GLY B N 1
ATOM 6042 C CA . GLY B 1 319 ? -11.852 -13.516 1.586 1 96.44 319 GLY B CA 1
ATOM 6043 C C . GLY B 1 319 ? -12.383 -12.125 1.306 1 96.44 319 GLY B C 1
ATOM 6044 O O . GLY B 1 319 ? -12.688 -11.375 2.234 1 96.44 319 GLY B O 1
ATOM 6045 N N . ILE B 1 320 ? -12.547 -11.812 0.069 1 97.94 320 ILE B N 1
ATOM 6046 C CA . ILE B 1 320 ? -13.047 -10.508 -0.338 1 97.94 320 ILE B CA 1
ATOM 6047 C C . ILE B 1 320 ? -14.5 -10.344 0.116 1 97.94 320 ILE B C 1
ATOM 6049 O O . ILE B 1 320 ? -14.875 -9.305 0.658 1 97.94 320 ILE B O 1
ATOM 6053 N N . ILE B 1 321 ? -15.289 -11.391 -0.059 1 96.56 321 ILE B N 1
ATOM 6054 C CA . ILE B 1 321 ? -16.703 -11.352 0.306 1 96.56 321 ILE B CA 1
ATOM 6055 C C . ILE B 1 321 ? -16.844 -11.141 1.812 1 96.56 321 ILE B C 1
ATOM 6057 O O . ILE B 1 321 ? -17.641 -10.312 2.256 1 96.56 321 ILE B O 1
ATOM 6061 N N . GLU B 1 322 ? -16.062 -11.852 2.572 1 95.94 322 GLU B N 1
ATOM 6062 C CA . GLU B 1 322 ? -16.141 -11.742 4.023 1 95.94 322 GLU B CA 1
ATOM 6063 C C . GLU B 1 322 ? -15.875 -10.312 4.492 1 95.94 322 GLU B C 1
ATOM 6065 O O . GLU B 1 322 ? -16.594 -9.797 5.352 1 95.94 322 GLU B O 1
ATOM 6070 N N . PHE B 1 323 ? -14.914 -9.703 3.945 1 97.19 323 PHE B N 1
ATOM 6071 C CA . PHE B 1 323 ? -14.586 -8.336 4.336 1 97.19 323 PHE B CA 1
ATOM 6072 C C . PHE B 1 323 ? -15.68 -7.371 3.906 1 97.19 323 PHE B C 1
ATOM 6074 O O . PHE B 1 323 ? -16.109 -6.523 4.691 1 97.19 323 PHE B O 1
ATOM 6081 N N . LEU B 1 324 ? -16.109 -7.488 2.656 1 96.19 324 LEU B N 1
ATOM 6082 C CA . LEU B 1 324 ? -17.094 -6.555 2.123 1 96.19 324 LEU B CA 1
ATOM 6083 C C . LEU B 1 324 ? -18.422 -6.672 2.869 1 96.19 324 LEU B C 1
ATOM 6085 O O . LEU B 1 324 ? -19.078 -5.668 3.139 1 96.19 324 LEU B O 1
ATOM 6089 N N . VAL B 1 325 ? -18.781 -7.883 3.236 1 94.06 325 VAL B N 1
ATOM 6090 C CA . VAL B 1 325 ? -20 -8.094 4.012 1 94.06 325 VAL B CA 1
ATOM 6091 C C . VAL B 1 325 ? -19.859 -7.445 5.387 1 94.06 325 VAL B C 1
ATOM 6093 O O . VAL B 1 325 ? -20.797 -6.848 5.902 1 94.06 325 VAL B O 1
ATOM 6096 N N . GLU B 1 326 ? -18.688 -7.551 5.934 1 91.38 326 GLU B N 1
ATOM 6097 C CA . GLU B 1 326 ? -18.422 -6.965 7.242 1 91.38 326 GLU B CA 1
ATOM 6098 C C . GLU B 1 326 ? -18.641 -5.457 7.23 1 91.38 326 GLU B C 1
ATOM 6100 O O . GLU B 1 326 ? -19.016 -4.867 8.242 1 91.38 326 GLU B O 1
ATOM 6105 N N . ILE B 1 327 ? -18.422 -4.871 6.086 1 91.62 327 ILE B N 1
ATOM 6106 C CA . ILE B 1 327 ? -18.547 -3.416 6.059 1 91.62 327 ILE B CA 1
ATOM 6107 C C . ILE B 1 327 ? -19.844 -3.021 5.371 1 91.62 327 ILE B C 1
ATOM 6109 O O . ILE B 1 327 ? -20.016 -1.87 4.961 1 91.62 327 ILE B O 1
ATOM 6113 N N . GLY B 1 328 ? -20.672 -3.969 5.09 1 89.94 328 GLY B N 1
ATOM 6114 C CA . GLY B 1 328 ? -22.047 -3.631 4.785 1 89.94 328 GLY B CA 1
ATOM 6115 C C . GLY B 1 328 ? -22.438 -3.902 3.344 1 89.94 328 GLY B C 1
ATOM 6116 O O . GLY B 1 328 ? -23.578 -3.709 2.951 1 89.94 328 GLY B O 1
ATOM 6117 N N . PHE B 1 329 ? -21.547 -4.363 2.508 1 93.44 329 PHE B N 1
ATOM 6118 C CA . PHE B 1 329 ? -21.891 -4.723 1.137 1 93.44 329 PHE B CA 1
ATOM 6119 C C . PHE B 1 329 ? -22.688 -6.02 1.102 1 93.44 329 PHE B C 1
ATOM 6121 O O . PHE B 1 329 ? -22.625 -6.816 2.043 1 93.44 329 PHE B O 1
ATOM 6128 N N . ILE B 1 330 ? -23.406 -6.191 -0.013 1 93.81 330 ILE B N 1
ATOM 6129 C CA . ILE B 1 330 ? -24.297 -7.348 -0.11 1 93.81 330 ILE B CA 1
ATOM 6130 C C . ILE B 1 330 ? -23.953 -8.156 -1.359 1 93.81 330 ILE B C 1
ATOM 6132 O O . ILE B 1 330 ? -24.234 -7.723 -2.48 1 93.81 330 ILE B O 1
ATOM 6136 N N . PRO B 1 331 ? -23.391 -9.32 -1.165 1 95.62 331 PRO B N 1
ATOM 6137 C CA . PRO B 1 331 ? -23.141 -10.156 -2.342 1 95.62 331 PRO B CA 1
ATOM 6138 C C . PRO B 1 331 ? -24.422 -10.719 -2.949 1 95.62 331 PRO B C 1
ATOM 6140 O O . PRO B 1 331 ? -25.266 -11.25 -2.229 1 95.62 331 PRO B O 1
ATOM 6143 N N . LYS B 1 332 ? -24.562 -10.586 -4.266 1 95.31 332 LYS B N 1
ATOM 6144 C CA . LYS B 1 332 ? -25.734 -11.086 -4.961 1 95.31 332 LYS B CA 1
ATOM 6145 C C . LYS B 1 332 ? -25.375 -12.234 -5.906 1 95.31 332 LYS B C 1
ATOM 6147 O O . LYS B 1 332 ? -26.125 -13.203 -6.035 1 95.31 332 LYS B O 1
ATOM 6152 N N . THR B 1 333 ? -24.344 -12.07 -6.578 1 96.94 333 THR B N 1
ATOM 6153 C CA . THR B 1 333 ? -23.922 -13.039 -7.586 1 96.94 333 THR B CA 1
ATOM 6154 C C . THR B 1 333 ? -22.438 -13.359 -7.434 1 96.94 333 THR B C 1
ATOM 6156 O O . THR B 1 333 ? -21.594 -12.453 -7.391 1 96.94 333 THR B O 1
ATOM 6159 N N . ILE B 1 334 ? -22.141 -14.617 -7.316 1 96.69 334 ILE B N 1
ATOM 6160 C CA . ILE B 1 334 ? -20.766 -15.102 -7.203 1 96.69 334 ILE B CA 1
ATOM 6161 C C . ILE B 1 334 ? -20.453 -16.031 -8.375 1 96.69 334 ILE B C 1
ATOM 6163 O O . ILE B 1 334 ? -21.172 -17 -8.625 1 96.69 334 ILE B O 1
ATOM 6167 N N . ILE B 1 335 ? -19.422 -15.719 -9.094 1 96.31 335 ILE B N 1
ATOM 6168 C CA . ILE B 1 335 ? -19 -16.547 -10.211 1 96.31 335 ILE B CA 1
ATOM 6169 C C . ILE B 1 335 ? -17.547 -17 -9.984 1 96.31 335 ILE B C 1
ATOM 6171 O O . ILE B 1 335 ? -16.625 -16.172 -9.984 1 96.31 335 ILE B O 1
ATOM 6175 N N . ILE B 1 336 ? -17.297 -18.25 -9.805 1 95.12 336 ILE B N 1
ATOM 6176 C CA . ILE B 1 336 ? -15.977 -18.844 -9.648 1 95.12 336 ILE B CA 1
ATOM 6177 C C . ILE B 1 336 ? -15.445 -19.297 -11.008 1 95.12 336 ILE B C 1
ATOM 6179 O O . ILE B 1 336 ? -16.125 -20.016 -11.742 1 95.12 336 ILE B O 1
ATOM 6183 N N . THR B 1 337 ? -14.18 -18.922 -11.266 1 93.81 337 THR B N 1
ATOM 6184 C CA . THR B 1 337 ? -13.742 -19.062 -12.648 1 93.81 337 THR B CA 1
ATOM 6185 C C . THR B 1 337 ? -12.68 -20.141 -12.773 1 93.81 337 THR B C 1
ATOM 6187 O O . THR B 1 337 ? -12.242 -20.469 -13.883 1 93.81 337 THR B O 1
ATOM 6190 N N . ASP B 1 338 ? -12.203 -20.75 -11.68 1 90.81 338 ASP B N 1
ATOM 6191 C CA . ASP B 1 338 ? -11.062 -21.656 -11.773 1 90.81 338 ASP B CA 1
ATOM 6192 C C . ASP B 1 338 ? -11.477 -23.094 -11.477 1 90.81 338 ASP B C 1
ATOM 6194 O O . ASP B 1 338 ? -10.625 -23.969 -11.305 1 90.81 338 ASP B O 1
ATOM 6198 N N . ILE B 1 339 ? -12.688 -23.359 -11.242 1 85.12 339 ILE B N 1
ATOM 6199 C CA . ILE B 1 339 ? -13.172 -24.703 -11 1 85.12 339 ILE B CA 1
ATOM 6200 C C . ILE B 1 339 ? -14.109 -25.125 -12.125 1 85.12 339 ILE B C 1
ATOM 6202 O O . ILE B 1 339 ? -15.102 -24.453 -12.398 1 85.12 339 ILE B O 1
ATOM 6206 N N . SER B 1 340 ? -13.633 -26.109 -12.859 1 66.25 340 SER B N 1
ATOM 6207 C CA . SER B 1 340 ? -14.5 -26.609 -13.922 1 66.25 340 SER B CA 1
ATOM 6208 C C . SER B 1 340 ? -15.453 -27.672 -13.391 1 66.25 340 SER B C 1
ATOM 6210 O O . SER B 1 340 ? -15.219 -28.25 -12.328 1 66.25 340 SER B O 1
ATOM 6212 N N . GLU B 1 341 ? -16.672 -27.734 -13.875 1 57.78 341 GLU B N 1
ATOM 6213 C CA . GLU B 1 341 ? -17.812 -28.547 -13.484 1 57.78 341 GLU B CA 1
ATOM 6214 C C . GLU B 1 341 ? -17.391 -29.953 -13.086 1 57.78 341 GLU B C 1
ATOM 6216 O O . GLU B 1 341 ? -17.953 -30.531 -12.148 1 57.78 341 GLU B O 1
ATOM 6221 N N . ASP B 1 342 ? -16.5 -30.516 -13.602 1 56.25 342 ASP B N 1
ATOM 6222 C CA . ASP B 1 342 ? -16.281 -31.938 -13.359 1 56.25 342 ASP B CA 1
ATOM 6223 C C . ASP B 1 342 ? -15.383 -32.156 -12.156 1 56.25 342 ASP B C 1
ATOM 6225 O O . ASP B 1 342 ? -15.508 -33.156 -11.461 1 56.25 342 ASP B O 1
ATOM 6229 N N . ASN B 1 343 ? -14.633 -31.234 -11.812 1 61.38 343 ASN B N 1
ATOM 6230 C CA . ASN B 1 343 ? -13.586 -31.562 -10.852 1 61.38 343 ASN B CA 1
ATOM 6231 C C . ASN B 1 343 ? -14.047 -31.312 -9.414 1 61.38 343 ASN B C 1
ATOM 6233 O O . ASN B 1 343 ? -15.133 -31.75 -9.031 1 61.38 343 ASN B O 1
ATOM 6237 N N . TYR B 1 344 ? -13.727 -30.391 -8.719 1 65.81 344 TYR B N 1
ATOM 6238 C CA . TYR B 1 344 ? -13.789 -30.031 -7.309 1 65.81 344 TYR B CA 1
ATOM 6239 C C . TYR B 1 344 ? -15 -29.141 -7.027 1 65.81 344 TYR B C 1
ATOM 6241 O O . TYR B 1 344 ? -15.148 -28.625 -5.918 1 65.81 344 TYR B O 1
ATOM 6249 N N . GLU B 1 345 ? -15.969 -29.266 -7.938 1 71.94 345 GLU B N 1
ATOM 6250 C CA . GLU B 1 345 ? -17.047 -28.297 -7.883 1 71.94 345 GLU B CA 1
ATOM 6251 C C . GLU B 1 345 ? -18.016 -28.594 -6.738 1 71.94 345 GLU B C 1
ATOM 6253 O O . GLU B 1 345 ? -18.344 -27.703 -5.949 1 71.94 345 GLU B O 1
ATOM 6258 N N . ASP B 1 346 ? -18.297 -29.812 -6.605 1 77.81 346 ASP B N 1
ATOM 6259 C CA . ASP B 1 346 ? -19.312 -30.172 -5.609 1 77.81 346 ASP B CA 1
ATOM 6260 C C . ASP B 1 346 ? -18.812 -29.875 -4.195 1 77.81 346 ASP B C 1
ATOM 6262 O O . ASP B 1 346 ? -19.531 -29.281 -3.387 1 77.81 346 ASP B O 1
ATOM 6266 N N . ASN B 1 347 ? -17.656 -30.281 -4.016 1 78.88 347 ASN B N 1
ATOM 6267 C CA . ASN B 1 347 ? -17.094 -30.062 -2.686 1 78.88 347 ASN B CA 1
ATOM 6268 C C . ASN B 1 347 ? -16.922 -28.578 -2.379 1 78.88 347 ASN B C 1
ATOM 6270 O O . ASN B 1 347 ? -17.25 -28.125 -1.285 1 78.88 347 ASN B O 1
ATOM 6274 N N . TYR B 1 348 ? -16.438 -27.906 -3.326 1 82.06 348 TYR B N 1
ATOM 6275 C CA . TYR B 1 348 ? -16.234 -26.484 -3.102 1 82.06 348 TYR B CA 1
ATOM 6276 C C . TYR B 1 348 ? -17.547 -25.734 -2.996 1 82.06 348 TYR B C 1
ATOM 6278 O O . TYR B 1 348 ? -17.688 -24.812 -2.195 1 82.06 348 TYR B O 1
ATOM 6286 N N . ARG B 1 349 ? -18.5 -26.172 -3.797 1 83.94 349 ARG B N 1
ATOM 6287 C CA . ARG B 1 349 ? -19.828 -25.562 -3.725 1 83.94 349 ARG B CA 1
ATOM 6288 C C . ARG B 1 349 ? -20.422 -25.703 -2.328 1 83.94 349 ARG B C 1
ATOM 6290 O O . ARG B 1 349 ? -20.922 -24.734 -1.763 1 83.94 349 ARG B O 1
ATOM 6297 N N . LYS B 1 350 ? -20.375 -26.891 -1.849 1 85.06 350 LYS B N 1
ATOM 6298 C CA . LYS B 1 350 ? -20.906 -27.141 -0.513 1 85.06 350 LYS B CA 1
ATOM 6299 C C . LYS B 1 350 ? -20.188 -26.297 0.534 1 85.06 350 LYS B C 1
ATOM 6301 O O . LYS B 1 350 ? -20.828 -25.719 1.42 1 85.06 350 LYS B O 1
ATOM 6306 N N . TYR B 1 351 ? -18.938 -26.219 0.377 1 85.69 351 TYR B N 1
ATOM 6307 C CA . TYR B 1 351 ? -18.125 -25.438 1.299 1 85.69 351 TYR B CA 1
ATOM 6308 C C . TYR B 1 351 ? -18.5 -23.969 1.243 1 85.69 351 TYR B C 1
ATOM 6310 O O . TYR B 1 351 ? -18.75 -23.344 2.277 1 85.69 351 TYR B O 1
ATOM 6318 N N . LEU B 1 352 ? -18.594 -23.438 0.077 1 86.5 352 LEU B N 1
ATOM 6319 C CA . LEU B 1 352 ? -18.875 -22.031 -0.098 1 86.5 352 LEU B CA 1
ATOM 6320 C C . LEU B 1 352 ? -20.297 -21.703 0.351 1 86.5 352 LEU B C 1
ATOM 6322 O O . LEU B 1 352 ? -20.531 -20.641 0.955 1 86.5 352 LEU B O 1
ATOM 6326 N N . ASP B 1 353 ? -21.156 -22.609 0.028 1 86.31 353 ASP B N 1
ATOM 6327 C CA . ASP B 1 353 ? -22.547 -22.406 0.436 1 86.31 353 ASP B CA 1
ATOM 6328 C C . ASP B 1 353 ? -22.656 -22.328 1.956 1 86.31 353 ASP B C 1
ATOM 6330 O O . ASP B 1 353 ? -23.391 -21.484 2.482 1 86.31 353 ASP B O 1
ATOM 6334 N N . LYS B 1 354 ? -22.016 -23.188 2.592 1 87.12 354 LYS B N 1
ATOM 6335 C CA . LYS B 1 354 ? -22.031 -23.203 4.051 1 87.12 354 LYS B CA 1
ATOM 6336 C C . LYS B 1 354 ? -21.469 -21.891 4.613 1 87.12 354 LYS B C 1
ATOM 6338 O O . LYS B 1 354 ? -22.047 -21.312 5.539 1 87.12 354 LYS B O 1
ATOM 6343 N N . LYS B 1 355 ? -20.391 -21.453 4.094 1 87.88 355 LYS B N 1
ATOM 6344 C CA . LYS B 1 355 ? -19.75 -20.234 4.559 1 87.88 355 LYS B CA 1
ATOM 6345 C C . LYS B 1 355 ? -20.641 -19.016 4.289 1 87.88 355 LYS B C 1
ATOM 6347 O O . LYS B 1 355 ? -20.766 -18.141 5.148 1 87.88 355 LYS B O 1
ATOM 6352 N N . LEU B 1 356 ? -21.219 -19.016 3.133 1 87.31 356 LEU B N 1
ATOM 6353 C CA . LEU B 1 356 ? -22.047 -17.875 2.74 1 87.31 356 LEU B CA 1
ATOM 6354 C C . LEU B 1 356 ? -23.328 -17.828 3.57 1 87.31 356 LEU B C 1
ATOM 6356 O O . LEU B 1 356 ? -23.781 -16.75 3.945 1 87.31 356 LEU B O 1
ATOM 6360 N N . HIS B 1 357 ? -23.859 -18.984 3.84 1 86.94 357 HIS B N 1
ATOM 6361 C CA . HIS B 1 357 ? -25.047 -19.047 4.672 1 86.94 357 HIS B CA 1
ATOM 6362 C C . HIS B 1 357 ? -24.766 -18.531 6.082 1 86.94 357 HIS B C 1
ATOM 6364 O O . HIS B 1 357 ? -25.641 -17.891 6.699 1 86.94 357 HIS B O 1
ATOM 6370 N N . ALA B 1 358 ? -23.672 -18.828 6.512 1 86.31 358 ALA B N 1
ATOM 6371 C CA . ALA B 1 358 ? -23.281 -18.359 7.84 1 86.31 358 ALA B CA 1
ATOM 6372 C C . ALA B 1 358 ? -23.094 -16.844 7.855 1 86.31 358 ALA B C 1
ATOM 6374 O O . ALA B 1 358 ? -23.438 -16.188 8.844 1 86.31 358 ALA B O 1
ATOM 6375 N N . LEU B 1 359 ? -22.641 -16.375 6.816 1 85.5 359 LEU B N 1
ATOM 6376 C CA . LEU B 1 359 ? -22.359 -14.945 6.703 1 85.5 359 LEU B CA 1
ATOM 6377 C C . LEU B 1 359 ? -23.641 -14.164 6.461 1 85.5 359 LEU B C 1
ATOM 6379 O O . LEU B 1 359 ? -23.797 -13.047 6.953 1 85.5 359 LEU B O 1
ATOM 6383 N N . LEU B 1 360 ? -24.438 -14.766 5.621 1 86.56 360 LEU B N 1
ATOM 6384 C CA . LEU B 1 360 ? -25.656 -14.078 5.203 1 86.56 360 LEU B CA 1
ATOM 6385 C C . LEU B 1 360 ? -26.844 -15.031 5.227 1 86.56 360 LEU B C 1
ATOM 6387 O O . LEU B 1 360 ? -27.359 -15.406 4.172 1 86.56 360 LEU B O 1
ATOM 6391 N N . PRO B 1 361 ? -27.375 -15.227 6.312 1 77 361 PRO B N 1
ATOM 6392 C CA . PRO B 1 361 ? -28.422 -16.234 6.434 1 77 361 PRO B CA 1
ATOM 6393 C C . PRO B 1 361 ? -29.703 -15.836 5.703 1 77 361 PRO B C 1
ATOM 6395 O O . PRO B 1 361 ? -30.453 -16.703 5.258 1 77 361 PRO B O 1
ATOM 6398 N N . LEU B 1 362 ? -29.938 -14.617 5.547 1 70.94 362 LEU B N 1
ATOM 6399 C CA . LEU B 1 362 ? -31.219 -14.172 5.016 1 70.94 362 LEU B CA 1
ATOM 6400 C C . LEU B 1 362 ? -31.094 -13.766 3.551 1 70.94 362 LEU B C 1
ATOM 6402 O O . LEU B 1 362 ? -32.094 -13.406 2.914 1 70.94 362 LEU B O 1
ATOM 6406 N N . ASN B 1 363 ? -29.906 -13.805 3.09 1 74.5 363 ASN B N 1
ATOM 6407 C CA . ASN B 1 363 ? -29.703 -13.336 1.725 1 74.5 363 ASN B CA 1
ATOM 6408 C C . ASN B 1 363 ? -29.484 -14.492 0.755 1 74.5 363 ASN B C 1
ATOM 6410 O O . ASN B 1 363 ? -28.859 -15.492 1.104 1 74.5 363 ASN B O 1
ATOM 6414 N N . GLN B 1 364 ? -30.219 -14.273 -0.315 1 80.75 364 GLN B N 1
ATOM 6415 C CA . GLN B 1 364 ? -29.984 -15.234 -1.382 1 80.75 364 GLN B CA 1
ATOM 6416 C C . GLN B 1 364 ? -28.797 -14.812 -2.254 1 80.75 364 GLN B C 1
ATOM 6418 O O . GLN B 1 364 ? -28.766 -13.688 -2.748 1 80.75 364 GLN B O 1
ATOM 6423 N N . VAL B 1 365 ? -27.812 -15.648 -2.322 1 91.25 365 VAL B N 1
ATOM 6424 C CA . VAL B 1 365 ? -26.641 -15.43 -3.162 1 91.25 365 VAL B CA 1
ATOM 6425 C C . VAL B 1 365 ? -26.625 -16.453 -4.293 1 91.25 365 VAL B C 1
ATOM 6427 O O . VAL B 1 365 ? -26.828 -17.656 -4.059 1 91.25 365 VAL B O 1
ATOM 6430 N N . ASN B 1 366 ? -26.562 -16.031 -5.535 1 93.31 366 ASN B N 1
ATOM 6431 C CA . ASN B 1 366 ? -26.422 -16.922 -6.684 1 93.31 366 ASN B CA 1
ATOM 6432 C C . ASN B 1 366 ? -24.969 -17.312 -6.926 1 93.31 366 ASN B C 1
ATOM 6434 O O . ASN B 1 366 ? -24.125 -16.453 -7.133 1 93.31 366 ASN B O 1
ATOM 6438 N N . LEU B 1 367 ? -24.734 -18.578 -6.879 1 92.88 367 LEU B N 1
ATOM 6439 C CA . LEU B 1 367 ? -23.391 -19.094 -7.055 1 92.88 367 LEU B CA 1
ATOM 6440 C C . LEU B 1 367 ? -23.25 -19.812 -8.391 1 92.88 367 LEU B C 1
ATOM 6442 O O . LEU B 1 367 ? -24.047 -20.703 -8.711 1 92.88 367 LEU B O 1
ATOM 6446 N N . TYR B 1 368 ? -22.266 -19.406 -9.172 1 93.06 368 TYR B N 1
ATOM 6447 C CA . TYR B 1 368 ? -22 -20.016 -10.469 1 93.06 368 TYR B CA 1
ATOM 6448 C C . TYR B 1 368 ? -20.531 -20.438 -10.578 1 93.06 368 TYR B C 1
ATOM 6450 O O . TYR B 1 368 ? -19.656 -19.844 -9.938 1 93.06 368 TYR B O 1
ATOM 6458 N N . PHE B 1 369 ? -20.281 -21.484 -11.312 1 92.69 369 PHE B N 1
ATOM 6459 C CA . PHE B 1 369 ? -18.953 -21.891 -11.766 1 92.69 369 PHE B CA 1
ATOM 6460 C C . PHE B 1 369 ? -18.844 -21.781 -13.281 1 92.69 369 PHE B C 1
ATOM 6462 O O . PHE B 1 369 ? -19.438 -22.578 -14.016 1 92.69 369 PHE B O 1
ATOM 6469 N N . GLU B 1 370 ? -18.234 -20.703 -13.727 1 91.25 370 GLU B N 1
ATOM 6470 C CA . GLU B 1 370 ? -18.234 -20.359 -15.148 1 91.25 370 GLU B CA 1
ATOM 6471 C C . GLU B 1 370 ? -16.969 -19.594 -15.523 1 91.25 370 GLU B C 1
ATOM 6473 O O . GLU B 1 370 ? -16.547 -18.688 -14.797 1 91.25 370 GLU B O 1
ATOM 6478 N N . GLU B 1 371 ? -16.344 -19.984 -16.609 1 89.88 371 GLU B N 1
ATOM 6479 C CA . GLU B 1 371 ? -15.164 -19.266 -17.062 1 89.88 371 GLU B CA 1
ATOM 6480 C C . GLU B 1 371 ? -15.414 -18.594 -18.422 1 89.88 371 GLU B C 1
ATOM 6482 O O . GLU B 1 371 ? -14.617 -17.75 -18.859 1 89.88 371 GLU B O 1
ATOM 6487 N N . ASP B 1 372 ? -16.5 -18.906 -19.078 1 89.62 372 ASP B N 1
ATOM 6488 C CA . ASP B 1 372 ? -16.812 -18.359 -20.391 1 89.62 372 ASP B CA 1
ATOM 6489 C C . ASP B 1 372 ? -17.266 -16.906 -20.281 1 89.62 372 ASP B C 1
ATOM 6491 O O . ASP B 1 372 ? -18.188 -16.594 -19.531 1 89.62 372 ASP B O 1
ATOM 6495 N N . LEU B 1 373 ? -16.703 -16.109 -21.094 1 93.19 373 LEU B N 1
ATOM 6496 C CA . LEU B 1 373 ? -16.938 -14.672 -21.016 1 93.19 373 LEU B CA 1
ATOM 6497 C C . LEU B 1 373 ? -18.391 -14.344 -21.328 1 93.19 373 LEU B C 1
ATOM 6499 O O . LEU B 1 373 ? -19.031 -13.57 -20.594 1 93.19 373 LEU B O 1
ATOM 6503 N N . GLU B 1 374 ? -18.906 -14.891 -22.375 1 93.44 374 GLU B N 1
ATOM 6504 C CA . GLU B 1 374 ? -20.266 -14.555 -22.797 1 93.44 374 GLU B CA 1
ATOM 6505 C C . GLU B 1 374 ? -21.281 -14.984 -21.75 1 93.44 374 GLU B C 1
ATOM 6507 O O . GLU B 1 374 ? -22.234 -14.258 -21.469 1 93.44 374 GLU B O 1
ATOM 6512 N N . LYS B 1 375 ? -21.109 -16.141 -21.25 1 95.12 375 LYS B N 1
ATOM 6513 C CA . LYS B 1 375 ? -22 -16.625 -20.203 1 95.12 375 LYS B CA 1
ATOM 6514 C C . LYS B 1 375 ? -21.906 -15.758 -18.953 1 95.12 375 LYS B C 1
ATOM 6516 O O . LYS B 1 375 ? -22.938 -15.445 -18.328 1 95.12 375 LYS B O 1
ATOM 6521 N N . ILE B 1 376 ? -20.766 -15.375 -18.625 1 96.81 376 ILE B N 1
ATOM 6522 C CA . ILE B 1 376 ? -20.562 -14.523 -17.469 1 96.81 376 ILE B CA 1
ATOM 6523 C C . ILE B 1 376 ? -21.266 -13.18 -17.672 1 96.81 376 ILE B C 1
ATOM 6525 O O . ILE B 1 376 ? -21.938 -12.688 -16.781 1 96.81 376 ILE B O 1
ATOM 6529 N N . ASN B 1 377 ? -21.062 -12.641 -18.812 1 97.12 377 ASN B N 1
ATOM 6530 C CA . ASN B 1 377 ? -21.719 -11.375 -19.125 1 97.12 377 ASN B CA 1
ATOM 6531 C C . ASN B 1 377 ? -23.234 -11.477 -19 1 97.12 377 ASN B C 1
ATOM 6533 O O . ASN B 1 377 ? -23.875 -10.57 -18.453 1 97.12 377 ASN B O 1
ATOM 6537 N N . GLU B 1 378 ? -23.734 -12.57 -19.484 1 97.25 378 GLU B N 1
ATOM 6538 C CA . GLU B 1 378 ? -25.172 -12.781 -19.391 1 97.25 378 GLU B CA 1
ATOM 6539 C C . GLU B 1 378 ? -25.641 -12.883 -17.938 1 97.25 378 GLU B C 1
ATOM 6541 O O . GLU B 1 378 ? -26.672 -12.32 -17.578 1 97.25 378 GLU B O 1
ATOM 6546 N N . ILE B 1 379 ? -24.938 -13.594 -17.172 1 97.88 379 ILE B N 1
ATOM 6547 C CA . ILE B 1 379 ? -25.25 -13.758 -15.758 1 97.88 379 ILE B CA 1
ATOM 6548 C C . ILE B 1 379 ? -25.266 -12.398 -15.07 1 97.88 379 ILE B C 1
ATOM 6550 O O . ILE B 1 379 ? -26.203 -12.07 -14.336 1 97.88 379 ILE B O 1
ATOM 6554 N N . ILE B 1 380 ? -24.234 -11.609 -15.328 1 98.12 380 ILE B N 1
ATOM 6555 C CA . ILE B 1 380 ? -24.094 -10.305 -14.688 1 98.12 380 ILE B CA 1
ATOM 6556 C C . ILE B 1 380 ? -25.219 -9.383 -15.156 1 98.12 380 ILE B C 1
ATOM 6558 O O . ILE B 1 380 ? -25.797 -8.648 -14.352 1 98.12 380 ILE B O 1
ATOM 6562 N N . LYS B 1 381 ? -25.469 -9.422 -16.406 1 97.19 381 LYS B N 1
ATOM 6563 C CA . LYS B 1 381 ? -26.531 -8.586 -16.984 1 97.19 381 LYS B CA 1
ATOM 6564 C C . LYS B 1 381 ? -27.859 -8.805 -16.266 1 97.19 381 LYS B C 1
ATOM 6566 O O . LYS B 1 381 ? -28.625 -7.863 -16.062 1 97.19 381 LYS B O 1
ATOM 6571 N N . ASN B 1 382 ? -28.078 -9.961 -15.82 1 95.94 382 ASN B N 1
ATOM 6572 C CA . ASN B 1 382 ? -29.359 -10.328 -15.211 1 95.94 382 ASN B CA 1
ATOM 6573 C C . ASN B 1 382 ? -29.297 -10.227 -13.688 1 95.94 382 ASN B C 1
ATOM 6575 O O . ASN B 1 382 ? -30.281 -10.516 -13.008 1 95.94 382 ASN B O 1
ATOM 6579 N N . SER B 1 383 ? -28.25 -9.836 -13.109 1 94.75 383 SER B N 1
ATOM 6580 C CA . SER B 1 383 ? -28.062 -9.875 -11.664 1 94.75 383 SER B CA 1
ATOM 6581 C C . SER B 1 383 ? -28.469 -8.555 -11.016 1 94.75 383 SER B C 1
ATOM 6583 O O . SER B 1 383 ? -28.656 -8.484 -9.797 1 94.75 383 SER B O 1
ATOM 6585 N N . GLU B 1 384 ? -28.719 -7.512 -11.641 1 93.19 384 GLU B N 1
ATOM 6586 C CA . GLU B 1 384 ? -29.125 -6.207 -11.133 1 93.19 384 GLU B CA 1
ATOM 6587 C C . GLU B 1 384 ? -28.203 -5.75 -10 1 93.19 384 GLU B C 1
ATOM 6589 O O . GLU B 1 384 ? -28.656 -5.371 -8.93 1 93.19 384 GLU B O 1
ATOM 6594 N N . VAL B 1 385 ? -26.953 -5.777 -10.211 1 96.75 385 VAL B N 1
ATOM 6595 C CA . VAL B 1 385 ? -25.969 -5.395 -9.203 1 96.75 385 VAL B CA 1
ATOM 6596 C C . VAL B 1 385 ? -25.578 -3.934 -9.391 1 96.75 385 VAL B C 1
ATOM 6598 O O . VAL B 1 385 ? -25.875 -3.33 -10.422 1 96.75 385 VAL B O 1
ATOM 6601 N N . GLU B 1 386 ? -24.953 -3.375 -8.328 1 96.31 386 GLU B N 1
ATOM 6602 C CA . GLU B 1 386 ? -24.547 -1.974 -8.328 1 96.31 386 GLU B CA 1
ATOM 6603 C C . GLU B 1 386 ? -23.016 -1.842 -8.391 1 96.31 386 GLU B C 1
ATOM 6605 O O . GLU B 1 386 ? -22.5 -0.736 -8.523 1 96.31 386 GLU B O 1
ATOM 6610 N N . LEU B 1 387 ? -22.344 -2.928 -8.281 1 97.44 387 LEU B N 1
ATOM 6611 C CA . LEU B 1 387 ? -20.891 -2.984 -8.281 1 97.44 387 LEU B CA 1
ATOM 6612 C C . LEU B 1 387 ? -20.406 -4.34 -8.781 1 97.44 387 LEU B C 1
ATOM 6614 O O . LEU B 1 387 ? -20.953 -5.379 -8.422 1 97.44 387 LEU B O 1
ATOM 6618 N N . ILE B 1 388 ? -19.453 -4.324 -9.633 1 98.5 388 ILE B N 1
ATOM 6619 C CA . ILE B 1 388 ? -18.812 -5.551 -10.102 1 98.5 388 ILE B CA 1
ATOM 6620 C C . ILE B 1 388 ? -17.375 -5.617 -9.594 1 98.5 388 ILE B C 1
ATOM 6622 O O . ILE B 1 388 ? -16.641 -4.637 -9.672 1 98.5 388 ILE B O 1
ATOM 6626 N N . LEU B 1 389 ? -17.016 -6.637 -8.953 1 98.56 389 LEU B N 1
ATOM 6627 C CA . LEU B 1 389 ? -15.633 -6.996 -8.688 1 98.56 389 LEU B CA 1
ATOM 6628 C C . LEU B 1 389 ? -15.164 -8.086 -9.656 1 98.56 389 LEU B C 1
ATOM 6630 O O . LEU B 1 389 ? -15.695 -9.195 -9.656 1 98.56 389 LEU B O 1
ATOM 6634 N N . GLY B 1 390 ? -14.297 -7.777 -10.453 1 97.5 390 GLY B N 1
ATOM 6635 C CA . GLY B 1 390 ? -13.906 -8.742 -11.469 1 97.5 390 GLY B CA 1
ATOM 6636 C C . GLY B 1 390 ? -12.586 -8.406 -12.141 1 97.5 390 GLY B C 1
ATOM 6637 O O . GLY B 1 390 ? -11.641 -7.961 -11.477 1 97.5 390 GLY B O 1
ATOM 6638 N N . SER B 1 391 ? -12.469 -8.75 -13.406 1 94.56 391 SER B N 1
ATOM 6639 C CA . SER B 1 391 ? -11.281 -8.523 -14.234 1 94.56 391 SER B CA 1
ATOM 6640 C C . SER B 1 391 ? -11.539 -7.469 -15.297 1 94.56 391 SER B C 1
ATOM 6642 O O . SER B 1 391 ? -12.609 -6.848 -15.32 1 94.56 391 SER B O 1
ATOM 6644 N N . SER B 1 392 ? -10.484 -7.184 -16.109 1 93.31 392 SER B N 1
ATOM 6645 C CA . SER B 1 392 ? -10.641 -6.262 -17.219 1 93.31 392 SER B CA 1
ATOM 6646 C C . SER B 1 392 ? -11.656 -6.785 -18.234 1 93.31 392 SER B C 1
ATOM 6648 O O . SER B 1 392 ? -12.203 -6.02 -19.031 1 93.31 392 SER B O 1
ATOM 6650 N N . LEU B 1 393 ? -11.945 -8.117 -18.234 1 92.88 393 LEU B N 1
ATOM 6651 C CA . LEU B 1 393 ? -12.914 -8.711 -19.141 1 92.88 393 LEU B CA 1
ATOM 6652 C C . LEU B 1 393 ? -14.32 -8.203 -18.844 1 92.88 393 LEU B C 1
ATOM 6654 O O . LEU B 1 393 ? -15.172 -8.164 -19.75 1 92.88 393 LEU B O 1
ATOM 6658 N N . GLU B 1 394 ? -14.555 -7.781 -17.656 1 96.31 394 GLU B N 1
ATOM 6659 C CA . GLU B 1 394 ? -15.891 -7.336 -17.266 1 96.31 394 GLU B CA 1
ATOM 6660 C C . GLU B 1 394 ? -16.094 -5.859 -17.578 1 96.31 394 GLU B C 1
ATOM 6662 O O . GLU B 1 394 ? -17.156 -5.297 -17.281 1 96.31 394 GLU B O 1
ATOM 6667 N N . ASN B 1 395 ? -15.109 -5.191 -18.172 1 95.06 395 ASN B N 1
ATOM 6668 C CA . ASN B 1 395 ? -15.258 -3.785 -18.531 1 95.06 395 ASN B CA 1
ATOM 6669 C C . ASN B 1 395 ? -16.438 -3.572 -19.469 1 95.06 395 ASN B C 1
ATOM 6671 O O . ASN B 1 395 ? -17.203 -2.621 -19.297 1 95.06 395 ASN B O 1
ATOM 6675 N N . LYS B 1 396 ? -16.578 -4.445 -20.422 1 94.62 396 LYS B N 1
ATOM 6676 C CA . LYS B 1 396 ? -17.625 -4.293 -21.422 1 94.62 396 LYS B CA 1
ATOM 6677 C C . LYS B 1 396 ? -19.016 -4.352 -20.766 1 94.62 396 LYS B C 1
ATOM 6679 O O . LYS B 1 396 ? -19.859 -3.484 -21.016 1 94.62 396 LYS B O 1
ATOM 6684 N N . ILE B 1 397 ? -19.219 -5.422 -20.016 1 97.12 397 ILE B N 1
ATOM 6685 C CA . ILE B 1 397 ? -20.531 -5.574 -19.391 1 97.12 397 ILE B CA 1
ATOM 6686 C C . ILE B 1 397 ? -20.75 -4.434 -18.406 1 97.12 397 ILE B C 1
ATOM 6688 O O . ILE B 1 397 ? -21.891 -3.971 -18.234 1 97.12 397 ILE B O 1
ATOM 6692 N N . SER B 1 398 ? -19.734 -4.039 -17.703 1 97.38 398 SER B N 1
ATOM 6693 C CA . SER B 1 398 ? -19.812 -2.883 -16.828 1 97.38 398 SER B CA 1
ATOM 6694 C C . SER B 1 398 ? -20.359 -1.661 -17.547 1 97.38 398 SER B C 1
ATOM 6696 O O . SER B 1 398 ? -21.281 -0.995 -17.062 1 97.38 398 SER B O 1
ATOM 6698 N N . ASP B 1 399 ? -19.844 -1.336 -18.656 1 96.31 399 ASP B N 1
ATOM 6699 C CA . ASP B 1 399 ? -20.281 -0.199 -19.469 1 96.31 399 ASP B CA 1
ATOM 6700 C C . ASP B 1 399 ? -21.719 -0.383 -19.938 1 96.31 399 ASP B C 1
ATOM 6702 O O . ASP B 1 399 ? -22.516 0.562 -19.922 1 96.31 399 ASP B O 1
ATOM 6706 N N . GLU B 1 400 ? -21.969 -1.559 -20.375 1 96.56 400 GLU B N 1
ATOM 6707 C CA . GLU B 1 400 ? -23.281 -1.859 -20.938 1 96.56 400 GLU B CA 1
ATOM 6708 C C . GLU B 1 400 ? -24.391 -1.627 -19.922 1 96.56 400 GLU B C 1
ATOM 6710 O O . GLU B 1 400 ? -25.453 -1.08 -20.25 1 96.56 400 GLU B O 1
ATOM 6715 N N . ILE B 1 401 ? -24.156 -2.053 -18.734 1 97.06 401 ILE B N 1
ATOM 6716 C CA . ILE B 1 401 ? -25.234 -1.967 -17.75 1 97.06 401 ILE B CA 1
ATOM 6717 C C . ILE B 1 401 ? -25 -0.75 -16.844 1 97.06 401 ILE B C 1
ATOM 6719 O O . ILE B 1 401 ? -25.75 -0.531 -15.891 1 97.06 401 ILE B O 1
ATOM 6723 N N . ASN B 1 402 ? -23.922 -0.016 -17.016 1 96.44 402 ASN B N 1
ATOM 6724 C CA . ASN B 1 402 ? -23.594 1.22 -16.312 1 96.44 402 ASN B CA 1
ATOM 6725 C C . ASN B 1 402 ? -23.391 0.98 -14.812 1 96.44 402 ASN B C 1
ATOM 6727 O O . ASN B 1 402 ? -24.031 1.635 -13.984 1 96.44 402 ASN B O 1
ATOM 6731 N N . VAL B 1 403 ? -22.625 0.065 -14.5 1 97 403 VAL B N 1
ATOM 6732 C CA . VAL B 1 403 ? -22.234 -0.288 -13.141 1 97 403 VAL B CA 1
ATOM 6733 C C . VAL B 1 403 ? -20.719 -0.273 -13.016 1 97 403 VAL B C 1
ATOM 6735 O O . VAL B 1 403 ? -20.016 -0.728 -13.922 1 97 403 VAL B O 1
ATOM 6738 N N . PRO B 1 404 ? -20.172 0.333 -11.914 1 96.75 404 PRO B N 1
ATOM 6739 C CA . PRO B 1 404 ? -18.719 0.378 -11.789 1 96.75 404 PRO B CA 1
ATOM 6740 C C . PRO B 1 404 ? -18.094 -1.002 -11.578 1 96.75 404 PRO B C 1
ATOM 6742 O O . PRO B 1 404 ? -18.719 -1.879 -10.977 1 96.75 404 PRO B O 1
ATOM 6745 N N . VAL B 1 405 ? -16.812 -1.168 -12.07 1 97.88 405 VAL B N 1
ATOM 6746 C CA . VAL B 1 405 ? -16.109 -2.438 -11.938 1 97.88 405 VAL B CA 1
ATOM 6747 C C . VAL B 1 405 ? -14.742 -2.209 -11.289 1 97.88 405 VAL B C 1
ATOM 6749 O O . VAL B 1 405 ? -13.977 -1.344 -11.719 1 97.88 405 VAL B O 1
ATOM 6752 N N . GLN B 1 406 ? -14.508 -2.861 -10.219 1 97.88 406 GLN B N 1
ATOM 6753 C CA . GLN B 1 406 ? -13.188 -2.916 -9.586 1 97.88 406 GLN B CA 1
ATOM 6754 C C . GLN B 1 406 ? -12.445 -4.188 -9.984 1 97.88 406 GLN B C 1
ATOM 6756 O O . GLN B 1 406 ? -12.945 -5.297 -9.781 1 97.88 406 GLN B O 1
ATOM 6761 N N . HIS B 1 407 ? -11.281 -4.023 -10.547 1 97.12 407 HIS B N 1
ATOM 6762 C CA . HIS B 1 407 ? -10.484 -5.172 -10.969 1 97.12 407 HIS B CA 1
ATOM 6763 C C . HIS B 1 407 ? -9.797 -5.832 -9.781 1 97.12 407 HIS B C 1
ATOM 6765 O O . HIS B 1 407 ? -9.016 -5.184 -9.07 1 97.12 407 HIS B O 1
ATOM 6771 N N . ILE B 1 408 ? -10.047 -7.137 -9.539 1 97.06 408 ILE B N 1
ATOM 6772 C CA . ILE B 1 408 ? -9.469 -7.836 -8.391 1 97.06 408 ILE B CA 1
ATOM 6773 C C . ILE B 1 408 ? -8.953 -9.203 -8.828 1 97.06 408 ILE B C 1
ATOM 6775 O O . ILE B 1 408 ? -8.344 -9.93 -8.039 1 97.06 408 ILE B O 1
ATOM 6779 N N . SER B 1 409 ? -9.219 -9.539 -10.055 1 94.31 409 SER B N 1
ATOM 6780 C CA . SER B 1 409 ? -8.891 -10.883 -10.531 1 94.31 409 SER B CA 1
ATOM 6781 C C . SER B 1 409 ? -8.32 -10.844 -11.945 1 94.31 409 SER B C 1
ATOM 6783 O O . SER B 1 409 ? -8.469 -9.844 -12.656 1 94.31 409 SER B O 1
ATOM 6785 N N . PHE B 1 410 ? -7.723 -11.883 -12.312 1 92.38 410 PHE B N 1
ATOM 6786 C CA . PHE B 1 410 ? -7.152 -12.023 -13.648 1 92.38 410 PHE B CA 1
ATOM 6787 C C . PHE B 1 410 ? -8.25 -12.148 -14.695 1 92.38 410 PHE B C 1
ATOM 6789 O O . PHE B 1 410 ? -9.281 -12.773 -14.445 1 92.38 410 PHE B O 1
ATOM 6796 N N . PRO B 1 411 ? -8.016 -11.531 -15.828 1 92.44 411 PRO B N 1
ATOM 6797 C CA . PRO B 1 411 ? -6.879 -10.711 -16.25 1 92.44 411 PRO B CA 1
ATOM 6798 C C . PRO B 1 411 ? -7.078 -9.227 -15.945 1 92.44 411 PRO B C 1
ATOM 6800 O O . PRO B 1 411 ? -8.219 -8.75 -15.891 1 92.44 411 PRO B O 1
ATOM 6803 N N . ILE B 1 412 ? -6.031 -8.516 -15.695 1 92.31 412 ILE B N 1
ATOM 6804 C CA . ILE B 1 412 ? -6.039 -7.07 -15.531 1 92.31 412 ILE B CA 1
ATOM 6805 C C . ILE B 1 412 ? -5.031 -6.434 -16.484 1 92.31 412 ILE B C 1
ATOM 6807 O O . ILE B 1 412 ? -3.822 -6.637 -16.344 1 92.31 412 ILE B O 1
ATOM 6811 N N . TRP B 1 413 ? -5.48 -5.711 -17.453 1 86.81 413 TRP B N 1
ATOM 6812 C CA . TRP B 1 413 ? -4.57 -5.031 -18.375 1 86.81 413 TRP B CA 1
ATOM 6813 C C . TRP B 1 413 ? -4.688 -3.516 -18.234 1 86.81 413 TRP B C 1
ATOM 6815 O O . TRP B 1 413 ? -3.918 -2.768 -18.828 1 86.81 413 TRP B O 1
ATOM 6825 N N . ASP B 1 414 ? -5.559 -3.039 -17.344 1 87.81 414 ASP B N 1
ATOM 6826 C CA . ASP B 1 414 ? -5.824 -1.613 -17.188 1 87.81 414 ASP B CA 1
ATOM 6827 C C . ASP B 1 414 ? -4.922 -1.007 -16.109 1 87.81 414 ASP B C 1
ATOM 6829 O O . ASP B 1 414 ? -4.922 0.21 -15.906 1 87.81 414 ASP B O 1
ATOM 6833 N N . SER B 1 415 ? -4.215 -1.833 -15.438 1 91.62 415 SER B N 1
ATOM 6834 C CA . SER B 1 415 ? -3.391 -1.346 -14.344 1 91.62 415 SER B CA 1
ATOM 6835 C C . SER B 1 415 ? -2.035 -2.045 -14.312 1 91.62 415 SER B C 1
ATOM 6837 O O . SER B 1 415 ? -1.913 -3.189 -14.75 1 91.62 415 SER B O 1
ATOM 6839 N N . VAL B 1 416 ? -1.086 -1.345 -13.828 1 91.3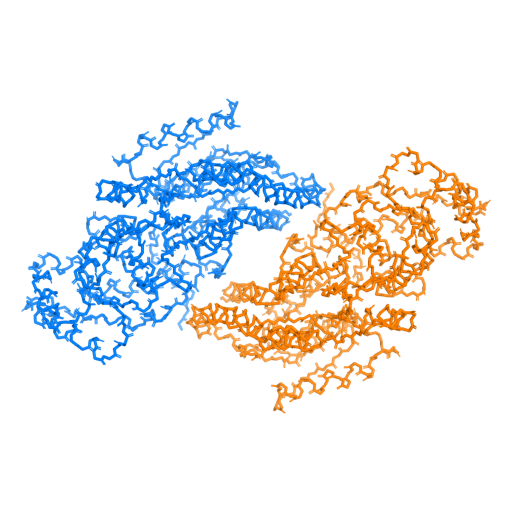8 416 VAL B N 1
ATOM 6840 C CA . VAL B 1 416 ? 0.22 -1.915 -13.516 1 91.38 416 VAL B CA 1
ATOM 6841 C C . VAL B 1 416 ? 0.285 -2.27 -12.031 1 91.38 416 VAL B C 1
ATOM 6843 O O . VAL B 1 416 ? 0.07 -1.412 -11.172 1 91.38 416 VAL B O 1
ATOM 6846 N N . ILE B 1 417 ? 0.512 -3.51 -11.75 1 93.5 417 ILE B N 1
ATOM 6847 C CA . ILE B 1 417 ? 0.509 -3.998 -10.375 1 93.5 417 ILE B CA 1
ATOM 6848 C C . ILE B 1 417 ? 1.859 -4.633 -10.055 1 93.5 417 ILE B C 1
ATOM 6850 O O . ILE B 1 417 ? 2.291 -5.57 -10.727 1 93.5 417 ILE B O 1
ATOM 6854 N N . LEU B 1 418 ? 2.533 -4.113 -9.039 1 93.44 418 LEU B N 1
ATOM 6855 C CA . LEU B 1 418 ? 3.848 -4.613 -8.648 1 93.44 418 LEU B CA 1
ATOM 6856 C C .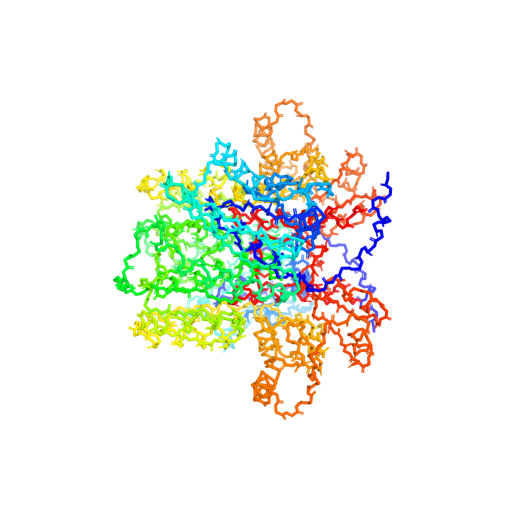 LEU B 1 418 ? 3.812 -5.18 -7.23 1 93.44 418 LEU B C 1
ATOM 6858 O O . LEU B 1 418 ? 4.156 -6.348 -7.02 1 93.44 418 LEU B O 1
ATOM 6862 N N . ASP B 1 419 ? 3.324 -4.41 -6.328 1 95.06 419 ASP B N 1
ATOM 6863 C CA . ASP B 1 419 ? 3.367 -4.793 -4.922 1 95.06 419 ASP B CA 1
ATOM 6864 C C . ASP B 1 419 ? 2.004 -4.605 -4.258 1 95.06 419 ASP B C 1
ATOM 6866 O O . ASP B 1 419 ? 1.855 -4.836 -3.057 1 95.06 419 ASP B O 1
ATOM 6870 N N . LYS B 1 420 ? 1.065 -4.215 -5.004 1 96.75 420 LYS B N 1
ATOM 6871 C CA . LYS B 1 420 ? -0.269 -3.961 -4.465 1 96.75 420 LYS B CA 1
ATOM 6872 C C . LYS B 1 420 ? -0.911 -5.246 -3.955 1 96.75 420 LYS B C 1
ATOM 6874 O O . LYS B 1 420 ? -0.757 -6.309 -4.562 1 96.75 420 LYS B O 1
ATOM 6879 N N . THR B 1 421 ? -1.66 -5.117 -2.879 1 97.81 421 THR B N 1
ATOM 6880 C CA . THR B 1 421 ? -2.336 -6.281 -2.32 1 97.81 421 THR B CA 1
ATOM 6881 C C . THR B 1 421 ? -3.705 -5.898 -1.767 1 97.81 421 THR B C 1
ATOM 6883 O O . THR B 1 421 ? -3.916 -4.758 -1.349 1 97.81 421 THR B O 1
ATOM 6886 N N . TYR B 1 422 ? -4.602 -6.828 -1.751 1 98.19 422 TYR B N 1
ATOM 6887 C CA . TYR B 1 422 ? -5.93 -6.641 -1.174 1 98.19 422 TYR B CA 1
ATOM 6888 C C . TYR B 1 422 ? -6.129 -7.547 0.037 1 98.19 422 TYR B C 1
ATOM 6890 O O . TYR B 1 422 ? -7.215 -7.582 0.619 1 98.19 422 TYR B O 1
ATOM 6898 N N . ILE B 1 423 ? -5.078 -8.234 0.473 1 98.44 423 ILE B N 1
ATOM 6899 C CA . ILE B 1 423 ? -5.332 -9.211 1.529 1 98.44 423 ILE B CA 1
ATOM 6900 C C . ILE B 1 423 ? -4.801 -8.68 2.859 1 98.44 423 ILE B C 1
ATOM 6902 O O . ILE B 1 423 ? -4.051 -7.699 2.889 1 98.44 423 ILE B O 1
ATOM 6906 N N . GLY B 1 424 ? -5.211 -9.328 3.945 1 98.5 424 GLY B N 1
ATOM 6907 C CA . GLY B 1 424 ? -4.82 -8.875 5.273 1 98.5 424 GLY B CA 1
ATOM 6908 C C . GLY B 1 424 ? -5.504 -7.59 5.688 1 98.5 424 GLY B C 1
ATOM 6909 O O . GLY B 1 424 ? -6.512 -7.195 5.094 1 98.5 424 GLY B O 1
ATOM 6910 N N . TYR B 1 425 ? -4.98 -7.023 6.754 1 98.12 425 TYR B N 1
ATOM 6911 C CA . TYR B 1 425 ? -5.516 -5.754 7.234 1 98.12 425 TYR B CA 1
ATOM 6912 C C . TYR B 1 425 ? -5.125 -4.613 6.301 1 98.12 425 TYR B C 1
ATOM 6914 O O . TYR B 1 425 ? -5.965 -3.779 5.949 1 98.12 425 TYR B O 1
ATOM 6922 N N . LYS B 1 426 ? -3.881 -4.648 5.887 1 97.12 426 LYS B N 1
ATOM 6923 C CA . LYS B 1 426 ? -3.361 -3.627 4.98 1 97.12 426 LYS B CA 1
ATOM 6924 C C . LYS B 1 426 ? -4.078 -3.672 3.635 1 97.12 426 LYS B C 1
ATOM 6926 O O . LYS B 1 426 ? -4.449 -2.631 3.088 1 97.12 426 LYS B O 1
ATOM 6931 N N . GLY B 1 427 ? -4.223 -4.871 3.162 1 98.25 427 GLY B N 1
ATOM 6932 C CA . GLY B 1 427 ? -4.898 -5.023 1.884 1 98.25 427 GLY B CA 1
ATOM 6933 C C . GLY B 1 427 ? -6.355 -4.609 1.925 1 98.25 427 GLY B C 1
ATOM 6934 O O . GLY B 1 427 ? -6.895 -4.105 0.934 1 98.25 427 GLY B O 1
ATOM 6935 N N . ALA B 1 428 ? -6.988 -4.836 3.045 1 98.12 428 ALA B N 1
ATOM 6936 C CA . ALA B 1 428 ? -8.367 -4.398 3.215 1 98.12 428 ALA B CA 1
ATOM 6937 C C . ALA B 1 428 ? -8.484 -2.881 3.096 1 98.12 428 ALA B C 1
ATOM 6939 O O . ALA B 1 428 ? -9.43 -2.367 2.5 1 98.12 428 ALA B O 1
ATOM 6940 N N . THR B 1 429 ? -7.527 -2.176 3.637 1 97.19 429 THR B N 1
ATOM 6941 C CA . THR B 1 429 ? -7.496 -0.721 3.529 1 97.19 429 THR B CA 1
ATOM 6942 C C . THR B 1 429 ? -7.332 -0.29 2.074 1 97.19 429 THR B C 1
ATOM 6944 O O . THR B 1 429 ? -8.016 0.624 1.609 1 97.19 429 THR B O 1
ATOM 6947 N N . THR B 1 430 ? -6.461 -0.963 1.391 1 97.94 430 THR B N 1
ATOM 6948 C CA . THR B 1 430 ? -6.246 -0.68 -0.024 1 97.94 430 THR B CA 1
ATOM 6949 C C . THR B 1 430 ? -7.52 -0.924 -0.826 1 97.94 430 THR B C 1
ATOM 6951 O O . THR B 1 430 ? -7.891 -0.113 -1.678 1 97.94 430 THR B O 1
ATOM 6954 N N . LEU B 1 431 ? -8.125 -2.047 -0.539 1 97.56 431 LEU B N 1
ATOM 6955 C CA . LEU B 1 431 ? -9.375 -2.379 -1.221 1 97.56 431 LEU B CA 1
ATOM 6956 C C . LEU B 1 431 ? -10.438 -1.323 -0.949 1 97.56 431 LEU B C 1
ATOM 6958 O O . LEU B 1 431 ? -11.164 -0.918 -1.86 1 97.56 431 LEU B O 1
ATOM 6962 N N . LEU B 1 432 ? -10.516 -0.897 0.266 1 95 432 LEU B N 1
ATOM 6963 C CA . LEU B 1 432 ? -11.461 0.14 0.658 1 95 432 LEU B CA 1
ATOM 6964 C C . LEU B 1 432 ? -11.195 1.437 -0.099 1 95 432 LEU B C 1
ATOM 6966 O O . LEU B 1 432 ? -12.125 2.072 -0.599 1 95 432 LEU B O 1
ATOM 6970 N N . GLU B 1 433 ? -9.938 1.851 -0.154 1 95.56 433 GLU B N 1
ATOM 6971 C CA . GLU B 1 433 ? -9.562 3.049 -0.897 1 95.56 433 GLU B CA 1
ATOM 6972 C C . GLU B 1 433 ? -9.984 2.947 -2.359 1 95.56 433 GLU B C 1
ATOM 6974 O O . GLU B 1 433 ? -10.562 3.887 -2.91 1 95.56 433 GLU B O 1
ATOM 6979 N N . ASP B 1 434 ? -9.75 1.797 -2.955 1 96.19 434 ASP B N 1
ATOM 6980 C CA . ASP B 1 434 ? -10.016 1.62 -4.379 1 96.19 434 ASP B CA 1
ATOM 6981 C C . ASP B 1 434 ? -11.516 1.611 -4.66 1 96.19 434 ASP B C 1
ATOM 6983 O O . ASP B 1 434 ? -11.984 2.287 -5.582 1 96.19 434 ASP B O 1
ATOM 6987 N N . ILE B 1 435 ? -12.266 0.876 -3.865 1 95.69 435 ILE B N 1
ATOM 6988 C CA . ILE B 1 435 ? -13.703 0.761 -4.086 1 95.69 435 ILE B CA 1
ATOM 6989 C C . ILE B 1 435 ? -14.375 2.107 -3.826 1 95.69 435 ILE B C 1
ATOM 6991 O O . ILE B 1 435 ? -15.234 2.539 -4.598 1 95.69 435 ILE B O 1
ATOM 6995 N N . ALA B 1 436 ? -14 2.75 -2.768 1 92.75 436 ALA B N 1
ATOM 6996 C CA . ALA B 1 436 ? -14.578 4.055 -2.449 1 92.75 436 ALA B CA 1
ATOM 6997 C C . ALA B 1 436 ? -14.273 5.07 -3.547 1 92.75 436 ALA B C 1
ATOM 6999 O O . ALA B 1 436 ? -15.141 5.863 -3.922 1 92.75 436 ALA B O 1
ATOM 7000 N N . THR B 1 437 ? -13.031 5.078 -4.008 1 93.75 437 THR B N 1
ATOM 7001 C CA . THR B 1 437 ? -12.648 5.965 -5.098 1 93.75 437 THR B CA 1
ATOM 7002 C C . THR B 1 437 ? -13.492 5.691 -6.34 1 93.75 437 THR B C 1
ATOM 7004 O O . THR B 1 437 ? -13.977 6.625 -6.984 1 93.75 437 THR B O 1
ATOM 7007 N N . LEU B 1 438 ? -13.625 4.402 -6.641 1 93.94 438 LEU B N 1
ATOM 7008 C CA . LEU B 1 438 ? -14.406 3.979 -7.793 1 93.94 438 LEU B CA 1
ATOM 7009 C C . LEU B 1 438 ? -15.852 4.461 -7.68 1 93.94 438 LEU B C 1
ATOM 7011 O O . LEU B 1 438 ? -16.391 5.02 -8.633 1 93.94 438 LEU B O 1
ATOM 7015 N N . ILE B 1 439 ? -16.422 4.258 -6.559 1 91.75 439 ILE B N 1
ATOM 7016 C CA . ILE B 1 439 ? -17.828 4.617 -6.328 1 91.75 439 ILE B CA 1
ATOM 7017 C C . ILE B 1 439 ? -17.984 6.133 -6.395 1 91.75 439 ILE B C 1
ATOM 7019 O O . ILE B 1 439 ? -18.953 6.641 -6.973 1 91.75 439 ILE B O 1
ATOM 7023 N N . ARG B 1 440 ? -17.062 6.848 -5.852 1 86.88 440 ARG B N 1
ATOM 7024 C CA . ARG B 1 440 ? -17.094 8.305 -5.875 1 86.88 440 ARG B CA 1
ATOM 7025 C C . ARG B 1 440 ? -17.078 8.828 -7.309 1 86.88 440 ARG B C 1
ATOM 7027 O O . ARG B 1 440 ? -17.828 9.75 -7.648 1 86.88 440 ARG B O 1
ATOM 7034 N N . ASN B 1 441 ? -16.25 8.258 -8.102 1 88.94 441 ASN B N 1
ATOM 7035 C CA . ASN B 1 441 ? -16.047 8.766 -9.453 1 88.94 441 ASN B CA 1
ATOM 7036 C C . ASN B 1 441 ? -17.156 8.312 -10.398 1 88.94 441 ASN B C 1
ATOM 7038 O O . ASN B 1 441 ? -17.344 8.914 -11.453 1 88.94 441 ASN B O 1
ATOM 7042 N N . PHE B 1 442 ? -17.766 7.227 -10.102 1 86.75 442 PHE B N 1
ATOM 7043 C CA . PHE B 1 442 ? -18.859 6.742 -10.953 1 86.75 442 PHE B CA 1
ATOM 7044 C C . PHE B 1 442 ? -20.125 7.539 -10.711 1 86.75 442 PHE B C 1
ATOM 7046 O O . PHE B 1 442 ? -21 7.617 -11.586 1 86.75 442 PHE B O 1
ATOM 7053 N N . ASN B 1 443 ? -20.344 8.211 -9.57 1 67.75 443 ASN B N 1
ATOM 7054 C CA . ASN B 1 443 ? -21.5 9.039 -9.273 1 67.75 443 ASN B CA 1
ATOM 7055 C C . ASN B 1 443 ? -21.344 10.453 -9.828 1 67.75 443 ASN B C 1
ATOM 7057 O O . ASN B 1 443 ? -22.312 11.078 -10.25 1 67.75 443 ASN B O 1
#

Sequence (886 aa):
MNINNTSIVEVSRNSCAFSGALQVVESIEKVVPIVHSTAGCTIQQYLGVNKVSGNKGSGYAGGVQASSSNVIEKQIIFGGTSRLREQIKNTIKVMDADLYVVLSGCATELVGDDIPAMTKEAQEQRYPVINIQTPGFKGDIHYGYEVTLRTLIEQLHKIYEVASERVKGLVNVFGVIPNQDVFWQGNLFELKRILESIGLKVNTLFGFGQNIENWRQVPNAELNLVFSPWGIKAAKYLKDKYNIPYLNFESLPVGLSSTSSFIEKVGNQLSIDENKINEFIKNEESKLNYYLENIADFYYEYNLQKEFAIVSETGYTLGIIEFLVEIGFIPKTIIITDISEDNYEDNYRKYLDKKLHALLPLNQVNLYFEEDLEKINEIIKNSEVELILGSSLENKISDEINVPVQHISFPIWDSVILDKTYIGYKGATTLLEDIATLIRNFNMNINNTSIVEVSRNSCAFSGALQVVESIEKVVPIVHSTAGCTIQQYLGVNKVSGNKGSGYAGGVQASSSNVIEKQIIFGGTSRLREQIKNTIKVMDADLYVVLSGCATELVGDDIPAMTKEAQEQRYPVINIQTPGFKGDIHYGYEVTLRTLIEQLHKIYEVASERVKGLVNVFGVIPNQDVFWQGNLFELKRILESIGLKVNTLFGFGQNIENWRQVPNAELNLVFSPWGIKAAKYLKDKYNIPYLNFESLPVGLSSTSSFIEKVGNQLSIDENKINEFIKNEESKLNYYLENIADFYYEYNLQKEFAIVSETGYTLGIIEFLVEIGFIPKTIIITDISEDNYEDNYRKYLDKKLHALLPLNQVNLYFEEDLEKINEIIKNSEVELILGSSLENKISDEINVPVQHISFPIWDSVILDKTYIGYKGATTLLEDIATLIRNFN

Nearest PDB structures (foldseek):
  7uta-assembly1_A  TM=8.130E-01  e=1.710E-19  Azotobacter vinelandii DJ
  2xdq-assembly1_B-2  TM=8.299E-01  e=9.345E-18  Thermosynechococcus vestitus
  9cje-assembly1_C  TM=7.916E-01  e=8.002E-19  Azotobacter vinelandii
  9cjf-assembly1_A  TM=7.635E-01  e=3.340E-18  Azotobacter vinelandii
  8enl-assembly1_C  TM=7.721E-01  e=7.872E-18  Azotobacter vinelandii

pLDDT: mean 86.15, std 16.65, range [20.25, 98.81]

InterPro domains:
  IPR000510 Nitrogenase/oxidoreductase, component 1 [PF00148] (16-439)
  IPR050152 ChlB/BchB/BchZ [PTHR33712] (13-438)

Foldseek 3Di:
DPPVPPPPPVDFLWAFLLLLQQLLQQQAPQEAEEEAEAPVVVCCNQVPLCLQLQVHALPPNTDPNSLYLNCPPVNLPPACLVSSLVSVVVCVVPGGGPAYEYEYEQSNVVVPHPVQVSQVVVVVVLHRYYYFYGYRVVGISLNSNLRNLQRLLVCVVSNDPADLAADAQEEEEEAQRGSQQSQSQLLLVVVQVLSVLLPHHYLDCGHPPHHVVSSSCNNRYQEYEHLAPSRVNSQVVSCVPNVRYYDYLRAFAFAQPRQLVVLVVVCVVSVGDPVSSVVSSVVLNVVLVVVLVVCVVLCVVLVLQWEEEEEAARHHQLNVVLRSVVSRYHYAEYEHERDDPPPCCVVVVVVVVVSVCVSPVPDDHHYYYHRDLVVVLVVVLPRPTQEYEDEPSCVVSCVVNLHFYHYRGPGHNPRRHDNQALGDSVNVSVVVVRVSVRSVVSD/DPPVPPPPPVDFLWAFLLLLQQLLQQQAPQEAEEEQEAPVVVCCNQVPLCLQLQVHALPPNTDPNSLYLNCPPVNLPPASLVSSLVSVVVCVVPGGGPAYEYEYEQSNVVVPHPPQVSQVVCVVVLHRYYYFYGYRVVGISLNSNLRNLQRLLVCVVSNDPADLAADAQEEEEEAQRGSQQSQSQLLLVVVQVLSVLLPHHYLDCGHPPHHVVSSSCNNRYQEYEHLAPSRVNSQVVSCVPNVRYYDYLQAFAFAQPRQLVVLVVVCVVSVGDPVSSVVSSVVLNVVLVVVLVVCVVLCVVLVLQWEEEEEAARHHQLNVVLRSVVSRYHYAEYEHERDDPPDCCVVVVVVVVVSVCVSPVPDDHHYYYHRDLVVVLVVVLPRPTQEYEDEPSCVVSCVVNLHFYHYRGPGHNPRRHDNQALGDSVNVSVVVVRVSVRSVVSD

Secondary structure (DSSP, 8-state):
--TT--------SS-BHHHHHHHHHHTSTTEEEEEESBHHHHHIIIIIIHHHBTS---TTT-STTS-B--B-HHHHHS-SHHHHHHHHHHHHHH---SEEEEEE-HHHHHHT--HHHHHHHHHHTT--EEEEE--GGG-BHHHHHHHHHHHHHHHGGGTS-------TTEEEEES--BTTBTTHHHHHHHHHHHHHHTT-EEE--SSTT--HHHHHTGGG-SEEEE-SGGGHHHHHHHHHHH---EEE-SS--BSHHHHHHHHHHHHHHTT--HHHHHHHHHHHHHHHHHHHHHTHHHHHHHT---EEEEEE-HHHHHHHHHHHHHTT-EEEEEEE-S--TTSTHHHHHHHHHHHHHHH-TT---EEEE---HHHHHHHHHTT--SEEEE-GGGHHHHHHHT--EEE-SS-B-SS--SS---SHHHHHHHHHHHHHHHHHHH-/--TT--------SS-BHHHHHHHHHHTSTTEEEEEESBHHHHHIIIIIIHHHBTS---TTT-STTS-B--B-HHHHHS-SHHHHHHHHHHHHHH---SEEEEEE-HHHHHHT--HHHHHHHHHHTT--EEEEE--GGG-BHHHHHHHHHHHHHHHGGGTS----PPPTTEEEEES--BTTBTTHHHHHHHHHHHHHHTT-EEE--SSTT--HHHHHTGGG-SEEEE-SGGGHHHHHHHHHHH---EEE-SS--BSHHHHHHHHHHHHHHTT--HHHHHHHHHHHHHHHHHHHHHTHHHHHHHT---EEEEEE-HHHHHHHHHHHHHTT-EEEEEEE-S--TTSTHHHHHHHHHHHHHHH-TT---EEEE---HHHHHHHHHTT--SEEEE-GGGHHHHHHHT--EEE-SS-B-SS--SS---SHHHHHHHHHHHHHHHHHHH-

Radius of gyration: 29.27 Å; Cα contacts (8 Å, |Δi|>4): 1749; chains: 2; bounding box: 58×81×77 Å